Protein 3TG7 (pdb70)

GO terms:
  GO:0019028 viral capsid (C, IDA)

Solvent-accessible surface area: 44753 Å² total; per-residue (Å²): 160,132,172,58,171,108,49,99,29,53,92,61,12,58,111,57,35,68,116,51,60,14,138,115,16,165,72,22,61,130,176,144,52,27,97,124,120,61,173,71,14,136,100,78,98,133,134,67,63,77,24,149,176,120,34,177,99,54,62,135,27,93,39,94,36,74,88,81,66,105,81,6,3,60,0,79,0,42,0,34,1,31,81,49,58,7,0,70,2,63,34,4,39,2,18,2,142,5,68,0,28,0,1,90,10,20,12,15,81,71,21,16,67,65,73,56,180,19,99,99,28,32,38,19,46,3,5,7,74,126,101,72,54,96,40,131,24,37,49,41,15,104,63,8,46,182,107,0,0,16,51,17,144,143,78,125,44,12,66,83,40,35,42,8,49,100,161,84,37,86,116,69,148,114,107,69,93,54,104,43,8,0,2,26,1,20,40,95,103,3,80,11,61,2,31,7,0,13,68,7,93,78,44,44,118,79,48,6,54,6,70,79,128,123,66,21,86,10,47,65,49,76,75,53,85,145,167,187,64,39,98,35,0,9,1,2,6,34,10,66,26,64,39,68,6,8,26,28,29,101,38,27,33,141,60,108,51,32,32,128,107,15,38,36,7,21,3,30,30,20,15,12,0,15,0,0,1,4,1,0,6,1,0,3,4,1,15,14,2,80,70,16,54,2,30,0,5,2,111,97,37,176,119,39,1,2,66,8,34,70,34,6,1,2,8,0,6,27,1,20,32,23,10,39,123,32,89,7,94,185,83,98,59,55,41,9,32,0,8,4,23,54,31,94,83,20,12,9,7,75,1,150,23,40,152,63,147,145,70,44,104,69,111,21,158,26,36,47,114,83,47,86,82,69,56,84,76,95,119,98,178,100,118,13,54,154,114,106,70,85,59,46,103,87,88,89,62,134,65,100,39,119,120,80,55,87,62,21,58,122,46,54,95,44,0,30,38,2,4,0,22,24,6,28,56,138,42,21,89,52,22,84,64,37,174,48,29,147,42,78,31,15,18,48,31,42,12,44,38,26,0,6,14,20,47,3,7,21,28,33,32,103,72,18,102,6,0,15,89,109,27,9,42,37,6,16,0,18,11,20,94,0,33,0,0,83,63,0,0,105,76,34,28,130,34,75,150,9,107,10,102,14,34,3,10,13,9,0,4,1,2,33,69,0,40,0,0,0,0,25,0,29,1,15,3,13,3,34,47,13,12,0,13,0,0,1,0,0,21,4,0,4,0,63,84,18,39,11,59,27,118,15,74,44,3,21,0,53,0,59,5,110,39,26,7,45,95,46,1,51,81,44,31,63,87,30,34,80,93,115,57,28,35,71,36,85,8,107,16,10,1,0,2,76,38,40,104,2,90,44,94,28,48,93,6,89,11,80,10,101,72,75,66,0,28,16,0,51,0,1,1,0,0,3,3,22,46,83,10,12,15,59,62,21,34,21,90,19,80,188,5,37,11,0,0,0,0,4,8,20,7,1,5,1,4,0,0,17,2,0,52,57,0,28,0,29,7,56,92,94,89,39,22,23,14,118,119,146,9,93,25,51,104,40,1,21,0,39,61,93,123,149,11,75,66,88,8,36,42,154,1,21,0,3,83,14,1,14,43,0,0,1,0,16,36,7,54,5,16,120,173,41,99,131,128,5,112,82,148,76,6,67,27,17,16,1,54,120,17,19,50,44,8,40,49,80,28,31,12,86,121,151,47,104,104,64,121,160,48,35,50,102,132,36,63,33,60,24,10,135,30,14,116,39,12,47,30,108,140,76,69,122,63,150,105,60,63,64,54,58,65,68,144,60,210,110,46,10,74,53,73,65,58,77,26,4,2,1,2,39,1,5,0,64,0,23,0,5,62,45,16,50,77,116,47,68,86,15,57,32,3,112,60,143,100,14,46,123,53,58,16,35,1,55,0,50,0,54,0,34,74,10,97,46,73,0,24,0,0,0,2,0,21,0,36,1,39,0,119,4,45,4,50,122,113,8,28,5,71,28,108,48,100,18,40,5,11,69,104

InterPro domains:
  IPR016107 Adenovirus Pll, hexon, N-terminal [PF01065] (8-635)
  IPR016108 Adenovirus Pll, hexon, C-terminal [PF03678] (636-857)
  IPR016112 Group II dsDNA virus coat/capsid protein [SSF49749] (6-637)
  IPR016112 Group II dsDNA virus coat/capsid protein [SSF49749] (636-947)
  IPR037542 Adenovirus hexon protein [MF_04051] (1-952)
  IPR044942 Adenovirus Pll, hexon, subdomain 2 [G3DSA:3.90.39.10] (454-565)

Organism: Human adenovirus C serotype 5 (NCBI:txid28285)

Structure (mmCIF, N/CA/C/O backbone):
data_3TG7
#
_entry.id   3TG7
#
_cell.length_a   149.150
_cell.length_b   149.150
_cell.length_c   126.690
_cell.angle_alpha   90.00
_cell.angle_beta   90.00
_cell.angle_gamma   120.00
#
_symmetry.space_group_name_H-M   'H 3'
#
loop_
_entity.id
_entity.type
_entity.pdbx_description
1 polymer 'Hexon protein'
2 water water
#
loop_
_atom_site.group_PDB
_atom_site.id
_atom_site.type_symbol
_atom_site.label_atom_id
_atom_site.label_alt_id
_atom_site.label_comp_id
_atom_site.label_asym_id
_atom_site.label_entity_id
_atom_site.label_seq_id
_atom_site.pdbx_PDB_ins_code
_atom_site.Cartn_x
_atom_site.Cartn_y
_atom_site.Cartn_z
_atom_site.occupancy
_atom_site.B_iso_or_equiv
_atom_site.auth_seq_id
_atom_site.auth_comp_id
_atom_site.auth_asym_id
_atom_site.auth_atom_id
_atom_site.pdbx_PDB_model_num
ATOM 1 N N . PRO A 1 7 ? -27.592 -20.338 -11.191 1.00 47.95 7 PRO A N 1
ATOM 2 C CA . PRO A 1 7 ? -26.669 -21.447 -10.860 1.00 45.90 7 PRO A CA 1
ATOM 3 C C . PRO A 1 7 ? -25.847 -21.880 -12.086 1.00 43.86 7 PRO A C 1
ATOM 4 O O . PRO A 1 7 ? -24.566 -21.891 -11.998 1.00 42.10 7 PRO A O 1
ATOM 8 N N . GLN A 1 8 ? -26.563 -22.210 -13.185 1.00 40.41 8 GLN A N 1
ATOM 9 C CA . GLN A 1 8 ? -25.942 -22.692 -14.426 1.00 37.70 8 GLN A CA 1
ATOM 10 C C . GLN A 1 8 ? -25.138 -21.625 -15.185 1.00 35.27 8 GLN A C 1
ATOM 11 O O . GLN A 1 8 ? -24.111 -21.965 -15.812 1.00 33.90 8 GLN A O 1
ATOM 17 N N . TRP A 1 9 ? -25.576 -20.367 -15.192 1.00 32.53 9 TRP A N 1
ATOM 18 C CA . TRP A 1 9 ? -24.714 -19.353 -15.779 1.00 30.32 9 TRP A CA 1
ATOM 19 C C . TRP A 1 9 ? -23.384 -19.252 -15.019 1.00 30.00 9 TRP A C 1
ATOM 20 O O . TRP A 1 9 ? -22.376 -19.009 -15.578 1.00 28.59 9 TRP A O 1
ATOM 31 N N . SER A 1 10 ? -23.377 -19.367 -13.701 1.00 31.09 10 SER A N 1
ATOM 32 C CA . SER A 1 10 ? -22.126 -19.206 -12.980 1.00 31.48 10 SER A CA 1
ATOM 33 C C . SER A 1 10 ? -21.155 -20.386 -13.274 1.00 31.78 10 SER A C 1
ATOM 34 O O . SER A 1 10 ? -19.919 -20.225 -13.428 1.00 30.85 10 SER A O 1
ATOM 37 N N . TYR A 1 11 ? -21.750 -21.576 -13.362 1.00 28.02 11 TYR A N 1
ATOM 38 C CA . TYR A 1 11 ? -20.997 -22.745 -13.560 1.00 29.47 11 TYR A CA 1
ATOM 39 C C . TYR A 1 11 ? -20.436 -22.771 -14.969 1.00 27.24 11 TYR A C 1
ATOM 40 O O . TYR A 1 11 ? -19.321 -23.260 -15.156 1.00 26.35 11 TYR A O 1
ATOM 49 N N . MET A 1 12 ? -21.188 -22.229 -15.944 1.00 26.97 12 MET A N 1
ATOM 50 C CA . MET A 1 12 ? -20.664 -22.189 -17.322 1.00 24.72 12 MET A CA 1
ATOM 51 C C . MET A 1 12 ? -19.897 -20.902 -17.627 1.00 26.14 12 MET A C 1
ATOM 52 O O . MET A 1 12 ? -19.415 -20.736 -18.786 1.00 25.90 12 MET A O 1
ATOM 57 N N . HIS A 1 13 ? -19.739 -20.018 -16.628 1.00 23.52 13 HIS A N 1
ATOM 58 C CA . HIS A 1 13 ? -18.916 -18.831 -16.728 1.00 23.84 13 HIS A CA 1
ATOM 59 C C . HIS A 1 13 ? -19.487 -17.817 -17.658 1.00 24.26 13 HIS A C 1
ATOM 60 O O . HIS A 1 13 ? -18.736 -17.006 -18.173 1.00 23.85 13 HIS A O 1
ATOM 67 N N . ILE A 1 14 ? -20.810 -17.786 -17.681 1.00 22.69 14 ILE A N 1
ATOM 68 C CA . ILE A 1 14 ? -21.570 -16.735 -18.428 1.00 24.16 14 ILE A CA 1
ATOM 69 C C . ILE A 1 14 ? -21.628 -15.528 -17.510 1.00 25.27 14 ILE A C 1
ATOM 70 O O . ILE A 1 14 ? -21.631 -14.378 -17.973 1.00 25.50 14 ILE A O 1
ATOM 75 N N . SER A 1 15 ? -21.713 -15.768 -16.188 1.00 24.64 15 SER A N 1
ATOM 76 C CA . SER A 1 15 ? -21.758 -14.719 -15.172 1.00 26.28 15 SER A CA 1
ATOM 77 C C . SER A 1 15 ? -20.801 -15.116 -14.047 1.00 25.64 15 SER A C 1
ATOM 78 O O . SER A 1 15 ? -20.221 -16.236 -14.104 1.00 26.18 15 SER A O 1
ATOM 81 N N . GLY A 1 16 ? -20.656 -14.267 -13.004 1.00 27.21 16 GLY A N 1
ATOM 82 C CA . GLY A 1 16 ? -19.879 -14.635 -11.812 1.00 28.70 16 GLY A CA 1
ATOM 83 C C . GLY A 1 16 ? -18.437 -14.260 -11.843 1.00 29.15 16 GLY A C 1
ATOM 84 O O . GLY A 1 16 ? -18.048 -13.214 -12.447 1.00 30.09 16 GLY A O 1
ATOM 85 N N . GLN A 1 17 ? -17.604 -15.106 -11.245 1.00 29.18 17 GLN A N 1
ATOM 86 C CA . GLN A 1 17 ? -16.206 -14.770 -11.068 1.00 30.30 17 GLN A CA 1
ATOM 87 C C . GLN A 1 17 ? -15.386 -14.940 -12.336 1.00 29.47 17 GLN A C 1
ATOM 88 O O . GLN A 1 17 ? -15.715 -15.782 -13.135 1.00 29.13 17 GLN A O 1
ATOM 94 N N . ASP A 1 18 ? -14.309 -14.184 -12.455 1.00 30.20 18 ASP A N 1
ATOM 95 C CA . ASP A 1 18 ? -13.323 -14.358 -13.537 1.00 31.10 18 ASP A CA 1
ATOM 96 C C . ASP A 1 18 ? -12.465 -15.572 -13.155 1.00 30.05 18 ASP A C 1
ATOM 97 O O . ASP A 1 18 ? -12.532 -16.066 -12.043 1.00 29.96 18 ASP A O 1
ATOM 102 N N . ALA A 1 19 ? -11.651 -16.072 -14.074 1.00 24.96 19 ALA A N 1
ATOM 103 C CA . ALA A 1 19 ? -10.827 -17.266 -13.813 1.00 26.03 19 ALA A CA 1
ATOM 104 C C . ALA A 1 19 ? -9.818 -17.027 -12.650 1.00 26.72 19 ALA A C 1
ATOM 105 O O . ALA A 1 19 ? -9.423 -17.952 -11.905 1.00 25.44 19 ALA A O 1
ATOM 107 N N . SER A 1 20 ? -9.314 -15.800 -12.535 1.00 28.45 20 SER A N 1
ATOM 108 C CA . SER A 1 20 ? -8.381 -15.572 -11.445 1.00 29.95 20 SER A CA 1
ATOM 109 C C . SER A 1 20 ? -9.041 -15.806 -10.070 1.00 31.06 20 SER A C 1
ATOM 110 O O . SER A 1 20 ? -8.335 -16.078 -9.131 1.00 30.85 20 SER A O 1
ATOM 113 N N . GLU A 1 21 ? -10.364 -15.705 -9.946 1.00 30.84 21 GLU A N 1
ATOM 114 C CA . GLU A 1 21 ? -11.080 -15.949 -8.689 1.00 31.97 21 GLU A CA 1
ATOM 115 C C . GLU A 1 21 ? -11.584 -17.415 -8.629 1.00 31.70 21 GLU A C 1
ATOM 116 O O . GLU A 1 21 ? -11.574 -18.044 -7.586 1.00 33.86 21 GLU A O 1
ATOM 122 N N . TYR A 1 22 ? -12.075 -17.982 -9.731 1.00 29.29 22 TYR A N 1
ATOM 123 C CA . TYR A 1 22 ? -12.647 -19.308 -9.549 1.00 26.82 22 TYR A CA 1
ATOM 124 C C . TYR A 1 22 ? -11.696 -20.513 -9.637 1.00 26.63 22 TYR A C 1
ATOM 125 O O . TYR A 1 22 ? -12.078 -21.587 -9.188 1.00 27.93 22 TYR A O 1
ATOM 134 N N . LEU A 1 23 ? -10.527 -20.350 -10.263 1.00 25.25 23 LEU A N 1
ATOM 135 C CA . LEU A 1 23 ? -9.520 -21.384 -10.354 1.00 26.10 23 LEU A CA 1
ATOM 136 C C . LEU A 1 23 ? -8.872 -21.488 -8.997 1.00 26.28 23 LEU A C 1
ATOM 137 O O . LEU A 1 23 ? -8.901 -20.538 -8.192 1.00 27.47 23 LEU A O 1
ATOM 142 N N . SER A 1 24 ? -8.170 -22.584 -8.779 1.00 26.13 24 SER A N 1
ATOM 143 C CA . SER A 1 24 ? -7.418 -22.663 -7.512 1.00 27.74 24 SER A CA 1
ATOM 144 C C . SER A 1 24 ? -6.290 -21.641 -7.514 1.00 29.73 24 SER A C 1
ATOM 145 O O . SER A 1 24 ? -5.685 -21.377 -8.578 1.00 28.96 24 SER A O 1
ATOM 148 N N . PRO A 1 25 ? -5.974 -21.053 -6.332 1.00 30.46 25 PRO A N 1
ATOM 149 C CA . PRO A 1 25 ? -4.934 -19.989 -6.304 1.00 30.77 25 PRO A CA 1
ATOM 150 C C . PRO A 1 25 ? -3.565 -20.446 -6.791 1.00 31.57 25 PRO A C 1
ATOM 151 O O . PRO A 1 25 ? -2.839 -19.698 -7.468 1.00 32.18 25 PRO A O 1
ATOM 155 N N . GLY A 1 26 ? -3.192 -21.675 -6.502 1.00 31.38 26 GLY A N 1
ATOM 156 C CA . GLY A 1 26 ? -1.952 -22.222 -7.139 1.00 30.90 26 GLY A CA 1
ATOM 157 C C . GLY A 1 26 ? -1.915 -22.293 -8.674 1.00 29.51 26 GLY A C 1
ATOM 158 O O . GLY A 1 26 ? -0.882 -22.012 -9.277 1.00 31.15 26 GLY A O 1
ATOM 159 N N . LEU A 1 27 ? -3.023 -22.671 -9.301 1.00 28.48 27 LEU A N 1
ATOM 160 C CA . LEU A 1 27 ? -3.071 -22.739 -10.741 1.00 26.81 27 LEU A CA 1
ATOM 161 C C . LEU A 1 27 ? -2.930 -21.270 -11.247 1.00 28.02 27 LEU A C 1
ATOM 162 O O . LEU A 1 27 ? -2.078 -21.002 -12.122 1.00 25.95 27 LEU A O 1
ATOM 167 N N . VAL A 1 28 ? -3.627 -20.339 -10.589 1.00 28.06 28 VAL A N 1
ATOM 168 C CA . VAL A 1 28 ? -3.529 -18.934 -10.978 1.00 28.44 28 VAL A CA 1
ATOM 169 C C . VAL A 1 28 ? -2.092 -18.445 -10.909 1.00 29.82 28 VAL A C 1
ATOM 170 O O . VAL A 1 28 ? -1.575 -17.877 -11.873 1.00 29.04 28 VAL A O 1
ATOM 174 N N . GLN A 1 29 ? -1.425 -18.618 -9.762 1.00 29.23 29 GLN A N 1
ATOM 175 C CA . GLN A 1 29 ? -0.006 -18.234 -9.664 1.00 31.98 29 GLN A CA 1
ATOM 176 C C . GLN A 1 29 ? 0.865 -18.889 -10.738 1.00 30.98 29 GLN A C 1
ATOM 177 O O . GLN A 1 29 ? 1.670 -18.222 -11.404 1.00 32.19 29 GLN A O 1
ATOM 183 N N . PHE A 1 30 ? 0.678 -20.192 -10.905 1.00 29.60 30 PHE A N 1
ATOM 184 C CA . PHE A 1 30 ? 1.469 -20.939 -11.857 1.00 28.11 30 PHE A CA 1
ATOM 185 C C . PHE A 1 30 ? 1.229 -20.372 -13.294 1.00 27.53 30 PHE A C 1
ATOM 186 O O . PHE A 1 30 ? 2.186 -20.145 -14.043 1.00 28.19 30 PHE A O 1
ATOM 194 N N . ALA A 1 31 ? -0.031 -20.157 -13.656 1.00 26.92 31 ALA A N 1
ATOM 195 C CA . ALA A 1 31 ? -0.336 -19.665 -15.008 1.00 26.92 31 ALA A CA 1
ATOM 196 C C . ALA A 1 31 ? 0.280 -18.279 -15.217 1.00 28.86 31 ALA A C 1
ATOM 197 O O . ALA A 1 31 ? 0.879 -18.029 -16.249 1.00 28.64 31 ALA A O 1
ATOM 199 N N . ARG A 1 32 ? 0.178 -17.393 -14.228 1.00 30.09 32 ARG A N 1
ATOM 200 C CA . ARG A 1 32 ? 0.699 -16.015 -14.401 1.00 32.03 32 ARG A CA 1
ATOM 201 C C . ARG A 1 32 ? 2.223 -16.040 -14.574 1.00 32.15 32 ARG A C 1
ATOM 202 O O . ARG A 1 32 ? 2.788 -15.328 -15.407 1.00 32.42 32 ARG A O 1
ATOM 210 N N . ALA A 1 33 ? 2.883 -16.885 -13.801 1.00 30.26 33 ALA A N 1
ATOM 211 C CA . ALA A 1 33 ? 4.351 -17.039 -13.872 1.00 30.87 33 ALA A CA 1
ATOM 212 C C . ALA A 1 33 ? 4.900 -17.633 -15.175 1.00 29.94 33 ALA A C 1
ATOM 213 O O . ALA A 1 33 ? 6.052 -17.368 -15.476 1.00 32.16 33 ALA A O 1
ATOM 215 N N . THR A 1 34 ? 4.060 -18.373 -15.931 1.00 28.67 34 THR A N 1
ATOM 216 C CA . THR A 1 34 ? 4.536 -19.223 -17.029 1.00 27.54 34 THR A CA 1
ATOM 217 C C . THR A 1 34 ? 3.969 -18.757 -18.405 1.00 25.73 34 THR A C 1
ATOM 218 O O . THR A 1 34 ? 4.240 -19.390 -19.430 1.00 25.95 34 THR A O 1
ATOM 222 N N . GLU A 1 35 ? 3.250 -17.631 -18.421 1.00 26.57 35 GLU A N 1
ATOM 223 C CA . GLU A 1 35 ? 2.555 -17.152 -19.622 1.00 27.95 35 GLU A CA 1
ATOM 224 C C . GLU A 1 35 ? 3.477 -17.012 -20.763 1.00 26.09 35 GLU A C 1
ATOM 225 O O . GLU A 1 35 ? 3.020 -17.204 -21.871 1.00 29.44 35 GLU A O 1
ATOM 231 N N . THR A 1 36 ? 4.755 -16.645 -20.526 1.00 25.09 36 THR A N 1
ATOM 232 C CA . THR A 1 36 ? 5.672 -16.425 -21.662 1.00 25.51 36 THR A CA 1
ATOM 233 C C . THR A 1 36 ? 6.323 -17.692 -22.206 1.00 24.89 36 THR A C 1
ATOM 234 O O . THR A 1 36 ? 7.058 -17.641 -23.222 1.00 26.19 36 THR A O 1
ATOM 238 N N . TYR A 1 37 ? 6.125 -18.817 -21.504 1.00 22.66 37 TYR A N 1
ATOM 239 C CA . TYR A 1 37 ? 6.660 -20.114 -21.893 1.00 24.49 37 TYR A CA 1
ATOM 240 C C . TYR A 1 37 ? 5.524 -20.918 -22.527 1.00 20.30 37 TYR A C 1
ATOM 241 O O . TYR A 1 37 ? 5.693 -21.441 -23.561 1.00 21.56 37 TYR A O 1
ATOM 250 N N . PHE A 1 38 ? 4.399 -21.052 -21.842 1.00 22.37 38 PHE A N 1
ATOM 251 C CA . PHE A 1 38 ? 3.327 -21.900 -22.358 1.00 21.71 38 PHE A CA 1
ATOM 252 C C . PHE A 1 38 ? 2.072 -21.277 -21.765 1.00 21.74 38 PHE A C 1
ATOM 253 O O . PHE A 1 38 ? 1.847 -21.312 -20.540 1.00 22.05 38 PHE A O 1
ATOM 261 N N . SER A 1 39 ? 1.268 -20.634 -22.600 1.00 19.90 39 SER A N 1
ATOM 262 C CA . SER A 1 39 ? 0.200 -19.854 -22.091 1.00 20.92 39 SER A CA 1
ATOM 263 C C . SER A 1 39 ? -1.072 -20.644 -21.780 1.00 19.73 39 SER A C 1
ATOM 264 O O . SER A 1 39 ? -1.547 -21.458 -22.577 1.00 20.60 39 SER A O 1
ATOM 267 N N . LEU A 1 40 ? -1.686 -20.383 -20.637 1.00 21.80 40 LEU A N 1
ATOM 268 C CA . LEU A 1 40 ? -2.861 -21.081 -20.277 1.00 21.76 40 LEU A CA 1
ATOM 269 C C . LEU A 1 40 ? -4.055 -20.186 -20.267 1.00 22.87 40 LEU A C 1
ATOM 270 O O . LEU A 1 40 ? -5.148 -20.698 -20.107 1.00 23.44 40 LEU A O 1
ATOM 275 N N . ASN A 1 41 ? -3.916 -18.863 -20.537 1.00 22.30 41 ASN A N 1
ATOM 276 C CA . ASN A 1 41 ? -5.132 -18.081 -20.338 1.00 22.92 41 ASN A CA 1
ATOM 277 C C . ASN A 1 41 ? -6.320 -18.410 -21.253 1.00 22.98 41 ASN A C 1
ATOM 278 O O . ASN A 1 41 ? -7.478 -18.222 -20.848 1.00 23.80 41 ASN A O 1
ATOM 283 N N . ASN A 1 42 ? -6.078 -18.890 -22.453 1.00 20.04 42 ASN A N 1
ATOM 284 C CA . ASN A 1 42 ? -7.205 -19.114 -23.401 1.00 20.26 42 ASN A CA 1
ATOM 285 C C . ASN A 1 42 ? -8.010 -20.389 -23.108 1.00 19.61 42 ASN A C 1
ATOM 286 O O . ASN A 1 42 ? -8.998 -20.731 -23.793 1.00 20.93 42 ASN A O 1
ATOM 291 N N . LYS A 1 43 ? -7.691 -21.064 -21.994 1.00 20.84 43 LYS A N 1
ATOM 292 C CA . LYS A 1 43 ? -8.451 -22.280 -21.698 1.00 21.37 43 LYS A CA 1
ATOM 293 C C . LYS A 1 43 ? -9.494 -22.090 -20.628 1.00 21.96 43 LYS A C 1
ATOM 294 O O . LYS A 1 43 ? -10.127 -23.107 -20.239 1.00 20.74 43 LYS A O 1
ATOM 300 N N . PHE A 1 44 ? -9.721 -20.859 -20.140 1.00 21.84 44 PHE A N 1
ATOM 301 C CA . PHE A 1 44 ? -10.636 -20.646 -18.982 1.00 22.28 44 PHE A CA 1
ATOM 302 C C . PHE A 1 44 ? -11.442 -19.382 -19.305 1.00 23.06 44 PHE A C 1
ATOM 303 O O . PHE A 1 44 ? -10.844 -18.296 -19.459 1.00 25.29 44 PHE A O 1
ATOM 311 N N . ARG A 1 45 ? -12.756 -19.517 -19.458 1.00 22.34 45 ARG A N 1
ATOM 312 C CA . ARG A 1 45 ? -13.613 -18.377 -19.795 1.00 22.36 45 ARG A CA 1
ATOM 313 C C . ARG A 1 45 ? -13.739 -17.345 -18.676 1.00 23.80 45 ARG A C 1
ATOM 314 O O . ARG A 1 45 ? -13.820 -17.709 -17.471 1.00 21.96 45 ARG A O 1
ATOM 322 N N . ASN A 1 46 ? -13.770 -16.071 -19.056 1.00 23.91 46 ASN A N 1
ATOM 323 C CA . ASN A 1 46 ? -14.068 -15.000 -18.086 1.00 24.41 46 ASN A CA 1
ATOM 324 C C . ASN A 1 46 ? -15.374 -14.413 -18.548 1.00 26.28 46 ASN A C 1
ATOM 325 O O . ASN A 1 46 ? -15.586 -14.226 -19.706 1.00 27.80 46 ASN A O 1
ATOM 330 N N . PRO A 1 47 ? -16.296 -14.204 -17.644 1.00 26.62 47 PRO A N 1
ATOM 331 C CA . PRO A 1 47 ? -17.597 -13.577 -17.965 1.00 26.67 47 PRO A CA 1
ATOM 332 C C . PRO A 1 47 ? -17.432 -12.087 -18.198 1.00 27.05 47 PRO A C 1
ATOM 333 O O . PRO A 1 47 ? -16.574 -11.469 -17.611 1.00 26.72 47 PRO A O 1
ATOM 337 N N . THR A 1 48 ? -18.217 -11.532 -19.120 1.00 24.63 48 THR A N 1
ATOM 338 C CA . THR A 1 48 ? -18.410 -10.039 -19.164 1.00 25.97 48 THR A CA 1
ATOM 339 C C . THR A 1 48 ? -19.877 -9.824 -19.118 1.00 23.49 48 THR A C 1
ATOM 340 O O . THR A 1 48 ? -20.626 -10.448 -19.852 1.00 24.13 48 THR A O 1
ATOM 344 N N . VAL A 1 49 ? -20.279 -8.933 -18.208 1.00 24.02 49 VAL A N 1
ATOM 345 C CA . VAL A 1 49 ? -21.685 -8.756 -17.864 1.00 22.66 49 VAL A CA 1
ATOM 346 C C . VAL A 1 49 ? -21.997 -7.284 -17.860 1.00 22.13 49 VAL A C 1
ATOM 347 O O . VAL A 1 49 ? -21.427 -6.491 -17.094 1.00 22.86 49 VAL A O 1
ATOM 351 N N . ALA A 1 50 ? -23.006 -6.935 -18.607 1.00 21.52 50 ALA A N 1
ATOM 352 C CA . ALA A 1 50 ? -23.410 -5.495 -18.639 1.00 20.35 50 ALA A CA 1
ATOM 353 C C . ALA A 1 50 ? -24.050 -5.050 -17.332 1.00 23.45 50 ALA A C 1
ATOM 354 O O . ALA A 1 50 ? -24.754 -5.900 -16.736 1.00 22.07 50 ALA A O 1
ATOM 356 N N . PRO A 1 51 ? -23.835 -3.778 -16.919 1.00 22.55 51 PRO A N 1
ATOM 357 C CA . PRO A 1 51 ? -24.693 -3.214 -15.764 1.00 24.20 51 PRO A CA 1
ATOM 358 C C . PRO A 1 51 ? -26.182 -3.288 -16.103 1.00 25.26 51 PRO A C 1
ATOM 359 O O . PRO A 1 51 ? -26.607 -3.167 -17.295 1.00 26.41 51 PRO A O 1
ATOM 363 N N . THR A 1 52 ? -27.042 -3.412 -15.091 1.00 26.91 52 THR A N 1
ATOM 364 C CA . THR A 1 52 ? -28.475 -3.457 -15.388 1.00 28.62 52 THR A CA 1
ATOM 365 C C . THR A 1 52 ? -29.319 -2.293 -14.841 1.00 29.49 52 THR A C 1
ATOM 366 O O . THR A 1 52 ? -30.544 -2.265 -15.066 1.00 33.21 52 THR A O 1
ATOM 370 N N . HIS A 1 53 ? -28.682 -1.401 -14.128 1.00 29.89 53 HIS A N 1
ATOM 371 C CA . HIS A 1 53 ? -29.381 -0.248 -13.516 1.00 30.77 53 HIS A CA 1
ATOM 372 C C . HIS A 1 53 ? -28.531 1.012 -13.670 1.00 29.87 53 HIS A C 1
ATOM 373 O O . HIS A 1 53 ? -27.286 0.970 -13.714 1.00 28.08 53 HIS A O 1
ATOM 380 N N . ASP A 1 54 ? -29.240 2.140 -13.762 1.00 29.31 54 ASP A N 1
ATOM 381 C CA . ASP A 1 54 ? -28.635 3.469 -13.629 1.00 29.72 54 ASP A CA 1
ATOM 382 C C . ASP A 1 54 ? -27.790 3.933 -14.816 1.00 28.16 54 ASP A C 1
ATOM 383 O O . ASP A 1 54 ? -27.152 4.952 -14.703 1.00 28.84 54 ASP A O 1
ATOM 388 N N . VAL A 1 55 ? -27.764 3.138 -15.882 1.00 24.69 55 VAL A N 1
ATOM 389 C CA . VAL A 1 55 ? -27.139 3.608 -17.140 1.00 23.54 55 VAL A CA 1
ATOM 390 C C . VAL A 1 55 ? -28.109 4.176 -18.141 1.00 21.78 55 VAL A C 1
ATOM 391 O O . VAL A 1 55 ? -27.946 5.357 -18.522 1.00 19.38 55 VAL A O 1
ATOM 395 N N . THR A 1 56 ? -29.087 3.363 -18.565 1.00 21.99 56 THR A N 1
ATOM 396 C CA . THR A 1 56 ? -30.071 3.747 -19.555 1.00 23.26 56 THR A CA 1
ATOM 397 C C . THR A 1 56 ? -31.485 3.783 -18.931 1.00 24.35 56 THR A C 1
ATOM 398 O O . THR A 1 56 ? -31.732 3.234 -17.881 1.00 25.99 56 THR A O 1
ATOM 402 N N . THR A 1 57 ? -32.399 4.377 -19.660 1.00 26.78 57 THR A N 1
ATOM 403 C CA . THR A 1 57 ? -33.832 4.406 -19.273 1.00 24.72 57 THR A CA 1
ATOM 404 C C . THR A 1 57 ? -34.606 3.349 -20.025 1.00 27.42 57 THR A C 1
ATOM 405 O O . THR A 1 57 ? -34.304 2.979 -21.197 1.00 26.91 57 THR A O 1
ATOM 409 N N . ASP A 1 58 ? -35.601 2.804 -19.343 1.00 27.08 58 ASP A N 1
ATOM 410 C CA . ASP A 1 58 ? -36.612 2.023 -20.065 1.00 29.14 58 ASP A CA 1
ATOM 411 C C . ASP A 1 58 ? -37.913 2.824 -20.361 1.00 29.20 58 ASP A C 1
ATOM 412 O O . ASP A 1 58 ? -38.945 2.237 -20.738 1.00 29.81 58 ASP A O 1
ATOM 417 N N . ARG A 1 59 ? -37.829 4.162 -20.269 1.00 27.83 59 ARG A N 1
ATOM 418 C CA . ARG A 1 59 ? -39.001 5.009 -20.531 1.00 28.67 59 ARG A CA 1
ATOM 419 C C . ARG A 1 59 ? -39.037 5.379 -21.983 1.00 28.87 59 ARG A C 1
ATOM 420 O O . ARG A 1 59 ? -38.009 5.238 -22.700 1.00 28.18 59 ARG A O 1
ATOM 428 N N . SER A 1 60 ? -40.169 5.878 -22.442 1.00 27.99 60 SER A N 1
ATOM 429 C CA . SER A 1 60 ? -40.294 6.229 -23.900 1.00 27.50 60 SER A CA 1
ATOM 430 C C . SER A 1 60 ? -39.518 7.529 -24.173 1.00 28.31 60 SER A C 1
ATOM 431 O O . SER A 1 60 ? -39.614 8.532 -23.377 1.00 29.95 60 SER A O 1
ATOM 434 N N . GLN A 1 61 ? -38.746 7.538 -25.268 1.00 27.21 61 GLN A N 1
ATOM 435 C CA . GLN A 1 61 ? -37.774 8.614 -25.488 1.00 24.58 61 GLN A CA 1
ATOM 436 C C . GLN A 1 61 ? -37.118 8.399 -26.830 1.00 22.96 61 GLN A C 1
ATOM 437 O O . GLN A 1 61 ? -36.574 7.328 -27.083 1.00 22.14 61 GLN A O 1
ATOM 443 N N . ARG A 1 62 ? -37.108 9.405 -27.664 1.00 22.20 62 ARG A N 1
ATOM 444 C CA . ARG A 1 62 ? -36.381 9.329 -28.955 1.00 22.97 62 ARG A CA 1
ATOM 445 C C . ARG A 1 62 ? -34.850 9.404 -28.787 1.00 18.94 62 ARG A C 1
ATOM 446 O O . ARG A 1 62 ? -34.310 10.102 -27.906 1.00 22.40 62 ARG A O 1
ATOM 454 N N . LEU A 1 63 ? -34.172 8.571 -29.606 1.00 21.05 63 LEU A N 1
ATOM 455 C CA . LEU A 1 63 ? -32.720 8.719 -29.778 1.00 18.61 63 LEU A CA 1
ATOM 456 C C . LEU A 1 63 ? -32.286 10.001 -30.488 1.00 19.53 63 LEU A C 1
ATOM 457 O O . LEU A 1 63 ? -31.368 10.689 -30.038 1.00 20.99 63 LEU A O 1
ATOM 462 N N . THR A 1 64 ? -32.992 10.337 -31.558 1.00 21.21 64 THR A N 1
ATOM 463 C CA . THR A 1 64 ? -32.616 11.496 -32.360 1.00 20.42 64 THR A CA 1
ATOM 464 C C . THR A 1 64 ? -33.817 12.396 -32.475 1.00 22.25 64 THR A C 1
ATOM 465 O O . THR A 1 64 ? -34.914 11.953 -32.804 1.00 23.84 64 THR A O 1
ATOM 469 N N . LEU A 1 65 ? -33.567 13.671 -32.270 1.00 22.40 65 LEU A N 1
ATOM 470 C CA . LEU A 1 65 ? -34.586 14.693 -32.544 1.00 24.35 65 LEU A CA 1
ATOM 471 C C . LEU A 1 65 ? -34.222 15.507 -33.784 1.00 23.19 65 LEU A C 1
ATOM 472 O O . LEU A 1 65 ? -33.043 15.741 -34.079 1.00 23.12 65 LEU A O 1
ATOM 477 N N . ARG A 1 66 ? -35.218 15.904 -34.569 1.00 21.36 66 ARG A N 1
ATOM 478 C CA . ARG A 1 66 ? -35.065 16.793 -35.692 1.00 21.59 66 ARG A CA 1
ATOM 479 C C . ARG A 1 66 ? -35.756 18.156 -35.378 1.00 20.29 66 ARG A C 1
ATOM 480 O O . ARG A 1 66 ? -36.899 18.167 -34.950 1.00 23.77 66 ARG A O 1
ATOM 488 N N . PHE A 1 67 ? -35.094 19.264 -35.679 1.00 20.92 67 PHE A N 1
ATOM 489 C CA . PHE A 1 67 ? -35.657 20.577 -35.442 1.00 21.00 67 PHE A CA 1
ATOM 490 C C . PHE A 1 67 ? -35.734 21.322 -36.754 1.00 24.04 67 PHE A C 1
ATOM 491 O O . PHE A 1 67 ? -34.760 21.309 -37.579 1.00 20.46 67 PHE A O 1
ATOM 499 N N . ILE A 1 68 ? -36.890 21.987 -36.969 1.00 20.98 68 ILE A N 1
ATOM 500 C CA . ILE A 1 68 ? -37.174 22.760 -38.192 1.00 22.37 68 ILE A CA 1
ATOM 501 C C . ILE A 1 68 ? -36.814 24.206 -37.862 1.00 22.21 68 ILE A C 1
ATOM 502 O O . ILE A 1 68 ? -36.940 24.597 -36.676 1.00 23.60 68 ILE A O 1
ATOM 507 N N . PRO A 1 69 ? -36.325 24.978 -38.829 1.00 20.84 69 PRO A N 1
ATOM 508 C CA . PRO A 1 69 ? -36.011 26.394 -38.429 1.00 21.03 69 PRO A CA 1
ATOM 509 C C . PRO A 1 69 ? -37.241 27.197 -37.895 1.00 20.38 69 PRO A C 1
ATOM 510 O O . PRO A 1 69 ? -38.349 27.010 -38.451 1.00 24.10 69 PRO A O 1
ATOM 514 N N . VAL A 1 70 ? -36.989 28.003 -36.869 1.00 21.80 70 VAL A N 1
ATOM 515 C CA . VAL A 1 70 ? -38.014 29.021 -36.384 1.00 21.90 70 VAL A CA 1
ATOM 516 C C . VAL A 1 70 ? -37.903 30.289 -37.224 1.00 24.25 70 VAL A C 1
ATOM 517 O O . VAL A 1 70 ? -38.832 31.141 -37.250 1.00 23.62 70 VAL A O 1
ATOM 521 N N . ASP A 1 71 ? -36.772 30.463 -37.909 1.00 22.38 71 ASP A N 1
ATOM 522 C CA . ASP A 1 71 ? -36.579 31.618 -38.784 1.00 22.06 71 ASP A CA 1
ATOM 523 C C . ASP A 1 71 ? -35.472 31.343 -39.785 1.00 22.81 71 ASP A C 1
ATOM 524 O O . ASP A 1 71 ? -34.516 30.668 -39.484 1.00 22.70 71 ASP A O 1
ATOM 529 N N . ARG A 1 72 ? -35.675 31.850 -40.985 1.00 21.25 72 ARG A N 1
ATOM 530 C CA . ARG A 1 72 ? -34.597 31.813 -42.006 1.00 23.32 72 ARG A CA 1
ATOM 531 C C . ARG A 1 72 ? -34.538 33.176 -42.655 1.00 25.03 72 ARG A C 1
ATOM 532 O O . ARG A 1 72 ? -35.586 33.735 -43.013 1.00 26.02 72 ARG A O 1
ATOM 540 N N . GLU A 1 73 ? -33.344 33.718 -42.862 1.00 24.72 73 GLU A N 1
ATOM 541 C CA . GLU A 1 73 ? -33.189 34.997 -43.557 1.00 25.36 73 GLU A CA 1
ATOM 542 C C . GLU A 1 73 ? -32.207 34.767 -44.690 1.00 28.11 73 GLU A C 1
ATOM 543 O O . GLU A 1 73 ? -31.208 34.061 -44.491 1.00 25.57 73 GLU A O 1
ATOM 549 N N . ASP A 1 74 ? -32.491 35.358 -45.840 1.00 28.96 74 ASP A N 1
ATOM 550 C CA . ASP A 1 74 ? -31.595 35.245 -47.058 1.00 30.70 74 ASP A CA 1
ATOM 551 C C . ASP A 1 74 ? -31.042 36.602 -47.491 1.00 32.16 74 ASP A C 1
ATOM 552 O O . ASP A 1 74 ? -31.759 37.639 -47.372 1.00 32.90 74 ASP A O 1
ATOM 557 N N . THR A 1 75 ? -29.770 36.627 -47.917 1.00 31.22 75 THR A N 1
ATOM 558 C CA . THR A 1 75 ? -29.153 37.767 -48.634 1.00 32.71 75 THR A CA 1
ATOM 559 C C . THR A 1 75 ? -28.669 37.182 -49.965 1.00 32.51 75 THR A C 1
ATOM 560 O O . THR A 1 75 ? -28.885 35.987 -50.258 1.00 33.17 75 THR A O 1
ATOM 564 N N . ALA A 1 76 ? -28.072 37.968 -50.870 1.00 33.01 76 ALA A N 1
ATOM 565 C CA . ALA A 1 76 ? -27.768 37.336 -52.137 1.00 31.00 76 ALA A CA 1
ATOM 566 C C . ALA A 1 76 ? -26.579 36.433 -51.949 1.00 29.34 76 ALA A C 1
ATOM 567 O O . ALA A 1 76 ? -26.392 35.535 -52.748 1.00 30.16 76 ALA A O 1
ATOM 569 N N . TYR A 1 77 ? -25.803 36.702 -50.889 1.00 28.79 77 TYR A N 1
ATOM 570 C CA . TYR A 1 77 ? -24.582 35.909 -50.616 1.00 27.63 77 TYR A CA 1
ATOM 571 C C . TYR A 1 77 ? -24.589 34.962 -49.368 1.00 24.74 77 TYR A C 1
ATOM 572 O O . TYR A 1 77 ? -23.597 34.227 -49.124 1.00 24.92 77 TYR A O 1
ATOM 581 N N . SER A 1 78 ? -25.626 35.004 -48.544 1.00 22.40 78 SER A N 1
ATOM 582 C CA . SER A 1 78 ? -25.646 34.121 -47.420 1.00 21.12 78 SER A CA 1
ATOM 583 C C . SER A 1 78 ? -27.067 33.775 -47.021 1.00 21.48 78 SER A C 1
ATOM 584 O O . SER A 1 78 ? -28.060 34.354 -47.515 1.00 22.64 78 SER A O 1
ATOM 587 N N . TYR A 1 79 ? -27.181 32.780 -46.160 1.00 19.11 79 TYR A N 1
ATOM 588 C CA . TYR A 1 79 ? -28.467 32.708 -45.391 1.00 21.10 79 TYR A CA 1
ATOM 589 C C . TYR A 1 79 ? -28.220 32.387 -43.924 1.00 23.61 79 TYR A C 1
ATOM 590 O O . TYR A 1 79 ? -27.155 31.942 -43.505 1.00 21.11 79 TYR A O 1
ATOM 599 N N . LYS A 1 80 ? -29.269 32.565 -43.133 1.00 21.41 80 LYS A N 1
ATOM 600 C CA . LYS A 1 80 ? -29.151 32.429 -41.724 1.00 23.34 80 LYS A CA 1
ATOM 601 C C . LYS A 1 80 ? -30.283 31.502 -41.341 1.00 22.82 80 LYS A C 1
ATOM 602 O O . LYS A 1 80 ? -31.428 31.651 -41.909 1.00 23.41 80 LYS A O 1
ATOM 608 N N . ALA A 1 81 ? -30.066 30.542 -40.431 1.00 18.64 81 ALA A N 1
ATOM 609 C CA . ALA A 1 81 ? -31.120 29.570 -40.066 1.00 19.30 81 ALA A CA 1
ATOM 610 C C . ALA A 1 81 ? -31.067 29.505 -38.527 1.00 20.25 81 ALA A C 1
ATOM 611 O O . ALA A 1 81 ? -30.003 29.356 -37.885 1.00 18.76 81 ALA A O 1
ATOM 613 N N . ARG A 1 82 ? -32.227 29.733 -37.853 1.00 18.58 82 ARG A N 1
ATOM 614 C CA . ARG A 1 82 ? -32.312 29.743 -36.435 1.00 18.76 82 ARG A CA 1
ATOM 615 C C . ARG A 1 82 ? -33.189 28.583 -35.978 1.00 18.50 82 ARG A C 1
ATOM 616 O O . ARG A 1 82 ? -34.279 28.312 -36.543 1.00 17.44 82 ARG A O 1
ATOM 624 N N . PHE A 1 83 ? -32.759 27.918 -34.906 1.00 17.29 83 PHE A N 1
ATOM 625 C CA . PHE A 1 83 ? -33.454 26.784 -34.389 1.00 17.92 83 PHE A CA 1
ATOM 626 C C . PHE A 1 83 ? -33.708 27.027 -32.915 1.00 16.45 83 PHE A C 1
ATOM 627 O O . PHE A 1 83 ? -32.944 27.743 -32.201 1.00 20.03 83 PHE A O 1
ATOM 635 N N . THR A 1 84 ? -34.685 26.299 -32.402 1.00 20.27 84 THR A N 1
ATOM 636 C CA . THR A 1 84 ? -34.807 26.287 -30.951 1.00 18.62 84 THR A CA 1
ATOM 637 C C . THR A 1 84 ? -34.417 24.852 -30.527 1.00 18.33 84 THR A C 1
ATOM 638 O O . THR A 1 84 ? -35.202 23.902 -30.692 1.00 19.36 84 THR A O 1
ATOM 642 N N . LEU A 1 85 ? -33.198 24.753 -30.030 1.00 19.87 85 LEU A N 1
ATOM 643 C CA . LEU A 1 85 ? -32.669 23.466 -29.593 1.00 21.32 85 LEU A CA 1
ATOM 644 C C . LEU A 1 85 ? -33.104 23.161 -28.193 1.00 21.03 85 LEU A C 1
ATOM 645 O O . LEU A 1 85 ? -32.664 23.851 -27.213 1.00 22.92 85 LEU A O 1
ATOM 650 N N . ALA A 1 86 ? -33.870 22.089 -28.061 1.00 22.02 86 ALA A N 1
ATOM 651 C CA . ALA A 1 86 ? -34.434 21.798 -26.765 1.00 24.11 86 ALA A CA 1
ATOM 652 C C . ALA A 1 86 ? -33.785 20.560 -26.198 1.00 22.39 86 ALA A C 1
ATOM 653 O O . ALA A 1 86 ? -33.792 19.475 -26.853 1.00 23.99 86 ALA A O 1
ATOM 655 N N . VAL A 1 87 ? -33.282 20.671 -24.979 1.00 20.52 87 VAL A N 1
ATOM 656 C CA . VAL A 1 87 ? -32.717 19.570 -24.199 1.00 21.03 87 VAL A CA 1
ATOM 657 C C . VAL A 1 87 ? -33.761 19.376 -23.103 1.00 21.90 87 VAL A C 1
ATOM 658 O O . VAL A 1 87 ? -33.837 20.195 -22.140 1.00 22.69 87 VAL A O 1
ATOM 662 N N . GLY A 1 88 ? -34.548 18.307 -23.272 1.00 21.74 88 GLY A N 1
ATOM 663 C CA . GLY A 1 88 ? -35.661 18.037 -22.290 1.00 24.78 88 GLY A CA 1
ATOM 664 C C . GLY A 1 88 ? -35.081 17.763 -20.896 1.00 24.89 88 GLY A C 1
ATOM 665 O O . GLY A 1 88 ? -33.867 17.456 -20.677 1.00 24.92 88 GLY A O 1
ATOM 666 N N . ASP A 1 89 ? -35.900 17.809 -19.847 1.00 26.29 89 ASP A N 1
ATOM 667 C CA . ASP A 1 89 ? -35.413 17.325 -18.583 1.00 26.62 89 ASP A CA 1
ATOM 668 C C . ASP A 1 89 ? -34.996 15.853 -18.611 1.00 25.64 89 ASP A C 1
ATOM 669 O O . ASP A 1 89 ? -35.465 15.035 -19.468 1.00 26.03 89 ASP A O 1
ATOM 674 N N . ASN A 1 90 ? -34.129 15.553 -17.649 1.00 24.50 90 ASN A N 1
ATOM 675 C CA . ASN A 1 90 ? -33.565 14.190 -17.534 1.00 24.29 90 ASN A CA 1
ATOM 676 C C . ASN A 1 90 ? -32.817 13.695 -18.805 1.00 25.26 90 ASN A C 1
ATOM 677 O O . ASN A 1 90 ? -32.795 12.475 -18.992 1.00 24.74 90 ASN A O 1
ATOM 682 N N . ARG A 1 91 ? -32.371 14.638 -19.641 1.00 25.02 91 ARG A N 1
ATOM 683 C CA . ARG A 1 91 ? -31.507 14.408 -20.854 1.00 23.97 91 ARG A CA 1
ATOM 684 C C . ARG A 1 91 ? -30.216 15.204 -20.711 1.00 22.27 91 ARG A C 1
ATOM 685 O O . ARG A 1 91 ? -30.137 16.247 -20.040 1.00 19.69 91 ARG A O 1
ATOM 693 N N . VAL A 1 92 ? -29.138 14.776 -21.397 1.00 21.90 92 VAL A N 1
ATOM 694 C CA . VAL A 1 92 ? -28.022 15.711 -21.659 1.00 20.75 92 VAL A CA 1
ATOM 695 C C . VAL A 1 92 ? -27.717 15.561 -23.137 1.00 18.98 92 VAL A C 1
ATOM 696 O O . VAL A 1 92 ? -28.137 14.593 -23.715 1.00 20.36 92 VAL A O 1
ATOM 700 N N . LEU A 1 93 ? -27.059 16.540 -23.784 1.00 18.53 93 LEU A N 1
ATOM 701 C CA . LEU A 1 93 ? -26.794 16.414 -25.250 1.00 17.50 93 LEU A CA 1
ATOM 702 C C . LEU A 1 93 ? -25.356 16.734 -25.504 1.00 16.66 93 LEU A C 1
ATOM 703 O O . LEU A 1 93 ? -24.805 17.763 -24.994 1.00 16.35 93 LEU A O 1
ATOM 708 N N . ASP A 1 94 ? -24.650 15.756 -26.121 1.00 15.25 94 ASP A N 1
ATOM 709 C CA . ASP A 1 94 ? -23.264 16.040 -26.547 1.00 17.57 94 ASP A CA 1
ATOM 710 C C . ASP A 1 94 ? -23.359 16.766 -27.868 1.00 15.80 94 ASP A C 1
ATOM 711 O O . ASP A 1 94 ? -23.916 16.197 -28.805 1.00 19.57 94 ASP A O 1
ATOM 716 N N . MET A 1 95 ? -22.931 18.009 -27.980 1.00 17.55 95 MET A N 1
ATOM 717 C CA . MET A 1 95 ? -23.026 18.754 -29.216 1.00 18.26 95 MET A CA 1
ATOM 718 C C . MET A 1 95 ? -22.274 18.098 -30.390 1.00 17.95 95 MET A C 1
ATOM 719 O O . MET A 1 95 ? -22.560 18.424 -31.550 1.00 19.12 95 MET A O 1
ATOM 724 N N . ALA A 1 96 ? -21.387 17.159 -30.062 1.00 18.26 96 ALA A N 1
ATOM 725 C CA . ALA A 1 96 ? -20.701 16.518 -31.217 1.00 18.00 96 ALA A CA 1
ATOM 726 C C . ALA A 1 96 ? -21.671 15.634 -31.983 1.00 17.85 96 ALA A C 1
ATOM 727 O O . ALA A 1 96 ? -21.390 15.278 -33.127 1.00 18.41 96 ALA A O 1
ATOM 729 N N . SER A 1 97 ? -22.815 15.289 -31.348 1.00 17.17 97 SER A N 1
ATOM 730 C CA . SER A 1 97 ? -23.852 14.548 -31.997 1.00 19.49 97 SER A CA 1
ATOM 731 C C . SER A 1 97 ? -24.763 15.447 -32.862 1.00 20.18 97 SER A C 1
ATOM 732 O O . SER A 1 97 ? -25.622 14.895 -33.547 1.00 26.60 97 SER A O 1
ATOM 735 N N . THR A 1 98 ? -24.569 16.749 -32.899 1.00 18.67 98 THR A N 1
ATOM 736 C CA . THR A 1 98 ? -25.455 17.590 -33.687 1.00 20.18 98 THR A CA 1
ATOM 737 C C . THR A 1 98 ? -24.895 17.927 -35.061 1.00 18.79 98 THR A C 1
ATOM 738 O O . THR A 1 98 ? -23.678 17.949 -35.263 1.00 20.79 98 THR A O 1
ATOM 742 N N . TYR A 1 99 ? -25.810 18.128 -35.998 1.00 17.39 99 TYR A N 1
ATOM 743 C CA . TYR A 1 99 ? -25.411 18.649 -37.325 1.00 17.77 99 TYR A CA 1
ATOM 744 C C . TYR A 1 99 ? -26.539 19.267 -38.073 1.00 19.94 99 TYR A C 1
ATOM 745 O O . TYR A 1 99 ? -27.684 19.079 -37.726 1.00 19.98 99 TYR A O 1
ATOM 754 N N . PHE A 1 100 ? -26.190 20.118 -39.012 1.00 16.36 100 PHE A N 1
ATOM 755 C CA . PHE A 1 100 ? -27.142 20.628 -40.022 1.00 17.69 100 PHE A CA 1
ATOM 756 C C . PHE A 1 100 ? -27.317 19.742 -41.202 1.00 18.19 100 PHE A C 1
ATOM 757 O O . PHE A 1 100 ? -26.349 19.340 -41.878 1.00 20.06 100 PHE A O 1
ATOM 765 N N . ASP A 1 101 ? -28.536 19.359 -41.428 1.00 17.39 101 ASP A N 1
ATOM 766 C CA . ASP A 1 101 ? -28.902 18.482 -42.566 1.00 17.31 101 ASP A CA 1
ATOM 767 C C . ASP A 1 101 ? -29.495 19.350 -43.661 1.00 18.10 101 ASP A C 1
ATOM 768 O O . ASP A 1 101 ? -30.517 20.042 -43.428 1.00 18.66 101 ASP A O 1
ATOM 773 N N . ILE A 1 102 ? -28.741 19.505 -44.715 1.00 17.18 102 ILE A N 1
ATOM 774 C CA . ILE A 1 102 ? -29.047 20.485 -45.771 1.00 17.04 102 ILE A CA 1
ATOM 775 C C . ILE A 1 102 ? -29.434 19.842 -47.121 1.00 16.59 102 ILE A C 1
ATOM 776 O O . ILE A 1 102 ? -28.742 18.927 -47.587 1.00 18.49 102 ILE A O 1
ATOM 781 N N . ARG A 1 103 ? -30.551 20.228 -47.724 1.00 18.51 103 ARG A N 1
ATOM 782 C CA . ARG A 1 103 ? -30.817 19.765 -49.083 1.00 17.20 103 ARG A CA 1
ATOM 783 C C . ARG A 1 103 ? -30.930 20.877 -50.071 1.00 18.70 103 ARG A C 1
ATOM 784 O O . ARG A 1 103 ? -31.374 21.977 -49.684 1.00 19.65 103 ARG A O 1
ATOM 792 N N . GLY A 1 104 ? -30.571 20.609 -51.307 1.00 18.42 104 GLY A N 1
ATOM 793 C CA . GLY A 1 104 ? -30.681 21.707 -52.237 1.00 18.58 104 GLY A CA 1
ATOM 794 C C . GLY A 1 104 ? -30.379 21.223 -53.617 1.00 19.02 104 GLY A C 1
ATOM 795 O O . GLY A 1 104 ? -30.353 20.045 -53.867 1.00 18.24 104 GLY A O 1
ATOM 796 N N . VAL A 1 105 ? -30.189 22.178 -54.544 1.00 20.20 105 VAL A N 1
ATOM 797 C CA . VAL A 1 105 ? -29.903 21.846 -55.899 1.00 20.04 105 VAL A CA 1
ATOM 798 C C . VAL A 1 105 ? -28.642 22.546 -56.360 1.00 20.44 105 VAL A C 1
ATOM 799 O O . VAL A 1 105 ? -28.509 23.758 -56.174 1.00 21.01 105 VAL A O 1
ATOM 803 N N . LEU A 1 106 ? -27.726 21.776 -56.974 1.00 18.26 106 LEU A N 1
ATOM 804 C CA . LEU A 1 106 ? -26.486 22.308 -57.436 1.00 19.21 106 LEU A CA 1
ATOM 805 C C . LEU A 1 106 ? -26.445 22.161 -58.918 1.00 18.75 106 LEU A C 1
ATOM 806 O O . LEU A 1 106 ? -26.831 21.124 -59.471 1.00 17.23 106 LEU A O 1
ATOM 811 N N . ASP A 1 107 ? -25.907 23.185 -59.572 1.00 17.75 107 ASP A N 1
ATOM 812 C CA . ASP A 1 107 ? -25.578 23.040 -60.966 1.00 17.11 107 ASP A CA 1
ATOM 813 C C . ASP A 1 107 ? -24.103 23.357 -61.081 1.00 19.12 107 ASP A C 1
ATOM 814 O O . ASP A 1 107 ? -23.680 24.489 -60.751 1.00 20.44 107 ASP A O 1
ATOM 819 N N . ARG A 1 108 ? -23.302 22.363 -61.439 1.00 16.76 108 ARG A N 1
ATOM 820 C CA . ARG A 1 108 ? -21.853 22.522 -61.468 1.00 17.11 108 ARG A CA 1
ATOM 821 C C . ARG A 1 108 ? -21.399 23.353 -62.641 1.00 17.66 108 ARG A C 1
ATOM 822 O O . ARG A 1 108 ? -20.250 23.740 -62.716 1.00 17.80 108 ARG A O 1
ATOM 830 N N . GLY A 1 109 ? -22.350 23.575 -63.544 1.00 17.71 109 GLY A N 1
ATOM 831 C CA . GLY A 1 109 ? -22.134 24.459 -64.671 1.00 18.18 109 GLY A CA 1
ATOM 832 C C . GLY A 1 109 ? -21.422 23.707 -65.783 1.00 18.30 109 GLY A C 1
ATOM 833 O O . GLY A 1 109 ? -21.068 22.518 -65.724 1.00 18.88 109 GLY A O 1
ATOM 834 N N . PRO A 1 110 ? -21.198 24.362 -66.885 1.00 17.26 110 PRO A N 1
ATOM 835 C CA . PRO A 1 110 ? -20.745 23.691 -68.140 1.00 17.23 110 PRO A CA 1
ATOM 836 C C . PRO A 1 110 ? -19.278 23.374 -68.159 1.00 19.46 110 PRO A C 1
ATOM 837 O O . PRO A 1 110 ? -18.795 22.787 -69.127 1.00 19.23 110 PRO A O 1
ATOM 841 N N . THR A 1 111 ? -18.503 23.809 -67.140 1.00 16.45 111 THR A N 1
ATOM 842 C CA . THR A 1 111 ? -17.033 23.525 -67.169 1.00 17.30 111 THR A CA 1
ATOM 843 C C . THR A 1 111 ? -16.667 22.325 -66.289 1.00 17.49 111 THR A C 1
ATOM 844 O O . THR A 1 111 ? -15.492 21.974 -66.244 1.00 17.61 111 THR A O 1
ATOM 848 N N . PHE A 1 112 ? -17.696 21.760 -65.706 1.00 16.52 112 PHE A N 1
ATOM 849 C CA . PHE A 1 112 ? -17.479 20.480 -64.883 1.00 14.90 112 PHE A CA 1
ATOM 850 C C . PHE A 1 112 ? -17.184 19.376 -65.885 1.00 16.11 112 PHE A C 1
ATOM 851 O O . PHE A 1 112 ? -17.947 19.102 -66.817 1.00 17.36 112 PHE A O 1
ATOM 859 N N . LYS A 1 113 ? -16.070 18.653 -65.732 1.00 15.75 113 LYS A N 1
ATOM 860 C CA . LYS A 1 113 ? -15.791 17.527 -66.679 1.00 13.85 113 LYS A CA 1
ATOM 861 C C . LYS A 1 113 ? -15.070 16.458 -65.795 1.00 14.19 113 LYS A C 1
ATOM 862 O O . LYS A 1 113 ? -13.833 16.573 -65.657 1.00 14.71 113 LYS A O 1
ATOM 868 N N . PRO A 1 114 ? -15.807 15.495 -65.228 1.00 15.40 114 PRO A N 1
ATOM 869 C CA . PRO A 1 114 ? -15.194 14.517 -64.240 1.00 14.43 114 PRO A CA 1
ATOM 870 C C . PRO A 1 114 ? -14.487 13.318 -64.838 1.00 15.89 114 PRO A C 1
ATOM 871 O O . PRO A 1 114 ? -14.513 12.216 -64.302 1.00 15.43 114 PRO A O 1
ATOM 875 N N . TYR A 1 115 ? -13.709 13.601 -65.867 1.00 14.06 115 TYR A N 1
ATOM 876 C CA . TYR A 1 115 ? -12.898 12.585 -66.601 1.00 13.71 115 TYR A CA 1
ATOM 877 C C . TYR A 1 115 ? -11.906 13.159 -67.626 1.00 16.48 115 TYR A C 1
ATOM 878 O O . TYR A 1 115 ? -12.093 14.287 -68.135 1.00 15.48 115 TYR A O 1
ATOM 887 N N . SER A 1 116 ? -10.912 12.357 -67.963 1.00 16.11 116 SER A N 1
ATOM 888 C CA . SER A 1 116 ? -9.984 12.689 -69.071 1.00 15.95 116 SER A CA 1
ATOM 889 C C . SER A 1 116 ? -10.491 11.977 -70.302 1.00 14.27 116 SER A C 1
ATOM 890 O O . SER A 1 116 ? -11.178 10.948 -70.260 1.00 16.55 116 SER A O 1
ATOM 893 N N . GLY A 1 117 ? -10.190 12.592 -71.445 1.00 15.29 117 GLY A N 1
ATOM 894 C CA . GLY A 1 117 ? -10.557 11.928 -72.687 1.00 16.83 117 GLY A CA 1
ATOM 895 C C . GLY A 1 117 ? -11.955 12.336 -73.105 1.00 15.23 117 GLY A C 1
ATOM 896 O O . GLY A 1 117 ? -12.561 13.259 -72.593 1.00 16.89 117 GLY A O 1
ATOM 897 N N . THR A 1 118 ? -12.426 11.583 -74.078 1.00 17.34 118 THR A N 1
ATOM 898 C CA . THR A 1 118 ? -13.799 11.836 -74.645 1.00 17.87 118 THR A CA 1
ATOM 899 C C . THR A 1 118 ? -14.743 10.666 -74.363 1.00 18.55 118 THR A C 1
ATOM 900 O O . THR A 1 118 ? -14.265 9.525 -74.267 1.00 18.95 118 THR A O 1
ATOM 904 N N . ALA A 1 119 ? -16.082 10.911 -74.312 1.00 17.59 119 ALA A N 1
ATOM 905 C CA . ALA A 1 119 ? -17.102 9.855 -74.300 1.00 17.78 119 ALA A CA 1
ATOM 906 C C . ALA A 1 119 ? -17.318 9.276 -75.691 1.00 18.67 119 ALA A C 1
ATOM 907 O O . ALA A 1 119 ? -17.938 8.252 -75.809 1.00 19.29 119 ALA A O 1
ATOM 909 N N . TYR A 1 120 ? -16.891 10.022 -76.725 1.00 19.15 120 TYR A N 1
ATOM 910 C CA . TYR A 1 120 ? -17.444 9.805 -78.115 1.00 18.66 120 TYR A CA 1
ATOM 911 C C . TYR A 1 120 ? -16.384 9.462 -79.153 1.00 15.35 120 TYR A C 1
ATOM 912 O O . TYR A 1 120 ? -15.477 10.267 -79.404 1.00 17.56 120 TYR A O 1
ATOM 921 N N . ASN A 1 121 ? -16.490 8.246 -79.711 1.00 17.11 121 ASN A N 1
ATOM 922 C CA . ASN A 1 121 ? -15.501 7.797 -80.678 1.00 17.17 121 ASN A CA 1
ATOM 923 C C . ASN A 1 121 ? -14.019 7.960 -80.269 1.00 18.96 121 ASN A C 1
ATOM 924 O O . ASN A 1 121 ? -13.127 8.345 -80.993 1.00 18.53 121 ASN A O 1
ATOM 929 N N . ALA A 1 122 ? -13.718 7.562 -79.024 1.00 17.24 122 ALA A N 1
ATOM 930 C CA . ALA A 1 122 ? -12.359 7.639 -78.510 1.00 18.28 122 ALA A CA 1
ATOM 931 C C . ALA A 1 122 ? -11.318 6.877 -79.253 1.00 17.37 122 ALA A C 1
ATOM 932 O O . ALA A 1 122 ? -10.190 7.300 -79.263 1.00 18.33 122 ALA A O 1
ATOM 934 N N . LEU A 1 123 ? -11.676 5.813 -79.984 1.00 18.86 123 LEU A N 1
ATOM 935 C CA . LEU A 1 123 ? -10.733 5.057 -80.758 1.00 18.09 123 LEU A CA 1
ATOM 936 C C . LEU A 1 123 ? -10.447 5.627 -82.166 1.00 18.92 123 LEU A C 1
ATOM 937 O O . LEU A 1 123 ? -9.458 5.214 -82.797 1.00 21.63 123 LEU A O 1
ATOM 942 N N . ALA A 1 124 ? -11.305 6.553 -82.609 1.00 18.95 124 ALA A N 1
ATOM 943 C CA . ALA A 1 124 ? -10.952 7.239 -83.893 1.00 17.54 124 ALA A CA 1
ATOM 944 C C . ALA A 1 124 ? -9.638 7.976 -83.835 1.00 19.36 124 ALA A C 1
ATOM 945 O O . ALA A 1 124 ? -9.455 8.798 -82.941 1.00 20.86 124 ALA A O 1
ATOM 947 N N . PRO A 1 125 ? -8.763 7.859 -84.849 1.00 22.76 125 PRO A N 1
ATOM 948 C CA . PRO A 1 125 ? -7.642 8.801 -85.015 1.00 22.44 125 PRO A CA 1
ATOM 949 C C . PRO A 1 125 ? -8.078 10.244 -84.953 1.00 21.41 125 PRO A C 1
ATOM 950 O O . PRO A 1 125 ? -9.236 10.568 -85.357 1.00 21.21 125 PRO A O 1
ATOM 954 N N . LYS A 1 126 ? -7.291 11.111 -84.295 1.00 21.66 126 LYS A N 1
ATOM 955 C CA . LYS A 1 126 ? -7.829 12.384 -83.800 1.00 21.13 126 LYS A CA 1
ATOM 956 C C . LYS A 1 126 ? -8.025 13.439 -84.905 1.00 21.61 126 LYS A C 1
ATOM 957 O O . LYS A 1 126 ? -8.598 14.563 -84.665 1.00 23.70 126 LYS A O 1
ATOM 963 N N . GLY A 1 127 ? -7.555 13.060 -86.105 1.00 23.02 127 GLY A N 1
ATOM 964 C CA . GLY A 1 127 ? -7.702 13.990 -87.259 1.00 24.03 127 GLY A CA 1
ATOM 965 C C . GLY A 1 127 ? -8.525 13.241 -88.325 1.00 24.41 127 GLY A C 1
ATOM 966 O O . GLY A 1 127 ? -8.677 13.788 -89.445 1.00 26.44 127 GLY A O 1
ATOM 967 N N . ALA A 1 128 ? -9.069 12.064 -88.034 1.00 22.73 128 ALA A N 1
ATOM 968 C CA . ALA A 1 128 ? -9.948 11.373 -89.057 1.00 23.14 128 ALA A CA 1
ATOM 969 C C . ALA A 1 128 ? -11.267 12.149 -89.146 1.00 24.67 128 ALA A C 1
ATOM 970 O O . ALA A 1 128 ? -11.941 12.388 -88.136 1.00 23.49 128 ALA A O 1
ATOM 972 N N . PRO A 1 129 ? -11.651 12.636 -90.355 1.00 25.66 129 PRO A N 1
ATOM 973 C CA . PRO A 1 129 ? -12.999 13.232 -90.498 1.00 23.40 129 PRO A CA 1
ATOM 974 C C . PRO A 1 129 ? -14.171 12.260 -90.420 1.00 24.88 129 PRO A C 1
ATOM 975 O O . PRO A 1 129 ? -14.044 11.061 -90.723 1.00 27.68 129 PRO A O 1
ATOM 979 N N . ASN A 1 130 ? -15.319 12.772 -90.060 1.00 23.70 130 ASN A N 1
ATOM 980 C CA . ASN A 1 130 ? -16.529 12.020 -90.320 1.00 26.32 130 ASN A CA 1
ATOM 981 C C . ASN A 1 130 ? -16.735 12.029 -91.861 1.00 27.71 130 ASN A C 1
ATOM 982 O O . ASN A 1 130 ? -16.249 12.948 -92.509 1.00 28.12 130 ASN A O 1
ATOM 987 N N . PRO A 1 131 ? -17.484 11.061 -92.387 1.00 28.40 131 PRO A N 1
ATOM 988 C CA . PRO A 1 131 ? -17.876 11.118 -93.848 1.00 29.08 131 PRO A CA 1
ATOM 989 C C . PRO A 1 131 ? -18.682 12.392 -94.097 1.00 29.89 131 PRO A C 1
ATOM 990 O O . PRO A 1 131 ? -19.679 12.638 -93.403 1.00 31.31 131 PRO A O 1
ATOM 994 N N . CYS A 1 132 ? -18.258 13.208 -95.078 1.00 30.08 132 CYS A N 1
ATOM 995 C CA . CYS A 1 132 ? -18.863 14.509 -95.178 1.00 31.05 132 CYS A CA 1
ATOM 996 C C . CYS A 1 132 ? -18.766 15.003 -96.607 1.00 30.39 132 CYS A C 1
ATOM 997 O O . CYS A 1 132 ? -18.197 14.347 -97.447 1.00 29.84 132 CYS A O 1
ATOM 1000 N N . GLU A 1 133 ? -19.299 16.178 -96.811 1.00 31.33 133 GLU A N 1
ATOM 1001 C CA . GLU A 1 133 ? -19.490 16.737 -98.158 1.00 31.74 133 GLU A CA 1
ATOM 1002 C C . GLU A 1 133 ? -19.235 18.203 -98.047 1.00 32.60 133 GLU A C 1
ATOM 1003 O O . GLU A 1 133 ? -19.620 18.779 -97.043 1.00 31.81 133 GLU A O 1
ATOM 1009 N N . TRP A 1 134 ? -18.585 18.829 -99.062 1.00 33.32 134 TRP A N 1
ATOM 1010 C CA . TRP A 1 134 ? -18.379 20.281 -99.055 1.00 35.38 134 TRP A CA 1
ATOM 1011 C C . TRP A 1 134 ? -18.428 20.808 -100.533 1.00 38.12 134 TRP A C 1
ATOM 1012 O O . TRP A 1 134 ? -18.356 20.010 -101.483 1.00 37.21 134 TRP A O 1
ATOM 1023 N N . ASP A 1 135 ? -18.493 22.132 -100.712 1.00 39.82 135 ASP A N 1
ATOM 1024 C CA . ASP A 1 135 ? -18.488 22.742 -102.059 1.00 43.01 135 ASP A CA 1
ATOM 1025 C C . ASP A 1 135 ? -17.163 23.382 -102.356 1.00 45.20 135 ASP A C 1
ATOM 1026 O O . ASP A 1 135 ? -16.511 23.869 -101.438 1.00 45.20 135 ASP A O 1
ATOM 1031 N N . GLU A 1 136 ? -16.779 23.393 -103.637 1.00 48.13 136 GLU A N 1
ATOM 1032 C CA . GLU A 1 136 ? -15.573 24.097 -104.143 1.00 52.05 136 GLU A CA 1
ATOM 1033 C C . GLU A 1 136 ? -15.815 24.784 -105.496 1.00 52.05 136 GLU A C 1
ATOM 1034 O O . GLU A 1 136 ? -14.846 25.059 -106.220 1.00 54.18 136 GLU A O 1
ATOM 1040 N N . THR A 1 165 ? -19.798 20.234 -105.569 1.00 41.06 165 THR A N 1
ATOM 1041 C CA . THR A 1 165 ? -19.923 19.383 -104.344 1.00 40.50 165 THR A CA 1
ATOM 1042 C C . THR A 1 165 ? -19.140 18.062 -104.367 1.00 40.30 165 THR A C 1
ATOM 1043 O O . THR A 1 165 ? -19.330 17.210 -105.246 1.00 40.99 165 THR A O 1
ATOM 1047 N N . HIS A 1 166 ? -18.323 17.860 -103.323 1.00 39.31 166 HIS A N 1
ATOM 1048 C CA . HIS A 1 166 ? -17.391 16.724 -103.231 1.00 38.77 166 HIS A CA 1
ATOM 1049 C C . HIS A 1 166 ? -17.801 15.847 -102.048 1.00 37.43 166 HIS A C 1
ATOM 1050 O O . HIS A 1 166 ? -18.327 16.374 -101.095 1.00 36.23 166 HIS A O 1
ATOM 1057 N N . VAL A 1 167 ? -17.606 14.541 -102.137 1.00 36.79 167 VAL A N 1
ATOM 1058 C CA . VAL A 1 167 ? -17.987 13.607 -101.041 1.00 36.10 167 VAL A CA 1
ATOM 1059 C C . VAL A 1 167 ? -16.740 12.798 -100.574 1.00 36.40 167 VAL A C 1
ATOM 1060 O O . VAL A 1 167 ? -15.964 12.266 -101.394 1.00 35.77 167 VAL A O 1
ATOM 1064 N N . PHE A 1 168 ? -16.525 12.758 -99.257 1.00 33.95 168 PHE A N 1
ATOM 1065 C CA . PHE A 1 168 ? -15.517 11.883 -98.671 1.00 33.24 168 PHE A CA 1
ATOM 1066 C C . PHE A 1 168 ? -16.275 10.982 -97.675 1.00 31.78 168 PHE A C 1
ATOM 1067 O O . PHE A 1 168 ? -16.947 11.444 -96.765 1.00 26.98 168 PHE A O 1
ATOM 1075 N N . GLY A 1 169 ? -16.219 9.693 -97.911 1.00 31.85 169 GLY A N 1
ATOM 1076 C CA . GLY A 1 169 ? -17.161 8.798 -97.255 1.00 32.64 169 GLY A CA 1
ATOM 1077 C C . GLY A 1 169 ? -16.740 7.363 -97.378 1.00 30.83 169 GLY A C 1
ATOM 1078 O O . GLY A 1 169 ? -15.656 7.043 -97.897 1.00 31.52 169 GLY A O 1
ATOM 1079 N N . GLN A 1 170 ? -17.626 6.523 -96.877 1.00 30.59 170 GLN A N 1
ATOM 1080 C CA . GLN A 1 170 ? -17.383 5.107 -96.743 1.00 29.24 170 GLN A CA 1
ATOM 1081 C C . GLN A 1 170 ? -18.694 4.328 -96.836 1.00 29.00 170 GLN A C 1
ATOM 1082 O O . GLN A 1 170 ? -19.758 4.718 -96.268 1.00 29.39 170 GLN A O 1
ATOM 1088 N N . ALA A 1 171 ? -18.646 3.149 -97.427 1.00 27.53 171 ALA A N 1
ATOM 1089 C CA . ALA A 1 171 ? -19.859 2.377 -97.502 1.00 26.79 171 ALA A CA 1
ATOM 1090 C C . ALA A 1 171 ? -19.533 0.988 -96.998 1.00 27.70 171 ALA A C 1
ATOM 1091 O O . ALA A 1 171 ? -18.944 0.164 -97.679 1.00 27.97 171 ALA A O 1
ATOM 1093 N N . PRO A 1 172 ? -19.864 0.708 -95.744 1.00 26.66 172 PRO A N 1
ATOM 1094 C CA . PRO A 1 172 ? -19.368 -0.588 -95.226 1.00 27.33 172 PRO A CA 1
ATOM 1095 C C . PRO A 1 172 ? -20.393 -1.670 -95.361 1.00 28.08 172 PRO A C 1
ATOM 1096 O O . PRO A 1 172 ? -20.074 -2.858 -95.153 1.00 27.42 172 PRO A O 1
ATOM 1100 N N . TYR A 1 173 ? -21.628 -1.298 -95.707 1.00 28.59 173 TYR A N 1
ATOM 1101 C CA . TYR A 1 173 ? -22.727 -2.285 -95.769 1.00 32.74 173 TYR A CA 1
ATOM 1102 C C . TYR A 1 173 ? -22.774 -2.935 -97.155 1.00 32.56 173 TYR A C 1
ATOM 1103 O O . TYR A 1 173 ? -22.676 -2.243 -98.166 1.00 33.18 173 TYR A O 1
ATOM 1112 N N . SER A 1 174 ? -22.856 -4.260 -97.134 1.00 34.68 174 SER A N 1
ATOM 1113 C CA . SER A 1 174 ? -22.982 -5.063 -98.346 1.00 35.04 174 SER A CA 1
ATOM 1114 C C . SER A 1 174 ? -24.401 -5.581 -98.532 1.00 35.87 174 SER A C 1
ATOM 1115 O O . SER A 1 174 ? -24.903 -6.379 -97.768 1.00 33.56 174 SER A O 1
ATOM 1118 N N . GLY A 1 175 ? -25.041 -5.136 -99.622 1.00 38.37 175 GLY A N 1
ATOM 1119 C CA . GLY A 1 175 ? -26.454 -5.458 -99.838 1.00 38.59 175 GLY A CA 1
ATOM 1120 C C . GLY A 1 175 ? -26.653 -6.362 -101.049 1.00 38.98 175 GLY A C 1
ATOM 1121 O O . GLY A 1 175 ? -25.697 -6.722 -101.733 1.00 38.96 175 GLY A O 1
ATOM 1122 N N . ILE A 1 176 ? -27.901 -6.703 -101.303 1.00 40.13 176 ILE A N 1
ATOM 1123 C CA . ILE A 1 176 ? -28.222 -7.669 -102.386 1.00 41.71 176 ILE A CA 1
ATOM 1124 C C . ILE A 1 176 ? -28.164 -6.989 -103.788 1.00 40.82 176 ILE A C 1
ATOM 1125 O O . ILE A 1 176 ? -27.683 -7.590 -104.767 1.00 41.79 176 ILE A O 1
ATOM 1130 N N . ASN A 1 177 ? -28.545 -5.707 -103.833 1.00 39.18 177 ASN A N 1
ATOM 1131 C CA . ASN A 1 177 ? -28.651 -4.913 -105.071 1.00 41.83 177 ASN A CA 1
ATOM 1132 C C . ASN A 1 177 ? -28.978 -3.471 -104.686 1.00 42.17 177 ASN A C 1
ATOM 1133 O O . ASN A 1 177 ? -29.494 -3.195 -103.577 1.00 43.21 177 ASN A O 1
ATOM 1138 N N . ILE A 1 178 ? -28.665 -2.557 -105.592 1.00 41.72 178 ILE A N 1
ATOM 1139 C CA . ILE A 1 178 ? -29.170 -1.214 -105.504 1.00 41.98 178 ILE A CA 1
ATOM 1140 C C . ILE A 1 178 ? -30.089 -0.826 -106.653 1.00 42.00 178 ILE A C 1
ATOM 1141 O O . ILE A 1 178 ? -29.709 -0.923 -107.798 1.00 41.46 178 ILE A O 1
ATOM 1146 N N . THR A 1 179 ? -31.272 -0.351 -106.321 1.00 42.67 179 THR A N 1
ATOM 1147 C CA . THR A 1 179 ? -32.163 0.343 -107.286 1.00 42.99 179 THR A CA 1
ATOM 1148 C C . THR A 1 179 ? -32.351 1.832 -106.869 1.00 43.61 179 THR A C 1
ATOM 1149 O O . THR A 1 179 ? -31.829 2.274 -105.834 1.00 42.97 179 THR A O 1
ATOM 1153 N N . LYS A 1 180 ? -33.103 2.617 -107.643 1.00 43.53 180 LYS A N 1
ATOM 1154 C CA . LYS A 1 180 ? -33.450 3.971 -107.188 1.00 43.27 180 LYS A CA 1
ATOM 1155 C C . LYS A 1 180 ? -34.182 3.965 -105.817 1.00 42.62 180 LYS A C 1
ATOM 1156 O O . LYS A 1 180 ? -34.396 5.026 -105.235 1.00 42.93 180 LYS A O 1
ATOM 1162 N N . GLU A 1 181 ? -34.539 2.776 -105.328 1.00 42.17 181 GLU A N 1
ATOM 1163 C CA . GLU A 1 181 ? -35.205 2.596 -104.037 1.00 42.38 181 GLU A CA 1
ATOM 1164 C C . GLU A 1 181 ? -34.150 2.555 -102.886 1.00 41.22 181 GLU A C 1
ATOM 1165 O O . GLU A 1 181 ? -34.497 2.461 -101.695 1.00 40.65 181 GLU A O 1
ATOM 1171 N N . GLY A 1 182 ? -32.877 2.629 -103.282 1.00 39.65 182 GLY A N 1
ATOM 1172 C CA . GLY A 1 182 ? -31.743 2.402 -102.389 1.00 39.71 182 GLY A CA 1
ATOM 1173 C C . GLY A 1 182 ? -31.220 0.967 -102.274 1.00 38.71 182 GLY A C 1
ATOM 1174 O O . GLY A 1 182 ? -31.412 0.096 -103.146 1.00 38.56 182 GLY A O 1
ATOM 1175 N N . ILE A 1 183 ? -30.507 0.709 -101.184 1.00 35.84 183 ILE A N 1
ATOM 1176 C CA . ILE A 1 183 ? -29.874 -0.608 -101.030 1.00 34.94 183 ILE A CA 1
ATOM 1177 C C . ILE A 1 183 ? -30.908 -1.677 -100.623 1.00 34.95 183 ILE A C 1
ATOM 1178 O O . ILE A 1 183 ? -31.726 -1.456 -99.716 1.00 34.19 183 ILE A O 1
ATOM 1183 N N . GLN A 1 184 ? -30.887 -2.833 -101.271 1.00 35.41 184 GLN A N 1
ATOM 1184 C CA . GLN A 1 184 ? -31.713 -3.977 -100.840 1.00 36.94 184 GLN A CA 1
ATOM 1185 C C . GLN A 1 184 ? -31.014 -4.722 -99.690 1.00 38.06 184 GLN A C 1
ATOM 1186 O O . GLN A 1 184 ? -29.829 -4.999 -99.796 1.00 38.49 184 GLN A O 1
ATOM 1192 N N . ILE A 1 185 ? -31.768 -5.052 -98.630 1.00 39.09 185 ILE A N 1
ATOM 1193 C CA . ILE A 1 185 ? -31.222 -5.701 -97.421 1.00 40.61 185 ILE A CA 1
ATOM 1194 C C . ILE A 1 185 ? -31.690 -7.146 -97.215 1.00 42.46 185 ILE A C 1
ATOM 1195 O O . ILE A 1 185 ? -31.118 -7.884 -96.420 1.00 42.60 185 ILE A O 1
ATOM 1200 N N . GLY A 1 186 ? -32.728 -7.546 -97.948 1.00 44.14 186 GLY A N 1
ATOM 1201 C CA . GLY A 1 186 ? -33.226 -8.920 -97.930 1.00 46.35 186 GLY A CA 1
ATOM 1202 C C . GLY A 1 186 ? -34.546 -8.992 -98.691 1.00 47.73 186 GLY A C 1
ATOM 1203 O O . GLY A 1 186 ? -34.788 -8.191 -99.596 1.00 47.66 186 GLY A O 1
ATOM 1204 N N . VAL A 1 187 ? -35.409 -9.928 -98.292 1.00 49.40 187 VAL A N 1
ATOM 1205 C CA . VAL A 1 187 ? -36.706 -10.175 -98.973 1.00 49.54 187 VAL A CA 1
ATOM 1206 C C . VAL A 1 187 ? -37.936 -10.062 -98.051 1.00 50.32 187 VAL A C 1
ATOM 1207 O O . VAL A 1 187 ? -39.025 -9.625 -98.468 1.00 50.62 187 VAL A O 1
ATOM 1211 N N . THR A 1 191 ? -40.721 -10.601 -102.090 1.00 53.53 191 THR A N 1
ATOM 1212 C CA . THR A 1 191 ? -40.598 -9.238 -102.633 1.00 54.69 191 THR A CA 1
ATOM 1213 C C . THR A 1 191 ? -39.385 -8.408 -102.028 1.00 54.50 191 THR A C 1
ATOM 1214 O O . THR A 1 191 ? -39.230 -8.364 -100.795 1.00 54.68 191 THR A O 1
ATOM 1218 N N . PRO A 1 192 ? -38.513 -7.789 -102.887 1.00 53.32 192 PRO A N 1
ATOM 1219 C CA . PRO A 1 192 ? -37.349 -7.018 -102.346 1.00 52.33 192 PRO A CA 1
ATOM 1220 C C . PRO A 1 192 ? -37.656 -6.032 -101.195 1.00 50.96 192 PRO A C 1
ATOM 1221 O O . PRO A 1 192 ? -38.684 -5.367 -101.206 1.00 50.84 192 PRO A O 1
ATOM 1225 N N . LYS A 1 193 ? -36.754 -5.975 -100.201 1.00 48.92 193 LYS A N 1
ATOM 1226 C CA . LYS A 1 193 ? -36.911 -5.128 -99.015 1.00 47.08 193 LYS A CA 1
ATOM 1227 C C . LYS A 1 193 ? -35.745 -4.148 -99.003 1.00 44.72 193 LYS A C 1
ATOM 1228 O O . LYS A 1 193 ? -34.593 -4.533 -99.241 1.00 43.30 193 LYS A O 1
ATOM 1234 N N . TYR A 1 194 ? -36.041 -2.884 -98.742 1.00 41.66 194 TYR A N 1
ATOM 1235 C CA . TYR A 1 194 ? -34.999 -1.868 -98.827 1.00 39.78 194 TYR A CA 1
ATOM 1236 C C . TYR A 1 194 ? -34.737 -1.204 -97.471 1.00 38.44 194 TYR A C 1
ATOM 1237 O O . TYR A 1 194 ? -35.630 -1.205 -96.602 1.00 35.01 194 TYR A O 1
ATOM 1246 N N . ALA A 1 195 ? -33.491 -0.728 -97.288 1.00 37.05 195 ALA A N 1
ATOM 1247 C CA . ALA A 1 195 ? -33.089 -0.029 -96.078 1.00 36.04 195 ALA A CA 1
ATOM 1248 C C . ALA A 1 195 ? -34.154 0.954 -95.637 1.00 35.47 195 ALA A C 1
ATOM 1249 O O . ALA A 1 195 ? -34.659 1.716 -96.471 1.00 36.20 195 ALA A O 1
ATOM 1251 N N . ASP A 1 196 ? -34.506 0.944 -94.348 1.00 33.45 196 ASP A N 1
ATOM 1252 C CA . ASP A 1 196 ? -35.338 2.008 -93.782 1.00 33.36 196 ASP A CA 1
ATOM 1253 C C . ASP A 1 196 ? -34.419 3.198 -93.516 1.00 34.50 196 ASP A C 1
ATOM 1254 O O . ASP A 1 196 ? -33.623 3.174 -92.560 1.00 32.86 196 ASP A O 1
ATOM 1259 N N . LYS A 1 197 ? -34.541 4.243 -94.330 1.00 33.50 197 LYS A N 1
ATOM 1260 C CA . LYS A 1 197 ? -33.521 5.260 -94.465 1.00 34.68 197 LYS A CA 1
ATOM 1261 C C . LYS A 1 197 ? -33.300 6.054 -93.170 1.00 31.89 197 LYS A C 1
ATOM 1262 O O . LYS A 1 197 ? -32.316 6.784 -93.060 1.00 31.31 197 LYS A O 1
ATOM 1268 N N . THR A 1 198 ? -34.211 5.911 -92.221 1.00 30.78 198 THR A N 1
ATOM 1269 C CA . THR A 1 198 ? -34.119 6.712 -91.019 1.00 31.30 198 THR A CA 1
ATOM 1270 C C . THR A 1 198 ? -33.047 6.126 -90.088 1.00 31.61 198 THR A C 1
ATOM 1271 O O . THR A 1 198 ? -32.639 6.794 -89.120 1.00 31.55 198 THR A O 1
ATOM 1275 N N . PHE A 1 199 ? -32.629 4.896 -90.354 1.00 30.25 199 PHE A N 1
ATOM 1276 C CA . PHE A 1 199 ? -31.581 4.285 -89.525 1.00 30.39 199 PHE A CA 1
ATOM 1277 C C . PHE A 1 199 ? -30.678 3.254 -90.207 1.00 31.21 199 PHE A C 1
ATOM 1278 O O . PHE A 1 199 ? -29.585 2.877 -89.659 1.00 30.87 199 PHE A O 1
ATOM 1286 N N . GLN A 1 200 ? -31.105 2.758 -91.377 1.00 30.84 200 GLN A N 1
ATOM 1287 C CA . GLN A 1 200 ? -30.298 1.833 -92.139 1.00 30.12 200 GLN A CA 1
ATOM 1288 C C . GLN A 1 200 ? -29.668 2.437 -93.401 1.00 28.77 200 GLN A C 1
ATOM 1289 O O . GLN A 1 200 ? -30.204 3.406 -93.999 1.00 31.72 200 GLN A O 1
ATOM 1295 N N . PRO A 1 201 ? -28.490 1.966 -93.798 1.00 27.93 201 PRO A N 1
ATOM 1296 C CA . PRO A 1 201 ? -27.566 1.063 -93.088 1.00 26.20 201 PRO A CA 1
ATOM 1297 C C . PRO A 1 201 ? -27.072 1.732 -91.800 1.00 26.28 201 PRO A C 1
ATOM 1298 O O . PRO A 1 201 ? -27.006 2.951 -91.725 1.00 25.64 201 PRO A O 1
ATOM 1302 N N . GLU A 1 202 ? -26.814 0.908 -90.787 1.00 25.38 202 GLU A N 1
ATOM 1303 C CA . GLU A 1 202 ? -26.331 1.430 -89.452 1.00 27.15 202 GLU A CA 1
ATOM 1304 C C . GLU A 1 202 ? -24.801 1.499 -89.502 1.00 26.62 202 GLU A C 1
ATOM 1305 O O . GLU A 1 202 ? -24.143 0.558 -89.936 1.00 27.38 202 GLU A O 1
ATOM 1311 N N . PRO A 1 203 ? -24.204 2.631 -89.081 1.00 25.40 203 PRO A N 1
ATOM 1312 C CA . PRO A 1 203 ? -22.729 2.782 -89.217 1.00 27.35 203 PRO A CA 1
ATOM 1313 C C . PRO A 1 203 ? -21.910 1.746 -88.423 1.00 24.79 203 PRO A C 1
ATOM 1314 O O . PRO A 1 203 ? -20.782 1.528 -88.766 1.00 25.47 203 PRO A O 1
ATOM 1318 N N . GLN A 1 204 ? -22.503 1.057 -87.464 1.00 25.80 204 GLN A N 1
ATOM 1319 C CA . GLN A 1 204 ? -21.762 0.071 -86.608 1.00 27.45 204 GLN A CA 1
ATOM 1320 C C . GLN A 1 204 ? -21.525 -1.226 -87.290 1.00 28.45 204 GLN A C 1
ATOM 1321 O O . GLN A 1 204 ? -20.809 -2.088 -86.775 1.00 29.07 204 GLN A O 1
ATOM 1327 N N . ILE A 1 205 ? -22.211 -1.435 -88.423 1.00 26.18 205 ILE A N 1
ATOM 1328 C CA . ILE A 1 205 ? -22.278 -2.731 -89.060 1.00 28.45 205 ILE A CA 1
ATOM 1329 C C . ILE A 1 205 ? -21.519 -2.770 -90.340 1.00 27.18 205 ILE A C 1
ATOM 1330 O O . ILE A 1 205 ? -21.572 -1.840 -91.217 1.00 28.45 205 ILE A O 1
ATOM 1335 N N . GLY A 1 206 ? -20.829 -3.891 -90.528 1.00 26.62 206 GLY A N 1
ATOM 1336 C CA . GLY A 1 206 ? -19.882 -3.971 -91.677 1.00 26.64 206 GLY A CA 1
ATOM 1337 C C . GLY A 1 206 ? -19.609 -5.417 -92.063 1.00 29.14 206 GLY A C 1
ATOM 1338 O O . GLY A 1 206 ? -20.241 -6.322 -91.560 1.00 30.43 206 GLY A O 1
ATOM 1339 N N . GLU A 1 207 ? -18.655 -5.688 -92.951 1.00 31.41 207 GLU A N 1
ATOM 1340 C CA . GLU A 1 207 ? -18.358 -7.079 -93.365 1.00 35.55 207 GLU A CA 1
ATOM 1341 C C . GLU A 1 207 ? -17.643 -7.810 -92.168 1.00 36.27 207 GLU A C 1
ATOM 1342 O O . GLU A 1 207 ? -17.009 -7.126 -91.337 1.00 35.71 207 GLU A O 1
ATOM 1348 N N . SER A 1 208 ? -17.739 -9.143 -92.103 1.00 37.49 208 SER A N 1
ATOM 1349 C CA . SER A 1 208 ? -17.417 -9.940 -90.873 1.00 38.68 208 SER A CA 1
ATOM 1350 C C . SER A 1 208 ? -16.024 -10.583 -90.851 1.00 39.41 208 SER A C 1
ATOM 1351 O O . SER A 1 208 ? -15.536 -10.952 -89.773 1.00 40.04 208 SER A O 1
ATOM 1354 N N . GLN A 1 209 ? -15.391 -10.665 -92.026 1.00 39.64 209 GLN A N 1
ATOM 1355 C CA . GLN A 1 209 ? -14.078 -11.298 -92.231 1.00 40.25 209 GLN A CA 1
ATOM 1356 C C . GLN A 1 209 ? -13.050 -10.272 -92.694 1.00 39.21 209 GLN A C 1
ATOM 1357 O O . GLN A 1 209 ? -13.400 -9.324 -93.349 1.00 38.65 209 GLN A O 1
ATOM 1363 N N . TRP A 1 210 ? -11.787 -10.497 -92.361 1.00 39.86 210 TRP A N 1
ATOM 1364 C CA . TRP A 1 210 ? -10.669 -9.625 -92.715 1.00 40.46 210 TRP A CA 1
ATOM 1365 C C . TRP A 1 210 ? -10.248 -9.553 -94.209 1.00 42.63 210 TRP A C 1
ATOM 1366 O O . TRP A 1 210 ? -9.660 -8.539 -94.632 1.00 41.68 210 TRP A O 1
ATOM 1377 N N . TYR A 1 211 ? -10.489 -10.611 -94.993 1.00 43.65 211 TYR A N 1
ATOM 1378 C CA . TYR A 1 211 ? -9.876 -10.659 -96.342 1.00 46.08 211 TYR A CA 1
ATOM 1379 C C . TYR A 1 211 ? -10.733 -9.909 -97.358 1.00 47.80 211 TYR A C 1
ATOM 1380 O O . TYR A 1 211 ? -11.966 -9.880 -97.218 1.00 47.63 211 TYR A O 1
ATOM 1389 N N . GLU A 1 212 ? -10.067 -9.315 -98.364 1.00 50.20 212 GLU A N 1
ATOM 1390 C CA . GLU A 1 212 ? -10.735 -8.577 -99.462 1.00 52.32 212 GLU A CA 1
ATOM 1391 C C . GLU A 1 212 ? -11.811 -9.438 -100.114 1.00 53.76 212 GLU A C 1
ATOM 1392 O O . GLU A 1 212 ? -11.644 -10.663 -100.316 1.00 54.39 212 GLU A O 1
ATOM 1394 N N . THR A 1 213 ? -12.933 -8.815 -100.433 1.00 54.62 213 THR A N 1
ATOM 1395 C CA . THR A 1 213 ? -14.004 -9.594 -101.005 1.00 55.24 213 THR A CA 1
ATOM 1396 C C . THR A 1 213 ? -14.750 -9.002 -102.233 1.00 55.08 213 THR A C 1
ATOM 1397 O O . THR A 1 213 ? -15.609 -9.671 -102.792 1.00 55.43 213 THR A O 1
ATOM 1401 N N . GLU A 1 214 ? -14.334 -7.817 -102.699 1.00 55.03 214 GLU A N 1
ATOM 1402 C CA . GLU A 1 214 ? -15.055 -7.009 -103.722 1.00 54.95 214 GLU A CA 1
ATOM 1403 C C . GLU A 1 214 ? -16.581 -6.956 -103.523 1.00 54.11 214 GLU A C 1
ATOM 1404 O O . GLU A 1 214 ? -17.327 -7.817 -103.993 1.00 54.05 214 GLU A O 1
ATOM 1406 N N . ILE A 1 215 ? -17.029 -5.936 -102.818 1.00 52.71 215 ILE A N 1
ATOM 1407 C CA . ILE A 1 215 ? -18.463 -5.710 -102.645 1.00 51.29 215 ILE A CA 1
ATOM 1408 C C . ILE A 1 215 ? -19.045 -4.991 -103.869 1.00 50.56 215 ILE A C 1
ATOM 1409 O O . ILE A 1 215 ? -18.646 -3.865 -104.185 1.00 49.58 215 ILE A O 1
ATOM 1414 N N . ASN A 1 216 ? -19.996 -5.666 -104.523 1.00 49.38 216 ASN A N 1
ATOM 1415 C CA . ASN A 1 216 ? -20.675 -5.155 -105.699 1.00 48.91 216 ASN A CA 1
ATOM 1416 C C . ASN A 1 216 ? -21.747 -4.127 -105.383 1.00 47.39 216 ASN A C 1
ATOM 1417 O O . ASN A 1 216 ? -21.976 -3.226 -106.185 1.00 48.28 216 ASN A O 1
ATOM 1422 N N . HIS A 1 217 ? -22.390 -4.235 -104.218 1.00 44.82 217 HIS A N 1
ATOM 1423 C CA . HIS A 1 217 ? -23.502 -3.353 -103.908 1.00 43.16 217 HIS A CA 1
ATOM 1424 C C . HIS A 1 217 ? -23.376 -2.790 -102.474 1.00 40.07 217 HIS A C 1
ATOM 1425 O O . HIS A 1 217 ? -23.874 -3.423 -101.538 1.00 40.84 217 HIS A O 1
ATOM 1432 N N . ALA A 1 218 ? -22.756 -1.618 -102.328 1.00 36.53 218 ALA A N 1
ATOM 1433 C CA . ALA A 1 218 ? -22.386 -1.097 -100.967 1.00 34.62 218 ALA A CA 1
ATOM 1434 C C . ALA A 1 218 ? -23.213 0.091 -100.525 1.00 34.21 218 ALA A C 1
ATOM 1435 O O . ALA A 1 218 ? -23.616 0.890 -101.371 1.00 32.47 218 ALA A O 1
ATOM 1437 N N . ALA A 1 219 ? -23.514 0.204 -99.215 1.00 31.19 219 ALA A N 1
ATOM 1438 C CA . ALA A 1 219 ? -24.219 1.358 -98.678 1.00 30.73 219 ALA A CA 1
ATOM 1439 C C . ALA A 1 219 ? -23.472 1.940 -97.442 1.00 31.60 219 ALA A C 1
ATOM 1440 O O . ALA A 1 219 ? -22.772 1.186 -96.746 1.00 29.57 219 ALA A O 1
ATOM 1442 N N . GLY A 1 220 ? -23.625 3.236 -97.192 1.00 30.88 220 GLY A N 1
ATOM 1443 C CA . GLY A 1 220 ? -23.253 3.811 -95.882 1.00 28.82 220 GLY A CA 1
ATOM 1444 C C . GLY A 1 220 ? -23.989 5.109 -95.688 1.00 30.86 220 GLY A C 1
ATOM 1445 O O . GLY A 1 220 ? -24.796 5.506 -96.555 1.00 30.72 220 GLY A O 1
ATOM 1446 N N . ARG A 1 221 ? -23.729 5.788 -94.562 1.00 27.36 221 ARG A N 1
ATOM 1447 C CA . ARG A 1 221 ? -24.358 7.034 -94.238 1.00 27.37 221 ARG A CA 1
ATOM 1448 C C . ARG A 1 221 ? -23.355 8.160 -94.509 1.00 27.12 221 ARG A C 1
ATOM 1449 O O . ARG A 1 221 ? -22.154 7.917 -94.447 1.00 29.79 221 ARG A O 1
ATOM 1457 N N . VAL A 1 222 ? -23.808 9.384 -94.768 1.00 26.52 222 VAL A N 1
ATOM 1458 C CA . VAL A 1 222 ? -22.855 10.485 -95.037 1.00 26.58 222 VAL A CA 1
ATOM 1459 C C . VAL A 1 222 ? -23.540 11.732 -94.496 1.00 28.59 222 VAL A C 1
ATOM 1460 O O . VAL A 1 222 ? -24.786 11.767 -94.436 1.00 29.05 222 VAL A O 1
ATOM 1464 N N . LEU A 1 223 ? -22.755 12.688 -94.022 1.00 25.72 223 LEU A N 1
ATOM 1465 C CA . LEU A 1 223 ? -23.262 13.958 -93.580 1.00 27.10 223 LEU A CA 1
ATOM 1466 C C . LEU A 1 223 ? -23.366 14.913 -94.790 1.00 28.49 223 LEU A C 1
ATOM 1467 O O . LEU A 1 223 ? -22.383 15.199 -95.520 1.00 28.76 223 LEU A O 1
ATOM 1472 N N . LYS A 1 224 ? -24.530 15.481 -94.883 1.00 29.70 224 LYS A N 1
ATOM 1473 C CA . LYS A 1 224 ? -24.727 16.541 -95.882 1.00 30.62 224 LYS A CA 1
ATOM 1474 C C . LYS A 1 224 ? -23.795 17.745 -95.683 1.00 31.89 224 LYS A C 1
ATOM 1475 O O . LYS A 1 224 ? -23.345 18.004 -94.555 1.00 32.19 224 LYS A O 1
ATOM 1481 N N . LYS A 1 225 ? -23.597 18.543 -96.732 1.00 32.68 225 LYS A N 1
ATOM 1482 C CA . LYS A 1 225 ? -22.731 19.703 -96.666 1.00 32.28 225 LYS A CA 1
ATOM 1483 C C . LYS A 1 225 ? -23.245 20.780 -95.751 1.00 31.63 225 LYS A C 1
ATOM 1484 O O . LYS A 1 225 ? -22.495 21.728 -95.449 1.00 30.39 225 LYS A O 1
ATOM 1490 N N . THR A 1 226 ? -24.528 20.673 -95.364 1.00 30.49 226 THR A N 1
ATOM 1491 C CA . THR A 1 226 ? -25.158 21.612 -94.421 1.00 33.83 226 THR A CA 1
ATOM 1492 C C . THR A 1 226 ? -24.954 21.212 -92.978 1.00 32.79 226 THR A C 1
ATOM 1493 O O . THR A 1 226 ? -25.460 21.858 -92.050 1.00 33.30 226 THR A O 1
ATOM 1497 N N . THR A 1 227 ? -24.227 20.130 -92.770 1.00 31.32 227 THR A N 1
ATOM 1498 C CA . THR A 1 227 ? -23.753 19.824 -91.372 1.00 28.88 227 THR A CA 1
ATOM 1499 C C . THR A 1 227 ? -22.300 20.159 -91.191 1.00 28.63 227 THR A C 1
ATOM 1500 O O . THR A 1 227 ? -21.500 19.707 -92.006 1.00 29.32 227 THR A O 1
ATOM 1504 N N . PRO A 1 228 ? -21.955 20.975 -90.157 1.00 28.66 228 PRO A N 1
ATOM 1505 C CA . PRO A 1 228 ? -20.547 21.380 -89.957 1.00 29.41 228 PRO A CA 1
ATOM 1506 C C . PRO A 1 228 ? -19.609 20.208 -89.825 1.00 28.76 228 PRO A C 1
ATOM 1507 O O . PRO A 1 228 ? -19.888 19.234 -89.065 1.00 30.59 228 PRO A O 1
ATOM 1511 N N . MET A 1 229 ? -18.487 20.292 -90.522 1.00 28.67 229 MET A N 1
ATOM 1512 C CA . MET A 1 229 ? -17.462 19.265 -90.442 1.00 27.82 229 MET A CA 1
ATOM 1513 C C . MET A 1 229 ? -16.755 19.238 -89.067 1.00 27.18 229 MET A C 1
ATOM 1514 O O . MET A 1 229 ? -16.341 20.278 -88.565 1.00 27.17 229 MET A O 1
ATOM 1519 N N . LYS A 1 230 ? -16.636 18.031 -88.476 1.00 25.89 230 LYS A N 1
ATOM 1520 C CA . LYS A 1 230 ? -15.919 17.933 -87.178 1.00 26.55 230 LYS A CA 1
ATOM 1521 C C . LYS A 1 230 ? -15.177 16.627 -87.240 1.00 23.65 230 LYS A C 1
ATOM 1522 O O . LYS A 1 230 ? -15.597 15.702 -87.915 1.00 26.32 230 LYS A O 1
ATOM 1528 N N . PRO A 1 231 ? -13.995 16.571 -86.583 1.00 23.29 231 PRO A N 1
ATOM 1529 C CA . PRO A 1 231 ? -13.397 15.244 -86.520 1.00 22.10 231 PRO A CA 1
ATOM 1530 C C . PRO A 1 231 ? -14.309 14.195 -85.878 1.00 22.06 231 PRO A C 1
ATOM 1531 O O . PRO A 1 231 ? -15.121 14.478 -84.982 1.00 23.23 231 PRO A O 1
ATOM 1535 N N . CYS A 1 232 ? -14.143 12.963 -86.323 1.00 21.14 232 CYS A N 1
ATOM 1536 C CA . CYS A 1 232 ? -14.874 11.843 -85.734 1.00 21.95 232 CYS A CA 1
ATOM 1537 C C . CYS A 1 232 ? -14.662 11.762 -84.247 1.00 21.09 232 CYS A C 1
ATOM 1538 O O . CYS A 1 232 ? -15.640 11.602 -83.526 1.00 18.88 232 CYS A O 1
ATOM 1541 N N . TYR A 1 233 ? -13.399 11.788 -83.866 1.00 22.40 233 TYR A N 1
ATOM 1542 C CA . TYR A 1 233 ? -13.099 11.721 -82.398 1.00 21.25 233 TYR A CA 1
ATOM 1543 C C . TYR A 1 233 ? -13.806 12.873 -81.702 1.00 20.21 233 TYR A C 1
ATOM 1544 O O . TYR A 1 233 ? -13.585 13.999 -82.045 1.00 20.34 233 TYR A O 1
ATOM 1553 N N . GLY A 1 234 ? -14.700 12.605 -80.732 1.00 18.58 234 GLY A N 1
ATOM 1554 C CA . GLY A 1 234 ? -15.375 13.596 -79.936 1.00 20.09 234 GLY A CA 1
ATOM 1555 C C . GLY A 1 234 ? -16.764 13.934 -80.476 1.00 20.79 234 GLY A C 1
ATOM 1556 O O . GLY A 1 234 ? -17.556 14.572 -79.773 1.00 19.90 234 GLY A O 1
ATOM 1557 N N A SER A 1 235 ? -17.062 13.467 -81.690 0.50 20.89 235 SER A N 1
ATOM 1558 N N B SER A 1 235 ? -17.047 13.559 -81.714 0.50 20.61 235 SER A N 1
ATOM 1559 C CA A SER A 1 235 ? -18.376 13.744 -82.366 0.50 21.06 235 SER A CA 1
ATOM 1560 C CA B SER A 1 235 ? -18.345 13.951 -82.344 0.50 19.89 235 SER A CA 1
ATOM 1561 C C A SER A 1 235 ? -19.548 13.019 -81.748 0.50 21.37 235 SER A C 1
ATOM 1562 C C B SER A 1 235 ? -19.513 13.079 -81.884 0.50 20.98 235 SER A C 1
ATOM 1563 O O A SER A 1 235 ? -19.495 11.835 -81.485 0.50 20.74 235 SER A O 1
ATOM 1564 O O B SER A 1 235 ? -19.378 11.850 -81.821 0.50 20.15 235 SER A O 1
ATOM 1569 N N . TYR A 1 236 ? -20.650 13.736 -81.581 1.00 21.06 236 TYR A N 1
ATOM 1570 C CA . TYR A 1 236 ? -21.832 13.118 -81.035 1.00 21.61 236 TYR A CA 1
ATOM 1571 C C . TYR A 1 236 ? -22.981 13.787 -81.792 1.00 22.15 236 TYR A C 1
ATOM 1572 O O . TYR A 1 236 ? -22.905 14.978 -82.008 1.00 23.38 236 TYR A O 1
ATOM 1581 N N . ALA A 1 237 ? -24.001 13.030 -82.175 1.00 20.15 237 ALA A N 1
ATOM 1582 C CA . ALA A 1 237 ? -25.290 13.706 -82.498 1.00 21.80 237 ALA A CA 1
ATOM 1583 C C . ALA A 1 237 ? -26.424 12.946 -81.913 1.00 22.59 237 ALA A C 1
ATOM 1584 O O . ALA A 1 237 ? -26.493 11.687 -82.020 1.00 22.22 237 ALA A O 1
ATOM 1586 N N . LYS A 1 238 ? -27.338 13.643 -81.242 1.00 18.45 238 LYS A N 1
ATOM 1587 C CA . LYS A 1 238 ? -28.438 12.953 -80.546 1.00 21.11 238 LYS A CA 1
ATOM 1588 C C . LYS A 1 238 ? -29.282 12.060 -81.447 1.00 23.61 238 LYS A C 1
ATOM 1589 O O . LYS A 1 238 ? -29.456 12.451 -82.588 1.00 26.04 238 LYS A O 1
ATOM 1595 N N . PRO A 1 239 ? -29.744 10.889 -80.973 1.00 25.42 239 PRO A N 1
ATOM 1596 C CA . PRO A 1 239 ? -30.629 10.083 -81.847 1.00 27.88 239 PRO A CA 1
ATOM 1597 C C . PRO A 1 239 ? -31.970 10.778 -82.058 1.00 27.68 239 PRO A C 1
ATOM 1598 O O . PRO A 1 239 ? -32.440 11.484 -81.199 1.00 25.09 239 PRO A O 1
ATOM 1602 N N . THR A 1 240 ? -32.570 10.582 -83.230 1.00 27.48 240 THR A N 1
ATOM 1603 C CA . THR A 1 240 ? -33.898 11.188 -83.511 1.00 28.88 240 THR A CA 1
ATOM 1604 C C . THR A 1 240 ? -34.978 10.109 -83.715 1.00 29.54 240 THR A C 1
ATOM 1605 O O . THR A 1 240 ? -36.158 10.433 -83.993 1.00 30.73 240 THR A O 1
ATOM 1609 N N . ASN A 1 241 ? -34.597 8.843 -83.607 1.00 28.10 241 ASN A N 1
ATOM 1610 C CA . ASN A 1 241 ? -35.518 7.690 -83.645 1.00 29.07 241 ASN A CA 1
ATOM 1611 C C . ASN A 1 241 ? -35.078 6.595 -82.677 1.00 30.27 241 ASN A C 1
ATOM 1612 O O . ASN A 1 241 ? -33.944 6.656 -82.178 1.00 30.30 241 ASN A O 1
ATOM 1617 N N . GLU A 1 242 ? -35.966 5.679 -82.321 1.00 30.55 242 GLU A N 1
ATOM 1618 C CA . GLU A 1 242 ? -35.627 4.665 -81.300 1.00 29.70 242 GLU A CA 1
ATOM 1619 C C . GLU A 1 242 ? -34.662 3.625 -81.851 1.00 30.62 242 GLU A C 1
ATOM 1620 O O . GLU A 1 242 ? -34.181 2.764 -81.095 1.00 32.35 242 GLU A O 1
ATOM 1622 N N . ASN A 1 243 ? -34.332 3.721 -83.151 1.00 28.45 243 ASN A N 1
ATOM 1623 C CA . ASN A 1 243 ? -33.406 2.791 -83.871 1.00 28.30 243 ASN A CA 1
ATOM 1624 C C . ASN A 1 243 ? -32.016 3.417 -84.095 1.00 25.47 243 ASN A C 1
ATOM 1625 O O . ASN A 1 243 ? -31.218 2.943 -84.899 1.00 25.80 243 ASN A O 1
ATOM 1630 N N . GLY A 1 244 ? -31.791 4.569 -83.468 1.00 26.29 244 GLY A N 1
ATOM 1631 C CA . GLY A 1 244 ? -30.410 5.119 -83.306 1.00 26.31 244 GLY A CA 1
ATOM 1632 C C . GLY A 1 244 ? -30.053 6.103 -84.390 1.00 27.96 244 GLY A C 1
ATOM 1633 O O . GLY A 1 244 ? -28.940 6.663 -84.463 1.00 25.74 244 GLY A O 1
ATOM 1634 N N . GLY A 1 245 ? -30.956 6.263 -85.381 1.00 25.24 245 GLY A N 1
ATOM 1635 C CA . GLY A 1 245 ? -30.628 7.256 -86.361 1.00 24.55 245 GLY A CA 1
ATOM 1636 C C . GLY A 1 245 ? -30.675 8.674 -85.809 1.00 24.16 245 GLY A C 1
ATOM 1637 O O . GLY A 1 245 ? -31.331 8.905 -84.797 1.00 23.55 245 GLY A O 1
ATOM 1638 N N . GLN A 1 246 ? -29.996 9.594 -86.488 1.00 24.95 246 GLN A N 1
ATOM 1639 C CA . GLN A 1 246 ? -29.702 10.919 -85.936 1.00 25.49 246 GLN A CA 1
ATOM 1640 C C . GLN A 1 246 ? -30.158 12.034 -86.893 1.00 27.16 246 GLN A C 1
ATOM 1641 O O . GLN A 1 246 ? -29.912 13.210 -86.627 1.00 27.09 246 GLN A O 1
ATOM 1647 N N . GLY A 1 247 ? -30.848 11.650 -87.978 1.00 27.68 247 GLY A N 1
ATOM 1648 C CA . GLY A 1 247 ? -31.289 12.651 -88.966 1.00 27.79 247 GLY A CA 1
ATOM 1649 C C . GLY A 1 247 ? -32.230 13.684 -88.447 1.00 28.36 247 GLY A C 1
ATOM 1650 O O . GLY A 1 247 ? -33.204 13.353 -87.746 1.00 28.70 247 GLY A O 1
ATOM 1651 N N . ILE A 1 248 ? -31.978 14.956 -88.771 1.00 30.43 248 ILE A N 1
ATOM 1652 C CA . ILE A 1 248 ? -32.800 16.047 -88.236 1.00 32.68 248 ILE A CA 1
ATOM 1653 C C . ILE A 1 248 ? -34.195 15.953 -88.853 1.00 33.96 248 ILE A C 1
ATOM 1654 O O . ILE A 1 248 ? -34.317 15.763 -90.091 1.00 33.43 248 ILE A O 1
ATOM 1659 N N . LEU A 1 249 ? -35.204 16.051 -87.987 1.00 35.63 249 LEU A N 1
ATOM 1660 C CA . LEU A 1 249 ? -36.619 15.966 -88.388 1.00 37.97 249 LEU A CA 1
ATOM 1661 C C . LEU A 1 249 ? -37.133 17.407 -88.659 1.00 39.62 249 LEU A C 1
ATOM 1662 O O . LEU A 1 249 ? -36.792 18.367 -87.943 1.00 38.32 249 LEU A O 1
ATOM 1667 N N . VAL A 1 250 ? -37.918 17.585 -89.718 1.00 40.99 250 VAL A N 1
ATOM 1668 C CA . VAL A 1 250 ? -38.257 18.961 -90.105 1.00 42.76 250 VAL A CA 1
ATOM 1669 C C . VAL A 1 250 ? -39.693 19.015 -90.571 1.00 42.69 250 VAL A C 1
ATOM 1670 O O . VAL A 1 250 ? -40.456 18.111 -90.244 1.00 42.11 250 VAL A O 1
ATOM 1674 N N . LEU A 1 257 ? -43.493 16.121 -88.555 1.00 49.28 257 LEU A N 1
ATOM 1675 C CA . LEU A 1 257 ? -42.050 15.775 -88.472 1.00 48.95 257 LEU A CA 1
ATOM 1676 C C . LEU A 1 257 ? -41.684 14.493 -89.247 1.00 48.43 257 LEU A C 1
ATOM 1677 O O . LEU A 1 257 ? -42.013 13.376 -88.813 1.00 47.84 257 LEU A O 1
ATOM 1679 N N . GLU A 1 258 ? -40.986 14.670 -90.377 1.00 46.29 258 GLU A N 1
ATOM 1680 C CA . GLU A 1 258 ? -40.555 13.561 -91.215 1.00 45.34 258 GLU A CA 1
ATOM 1681 C C . GLU A 1 258 ? -39.038 13.634 -91.467 1.00 44.39 258 GLU A C 1
ATOM 1682 O O . GLU A 1 258 ? -38.409 14.675 -91.231 1.00 43.42 258 GLU A O 1
ATOM 1684 N N . SER A 1 259 ? -38.466 12.535 -91.961 1.00 43.73 259 SER A N 1
ATOM 1685 C CA . SER A 1 259 ? -37.031 12.451 -92.153 1.00 42.69 259 SER A CA 1
ATOM 1686 C C . SER A 1 259 ? -36.619 13.141 -93.456 1.00 42.20 259 SER A C 1
ATOM 1687 O O . SER A 1 259 ? -37.372 13.096 -94.454 1.00 43.76 259 SER A O 1
ATOM 1690 N N . GLN A 1 260 ? -35.459 13.792 -93.469 1.00 40.91 260 GLN A N 1
ATOM 1691 C CA . GLN A 1 260 ? -34.940 14.436 -94.685 1.00 40.25 260 GLN A CA 1
ATOM 1692 C C . GLN A 1 260 ? -33.776 13.721 -95.331 1.00 39.30 260 GLN A C 1
ATOM 1693 O O . GLN A 1 260 ? -33.028 14.314 -96.129 1.00 39.62 260 GLN A O 1
ATOM 1699 N N . VAL A 1 261 ? -33.611 12.456 -94.987 1.00 37.80 261 VAL A N 1
ATOM 1700 C CA . VAL A 1 261 ? -32.470 11.676 -95.467 1.00 35.62 261 VAL A CA 1
ATOM 1701 C C . VAL A 1 261 ? -32.551 11.605 -97.006 1.00 36.57 261 VAL A C 1
ATOM 1702 O O . VAL A 1 261 ? -33.604 11.228 -97.524 1.00 36.28 261 VAL A O 1
ATOM 1706 N N . GLU A 1 262 ? -31.473 11.939 -97.717 1.00 35.91 262 GLU A N 1
ATOM 1707 C CA . GLU A 1 262 ? -31.521 11.853 -99.195 1.00 36.52 262 GLU A CA 1
ATOM 1708 C C . GLU A 1 262 ? -30.503 10.833 -99.721 1.00 36.43 262 GLU A C 1
ATOM 1709 O O . GLU A 1 262 ? -29.353 10.923 -99.362 1.00 36.44 262 GLU A O 1
ATOM 1711 N N . MET A 1 263 ? -30.929 9.874 -100.563 1.00 34.88 263 MET A N 1
ATOM 1712 C CA . MET A 1 263 ? -30.019 8.877 -101.163 1.00 35.25 263 MET A CA 1
ATOM 1713 C C . MET A 1 263 ? -29.162 9.434 -102.253 1.00 36.45 263 MET A C 1
ATOM 1714 O O . MET A 1 263 ? -29.650 10.195 -103.089 1.00 39.72 263 MET A O 1
ATOM 1719 N N . GLN A 1 264 ? -27.877 9.078 -102.251 1.00 36.30 264 GLN A N 1
ATOM 1720 C CA . GLN A 1 264 ? -26.898 9.534 -103.252 1.00 36.12 264 GLN A CA 1
ATOM 1721 C C . GLN A 1 264 ? -26.242 8.309 -103.912 1.00 36.67 264 GLN A C 1
ATOM 1722 O O . GLN A 1 264 ? -25.657 7.460 -103.253 1.00 37.07 264 GLN A O 1
ATOM 1728 N N . PHE A 1 265 ? -26.296 8.253 -105.238 1.00 36.08 265 PHE A N 1
ATOM 1729 C CA . PHE A 1 265 ? -25.948 7.061 -105.986 1.00 36.27 265 PHE A CA 1
ATOM 1730 C C . PHE A 1 265 ? -24.656 7.286 -106.691 1.00 36.45 265 PHE A C 1
ATOM 1731 O O . PHE A 1 265 ? -24.359 8.406 -107.151 1.00 36.20 265 PHE A O 1
ATOM 1739 N N . PHE A 1 266 ? -23.861 6.228 -106.759 1.00 38.23 266 PHE A N 1
ATOM 1740 C CA . PHE A 1 266 ? -22.502 6.319 -107.286 1.00 39.52 266 PHE A CA 1
ATOM 1741 C C . PHE A 1 266 ? -22.083 5.079 -108.085 1.00 41.51 266 PHE A C 1
ATOM 1742 O O . PHE A 1 266 ? -22.472 3.939 -107.738 1.00 41.73 266 PHE A O 1
ATOM 1750 N N . SER A 1 267 ? -21.234 5.307 -109.095 1.00 43.74 267 SER A N 1
ATOM 1751 C CA . SER A 1 267 ? -20.596 4.240 -109.885 1.00 46.36 267 SER A CA 1
ATOM 1752 C C . SER A 1 267 ? -19.142 4.599 -110.168 1.00 47.69 267 SER A C 1
ATOM 1753 O O . SER A 1 267 ? -18.733 5.735 -109.955 1.00 46.65 267 SER A O 1
ATOM 1756 N N . THR A 1 268 ? -18.365 3.645 -110.680 1.00 50.03 268 THR A N 1
ATOM 1757 C CA . THR A 1 268 ? -17.035 3.961 -111.192 1.00 53.32 268 THR A CA 1
ATOM 1758 C C . THR A 1 268 ? -17.085 4.985 -112.326 1.00 55.23 268 THR A C 1
ATOM 1759 O O . THR A 1 268 ? -18.136 5.214 -112.930 1.00 54.48 268 THR A O 1
ATOM 1763 N N . THR A 1 269 ? -15.921 5.588 -112.575 1.00 58.32 269 THR A N 1
ATOM 1764 C CA . THR A 1 269 ? -15.581 6.335 -113.785 1.00 61.15 269 THR A CA 1
ATOM 1765 C C . THR A 1 269 ? -15.260 5.356 -114.955 1.00 62.11 269 THR A C 1
ATOM 1766 O O . THR A 1 269 ? -14.166 5.365 -115.539 1.00 62.74 269 THR A O 1
ATOM 1770 N N . GLU A 1 270 ? -16.241 4.510 -115.259 1.00 63.48 270 GLU A N 1
ATOM 1771 C CA . GLU A 1 270 ? -16.182 3.472 -116.304 1.00 64.73 270 GLU A CA 1
ATOM 1772 C C . GLU A 1 270 ? -14.843 2.698 -116.420 1.00 65.22 270 GLU A C 1
ATOM 1773 O O . GLU A 1 270 ? -14.260 2.546 -117.506 1.00 65.99 270 GLU A O 1
ATOM 1779 N N . LEU A 1 279 ? -24.798 0.063 -116.858 1.00 48.50 279 LEU A N 1
ATOM 1780 C CA . LEU A 1 279 ? -24.554 1.077 -115.803 1.00 49.17 279 LEU A CA 1
ATOM 1781 C C . LEU A 1 279 ? -25.560 0.992 -114.648 1.00 48.58 279 LEU A C 1
ATOM 1782 O O . LEU A 1 279 ? -26.765 1.315 -114.782 1.00 47.96 279 LEU A O 1
ATOM 1787 N N . THR A 1 280 ? -25.009 0.581 -113.500 1.00 47.98 280 THR A N 1
ATOM 1788 C CA . THR A 1 280 ? -25.757 0.207 -112.301 1.00 46.94 280 THR A CA 1
ATOM 1789 C C . THR A 1 280 ? -25.050 0.967 -111.151 1.00 46.11 280 THR A C 1
ATOM 1790 O O . THR A 1 280 ? -23.835 1.196 -111.197 1.00 45.83 280 THR A O 1
ATOM 1792 N N . PRO A 1 281 ? -25.806 1.429 -110.164 1.00 45.15 281 PRO A N 1
ATOM 1793 C CA . PRO A 1 281 ? -24.981 2.018 -109.059 1.00 44.48 281 PRO A CA 1
ATOM 1794 C C . PRO A 1 281 ? -24.228 0.930 -108.254 1.00 43.29 281 PRO A C 1
ATOM 1795 O O . PRO A 1 281 ? -24.771 -0.157 -107.988 1.00 43.04 281 PRO A O 1
ATOM 1799 N N . LYS A 1 282 ? -22.976 1.238 -107.892 1.00 42.95 282 LYS A N 1
ATOM 1800 C CA . LYS A 1 282 ? -22.147 0.364 -107.025 1.00 41.82 282 LYS A CA 1
ATOM 1801 C C . LYS A 1 282 ? -22.249 0.764 -105.533 1.00 40.88 282 LYS A C 1
ATOM 1802 O O . LYS A 1 282 ? -22.144 -0.110 -104.656 1.00 40.27 282 LYS A O 1
ATOM 1808 N N . VAL A 1 283 ? -22.540 2.050 -105.271 1.00 39.60 283 VAL A N 1
ATOM 1809 C CA . VAL A 1 283 ? -22.677 2.593 -103.910 1.00 37.96 283 VAL A CA 1
ATOM 1810 C C . VAL A 1 283 ? -23.913 3.479 -103.774 1.00 37.84 283 VAL A C 1
ATOM 1811 O O . VAL A 1 283 ? -24.101 4.392 -104.611 1.00 38.11 283 VAL A O 1
ATOM 1815 N N . VAL A 1 284 ? -24.766 3.236 -102.761 1.00 36.88 284 VAL A N 1
ATOM 1816 C CA . VAL A 1 284 ? -25.719 4.271 -102.337 1.00 35.66 284 VAL A CA 1
ATOM 1817 C C . VAL A 1 284 ? -25.212 4.846 -100.994 1.00 36.23 284 VAL A C 1
ATOM 1818 O O . VAL A 1 284 ? -24.994 4.072 -100.025 1.00 33.86 284 VAL A O 1
ATOM 1822 N N . LEU A 1 285 ? -25.144 6.162 -100.910 1.00 35.39 285 LEU A N 1
ATOM 1823 C CA . LEU A 1 285 ? -24.930 6.828 -99.613 1.00 34.91 285 LEU A CA 1
ATOM 1824 C C . LEU A 1 285 ? -26.215 7.434 -99.106 1.00 35.11 285 LEU A C 1
ATOM 1825 O O . LEU A 1 285 ? -26.920 8.142 -99.871 1.00 36.54 285 LEU A O 1
ATOM 1830 N N . TYR A 1 286 ? -26.543 7.183 -97.840 1.00 33.13 286 TYR A N 1
ATOM 1831 C CA . TYR A 1 286 ? -27.652 7.870 -97.195 1.00 31.02 286 TYR A CA 1
ATOM 1832 C C . TYR A 1 286 ? -27.189 9.180 -96.524 1.00 32.39 286 TYR A C 1
ATOM 1833 O O . TYR A 1 286 ? -26.611 9.144 -95.389 1.00 32.57 286 TYR A O 1
ATOM 1842 N N . SER A 1 287 ? -27.423 10.322 -97.183 1.00 31.24 287 SER A N 1
ATOM 1843 C CA . SER A 1 287 ? -26.973 11.638 -96.704 1.00 30.73 287 SER A CA 1
ATOM 1844 C C . SER A 1 287 ? -28.044 12.244 -95.791 1.00 31.23 287 SER A C 1
ATOM 1845 O O . SER A 1 287 ? -29.268 12.076 -96.038 1.00 31.76 287 SER A O 1
ATOM 1848 N N . GLU A 1 288 ? -27.592 12.866 -94.697 1.00 27.83 288 GLU A N 1
ATOM 1849 C CA . GLU A 1 288 ? -28.467 13.414 -93.685 1.00 27.72 288 GLU A CA 1
ATOM 1850 C C . GLU A 1 288 ? -27.768 14.524 -92.929 1.00 26.61 288 GLU A C 1
ATOM 1851 O O . GLU A 1 288 ? -26.550 14.587 -92.971 1.00 29.36 288 GLU A O 1
ATOM 1857 N N . ASP A 1 289 ? -28.547 15.448 -92.391 1.00 29.13 289 ASP A N 1
ATOM 1858 C CA . ASP A 1 289 ? -28.031 16.434 -91.416 1.00 29.66 289 ASP A CA 1
ATOM 1859 C C . ASP A 1 289 ? -28.295 15.838 -90.079 1.00 29.58 289 ASP A C 1
ATOM 1860 O O . ASP A 1 289 ? -29.312 15.194 -89.879 1.00 29.26 289 ASP A O 1
ATOM 1865 N N . VAL A 1 290 ? -27.344 16.040 -89.154 1.00 27.62 290 VAL A N 1
ATOM 1866 C CA . VAL A 1 290 ? -27.532 15.562 -87.751 1.00 27.95 290 VAL A CA 1
ATOM 1867 C C . VAL A 1 290 ? -27.149 16.699 -86.829 1.00 27.87 290 VAL A C 1
ATOM 1868 O O . VAL A 1 290 ? -26.397 17.586 -87.252 1.00 28.21 290 VAL A O 1
ATOM 1872 N N . ASP A 1 291 ? -27.658 16.718 -85.604 1.00 28.32 291 ASP A N 1
ATOM 1873 C CA . ASP A 1 291 ? -27.258 17.836 -84.755 1.00 26.80 291 ASP A CA 1
ATOM 1874 C C . ASP A 1 291 ? -25.874 17.568 -84.153 1.00 26.41 291 ASP A C 1
ATOM 1875 O O . ASP A 1 291 ? -25.773 17.177 -82.942 1.00 25.69 291 ASP A O 1
ATOM 1880 N N . ILE A 1 292 ? -24.831 17.779 -84.965 1.00 25.30 292 ILE A N 1
ATOM 1881 C CA . ILE A 1 292 ? -23.480 17.413 -84.611 1.00 25.06 292 ILE A CA 1
ATOM 1882 C C . ILE A 1 292 ? -22.995 18.324 -83.461 1.00 24.35 292 ILE A C 1
ATOM 1883 O O . ILE A 1 292 ? -23.225 19.567 -83.489 1.00 26.51 292 ILE A O 1
ATOM 1888 N N . GLU A 1 293 ? -22.402 17.692 -82.408 1.00 22.17 293 GLU A N 1
ATOM 1889 C CA . GLU A 1 293 ? -21.838 18.420 -81.293 1.00 23.22 293 GLU A CA 1
ATOM 1890 C C . GLU A 1 293 ? -20.504 17.859 -80.949 1.00 21.40 293 GLU A C 1
ATOM 1891 O O . GLU A 1 293 ? -20.206 16.734 -81.334 1.00 22.95 293 GLU A O 1
ATOM 1897 N N . THR A 1 294 ? -19.702 18.673 -80.224 1.00 22.27 294 THR A N 1
ATOM 1898 C CA . THR A 1 294 ? -18.458 18.174 -79.621 1.00 24.86 294 THR A CA 1
ATOM 1899 C C . THR A 1 294 ? -18.454 18.510 -78.117 1.00 22.11 294 THR A C 1
ATOM 1900 O O . THR A 1 294 ? -17.698 19.427 -77.672 1.00 24.17 294 THR A O 1
ATOM 1904 N N . PRO A 1 295 ? -19.230 17.740 -77.315 1.00 22.47 295 PRO A N 1
ATOM 1905 C CA . PRO A 1 295 ? -19.539 18.185 -76.002 1.00 22.10 295 PRO A CA 1
ATOM 1906 C C . PRO A 1 295 ? -18.336 18.205 -75.046 1.00 21.69 295 PRO A C 1
ATOM 1907 O O . PRO A 1 295 ? -18.393 18.901 -74.033 1.00 23.59 295 PRO A O 1
ATOM 1911 N N . ASP A 1 296 ? -17.317 17.397 -75.344 1.00 19.00 296 ASP A N 1
ATOM 1912 C CA . ASP A 1 296 ? -16.169 17.321 -74.443 1.00 19.14 296 ASP A CA 1
ATOM 1913 C C . ASP A 1 296 ? -14.810 17.308 -75.117 1.00 19.74 296 ASP A C 1
ATOM 1914 O O . ASP A 1 296 ? -13.808 16.856 -74.507 1.00 19.07 296 ASP A O 1
ATOM 1919 N N . THR A 1 297 ? -14.695 17.901 -76.312 1.00 16.70 297 THR A N 1
ATOM 1920 C CA . THR A 1 297 ? -13.432 17.987 -77.029 1.00 17.32 297 THR A CA 1
ATOM 1921 C C . THR A 1 297 ? -13.389 19.374 -77.661 1.00 17.93 297 THR A C 1
ATOM 1922 O O . THR A 1 297 ? -14.414 20.083 -77.678 1.00 19.23 297 THR A O 1
ATOM 1926 N N . HIS A 1 298 ? -12.191 19.745 -78.116 1.00 18.79 298 HIS A N 1
ATOM 1927 C CA . HIS A 1 298 ? -12.007 21.038 -78.798 1.00 19.87 298 HIS A CA 1
ATOM 1928 C C . HIS A 1 298 ? -11.013 20.819 -79.919 1.00 21.69 298 HIS A C 1
ATOM 1929 O O . HIS A 1 298 ? -10.384 19.785 -80.077 1.00 21.75 298 HIS A O 1
ATOM 1936 N N . ILE A 1 299 ? -10.865 21.835 -80.772 1.00 21.53 299 ILE A N 1
ATOM 1937 C CA . ILE A 1 299 ? -10.002 21.609 -81.926 1.00 22.35 299 ILE A CA 1
ATOM 1938 C C . ILE A 1 299 ? -8.535 21.929 -81.613 1.00 21.17 299 ILE A C 1
ATOM 1939 O O . ILE A 1 299 ? -8.199 23.052 -81.172 1.00 21.62 299 ILE A O 1
ATOM 1944 N N . SER A 1 300 ? -7.628 20.962 -81.879 1.00 22.23 300 SER A N 1
ATOM 1945 C CA . SER A 1 300 ? -6.195 21.177 -81.561 1.00 22.31 300 SER A CA 1
ATOM 1946 C C . SER A 1 300 ? -5.432 21.708 -82.825 1.00 22.82 300 SER A C 1
ATOM 1947 O O . SER A 1 300 ? -4.296 22.223 -82.720 1.00 23.84 300 SER A O 1
ATOM 1950 N N . TYR A 1 301 ? -6.046 21.497 -83.979 1.00 23.50 301 TYR A N 1
ATOM 1951 C CA . TYR A 1 301 ? -5.498 22.098 -85.209 1.00 24.55 301 TYR A CA 1
ATOM 1952 C C . TYR A 1 301 ? -6.640 22.554 -86.137 1.00 23.08 301 TYR A C 1
ATOM 1953 O O . TYR A 1 301 ? -7.447 21.722 -86.568 1.00 22.59 301 TYR A O 1
ATOM 1962 N N . MET A 1 302 ? -6.695 23.874 -86.385 1.00 26.31 302 MET A N 1
ATOM 1963 C CA . MET A 1 302 ? -7.785 24.510 -87.137 1.00 29.31 302 MET A CA 1
ATOM 1964 C C . MET A 1 302 ? -7.058 25.082 -88.348 1.00 32.21 302 MET A C 1
ATOM 1965 O O . MET A 1 302 ? -6.334 26.072 -88.184 1.00 32.06 302 MET A O 1
ATOM 1970 N N . PRO A 1 303 ? -7.207 24.422 -89.506 1.00 34.24 303 PRO A N 1
ATOM 1971 C CA . PRO A 1 303 ? -6.387 24.746 -90.689 1.00 37.65 303 PRO A CA 1
ATOM 1972 C C . PRO A 1 303 ? -6.684 26.134 -91.261 1.00 41.03 303 PRO A C 1
ATOM 1973 O O . PRO A 1 303 ? -5.765 26.796 -91.778 1.00 41.73 303 PRO A O 1
ATOM 1977 N N . THR A 1 304 ? -7.922 26.596 -91.150 1.00 42.80 304 THR A N 1
ATOM 1978 C CA . THR A 1 304 ? -8.298 27.888 -91.752 1.00 47.41 304 THR A CA 1
ATOM 1979 C C . THR A 1 304 ? -9.052 28.790 -90.805 1.00 50.28 304 THR A C 1
ATOM 1980 O O . THR A 1 304 ? -9.808 28.323 -89.941 1.00 50.68 304 THR A O 1
ATOM 1984 N N . ILE A 1 305 ? -8.846 30.093 -90.993 1.00 53.86 305 ILE A N 1
ATOM 1985 C CA . ILE A 1 305 ? -9.730 31.119 -90.433 1.00 56.44 305 ILE A CA 1
ATOM 1986 C C . ILE A 1 305 ? -11.095 30.968 -91.110 1.00 57.44 305 ILE A C 1
ATOM 1987 O O . ILE A 1 305 ? -12.102 30.976 -90.421 1.00 58.31 305 ILE A O 1
ATOM 1992 N N . LYS A 1 306 ? -11.102 30.768 -92.436 1.00 58.17 306 LYS A N 1
ATOM 1993 C CA . LYS A 1 306 ? -12.337 30.649 -93.234 1.00 58.81 306 LYS A CA 1
ATOM 1994 C C . LYS A 1 306 ? -13.466 29.875 -92.537 1.00 59.02 306 LYS A C 1
ATOM 1995 O O . LYS A 1 306 ? -13.223 28.903 -91.778 1.00 59.99 306 LYS A O 1
ATOM 1997 N N . GLU A 1 307 ? -14.697 30.319 -92.795 1.00 58.72 307 GLU A N 1
ATOM 1998 C CA . GLU A 1 307 ? -15.932 29.698 -92.251 1.00 57.51 307 GLU A CA 1
ATOM 1999 C C . GLU A 1 307 ? -16.616 28.787 -93.281 1.00 56.66 307 GLU A C 1
ATOM 2000 O O . GLU A 1 307 ? -16.628 29.093 -94.511 1.00 56.13 307 GLU A O 1
ATOM 2002 N N . GLY A 1 308 ? -17.186 27.684 -92.775 1.00 54.65 308 GLY A N 1
ATOM 2003 C CA . GLY A 1 308 ? -18.015 26.784 -93.582 1.00 51.78 308 GLY A CA 1
ATOM 2004 C C . GLY A 1 308 ? -17.227 25.614 -94.120 1.00 49.23 308 GLY A C 1
ATOM 2005 O O . GLY A 1 308 ? -16.002 25.644 -94.148 1.00 49.72 308 GLY A O 1
ATOM 2006 N N . ASN A 1 309 ? -17.925 24.584 -94.562 1.00 47.48 309 ASN A N 1
ATOM 2007 C CA . ASN A 1 309 ? -17.243 23.356 -94.920 1.00 45.56 309 ASN A CA 1
ATOM 2008 C C . ASN A 1 309 ? -16.339 23.502 -96.141 1.00 46.11 309 ASN A C 1
ATOM 2009 O O . ASN A 1 309 ? -16.626 24.291 -97.034 1.00 47.01 309 ASN A O 1
ATOM 2014 N N . SER A 1 310 ? -15.238 22.757 -96.147 1.00 45.00 310 SER A N 1
ATOM 2015 C CA . SER A 1 310 ? -14.180 22.903 -97.159 1.00 44.51 310 SER A CA 1
ATOM 2016 C C . SER A 1 310 ? -13.275 21.692 -97.066 1.00 44.19 310 SER A C 1
ATOM 2017 O O . SER A 1 310 ? -13.307 20.981 -96.025 1.00 42.86 310 SER A O 1
ATOM 2020 N N . ARG A 1 311 ? -12.528 21.410 -98.136 1.00 43.05 311 ARG A N 1
ATOM 2021 C CA . ARG A 1 311 ? -11.597 20.269 -98.178 1.00 42.75 311 ARG A CA 1
ATOM 2022 C C . ARG A 1 311 ? -10.612 20.460 -97.058 1.00 41.95 311 ARG A C 1
ATOM 2023 O O . ARG A 1 311 ? -10.277 19.481 -96.411 1.00 41.12 311 ARG A O 1
ATOM 2031 N N . GLU A 1 312 ? -10.170 21.696 -96.801 1.00 40.92 312 GLU A N 1
ATOM 2032 C CA . GLU A 1 312 ? -9.139 21.956 -95.741 1.00 41.59 312 GLU A CA 1
ATOM 2033 C C . GLU A 1 312 ? -9.625 21.548 -94.368 1.00 39.76 312 GLU A C 1
ATOM 2034 O O . GLU A 1 312 ? -8.821 21.164 -93.503 1.00 40.96 312 GLU A O 1
ATOM 2040 N N . LEU A 1 313 ? -10.935 21.657 -94.144 1.00 38.32 313 LEU A N 1
ATOM 2041 C CA . LEU A 1 313 ? -11.516 21.312 -92.823 1.00 36.94 313 LEU A CA 1
ATOM 2042 C C . LEU A 1 313 ? -11.428 19.812 -92.556 1.00 36.87 313 LEU A C 1
ATOM 2043 O O . LEU A 1 313 ? -11.681 19.320 -91.443 1.00 37.90 313 LEU A O 1
ATOM 2048 N N . MET A 1 314 ? -11.049 19.056 -93.561 1.00 35.07 314 MET A N 1
ATOM 2049 C CA . MET A 1 314 ? -10.957 17.616 -93.336 1.00 35.62 314 MET A CA 1
ATOM 2050 C C . MET A 1 314 ? -9.681 17.308 -92.539 1.00 33.99 314 MET A C 1
ATOM 2051 O O . MET A 1 314 ? -9.533 16.222 -91.994 1.00 34.16 314 MET A O 1
ATOM 2056 N N . GLY A 1 315 ? -8.791 18.298 -92.483 1.00 33.26 315 GLY A N 1
ATOM 2057 C CA . GLY A 1 315 ? -7.519 18.250 -91.799 1.00 31.96 315 GLY A CA 1
ATOM 2058 C C . GLY A 1 315 ? -7.579 18.647 -90.334 1.00 29.59 315 GLY A C 1
ATOM 2059 O O . GLY A 1 315 ? -6.548 18.587 -89.674 1.00 32.34 315 GLY A O 1
ATOM 2060 N N . GLN A 1 316 ? -8.741 19.034 -89.831 1.00 27.36 316 GLN A N 1
ATOM 2061 C CA . GLN A 1 316 ? -8.770 19.526 -88.452 1.00 26.41 316 GLN A CA 1
ATOM 2062 C C . GLN A 1 316 ? -8.540 18.343 -87.522 1.00 24.03 316 GLN A C 1
ATOM 2063 O O . GLN A 1 316 ? -8.795 17.231 -87.892 1.00 24.18 316 GLN A O 1
ATOM 2069 N N . GLN A 1 317 ? -8.048 18.648 -86.314 1.00 20.63 317 GLN A N 1
ATOM 2070 C CA . GLN A 1 317 ? -7.754 17.559 -85.326 1.00 21.49 317 GLN A CA 1
ATOM 2071 C C . GLN A 1 317 ? -8.479 17.970 -84.053 1.00 20.14 317 GLN A C 1
ATOM 2072 O O . GLN A 1 317 ? -8.501 19.177 -83.687 1.00 21.86 317 GLN A O 1
ATOM 2078 N N A SER A 1 318 ? -8.906 16.922 -83.304 0.50 21.20 318 SER A N 1
ATOM 2079 N N B SER A 1 318 ? -9.058 17.000 -83.315 0.50 21.62 318 SER A N 1
ATOM 2080 C CA A SER A 1 318 ? -9.742 17.022 -82.079 0.50 20.88 318 SER A CA 1
ATOM 2081 C CA B SER A 1 318 ? -9.548 17.369 -81.962 0.50 20.74 318 SER A CA 1
ATOM 2082 C C A SER A 1 318 ? -8.906 16.527 -80.875 0.50 20.22 318 SER A C 1
ATOM 2083 C C B SER A 1 318 ? -8.685 16.783 -80.883 0.50 20.80 318 SER A C 1
ATOM 2084 O O A SER A 1 318 ? -8.146 15.585 -81.096 0.50 19.81 318 SER A O 1
ATOM 2085 O O B SER A 1 318 ? -7.769 16.036 -81.131 0.50 21.39 318 SER A O 1
ATOM 2090 N N . MET A 1 319 ? -9.051 17.162 -79.678 1.00 19.46 319 MET A N 1
ATOM 2091 C CA . MET A 1 319 ? -8.264 16.863 -78.424 1.00 20.45 319 MET A CA 1
ATOM 2092 C C . MET A 1 319 ? -9.317 16.885 -77.362 1.00 19.87 319 MET A C 1
ATOM 2093 O O . MET A 1 319 ? -10.174 17.750 -77.331 1.00 20.05 319 MET A O 1
ATOM 2098 N N . PRO A 1 320 ? -9.262 15.934 -76.399 1.00 18.79 320 PRO A N 1
ATOM 2099 C CA . PRO A 1 320 ? -10.217 16.082 -75.357 1.00 18.02 320 PRO A CA 1
ATOM 2100 C C . PRO A 1 320 ? -10.028 17.295 -74.462 1.00 17.41 320 PRO A C 1
ATOM 2101 O O . PRO A 1 320 ? -8.904 17.710 -74.228 1.00 18.10 320 PRO A O 1
ATOM 2105 N N . ASN A 1 321 ? -11.183 17.764 -73.952 1.00 17.02 321 ASN A N 1
ATOM 2106 C CA . ASN A 1 321 ? -11.132 18.874 -72.972 1.00 18.92 321 ASN A CA 1
ATOM 2107 C C . ASN A 1 321 ? -10.424 18.467 -71.699 1.00 18.46 321 ASN A C 1
ATOM 2108 O O . ASN A 1 321 ? -10.445 17.268 -71.243 1.00 16.87 321 ASN A O 1
ATOM 2113 N N . ARG A 1 322 ? -9.839 19.427 -71.031 1.00 16.66 322 ARG A N 1
ATOM 2114 C CA . ARG A 1 322 ? -9.193 19.150 -69.722 1.00 16.15 322 ARG A CA 1
ATOM 2115 C C . ARG A 1 322 ? -10.215 18.673 -68.663 1.00 15.42 322 ARG A C 1
ATOM 2116 O O . ARG A 1 322 ? -11.295 19.208 -68.572 1.00 16.17 322 ARG A O 1
ATOM 2124 N N . PRO A 1 323 ? -9.836 17.650 -67.829 1.00 15.02 323 PRO A N 1
ATOM 2125 C CA . PRO A 1 323 ? -10.703 17.370 -66.723 1.00 14.82 323 PRO A CA 1
ATOM 2126 C C . PRO A 1 323 ? -10.843 18.516 -65.725 1.00 14.11 323 PRO A C 1
ATOM 2127 O O . PRO A 1 323 ? -9.914 19.307 -65.545 1.00 14.89 323 PRO A O 1
ATOM 2131 N N . ASN A 1 324 ? -11.999 18.558 -65.073 1.00 13.80 324 ASN A N 1
ATOM 2132 C CA . ASN A 1 324 ? -12.200 19.596 -64.034 1.00 14.68 324 ASN A CA 1
ATOM 2133 C C . ASN A 1 324 ? -13.292 19.034 -63.152 1.00 14.68 324 ASN A C 1
ATOM 2134 O O . ASN A 1 324 ? -14.507 19.067 -63.403 1.00 16.43 324 ASN A O 1
ATOM 2139 N N . TYR A 1 325 ? -12.851 18.509 -62.004 1.00 15.33 325 TYR A N 1
ATOM 2140 C CA . TYR A 1 325 ? -13.806 18.006 -61.003 1.00 13.71 325 TYR A CA 1
ATOM 2141 C C . TYR A 1 325 ? -14.289 19.173 -60.241 1.00 14.19 325 TYR A C 1
ATOM 2142 O O . TYR A 1 325 ? -13.492 20.111 -59.979 1.00 16.07 325 TYR A O 1
ATOM 2151 N N . ILE A 1 326 ? -15.579 19.165 -59.967 1.00 14.05 326 ILE A N 1
ATOM 2152 C CA . ILE A 1 326 ? -16.192 20.205 -59.114 1.00 15.60 326 ILE A CA 1
ATOM 2153 C C . ILE A 1 326 ? -16.977 19.516 -57.928 1.00 13.78 326 ILE A C 1
ATOM 2154 O O . ILE A 1 326 ? -17.743 18.568 -58.121 1.00 15.39 326 ILE A O 1
ATOM 2159 N N . ALA A 1 327 ? -16.761 20.006 -56.743 1.00 14.11 327 ALA A N 1
ATOM 2160 C CA . ALA A 1 327 ? -17.347 19.361 -55.552 1.00 14.42 327 ALA A CA 1
ATOM 2161 C C . ALA A 1 327 ? -17.526 20.293 -54.394 1.00 15.17 327 ALA A C 1
ATOM 2162 O O . ALA A 1 327 ? -16.967 21.382 -54.414 1.00 16.61 327 ALA A O 1
ATOM 2164 N N . PHE A 1 328 ? -18.157 19.828 -53.307 1.00 12.76 328 PHE A N 1
ATOM 2165 C CA . PHE A 1 328 ? -17.949 20.495 -52.048 1.00 13.09 328 PHE A CA 1
ATOM 2166 C C . PHE A 1 328 ? -16.558 20.196 -51.498 1.00 12.41 328 PHE A C 1
ATOM 2167 O O . PHE A 1 328 ? -15.898 19.261 -51.958 1.00 14.20 328 PHE A O 1
ATOM 2175 N N . ARG A 1 329 ? -16.107 20.989 -50.506 1.00 12.86 329 ARG A N 1
ATOM 2176 C CA . ARG A 1 329 ? -14.771 20.905 -50.075 1.00 12.61 329 ARG A CA 1
ATOM 2177 C C . ARG A 1 329 ? -14.635 19.827 -48.992 1.00 15.97 329 ARG A C 1
ATOM 2178 O O . ARG A 1 329 ? -15.671 19.277 -48.478 1.00 14.16 329 ARG A O 1
ATOM 2186 N N . ASP A 1 330 ? -13.389 19.432 -48.735 1.00 12.92 330 ASP A N 1
ATOM 2187 C CA . ASP A 1 330 ? -13.071 18.517 -47.637 1.00 14.34 330 ASP A CA 1
ATOM 2188 C C . ASP A 1 330 ? -13.764 19.050 -46.355 1.00 13.02 330 ASP A C 1
ATOM 2189 O O . ASP A 1 330 ? -13.661 20.286 -46.053 1.00 13.08 330 ASP A O 1
ATOM 2194 N N . ASN A 1 331 ? -14.455 18.154 -45.608 1.00 14.86 331 ASN A N 1
ATOM 2195 C CA . ASN A 1 331 ? -15.072 18.552 -44.333 1.00 13.57 331 ASN A CA 1
ATOM 2196 C C . ASN A 1 331 ? -16.069 19.738 -44.550 1.00 14.74 331 ASN A C 1
ATOM 2197 O O . ASN A 1 331 ? -16.386 20.439 -43.593 1.00 15.71 331 ASN A O 1
ATOM 2202 N N . PHE A 1 332 ? -16.560 19.862 -45.787 1.00 13.12 332 PHE A N 1
ATOM 2203 C CA . PHE A 1 332 ? -17.496 20.956 -46.127 1.00 12.92 332 PHE A CA 1
ATOM 2204 C C . PHE A 1 332 ? -16.955 22.315 -45.645 1.00 15.81 332 PHE A C 1
ATOM 2205 O O . PHE A 1 332 ? -17.734 23.262 -45.338 1.00 16.27 332 PHE A O 1
ATOM 2213 N N . ILE A 1 333 ? -15.671 22.513 -45.740 1.00 14.52 333 ILE A N 1
ATOM 2214 C CA . ILE A 1 333 ? -15.098 23.866 -45.514 1.00 14.22 333 ILE A CA 1
ATOM 2215 C C . ILE A 1 333 ? -15.811 24.892 -46.455 1.00 15.15 333 ILE A C 1
ATOM 2216 O O . ILE A 1 333 ? -16.141 24.613 -47.612 1.00 14.49 333 ILE A O 1
ATOM 2221 N N . GLY A 1 334 ? -16.101 26.010 -45.836 1.00 16.57 334 GLY A N 1
ATOM 2222 C CA . GLY A 1 334 ? -16.623 27.164 -46.560 1.00 16.60 334 GLY A CA 1
ATOM 2223 C C . GLY A 1 334 ? -18.150 27.253 -46.389 1.00 17.47 334 GLY A C 1
ATOM 2224 O O . GLY A 1 334 ? -18.730 28.348 -46.616 1.00 20.34 334 GLY A O 1
ATOM 2225 N N . LEU A 1 335 ? -18.879 26.147 -46.098 1.00 17.87 335 LEU A N 1
ATOM 2226 C CA . LEU A 1 335 ? -20.359 26.263 -45.985 1.00 16.51 335 LEU A CA 1
ATOM 2227 C C . LEU A 1 335 ? -20.837 27.094 -44.832 1.00 18.73 335 LEU A C 1
ATOM 2228 O O . LEU A 1 335 ? -21.902 27.781 -44.989 1.00 19.37 335 LEU A O 1
ATOM 2233 N N . MET A 1 336 ? -20.144 27.040 -43.696 1.00 16.88 336 MET A N 1
ATOM 2234 C CA . MET A 1 336 ? -20.609 27.763 -42.494 1.00 16.91 336 MET A CA 1
ATOM 2235 C C . MET A 1 336 ? -19.643 28.885 -42.207 1.00 16.80 336 MET A C 1
ATOM 2236 O O . MET A 1 336 ? -18.441 28.716 -42.348 1.00 19.36 336 MET A O 1
ATOM 2241 N N . TYR A 1 337 ? -20.150 30.035 -41.748 1.00 17.59 337 TYR A N 1
ATOM 2242 C CA . TYR A 1 337 ? -19.202 31.156 -41.427 1.00 18.10 337 TYR A CA 1
ATOM 2243 C C . TYR A 1 337 ? -18.632 30.992 -40.078 1.00 18.84 337 TYR A C 1
ATOM 2244 O O . TYR A 1 337 ? -19.408 30.732 -39.133 1.00 19.80 337 TYR A O 1
ATOM 2253 N N . TYR A 1 338 ? -17.310 31.127 -39.979 1.00 16.05 338 TYR A N 1
ATOM 2254 C CA . TYR A 1 338 ? -16.611 31.275 -38.766 1.00 16.78 338 TYR A CA 1
ATOM 2255 C C . TYR A 1 338 ? -15.785 32.471 -38.824 1.00 14.80 338 TYR A C 1
ATOM 2256 O O . TYR A 1 338 ? -15.460 32.993 -39.911 1.00 18.59 338 TYR A O 1
ATOM 2265 N N . ASN A 1 339 ? -15.356 32.924 -37.657 1.00 18.39 339 ASN A N 1
ATOM 2266 C CA . ASN A 1 339 ? -14.304 33.960 -37.598 1.00 18.41 339 ASN A CA 1
ATOM 2267 C C . ASN A 1 339 ? -14.700 35.220 -38.368 1.00 20.40 339 ASN A C 1
ATOM 2268 O O . ASN A 1 339 ? -13.873 35.903 -39.049 1.00 23.18 339 ASN A O 1
ATOM 2273 N N . SER A 1 340 ? -15.993 35.489 -38.328 1.00 22.86 340 SER A N 1
ATOM 2274 C CA . SER A 1 340 ? -16.525 36.633 -39.100 1.00 25.10 340 SER A CA 1
ATOM 2275 C C . SER A 1 340 ? -17.509 37.425 -38.231 1.00 26.22 340 SER A C 1
ATOM 2276 O O . SER A 1 340 ? -18.592 36.902 -37.851 1.00 26.56 340 SER A O 1
ATOM 2279 N N . THR A 1 341 ? -17.133 38.643 -37.851 1.00 26.87 341 THR A N 1
ATOM 2280 C CA . THR A 1 341 ? -17.903 39.350 -36.811 1.00 27.84 341 THR A CA 1
ATOM 2281 C C . THR A 1 341 ? -19.316 39.738 -37.263 1.00 26.20 341 THR A C 1
ATOM 2282 O O . THR A 1 341 ? -20.248 39.862 -36.444 1.00 27.72 341 THR A O 1
ATOM 2286 N N . GLY A 1 342 ? -19.484 39.866 -38.566 1.00 25.52 342 GLY A N 1
ATOM 2287 C CA . GLY A 1 342 ? -20.760 40.189 -39.158 1.00 26.43 342 GLY A CA 1
ATOM 2288 C C . GLY A 1 342 ? -21.674 39.052 -39.464 1.00 27.16 342 GLY A C 1
ATOM 2289 O O . GLY A 1 342 ? -22.838 39.229 -39.821 1.00 26.89 342 GLY A O 1
ATOM 2290 N N . ASN A 1 343 ? -21.141 37.833 -39.333 1.00 25.15 343 ASN A N 1
ATOM 2291 C CA . ASN A 1 343 ? -21.915 36.646 -39.608 1.00 24.32 343 ASN A CA 1
ATOM 2292 C C . ASN A 1 343 ? -21.680 35.664 -38.499 1.00 23.35 343 ASN A C 1
ATOM 2293 O O . ASN A 1 343 ? -21.265 34.498 -38.734 1.00 22.80 343 ASN A O 1
ATOM 2298 N N . MET A 1 344 ? -21.890 36.097 -37.279 1.00 22.52 344 MET A N 1
ATOM 2299 C CA . MET A 1 344 ? -21.538 35.273 -36.188 1.00 23.62 344 MET A CA 1
ATOM 2300 C C . MET A 1 344 ? -22.624 34.302 -35.792 1.00 24.48 344 MET A C 1
ATOM 2301 O O . MET A 1 344 ? -23.821 34.665 -35.675 1.00 25.94 344 MET A O 1
ATOM 2306 N N . GLY A 1 345 ? -22.198 33.101 -35.399 1.00 23.02 345 GLY A N 1
ATOM 2307 C CA . GLY A 1 345 ? -23.137 32.015 -34.997 1.00 19.93 345 GLY A CA 1
ATOM 2308 C C . GLY A 1 345 ? -23.616 32.371 -33.622 1.00 20.35 345 GLY A C 1
ATOM 2309 O O . GLY A 1 345 ? -22.965 33.169 -32.893 1.00 20.63 345 GLY A O 1
ATOM 2310 N N . VAL A 1 346 ? -24.694 31.715 -33.238 1.00 20.29 346 VAL A N 1
ATOM 2311 C CA . VAL A 1 346 ? -25.335 31.954 -31.928 1.00 21.02 346 VAL A CA 1
ATOM 2312 C C . VAL A 1 346 ? -25.658 30.646 -31.258 1.00 17.99 346 VAL A C 1
ATOM 2313 O O . VAL A 1 346 ? -26.343 29.789 -31.860 1.00 18.50 346 VAL A O 1
ATOM 2317 N N . LEU A 1 347 ? -25.298 30.565 -30.001 1.00 19.16 347 LEU A N 1
ATOM 2318 C CA . LEU A 1 347 ? -25.902 29.557 -29.094 1.00 19.18 347 LEU A CA 1
ATOM 2319 C C . LEU A 1 347 ? -26.211 30.332 -27.811 1.00 19.49 347 LEU A C 1
ATOM 2320 O O . LEU A 1 347 ? -25.305 30.860 -27.178 1.00 21.34 347 LEU A O 1
ATOM 2325 N N . ALA A 1 348 ? -27.483 30.391 -27.448 1.00 18.37 348 ALA A N 1
ATOM 2326 C CA . ALA A 1 348 ? -27.840 31.184 -26.205 1.00 21.08 348 ALA A CA 1
ATOM 2327 C C . ALA A 1 348 ? -29.051 30.586 -25.570 1.00 21.45 348 ALA A C 1
ATOM 2328 O O . ALA A 1 348 ? -29.842 29.998 -26.248 1.00 21.99 348 ALA A O 1
ATOM 2330 N N . GLY A 1 349 ? -29.208 30.671 -24.256 1.00 23.25 349 GLY A N 1
ATOM 2331 C CA . GLY A 1 349 ? -30.525 30.307 -23.663 1.00 24.03 349 GLY A CA 1
ATOM 2332 C C . GLY A 1 349 ? -31.664 31.082 -24.281 1.00 23.77 349 GLY A C 1
ATOM 2333 O O . GLY A 1 349 ? -31.406 32.250 -24.656 1.00 23.62 349 GLY A O 1
ATOM 2334 N N . GLN A 1 350 ? -32.851 30.481 -24.449 1.00 24.34 350 GLN A N 1
ATOM 2335 C CA . GLN A 1 350 ? -33.902 31.214 -25.260 1.00 27.18 350 GLN A CA 1
ATOM 2336 C C . GLN A 1 350 ? -34.349 32.424 -24.461 1.00 27.04 350 GLN A C 1
ATOM 2337 O O . GLN A 1 350 ? -34.780 33.406 -25.114 1.00 27.95 350 GLN A O 1
ATOM 2343 N N . ALA A 1 351 ? -34.212 32.361 -23.132 1.00 27.76 351 ALA A N 1
ATOM 2344 C CA . ALA A 1 351 ? -34.778 33.452 -22.299 1.00 28.59 351 ALA A CA 1
ATOM 2345 C C . ALA A 1 351 ? -33.759 34.567 -22.178 1.00 31.68 351 ALA A C 1
ATOM 2346 O O . ALA A 1 351 ? -34.045 35.691 -21.749 1.00 28.38 351 ALA A O 1
ATOM 2348 N N . SER A 1 352 ? -32.536 34.232 -22.548 1.00 33.05 352 SER A N 1
ATOM 2349 C CA . SER A 1 352 ? -31.408 34.699 -21.790 1.00 36.92 352 SER A CA 1
ATOM 2350 C C . SER A 1 352 ? -30.514 35.444 -22.738 1.00 39.37 352 SER A C 1
ATOM 2351 O O . SER A 1 352 ? -29.340 35.606 -22.354 1.00 40.70 352 SER A O 1
ATOM 2354 N N . GLN A 1 353 ? -30.947 35.728 -23.998 1.00 39.99 353 GLN A N 1
ATOM 2355 C CA . GLN A 1 353 ? -30.361 36.878 -24.770 1.00 41.92 353 GLN A CA 1
ATOM 2356 C C . GLN A 1 353 ? -28.820 36.976 -25.164 1.00 41.46 353 GLN A C 1
ATOM 2357 O O . GLN A 1 353 ? -28.441 37.629 -26.137 1.00 43.00 353 GLN A O 1
ATOM 2363 N N . LEU A 1 354 ? -27.968 36.465 -24.291 1.00 38.42 354 LEU A N 1
ATOM 2364 C CA . LEU A 1 354 ? -26.538 36.665 -24.359 1.00 34.26 354 LEU A CA 1
ATOM 2365 C C . LEU A 1 354 ? -25.862 35.462 -25.096 1.00 30.85 354 LEU A C 1
ATOM 2366 O O . LEU A 1 354 ? -25.970 34.297 -24.706 1.00 28.03 354 LEU A O 1
ATOM 2371 N N . ASN A 1 355 ? -25.183 35.811 -26.182 1.00 29.13 355 ASN A N 1
ATOM 2372 C CA . ASN A 1 355 ? -24.662 34.777 -27.091 1.00 25.66 355 ASN A CA 1
ATOM 2373 C C . ASN A 1 355 ? -23.453 34.141 -26.444 1.00 26.15 355 ASN A C 1
ATOM 2374 O O . ASN A 1 355 ? -22.482 34.861 -26.097 1.00 26.48 355 ASN A O 1
ATOM 2379 N N . ALA A 1 356 ? -23.453 32.817 -26.328 1.00 25.78 356 ALA A N 1
ATOM 2380 C CA . ALA A 1 356 ? -22.271 32.063 -25.735 1.00 25.22 356 ALA A CA 1
ATOM 2381 C C . ALA A 1 356 ? -21.096 31.877 -26.693 1.00 24.95 356 ALA A C 1
ATOM 2382 O O . ALA A 1 356 ? -19.966 31.582 -26.297 1.00 23.33 356 ALA A O 1
ATOM 2384 N N . VAL A 1 357 ? -21.380 32.098 -27.946 1.00 23.09 357 VAL A N 1
ATOM 2385 C CA . VAL A 1 357 ? -20.352 32.097 -29.013 1.00 22.66 357 VAL A CA 1
ATOM 2386 C C . VAL A 1 357 ? -19.826 33.520 -29.112 1.00 21.62 357 VAL A C 1
ATOM 2387 O O . VAL A 1 357 ? -20.619 34.477 -29.363 1.00 21.91 357 VAL A O 1
ATOM 2391 N N . VAL A 1 358 ? -18.501 33.645 -28.997 1.00 20.45 358 VAL A N 1
ATOM 2392 C CA . VAL A 1 358 ? -17.778 34.910 -29.250 1.00 20.22 358 VAL A CA 1
ATOM 2393 C C . VAL A 1 358 ? -16.668 34.514 -30.185 1.00 22.03 358 VAL A C 1
ATOM 2394 O O . VAL A 1 358 ? -15.872 33.687 -29.840 1.00 22.91 358 VAL A O 1
ATOM 2398 N N . ASP A 1 359 ? -16.681 35.070 -31.374 1.00 20.64 359 ASP A N 1
ATOM 2399 C CA . ASP A 1 359 ? -15.620 34.731 -32.297 1.00 21.63 359 ASP A CA 1
ATOM 2400 C C . ASP A 1 359 ? -14.824 35.972 -32.679 1.00 24.22 359 ASP A C 1
ATOM 2401 O O . ASP A 1 359 ? -15.112 37.090 -32.309 1.00 24.14 359 ASP A O 1
ATOM 2406 N N . LEU A 1 360 ? -13.702 35.700 -33.316 1.00 19.98 360 LEU A N 1
ATOM 2407 C CA . LEU A 1 360 ? -12.674 36.693 -33.714 1.00 20.08 360 LEU A CA 1
ATOM 2408 C C . LEU A 1 360 ? -12.217 36.525 -35.146 1.00 20.37 360 LEU A C 1
ATOM 2409 O O . LEU A 1 360 ? -12.105 35.376 -35.624 1.00 21.18 360 LEU A O 1
ATOM 2414 N N . GLN A 1 361 ? -11.928 37.625 -35.911 1.00 19.50 361 GLN A N 1
ATOM 2415 C CA . GLN A 1 361 ? -11.439 37.528 -37.250 1.00 22.16 361 GLN A CA 1
ATOM 2416 C C . GLN A 1 361 ? -10.026 36.970 -37.334 1.00 19.19 361 GLN A C 1
ATOM 2417 O O . GLN A 1 361 ? -9.680 36.461 -38.384 1.00 22.71 361 GLN A O 1
ATOM 2423 N N . ASP A 1 362 ? -9.286 36.986 -36.219 1.00 19.08 362 ASP A N 1
ATOM 2424 C CA . ASP A 1 362 ? -7.925 36.428 -36.313 1.00 19.34 362 ASP A CA 1
ATOM 2425 C C . ASP A 1 362 ? -7.822 35.039 -35.724 1.00 19.70 362 ASP A C 1
ATOM 2426 O O . ASP A 1 362 ? -6.739 34.524 -35.470 1.00 20.73 362 ASP A O 1
ATOM 2431 N N . ARG A 1 363 ? -8.985 34.422 -35.468 1.00 18.18 363 ARG A N 1
ATOM 2432 C CA . ARG A 1 363 ? -9.005 32.979 -35.169 1.00 17.74 363 ARG A CA 1
ATOM 2433 C C . ARG A 1 363 ? -9.260 32.244 -36.552 1.00 17.18 363 ARG A C 1
ATOM 2434 O O . ARG A 1 363 ? -9.861 32.794 -37.524 1.00 16.75 363 ARG A O 1
ATOM 2442 N N . ASN A 1 364 ? -8.795 30.969 -36.668 1.00 16.86 364 ASN A N 1
ATOM 2443 C CA . ASN A 1 364 ? -8.989 30.192 -37.960 1.00 17.11 364 ASN A CA 1
ATOM 2444 C C . ASN A 1 364 ? -9.568 28.833 -37.630 1.00 18.34 364 ASN A C 1
ATOM 2445 O O . ASN A 1 364 ? -8.851 27.805 -37.409 1.00 16.11 364 ASN A O 1
ATOM 2450 N N . THR A 1 365 ? -10.894 28.813 -37.552 1.00 16.33 365 THR A N 1
ATOM 2451 C CA . THR A 1 365 ? -11.609 27.616 -37.156 1.00 16.38 365 THR A CA 1
ATOM 2452 C C . THR A 1 365 ? -11.497 26.439 -38.135 1.00 16.73 365 THR A C 1
ATOM 2453 O O . THR A 1 365 ? -11.390 25.279 -37.681 1.00 16.54 365 THR A O 1
ATOM 2457 N N . GLU A 1 366 ? -11.544 26.732 -39.418 1.00 15.19 366 GLU A N 1
ATOM 2458 C CA . GLU A 1 366 ? -11.478 25.693 -40.411 1.00 16.35 366 GLU A CA 1
ATOM 2459 C C . GLU A 1 366 ? -10.089 25.013 -40.345 1.00 14.87 366 GLU A C 1
ATOM 2460 O O . GLU A 1 366 ? -10.049 23.755 -40.362 1.00 15.67 366 GLU A O 1
ATOM 2466 N N . LEU A 1 367 ? -9.004 25.760 -40.249 1.00 15.46 367 LEU A N 1
ATOM 2467 C CA . LEU A 1 367 ? -7.709 25.162 -40.285 1.00 14.09 367 LEU A CA 1
ATOM 2468 C C . LEU A 1 367 ? -7.491 24.389 -38.946 1.00 13.38 367 LEU A C 1
ATOM 2469 O O . LEU A 1 367 ? -6.923 23.244 -38.923 1.00 14.74 367 LEU A O 1
ATOM 2474 N N . SER A 1 368 ? -7.994 24.907 -37.814 1.00 14.52 368 SER A N 1
ATOM 2475 C CA . SER A 1 368 ? -7.854 24.195 -36.563 1.00 13.69 368 SER A CA 1
ATOM 2476 C C . SER A 1 368 ? -8.497 22.814 -36.678 1.00 13.51 368 SER A C 1
ATOM 2477 O O . SER A 1 368 ? -7.895 21.855 -36.178 1.00 14.56 368 SER A O 1
ATOM 2480 N N . TYR A 1 369 ? -9.645 22.713 -37.304 1.00 14.56 369 TYR A N 1
ATOM 2481 C CA . TYR A 1 369 ? -10.345 21.398 -37.436 1.00 13.93 369 TYR A CA 1
ATOM 2482 C C . TYR A 1 369 ? -9.496 20.479 -38.282 1.00 14.49 369 TYR A C 1
ATOM 2483 O O . TYR A 1 369 ? -9.405 19.319 -37.893 1.00 15.91 369 TYR A O 1
ATOM 2492 N N . GLN A 1 370 ? -8.951 21.025 -39.376 1.00 12.66 370 GLN A N 1
ATOM 2493 C CA . GLN A 1 370 ? -8.054 20.183 -40.309 1.00 13.29 370 GLN A CA 1
ATOM 2494 C C . GLN A 1 370 ? -6.941 19.576 -39.460 1.00 13.23 370 GLN A C 1
ATOM 2495 O O . GLN A 1 370 ? -6.703 18.320 -39.498 1.00 14.57 370 GLN A O 1
ATOM 2501 N N . LEU A 1 371 ? -6.261 20.414 -38.681 1.00 15.53 371 LEU A N 1
ATOM 2502 C CA . LEU A 1 371 ? -5.122 19.914 -37.910 1.00 13.82 371 LEU A CA 1
ATOM 2503 C C . LEU A 1 371 ? -5.577 18.925 -36.803 1.00 13.24 371 LEU A C 1
ATOM 2504 O O . LEU A 1 371 ? -4.904 17.905 -36.550 1.00 15.18 371 LEU A O 1
ATOM 2509 N N . LEU A 1 372 ? -6.689 19.222 -36.107 1.00 12.67 372 LEU A N 1
ATOM 2510 C CA . LEU A 1 372 ? -7.208 18.337 -35.107 1.00 13.73 372 LEU A CA 1
ATOM 2511 C C . LEU A 1 372 ? -7.507 16.980 -35.733 1.00 14.00 372 LEU A C 1
ATOM 2512 O O . LEU A 1 372 ? -7.117 15.983 -35.167 1.00 14.50 372 LEU A O 1
ATOM 2517 N N . LEU A 1 373 ? -8.176 16.939 -36.871 1.00 14.52 373 LEU A N 1
ATOM 2518 C CA . LEU A 1 373 ? -8.506 15.611 -37.465 1.00 16.58 373 LEU A CA 1
ATOM 2519 C C . LEU A 1 373 ? -7.261 14.796 -37.794 1.00 13.77 373 LEU A C 1
ATOM 2520 O O . LEU A 1 373 ? -7.233 13.585 -37.512 1.00 16.87 373 LEU A O 1
ATOM 2525 N N . ASP A 1 374 ? -6.223 15.448 -38.268 1.00 16.41 374 ASP A N 1
ATOM 2526 C CA . ASP A 1 374 ? -4.988 14.708 -38.630 1.00 16.41 374 ASP A CA 1
ATOM 2527 C C . ASP A 1 374 ? -4.370 14.203 -37.348 1.00 17.93 374 ASP A C 1
ATOM 2528 O O . ASP A 1 374 ? -3.756 13.143 -37.420 1.00 19.10 374 ASP A O 1
ATOM 2533 N N . SER A 1 375 ? -4.554 14.905 -36.174 1.00 17.23 375 SER A N 1
ATOM 2534 C CA . SER A 1 375 ? -3.859 14.509 -35.014 1.00 19.70 375 SER A CA 1
ATOM 2535 C C . SER A 1 375 ? -4.497 13.272 -34.411 1.00 20.08 375 SER A C 1
ATOM 2536 O O . SER A 1 375 ? -3.797 12.601 -33.640 1.00 21.70 375 SER A O 1
ATOM 2539 N N . ILE A 1 376 ? -5.802 13.062 -34.626 1.00 18.33 376 ILE A N 1
ATOM 2540 C CA . ILE A 1 376 ? -6.468 11.947 -33.945 1.00 19.59 376 ILE A CA 1
ATOM 2541 C C . ILE A 1 376 ? -6.922 10.798 -34.831 1.00 20.32 376 ILE A C 1
ATOM 2542 O O . ILE A 1 376 ? -7.498 9.829 -34.353 1.00 23.37 376 ILE A O 1
ATOM 2547 N N . GLY A 1 377 ? -6.688 10.873 -36.109 1.00 19.07 377 GLY A N 1
ATOM 2548 C CA . GLY A 1 377 ? -7.238 9.818 -36.964 1.00 17.48 377 GLY A CA 1
ATOM 2549 C C . GLY A 1 377 ? -6.327 9.751 -38.186 1.00 18.47 377 GLY A C 1
ATOM 2550 O O . GLY A 1 377 ? -5.327 10.505 -38.276 1.00 19.61 377 GLY A O 1
ATOM 2551 N N . ASP A 1 378 ? -6.669 8.870 -39.133 1.00 20.96 378 ASP A N 1
ATOM 2552 C CA . ASP A 1 378 ? -5.894 8.606 -40.354 1.00 20.90 378 ASP A CA 1
ATOM 2553 C C . ASP A 1 378 ? -6.584 9.287 -41.544 1.00 20.40 378 ASP A C 1
ATOM 2554 O O . ASP A 1 378 ? -7.585 8.762 -42.040 1.00 20.28 378 ASP A O 1
ATOM 2559 N N . ARG A 1 379 ? -6.096 10.469 -41.919 1.00 20.22 379 ARG A N 1
ATOM 2560 C CA . ARG A 1 379 ? -6.726 11.177 -43.020 1.00 19.98 379 ARG A CA 1
ATOM 2561 C C . ARG A 1 379 ? -6.652 10.491 -44.379 1.00 20.52 379 ARG A C 1
ATOM 2562 O O . ARG A 1 379 ? -7.267 10.942 -45.327 1.00 21.71 379 ARG A O 1
ATOM 2570 N N . THR A 1 380 ? -5.974 9.360 -44.554 1.00 18.36 380 THR A N 1
ATOM 2571 C CA . THR A 1 380 ? -6.096 8.685 -45.774 1.00 19.26 380 THR A CA 1
ATOM 2572 C C . THR A 1 380 ? -7.437 7.992 -45.928 1.00 18.67 380 THR A C 1
ATOM 2573 O O . THR A 1 380 ? -7.790 7.569 -46.989 1.00 21.14 380 THR A O 1
ATOM 2577 N N . ARG A 1 381 ? -8.184 7.841 -44.799 1.00 17.20 381 ARG A N 1
ATOM 2578 C CA . ARG A 1 381 ? -9.451 7.155 -44.916 1.00 17.32 381 ARG A CA 1
ATOM 2579 C C . ARG A 1 381 ? -10.552 8.200 -45.162 1.00 15.45 381 ARG A C 1
ATOM 2580 O O . ARG A 1 381 ? -10.434 9.354 -44.656 1.00 16.12 381 ARG A O 1
ATOM 2588 N N . TYR A 1 382 ? -11.543 7.836 -45.902 1.00 14.02 382 TYR A N 1
ATOM 2589 C CA . TYR A 1 382 ? -12.622 8.772 -46.257 1.00 14.67 382 TYR A CA 1
ATOM 2590 C C . TYR A 1 382 ? -13.902 8.452 -45.485 1.00 15.26 382 TYR A C 1
ATOM 2591 O O . TYR A 1 382 ? -14.258 7.329 -45.263 1.00 15.21 382 TYR A O 1
ATOM 2600 N N . PHE A 1 383 ? -14.687 9.515 -45.247 1.00 15.60 383 PHE A N 1
ATOM 2601 C CA . PHE A 1 383 ? -16.027 9.367 -44.588 1.00 16.48 383 PHE A CA 1
ATOM 2602 C C . PHE A 1 383 ? -17.023 10.298 -45.308 1.00 15.13 383 PHE A C 1
ATOM 2603 O O . PHE A 1 383 ? -16.951 11.542 -45.184 1.00 14.93 383 PHE A O 1
ATOM 2611 N N . SER A 1 384 ? -17.942 9.698 -46.052 1.00 14.86 384 SER A N 1
ATOM 2612 C CA . SER A 1 384 ? -18.846 10.521 -46.839 1.00 14.72 384 SER A CA 1
ATOM 2613 C C . SER A 1 384 ? -19.734 11.484 -46.048 1.00 13.92 384 SER A C 1
ATOM 2614 O O . SER A 1 384 ? -20.074 12.547 -46.498 1.00 15.29 384 SER A O 1
ATOM 2617 N N . MET A 1 385 ? -20.039 11.124 -44.831 1.00 12.48 385 MET A N 1
ATOM 2618 C CA . MET A 1 385 ? -21.046 11.881 -44.095 1.00 12.24 385 MET A CA 1
ATOM 2619 C C . MET A 1 385 ? -20.551 13.366 -43.959 1.00 14.31 385 MET A C 1
ATOM 2620 O O . MET A 1 385 ? -21.399 14.312 -44.039 1.00 15.59 385 MET A O 1
ATOM 2625 N N . TRP A 1 386 ? -19.243 13.584 -43.781 1.00 14.04 386 TRP A N 1
ATOM 2626 C CA . TRP A 1 386 ? -18.734 14.989 -43.549 1.00 13.74 386 TRP A CA 1
ATOM 2627 C C . TRP A 1 386 ? -17.890 15.429 -44.703 1.00 13.56 386 TRP A C 1
ATOM 2628 O O . TRP A 1 386 ? -17.166 16.374 -44.622 1.00 13.27 386 TRP A O 1
ATOM 2639 N N . ASN A 1 387 ? -18.083 14.710 -45.792 1.00 11.78 387 ASN A N 1
ATOM 2640 C CA . ASN A 1 387 ? -17.226 14.990 -46.978 1.00 14.48 387 ASN A CA 1
ATOM 2641 C C . ASN A 1 387 ? -15.772 14.990 -46.571 1.00 14.97 387 ASN A C 1
ATOM 2642 O O . ASN A 1 387 ? -14.922 15.728 -47.107 1.00 14.75 387 ASN A O 1
ATOM 2647 N N . GLN A 1 388 ? -15.401 13.968 -45.824 1.00 13.85 388 GLN A N 1
ATOM 2648 C CA . GLN A 1 388 ? -14.110 13.920 -45.088 1.00 13.50 388 GLN A CA 1
ATOM 2649 C C . GLN A 1 388 ? -13.231 13.144 -46.111 1.00 15.18 388 GLN A C 1
ATOM 2650 O O . GLN A 1 388 ? -13.172 11.868 -46.061 1.00 14.74 388 GLN A O 1
ATOM 2656 N N . ALA A 1 389 ? -12.583 13.878 -47.044 1.00 13.50 389 ALA A N 1
ATOM 2657 C CA . ALA A 1 389 ? -11.727 13.187 -47.987 1.00 13.09 389 ALA A CA 1
ATOM 2658 C C . ALA A 1 389 ? -10.631 14.192 -48.332 1.00 12.23 389 ALA A C 1
ATOM 2659 O O . ALA A 1 389 ? -10.863 15.146 -49.144 1.00 14.44 389 ALA A O 1
ATOM 2661 N N . VAL A 1 390 ? -9.441 13.983 -47.787 1.00 12.55 390 VAL A N 1
ATOM 2662 C CA . VAL A 1 390 ? -8.446 15.046 -47.734 1.00 13.24 390 VAL A CA 1
ATOM 2663 C C . VAL A 1 390 ? -7.931 15.350 -49.130 1.00 12.82 390 VAL A C 1
ATOM 2664 O O . VAL A 1 390 ? -7.782 14.462 -49.965 1.00 13.61 390 VAL A O 1
ATOM 2668 N N . ASP A 1 391 ? -7.714 16.657 -49.359 1.00 12.51 391 ASP A N 1
ATOM 2669 C CA . ASP A 1 391 ? -7.001 16.986 -50.605 1.00 12.17 391 ASP A CA 1
ATOM 2670 C C . ASP A 1 391 ? -5.638 16.347 -50.655 1.00 12.77 391 ASP A C 1
ATOM 2671 O O . ASP A 1 391 ? -4.875 16.389 -49.647 1.00 13.53 391 ASP A O 1
ATOM 2676 N N . SER A 1 392 ? -5.283 15.777 -51.793 1.00 13.36 392 SER A N 1
ATOM 2677 C CA . SER A 1 392 ? -3.953 15.114 -51.900 1.00 14.29 392 SER A CA 1
ATOM 2678 C C . SER A 1 392 ? -3.414 15.331 -53.288 1.00 12.75 392 SER A C 1
ATOM 2679 O O . SER A 1 392 ? -4.105 15.926 -54.154 1.00 14.72 392 SER A O 1
ATOM 2682 N N . TYR A 1 393 ? -2.162 14.856 -53.542 1.00 14.09 393 TYR A N 1
ATOM 2683 C CA . TYR A 1 393 ? -1.655 14.869 -54.903 1.00 14.39 393 TYR A CA 1
ATOM 2684 C C . TYR A 1 393 ? -0.908 13.564 -55.145 1.00 15.58 393 TYR A C 1
ATOM 2685 O O . TYR A 1 393 ? -0.527 12.894 -54.180 1.00 16.95 393 TYR A O 1
ATOM 2694 N N . ASP A 1 394 ? -0.701 13.245 -56.411 1.00 14.72 394 ASP A N 1
ATOM 2695 C CA . ASP A 1 394 ? 0.125 12.094 -56.856 1.00 16.70 394 ASP A CA 1
ATOM 2696 C C . ASP A 1 394 ? 1.607 12.412 -56.627 1.00 15.03 394 ASP A C 1
ATOM 2697 O O . ASP A 1 394 ? 2.112 13.341 -57.126 1.00 14.78 394 ASP A O 1
ATOM 2702 N N . PRO A 1 395 ? 2.308 11.725 -55.717 1.00 16.21 395 PRO A N 1
ATOM 2703 C CA . PRO A 1 395 ? 3.702 12.024 -55.385 1.00 16.28 395 PRO A CA 1
ATOM 2704 C C . PRO A 1 395 ? 4.528 11.958 -56.639 1.00 15.12 395 PRO A C 1
ATOM 2705 O O . PRO A 1 395 ? 5.433 12.765 -56.727 1.00 16.41 395 PRO A O 1
ATOM 2709 N N . ASP A 1 396 ? 4.151 11.162 -57.640 1.00 15.99 396 ASP A N 1
ATOM 2710 C CA . ASP A 1 396 ? 4.975 11.031 -58.836 1.00 17.26 396 ASP A CA 1
ATOM 2711 C C . ASP A 1 396 ? 4.649 12.083 -59.892 1.00 17.01 396 ASP A C 1
ATOM 2712 O O . ASP A 1 396 ? 5.281 12.097 -60.955 1.00 19.06 396 ASP A O 1
ATOM 2717 N N . VAL A 1 397 ? 3.676 12.930 -59.561 1.00 15.70 397 VAL A N 1
ATOM 2718 C CA . VAL A 1 397 ? 3.378 14.126 -60.374 1.00 15.39 397 VAL A CA 1
ATOM 2719 C C . VAL A 1 397 ? 4.144 15.301 -59.749 1.00 15.78 397 VAL A C 1
ATOM 2720 O O . VAL A 1 397 ?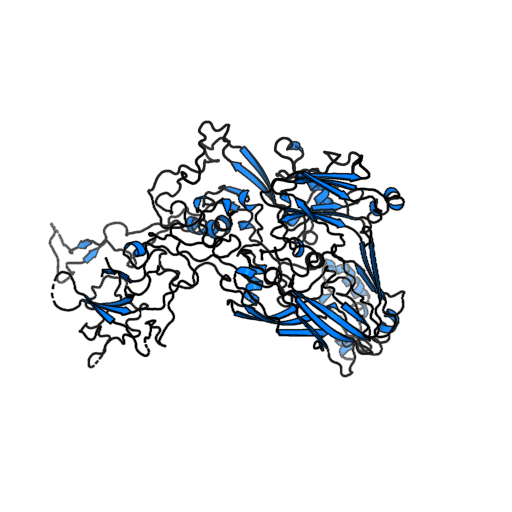 4.749 16.113 -60.509 1.00 17.47 397 VAL A O 1
ATOM 2724 N N . ARG A 1 398 ? 4.063 15.478 -58.465 1.00 14.89 398 ARG A N 1
ATOM 2725 C CA . ARG A 1 398 ? 4.761 16.564 -57.851 1.00 13.43 398 ARG A CA 1
ATOM 2726 C C . ARG A 1 398 ? 6.286 16.492 -58.001 1.00 14.94 398 ARG A C 1
ATOM 2727 O O . ARG A 1 398 ? 6.886 17.572 -58.337 1.00 17.04 398 ARG A O 1
ATOM 2735 N N . ILE A 1 399 ? 6.868 15.297 -57.858 1.00 14.70 399 ILE A N 1
ATOM 2736 C CA . ILE A 1 399 ? 8.340 15.112 -58.047 1.00 15.15 399 ILE A CA 1
ATOM 2737 C C . ILE A 1 399 ? 8.426 14.052 -59.155 1.00 15.74 399 ILE A C 1
ATOM 2738 O O . ILE A 1 399 ? 7.991 12.874 -58.965 1.00 16.91 399 ILE A O 1
ATOM 2743 N N . ILE A 1 400 ? 8.983 14.447 -60.315 1.00 14.27 400 ILE A N 1
ATOM 2744 C CA . ILE A 1 400 ? 9.151 13.494 -61.415 1.00 15.90 400 ILE A CA 1
ATOM 2745 C C . ILE A 1 400 ? 10.336 12.564 -61.154 1.00 15.90 400 ILE A C 1
ATOM 2746 O O . ILE A 1 400 ? 11.443 13.017 -60.913 1.00 16.75 400 ILE A O 1
ATOM 2751 N N . GLU A 1 401 ? 10.050 11.291 -61.072 1.00 16.95 401 GLU A N 1
ATOM 2752 C CA . GLU A 1 401 ? 11.101 10.286 -60.984 1.00 17.36 401 GLU A CA 1
ATOM 2753 C C . GLU A 1 401 ? 11.217 9.661 -62.378 1.00 17.76 401 GLU A C 1
ATOM 2754 O O . GLU A 1 401 ? 10.356 8.782 -62.794 1.00 20.42 401 GLU A O 1
ATOM 2760 N N . ASN A 1 402 ? 12.225 10.070 -63.195 1.00 16.46 402 ASN A N 1
ATOM 2761 C CA . ASN A 1 402 ? 12.260 9.631 -64.545 1.00 14.86 402 ASN A CA 1
ATOM 2762 C C . ASN A 1 402 ? 13.273 8.499 -64.676 1.00 15.28 402 ASN A C 1
ATOM 2763 O O . ASN A 1 402 ? 14.501 8.768 -64.810 1.00 18.10 402 ASN A O 1
ATOM 2768 N N . HIS A 1 403 ? 12.786 7.256 -64.570 1.00 15.03 403 HIS A N 1
ATOM 2769 C CA . HIS A 1 403 ? 13.701 6.145 -64.759 1.00 15.63 403 HIS A CA 1
ATOM 2770 C C . HIS A 1 403 ? 13.543 5.612 -66.165 1.00 17.71 403 HIS A C 1
ATOM 2771 O O . HIS A 1 403 ? 13.921 4.490 -66.437 1.00 17.07 403 HIS A O 1
ATOM 2778 N N . GLY A 1 404 ? 13.057 6.446 -67.086 1.00 15.76 404 GLY A N 1
ATOM 2779 C CA . GLY A 1 404 ? 12.907 6.037 -68.474 1.00 16.28 404 GLY A CA 1
ATOM 2780 C C . GLY A 1 404 ? 11.892 4.932 -68.635 1.00 18.17 404 GLY A C 1
ATOM 2781 O O . GLY A 1 404 ? 10.912 4.853 -67.860 1.00 18.27 404 GLY A O 1
ATOM 2782 N N . THR A 1 405 ? 12.090 4.090 -69.648 1.00 20.18 405 THR A N 1
ATOM 2783 C CA . THR A 1 405 ? 11.033 3.190 -70.155 1.00 22.45 405 THR A CA 1
ATOM 2784 C C . THR A 1 405 ? 11.660 1.820 -70.444 1.00 20.06 405 THR A C 1
ATOM 2785 O O . THR A 1 405 ? 12.816 1.761 -70.922 1.00 19.56 405 THR A O 1
ATOM 2789 N N . GLU A 1 406 ? 10.914 0.731 -70.177 1.00 19.75 406 GLU A N 1
ATOM 2790 C CA . GLU A 1 406 ? 11.349 -0.632 -70.510 1.00 17.64 406 GLU A CA 1
ATOM 2791 C C . GLU A 1 406 ? 10.964 -0.997 -71.968 1.00 20.07 406 GLU A C 1
ATOM 2792 O O . GLU A 1 406 ? 9.990 -1.753 -72.174 1.00 19.55 406 GLU A O 1
ATOM 2798 N N . ASP A 1 407 ? 11.667 -0.390 -72.918 1.00 18.09 407 ASP A N 1
ATOM 2799 C CA . ASP A 1 407 ? 11.378 -0.528 -74.341 1.00 20.54 407 ASP A CA 1
ATOM 2800 C C . ASP A 1 407 ? 12.435 -1.373 -75.022 1.00 20.68 407 ASP A C 1
ATOM 2801 O O . ASP A 1 407 ? 12.652 -1.149 -76.260 1.00 23.36 407 ASP A O 1
ATOM 2806 N N . GLU A 1 408 ? 13.059 -2.321 -74.329 1.00 18.79 408 GLU A N 1
ATOM 2807 C CA . GLU A 1 408 ? 14.148 -3.136 -75.000 1.00 19.78 408 GLU A CA 1
ATOM 2808 C C . GLU A 1 408 ? 13.585 -3.915 -76.130 1.00 20.81 408 GLU A C 1
ATOM 2809 O O . GLU A 1 408 ? 14.266 -3.991 -77.175 1.00 24.82 408 GLU A O 1
ATOM 2815 N N . LEU A 1 409 ? 12.399 -4.463 -76.027 1.00 18.97 409 LEU A N 1
ATOM 2816 C CA . LEU A 1 409 ? 11.822 -5.223 -77.142 1.00 21.91 409 LEU A CA 1
ATOM 2817 C C . LEU A 1 409 ? 10.984 -4.343 -78.025 1.00 23.17 409 LEU A C 1
ATOM 2818 O O . LEU A 1 409 ? 10.158 -3.528 -77.517 1.00 23.87 409 LEU A O 1
ATOM 2823 N N . PRO A 1 410 ? 11.136 -4.462 -79.330 1.00 25.39 410 PRO A N 1
ATOM 2824 C CA . PRO A 1 410 ? 10.237 -3.781 -80.271 1.00 23.57 410 PRO A CA 1
ATOM 2825 C C . PRO A 1 410 ? 8.830 -4.327 -80.205 1.00 23.42 410 PRO A C 1
ATOM 2826 O O . PRO A 1 410 ? 8.593 -5.521 -79.851 1.00 25.01 410 PRO A O 1
ATOM 2830 N N . ASN A 1 411 ? 7.881 -3.442 -80.454 1.00 20.26 411 ASN A N 1
ATOM 2831 C CA . ASN A 1 411 ? 6.484 -3.789 -80.378 1.00 20.72 411 ASN A CA 1
ATOM 2832 C C . ASN A 1 411 ? 5.936 -3.500 -81.773 1.00 20.48 411 ASN A C 1
ATOM 2833 O O . ASN A 1 411 ? 6.077 -2.403 -82.319 1.00 22.43 411 ASN A O 1
ATOM 2838 N N . TYR A 1 412 ? 5.245 -4.487 -82.365 1.00 21.75 412 TYR A N 1
ATOM 2839 C CA . TYR A 1 412 ? 4.673 -4.312 -83.743 1.00 22.55 412 TYR A CA 1
ATOM 2840 C C . TYR A 1 412 ? 3.164 -4.479 -83.890 1.00 22.83 412 TYR A C 1
ATOM 2841 O O . TYR A 1 412 ? 2.490 -5.223 -83.087 1.00 20.83 412 TYR A O 1
ATOM 2850 N N A CYS A 1 413 ? 2.596 -3.820 -84.888 0.60 22.83 413 CYS A N 1
ATOM 2851 N N B CYS A 1 413 ? 2.597 -3.778 -84.883 0.40 23.04 413 CYS A N 1
ATOM 2852 C CA A CYS A 1 413 ? 1.250 -4.200 -85.300 0.60 24.20 413 CYS A CA 1
ATOM 2853 C CA B CYS A 1 413 ? 1.209 -4.004 -85.341 0.40 24.09 413 CYS A CA 1
ATOM 2854 C C A CYS A 1 413 ? 1.450 -4.924 -86.615 0.60 23.14 413 CYS A C 1
ATOM 2855 C C B CYS A 1 413 ? 1.367 -4.779 -86.665 0.40 23.59 413 CYS A C 1
ATOM 2856 O O A CYS A 1 413 ? 2.473 -4.745 -87.291 0.60 21.04 413 CYS A O 1
ATOM 2857 O O B CYS A 1 413 ? 2.316 -4.494 -87.394 0.40 22.80 413 CYS A O 1
ATOM 2862 N N . PHE A 1 414 ? 0.466 -5.741 -86.929 1.00 22.65 4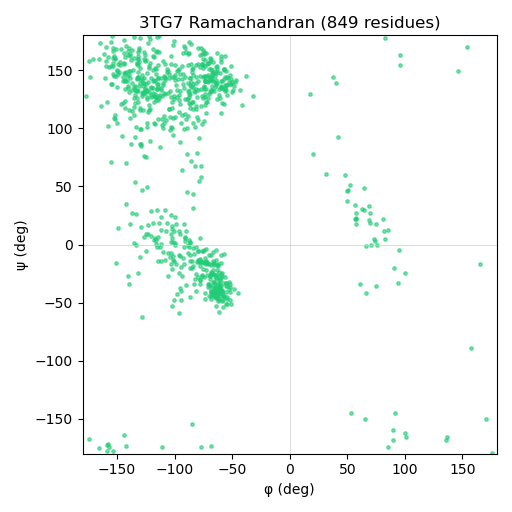14 PHE A N 1
ATOM 2863 C CA . PHE A 1 414 ? 0.546 -6.705 -88.029 1.00 22.74 414 PHE A CA 1
ATOM 2864 C C . PHE A 1 414 ? -0.768 -6.661 -88.802 1.00 23.85 414 PHE A C 1
ATOM 2865 O O . PHE A 1 414 ? -1.816 -6.259 -88.268 1.00 24.18 414 PHE A O 1
ATOM 2873 N N . PRO A 1 415 ? -0.747 -7.172 -90.060 1.00 25.43 415 PRO A N 1
ATOM 2874 C CA . PRO A 1 415 ? -2.011 -7.145 -90.865 1.00 25.19 415 PRO A CA 1
ATOM 2875 C C . PRO A 1 415 ? -3.024 -8.133 -90.275 1.00 24.47 415 PRO A C 1
ATOM 2876 O O . PRO A 1 415 ? -2.617 -9.162 -89.699 1.00 23.32 415 PRO A O 1
ATOM 2880 N N . LEU A 1 416 ? -4.316 -7.851 -90.442 1.00 25.35 416 LEU A N 1
ATOM 2881 C CA . LEU A 1 416 ? -5.349 -8.754 -89.897 1.00 25.76 416 LEU A CA 1
ATOM 2882 C C . LEU A 1 416 ? -5.245 -10.192 -90.314 1.00 26.15 416 LEU A C 1
ATOM 2883 O O . LEU A 1 416 ? -5.492 -11.075 -89.505 1.00 25.17 416 LEU A O 1
ATOM 2888 N N . GLY A 1 417 ? -4.827 -10.458 -91.563 1.00 26.61 417 GLY A N 1
ATOM 2889 C CA . GLY A 1 417 ? -4.672 -11.825 -92.055 1.00 27.83 417 GLY A CA 1
ATOM 2890 C C . GLY A 1 417 ? -3.301 -12.427 -91.863 1.00 28.36 417 GLY A C 1
ATOM 2891 O O . GLY A 1 417 ? -2.954 -13.482 -92.453 1.00 30.93 417 GLY A O 1
ATOM 2892 N N . GLY A 1 418 ? -2.456 -11.695 -91.166 1.00 26.68 418 GLY A N 1
ATOM 2893 C CA . GLY A 1 418 ? -1.121 -12.146 -90.842 1.00 29.85 418 GLY A CA 1
ATOM 2894 C C . GLY A 1 418 ? -0.127 -11.643 -91.873 1.00 33.08 418 GLY A C 1
ATOM 2895 O O . GLY A 1 418 ? 1.024 -11.315 -91.570 1.00 33.14 418 GLY A O 1
ATOM 2896 N N . VAL A 1 419 ? -0.639 -11.558 -93.109 1.00 33.57 419 VAL A N 1
ATOM 2897 C CA . VAL A 1 419 ? 0.136 -11.260 -94.295 1.00 35.75 419 VAL A CA 1
ATOM 2898 C C . VAL A 1 419 ? -0.789 -10.519 -95.300 1.00 36.86 419 VAL A C 1
ATOM 2899 O O . VAL A 1 419 ? -2.013 -10.697 -95.290 1.00 36.14 419 VAL A O 1
ATOM 2903 N N . ILE A 1 420 ? -0.206 -9.634 -96.105 1.00 36.73 420 ILE A N 1
ATOM 2904 C CA . ILE A 1 420 ? -0.996 -8.808 -97.020 1.00 38.45 420 ILE A CA 1
ATOM 2905 C C . ILE A 1 420 ? -0.393 -8.603 -98.424 1.00 39.10 420 ILE A C 1
ATOM 2906 O O . ILE A 1 420 ? -1.193 -8.532 -99.376 1.00 39.36 420 ILE A O 1
ATOM 2911 N N . ASN A 1 421 ? 0.957 -8.533 -98.548 1.00 39.08 421 ASN A N 1
ATOM 2912 C CA . ASN A 1 421 ? 1.654 -8.299 -99.843 1.00 38.74 421 ASN A CA 1
ATOM 2913 C C . ASN A 1 421 ? 2.063 -9.576 -100.544 1.00 37.70 421 ASN A C 1
ATOM 2914 O O . ASN A 1 421 ? 3.243 -9.849 -100.755 1.00 36.08 421 ASN A O 1
ATOM 2919 N N . THR A 1 422 ? 1.053 -10.340 -100.912 1.00 38.33 422 THR A N 1
ATOM 2920 C CA . THR A 1 422 ? 1.244 -11.694 -101.426 1.00 38.72 422 THR A CA 1
ATOM 2921 C C . THR A 1 422 ? 1.611 -11.691 -102.900 1.00 40.20 422 THR A C 1
ATOM 2922 O O . THR A 1 422 ? 1.312 -10.747 -103.623 1.00 38.59 422 THR A O 1
ATOM 2926 N N . GLU A 1 423 ? 2.305 -12.743 -103.321 1.00 41.34 423 GLU A N 1
ATOM 2927 C CA . GLU A 1 423 ? 2.497 -13.001 -104.750 1.00 43.41 423 GLU A CA 1
ATOM 2928 C C . GLU A 1 423 ? 1.463 -14.005 -105.224 1.00 44.17 423 GLU A C 1
ATOM 2929 O O . GLU A 1 423 ? 1.098 -14.930 -104.484 1.00 44.11 423 GLU A O 1
ATOM 2935 N N . THR A 1 424 ? 0.957 -13.815 -106.442 1.00 45.15 424 THR A N 1
ATOM 2936 C CA . THR A 1 424 ? 0.087 -14.836 -107.039 1.00 45.92 424 THR A CA 1
ATOM 2937 C C . THR A 1 424 ? 0.948 -15.880 -107.766 1.00 45.00 424 THR A C 1
ATOM 2938 O O . THR A 1 424 ? 1.732 -15.537 -108.631 1.00 45.93 424 THR A O 1
ATOM 2942 N N . LEU A 1 425 ? 0.862 -17.144 -107.381 1.00 44.40 425 LEU A N 1
ATOM 2943 C CA . LEU A 1 425 ? 1.774 -18.107 -107.974 1.00 43.33 425 LEU A CA 1
ATOM 2944 C C . LEU A 1 425 ? 1.064 -19.357 -108.493 1.00 43.79 425 LEU A C 1
ATOM 2945 O O . LEU A 1 425 ? -0.087 -19.632 -108.132 1.00 43.49 425 LEU A O 1
ATOM 2950 N N . THR A 1 426 ? 1.812 -20.138 -109.273 1.00 43.62 426 THR A N 1
ATOM 2951 C CA . THR A 1 426 ? 1.300 -21.323 -109.983 1.00 44.22 426 THR A CA 1
ATOM 2952 C C . THR A 1 426 ? 2.143 -22.482 -109.563 1.00 43.58 426 THR A C 1
ATOM 2953 O O . THR A 1 426 ? 3.368 -22.372 -109.533 1.00 44.21 426 THR A O 1
ATOM 2957 N N . LYS A 1 427 ? 1.491 -23.591 -109.213 1.00 44.48 427 LYS A N 1
ATOM 2958 C CA . LYS A 1 427 ? 2.187 -24.823 -108.836 1.00 44.85 427 LYS A CA 1
ATOM 2959 C C . LYS A 1 427 ? 2.894 -25.385 -110.082 1.00 45.66 427 LYS A C 1
ATOM 2960 O O . LYS A 1 427 ? 2.305 -25.387 -111.177 1.00 45.28 427 LYS A O 1
ATOM 2966 N N . VAL A 1 428 ? 4.140 -25.816 -109.905 1.00 45.51 428 VAL A N 1
ATOM 2967 C CA . VAL A 1 428 ? 4.949 -26.450 -110.987 1.00 46.31 428 VAL A CA 1
ATOM 2968 C C . VAL A 1 428 ? 5.508 -27.817 -110.581 1.00 48.24 428 VAL A C 1
ATOM 2969 O O . VAL A 1 428 ? 5.623 -28.124 -109.383 1.00 47.54 428 VAL A O 1
ATOM 2973 N N . LYS A 1 429 ? 5.836 -28.652 -111.570 1.00 49.21 429 LYS A N 1
ATOM 2974 C CA . LYS A 1 429 ? 6.394 -29.986 -111.286 1.00 50.84 429 LYS A CA 1
ATOM 2975 C C . LYS A 1 429 ? 7.657 -30.299 -112.126 1.00 51.89 429 LYS A C 1
ATOM 2976 O O . LYS A 1 429 ? 7.931 -29.570 -113.093 1.00 51.89 429 LYS A O 1
ATOM 2982 N N . PRO A 1 430 ? 8.441 -31.363 -111.747 1.00 52.99 430 PRO A N 1
ATOM 2983 C CA . PRO A 1 430 ? 9.691 -31.730 -112.450 1.00 53.89 430 PRO A CA 1
ATOM 2984 C C . PRO A 1 430 ? 9.502 -32.287 -113.883 1.00 53.85 430 PRO A C 1
ATOM 2985 O O . PRO A 1 430 ? 8.554 -31.907 -114.604 1.00 53.69 430 PRO A O 1
ATOM 2989 N N . GLY A 1 437 ? 14.325 -29.408 -115.217 1.00 51.11 437 GLY A N 1
ATOM 2990 C CA . GLY A 1 437 ? 13.158 -29.080 -116.030 1.00 52.42 437 GLY A CA 1
ATOM 2991 C C . GLY A 1 437 ? 11.842 -29.063 -115.241 1.00 53.07 437 GLY A C 1
ATOM 2992 O O . GLY A 1 437 ? 11.643 -29.900 -114.339 1.00 53.87 437 GLY A O 1
ATOM 2993 N N . TRP A 1 438 ? 10.945 -28.135 -115.618 1.00 53.08 438 TRP A N 1
ATOM 2994 C CA . TRP A 1 438 ? 9.728 -27.785 -114.863 1.00 53.17 438 TRP A CA 1
ATOM 2995 C C . TRP A 1 438 ? 8.587 -27.442 -115.795 1.00 54.22 438 TRP A C 1
ATOM 2996 O O . TRP A 1 438 ? 8.783 -26.779 -116.818 1.00 54.17 438 TRP A O 1
ATOM 3007 N N . GLU A 1 439 ? 7.390 -27.883 -115.441 1.00 55.67 439 GLU A N 1
ATOM 3008 C CA . GLU A 1 439 ? 6.191 -27.525 -116.195 1.00 57.60 439 GLU A CA 1
ATOM 3009 C C . GLU A 1 439 ? 5.013 -27.199 -115.255 1.00 58.16 439 GLU A C 1
ATOM 3010 O O . GLU A 1 439 ? 4.991 -27.629 -114.098 1.00 58.67 439 GLU A O 1
ATOM 3016 N N . LYS A 1 440 ? 4.045 -26.457 -115.780 1.00 58.94 440 LYS A N 1
ATOM 3017 C CA . LYS A 1 440 ? 2.830 -26.033 -115.081 1.00 60.75 440 LYS A CA 1
ATOM 3018 C C . LYS A 1 440 ? 1.998 -27.203 -114.502 1.00 61.97 440 LYS A C 1
ATOM 3019 O O . LYS A 1 440 ? 2.228 -28.361 -114.883 1.00 61.85 440 LYS A O 1
ATOM 3025 N N . ASP A 1 441 ? 1.091 -26.882 -113.549 1.00 63.37 441 ASP A N 1
ATOM 3026 C CA . ASP A 1 441 ? -0.066 -27.722 -113.090 1.00 64.23 441 ASP A CA 1
ATOM 3027 C C . ASP A 1 441 ? -1.446 -27.049 -113.252 1.00 65.09 441 ASP A C 1
ATOM 3028 O O . ASP A 1 441 ? -1.558 -25.874 -113.654 1.00 66.07 441 ASP A O 1
ATOM 3033 N N . ALA A 1 442 ? -2.494 -27.799 -112.921 1.00 65.49 442 ALA A N 1
ATOM 3034 C CA . ALA A 1 442 ? -3.902 -27.353 -112.989 1.00 65.82 442 ALA A CA 1
ATOM 3035 C C . ALA A 1 442 ? -4.687 -28.598 -112.621 1.00 66.20 442 ALA A C 1
ATOM 3036 O O . ALA A 1 442 ? -4.056 -29.648 -112.375 1.00 66.12 442 ALA A O 1
ATOM 3038 N N . THR A 1 443 ? -6.031 -28.507 -112.612 1.00 66.55 443 THR A N 1
ATOM 3039 C CA . THR A 1 443 ? -6.927 -29.614 -112.156 1.00 66.47 443 THR A CA 1
ATOM 3040 C C . THR A 1 443 ? -6.123 -30.586 -111.268 1.00 66.14 443 THR A C 1
ATOM 3041 O O . THR A 1 443 ? -5.662 -31.651 -111.697 1.00 66.42 443 THR A O 1
ATOM 3045 N N . GLU A 1 444 ? -5.947 -30.134 -110.030 1.00 65.49 444 GLU A N 1
ATOM 3046 C CA . GLU A 1 444 ? -5.073 -30.662 -108.988 1.00 64.54 444 GLU A CA 1
ATOM 3047 C C . GLU A 1 444 ? -4.977 -29.380 -108.183 1.00 62.46 444 GLU A C 1
ATOM 3048 O O . GLU A 1 444 ? -5.829 -29.118 -107.349 1.00 62.98 444 GLU A O 1
ATOM 3054 N N . PHE A 1 445 ? -4.009 -28.528 -108.499 1.00 60.39 445 PHE A N 1
ATOM 3055 C CA . PHE A 1 445 ? -3.908 -27.263 -107.782 1.00 58.01 445 PHE A CA 1
ATOM 3056 C C . PHE A 1 445 ? -4.315 -26.108 -108.653 1.00 55.95 445 PHE A C 1
ATOM 3057 O O . PHE A 1 445 ? -4.036 -26.106 -109.859 1.00 54.35 445 PHE A O 1
ATOM 3065 N N . SER A 1 446 ? -5.013 -25.156 -108.023 1.00 53.45 446 SER A N 1
ATOM 3066 C CA . SER A 1 446 ? -5.376 -23.856 -108.612 1.00 51.61 446 SER A CA 1
ATOM 3067 C C . SER A 1 446 ? -4.151 -23.156 -109.208 1.00 50.59 446 SER A C 1
ATOM 3068 O O . SER A 1 446 ? -3.040 -23.375 -108.736 1.00 50.11 446 SER A O 1
ATOM 3071 N N . ASP A 1 447 ? -4.337 -22.294 -110.208 1.00 50.23 447 ASP A N 1
ATOM 3072 C CA . ASP A 1 447 ? -3.204 -21.579 -110.819 1.00 50.37 447 ASP A CA 1
ATOM 3073 C C . ASP A 1 447 ? -3.023 -20.126 -110.330 1.00 49.54 447 ASP A C 1
ATOM 3074 O O . ASP A 1 447 ? -2.270 -19.348 -110.927 1.00 49.53 447 ASP A O 1
ATOM 3079 N N . LYS A 1 448 ? -3.729 -19.759 -109.261 1.00 47.99 448 LYS A N 1
ATOM 3080 C CA . LYS A 1 448 ? -3.606 -18.446 -108.652 1.00 46.77 448 LYS A CA 1
ATOM 3081 C C . LYS A 1 448 ? -3.599 -18.700 -107.127 1.00 45.87 448 LYS A C 1
ATOM 3082 O O . LYS A 1 448 ? -4.638 -18.755 -106.503 1.00 47.18 448 LYS A O 1
ATOM 3084 N N . ASN A 1 449 ? -2.430 -18.965 -106.566 1.00 44.24 449 ASN A N 1
ATOM 3085 C CA . ASN A 1 449 ? -2.304 -19.124 -105.101 1.00 42.08 449 ASN A CA 1
ATOM 3086 C C . ASN A 1 449 ? -1.652 -17.862 -104.552 1.00 41.25 449 ASN A C 1
ATOM 3087 O O . ASN A 1 449 ? -0.792 -17.265 -105.226 1.00 41.68 449 ASN A O 1
ATOM 3092 N N . GLU A 1 450 ? -2.082 -17.420 -103.365 1.00 38.98 450 GLU A N 1
ATOM 3093 C CA . GLU A 1 450 ? -1.535 -16.225 -102.761 1.00 37.80 450 GLU A CA 1
ATOM 3094 C C . GLU A 1 450 ? -0.488 -16.612 -101.709 1.00 36.49 450 GLU A C 1
ATOM 3095 O O . GLU A 1 450 ? -0.847 -17.189 -100.680 1.00 34.14 450 GLU A O 1
ATOM 3101 N N . ILE A 1 451 ? 0.783 -16.338 -102.005 1.00 32.41 451 ILE A N 1
ATOM 3102 C CA . ILE A 1 451 ? 1.939 -16.650 -101.109 1.00 33.04 451 ILE A CA 1
ATOM 3103 C C . ILE A 1 451 ? 2.848 -15.412 -100.861 1.00 33.04 451 ILE A C 1
ATOM 3104 O O . ILE A 1 451 ? 3.267 -14.697 -101.788 1.00 33.57 451 ILE A O 1
ATOM 3109 N N . ARG A 1 452 ? 3.123 -15.106 -99.587 1.00 32.46 452 ARG A N 1
ATOM 3110 C CA . ARG A 1 452 ? 4.010 -13.982 -99.272 1.00 29.36 452 ARG A CA 1
ATOM 3111 C C . ARG A 1 452 ? 5.434 -14.485 -99.242 1.00 29.21 452 ARG A C 1
ATOM 3112 O O . ARG A 1 452 ? 5.771 -15.431 -98.511 1.00 30.34 452 ARG A O 1
ATOM 3120 N N . VAL A 1 453 ? 6.303 -13.852 -100.024 1.00 27.88 453 VAL A N 1
ATOM 3121 C CA . VAL A 1 453 ? 7.687 -14.163 -99.964 1.00 29.46 453 VAL A CA 1
ATOM 3122 C C . VAL A 1 453 ? 8.370 -13.163 -99.041 1.00 29.83 453 VAL A C 1
ATOM 3123 O O . VAL A 1 453 ? 8.319 -11.977 -99.330 1.00 32.25 453 VAL A O 1
ATOM 3127 N N . GLY A 1 454 ? 9.073 -13.670 -98.017 1.00 29.18 454 GLY A N 1
ATOM 3128 C CA . GLY A 1 454 ? 9.774 -12.855 -97.030 1.00 27.77 454 GLY A CA 1
ATOM 3129 C C . GLY A 1 454 ? 8.965 -12.720 -95.726 1.00 28.40 454 GLY A C 1
ATOM 3130 O O . GLY A 1 454 ? 8.051 -13.491 -95.496 1.00 28.06 454 GLY A O 1
ATOM 3131 N N . ASN A 1 455 ? 9.329 -11.715 -94.916 1.00 26.96 455 ASN A N 1
ATOM 3132 C CA . ASN A 1 455 ? 8.615 -11.430 -93.623 1.00 27.90 455 ASN A CA 1
ATOM 3133 C C . ASN A 1 455 ? 7.313 -10.701 -93.904 1.00 26.80 455 ASN A C 1
ATOM 3134 O O . ASN A 1 455 ? 7.154 -10.069 -94.969 1.00 27.85 455 ASN A O 1
ATOM 3139 N N . ASN A 1 456 ? 6.391 -10.674 -92.919 1.00 26.23 456 ASN A N 1
ATOM 3140 C CA . ASN A 1 456 ? 5.121 -9.985 -93.056 1.00 27.60 456 ASN A CA 1
ATOM 3141 C C . ASN A 1 456 ? 5.279 -8.475 -92.941 1.00 27.73 456 ASN A C 1
ATOM 3142 O O . ASN A 1 456 ? 6.286 -7.943 -92.341 1.00 30.91 456 ASN A O 1
ATOM 3147 N N . PHE A 1 457 ? 4.279 -7.786 -93.460 1.00 25.08 457 PHE A N 1
ATOM 3148 C CA . PHE A 1 457 ? 4.228 -6.380 -93.373 1.00 26.00 457 PHE A CA 1
ATOM 3149 C C . PHE A 1 457 ? 3.952 -6.002 -91.872 1.00 24.02 457 PHE A C 1
ATOM 3150 O O . PHE A 1 457 ? 3.011 -6.544 -91.312 1.00 27.19 457 PHE A O 1
ATOM 3158 N N . ALA A 1 458 ? 4.744 -5.109 -91.281 1.00 26.28 458 ALA A N 1
ATOM 3159 C CA . ALA A 1 458 ? 4.629 -4.754 -89.854 1.00 25.54 458 ALA A CA 1
ATOM 3160 C C . ALA A 1 458 ? 4.885 -3.282 -89.670 1.00 26.65 458 ALA A C 1
ATOM 3161 O O . ALA A 1 458 ? 5.668 -2.693 -90.421 1.00 27.12 458 ALA A O 1
ATOM 3163 N N . MET A 1 459 ? 4.228 -2.663 -88.674 1.00 24.61 459 MET A N 1
ATOM 3164 C CA . MET A 1 459 ? 4.584 -1.305 -88.298 1.00 26.73 459 MET A CA 1
ATOM 3165 C C . MET A 1 459 ? 5.041 -1.381 -86.831 1.00 25.13 459 MET A C 1
ATOM 3166 O O . MET A 1 459 ? 4.747 -2.386 -86.193 1.00 25.98 459 MET A O 1
ATOM 3171 N N . GLU A 1 460 ? 5.754 -0.375 -86.344 1.00 23.19 460 GLU A N 1
ATOM 3172 C CA . GLU A 1 460 ? 6.454 -0.455 -85.087 1.00 23.13 460 GLU A CA 1
ATOM 3173 C C . GLU A 1 460 ? 6.051 0.745 -84.187 1.00 21.49 460 GLU A C 1
ATOM 3174 O O . GLU A 1 460 ? 5.918 1.900 -84.627 1.00 20.06 460 GLU A O 1
ATOM 3180 N N . ILE A 1 461 ? 5.813 0.464 -82.894 1.00 20.77 461 ILE A N 1
ATOM 3181 C CA . ILE A 1 461 ? 5.374 1.514 -81.966 1.00 19.96 461 ILE A CA 1
ATOM 3182 C C . ILE A 1 461 ? 6.114 1.265 -80.693 1.00 19.12 461 ILE A C 1
ATOM 3183 O O . ILE A 1 461 ? 6.047 0.160 -80.185 1.00 21.86 461 ILE A O 1
ATOM 3188 N N . ASN A 1 462 ? 6.733 2.318 -80.114 1.00 18.77 462 ASN A N 1
ATOM 3189 C CA . ASN A 1 462 ? 7.277 2.123 -78.697 1.00 16.48 462 ASN A CA 1
ATOM 3190 C C . ASN A 1 462 ? 6.156 2.302 -77.656 1.00 15.11 462 ASN A C 1
ATOM 3191 O O . ASN A 1 462 ? 5.812 3.420 -77.311 1.00 17.40 462 ASN A O 1
ATOM 3196 N N . LEU A 1 463 ? 5.651 1.197 -77.178 1.00 16.74 463 LEU A N 1
ATOM 3197 C CA . LEU A 1 463 ? 4.500 1.296 -76.216 1.00 16.07 463 LEU A CA 1
ATOM 3198 C C . LEU A 1 463 ? 4.865 1.988 -74.932 1.00 17.37 463 LEU A C 1
ATOM 3199 O O . LEU A 1 463 ? 4.174 2.924 -74.512 1.00 16.97 463 LEU A O 1
ATOM 3204 N N . ASN A 1 464 ? 5.911 1.531 -74.282 1.00 18.81 464 ASN A N 1
ATOM 3205 C CA . ASN A 1 464 ? 6.222 2.109 -72.986 1.00 17.93 464 ASN A CA 1
ATOM 3206 C C . ASN A 1 464 ? 6.614 3.583 -73.088 1.00 17.52 464 ASN A C 1
ATOM 3207 O O . ASN A 1 464 ? 6.275 4.443 -72.230 1.00 17.29 464 ASN A O 1
ATOM 3212 N N . ALA A 1 465 ? 7.331 3.950 -74.146 1.00 16.87 465 ALA A N 1
ATOM 3213 C CA . ALA A 1 465 ? 7.685 5.404 -74.289 1.00 18.59 465 ALA A CA 1
ATOM 3214 C C . ALA A 1 465 ? 6.410 6.243 -74.500 1.00 17.70 465 ALA A C 1
ATOM 3215 O O . ALA A 1 465 ? 6.249 7.381 -73.938 1.00 18.25 465 ALA A O 1
ATOM 3217 N N . ASN A 1 466 ? 5.525 5.725 -75.353 1.00 15.52 466 ASN A N 1
ATOM 3218 C CA . ASN A 1 466 ? 4.246 6.437 -75.499 1.00 17.41 466 ASN A CA 1
ATOM 3219 C C . ASN A 1 466 ? 3.427 6.604 -74.214 1.00 16.78 466 ASN A C 1
ATOM 3220 O O . ASN A 1 466 ? 2.923 7.725 -73.943 1.00 16.91 466 ASN A O 1
ATOM 3225 N N . LEU A 1 467 ? 3.370 5.528 -73.390 1.00 15.33 467 LEU A N 1
ATOM 3226 C CA . LEU A 1 467 ? 2.565 5.617 -72.172 1.00 17.67 467 LEU A CA 1
ATOM 3227 C C . LEU A 1 467 ? 3.172 6.657 -71.203 1.00 16.26 467 LEU A C 1
ATOM 3228 O O . LEU A 1 467 ? 2.442 7.458 -70.539 1.00 16.91 467 LEU A O 1
ATOM 3233 N N . TRP A 1 468 ? 4.490 6.688 -71.145 1.00 16.79 468 TRP A N 1
ATOM 3234 C CA . TRP A 1 468 ? 5.200 7.624 -70.303 1.00 15.18 468 TRP A CA 1
ATOM 3235 C C . TRP A 1 468 ? 4.985 9.085 -70.805 1.00 16.39 468 TRP A C 1
ATOM 3236 O O . TRP A 1 468 ? 4.668 9.990 -70.014 1.00 17.55 468 TRP A O 1
ATOM 3247 N N A ARG A 1 469 ? 5.123 9.260 -72.128 0.50 17.99 469 ARG A N 1
ATOM 3248 N N B ARG A 1 469 ? 5.104 9.315 -72.106 0.50 17.91 469 ARG A N 1
ATOM 3249 C CA A ARG A 1 469 ? 4.840 10.566 -72.761 0.50 17.64 469 ARG A CA 1
ATOM 3250 C CA B ARG A 1 469 ? 4.848 10.681 -72.614 0.50 16.96 469 ARG A CA 1
ATOM 3251 C C A ARG A 1 469 ? 3.453 11.072 -72.393 0.50 16.39 469 ARG A C 1
ATOM 3252 C C B ARG A 1 469 ? 3.405 11.125 -72.375 0.50 15.87 469 ARG A C 1
ATOM 3253 O O A ARG A 1 469 ? 3.295 12.238 -71.998 0.50 17.50 469 ARG A O 1
ATOM 3254 O O B ARG A 1 469 ? 3.152 12.311 -72.044 0.50 15.94 469 ARG A O 1
ATOM 3269 N N . ASN A 1 470 ? 2.442 10.203 -72.545 1.00 17.57 470 ASN A N 1
ATOM 3270 C CA . ASN A 1 470 ? 1.033 10.600 -72.260 1.00 16.11 470 ASN A CA 1
ATOM 3271 C C . ASN A 1 470 ? 0.815 10.982 -70.814 1.00 16.27 470 ASN A C 1
ATOM 3272 O O . ASN A 1 470 ? 0.119 11.937 -70.555 1.00 15.72 470 ASN A O 1
ATOM 3277 N N . PHE A 1 471 ? 1.487 10.277 -69.888 1.00 14.48 471 PHE A N 1
ATOM 3278 C CA . PHE A 1 471 ? 1.351 10.554 -68.478 1.00 15.33 471 PHE A CA 1
ATOM 3279 C C . PHE A 1 471 ? 1.991 11.947 -68.179 1.00 14.29 471 PHE A C 1
ATOM 3280 O O . PHE A 1 471 ? 1.413 12.814 -67.500 1.00 15.12 471 PHE A O 1
ATOM 3288 N N . LEU A 1 472 ? 3.159 12.218 -68.813 1.00 14.08 472 LEU A N 1
ATOM 3289 C CA . LEU A 1 472 ? 3.865 13.466 -68.504 1.00 14.47 472 LEU A CA 1
ATOM 3290 C C . LEU A 1 472 ? 3.014 14.648 -69.107 1.00 13.45 472 LEU A C 1
ATOM 3291 O O . LEU A 1 472 ? 2.931 15.719 -68.468 1.00 16.09 472 LEU A O 1
ATOM 3296 N N . TYR A 1 473 ? 2.372 14.414 -70.271 1.00 13.21 473 TYR A N 1
ATOM 3297 C CA . TYR A 1 473 ? 1.678 15.529 -70.902 1.00 14.16 473 TYR A CA 1
ATOM 3298 C C . TYR A 1 473 ? 0.373 15.877 -70.145 1.00 15.24 473 TYR A C 1
ATOM 3299 O O . TYR A 1 473 ? 0.158 17.035 -69.722 1.00 17.64 473 TYR A O 1
ATOM 3308 N N . SER A 1 474 ? -0.381 14.798 -69.848 1.00 15.17 474 SER A N 1
ATOM 3309 C CA . SER A 1 474 ? -1.598 14.983 -69.120 1.00 16.58 474 SER A CA 1
ATOM 3310 C C . SER A 1 474 ? -1.358 15.556 -67.716 1.00 15.70 474 SER A C 1
ATOM 3311 O O . SER A 1 474 ? -2.159 16.412 -67.224 1.00 16.33 474 SER A O 1
ATOM 3314 N N . ASN A 1 475 ? -0.335 15.088 -66.936 1.00 15.04 475 ASN A N 1
ATOM 3315 C CA . ASN A 1 475 ? -0.310 15.466 -65.555 1.00 15.37 475 ASN A CA 1
ATOM 3316 C C . ASN A 1 475 ? 0.660 16.564 -65.195 1.00 16.55 475 ASN A C 1
ATOM 3317 O O . ASN A 1 475 ? 0.541 17.128 -64.142 1.00 14.01 475 ASN A O 1
ATOM 3322 N N . ILE A 1 476 ? 1.548 16.965 -66.106 1.00 14.54 476 ILE A N 1
ATOM 3323 C CA . ILE A 1 476 ? 2.574 17.972 -65.830 1.00 14.45 476 ILE A CA 1
ATOM 3324 C C . ILE A 1 476 ? 2.512 19.071 -66.922 1.00 14.91 476 ILE A C 1
ATOM 3325 O O . ILE A 1 476 ? 2.291 20.212 -66.470 1.00 15.27 476 ILE A O 1
ATOM 3330 N N . ALA A 1 477 ? 2.749 18.714 -68.181 1.00 16.29 477 ALA A N 1
ATOM 3331 C CA . ALA A 1 477 ? 2.788 19.780 -69.263 1.00 15.16 477 ALA A CA 1
ATOM 3332 C C . ALA A 1 477 ? 1.528 20.648 -69.208 1.00 15.38 477 ALA A C 1
ATOM 3333 O O . ALA A 1 477 ? 1.606 21.903 -69.159 1.00 16.24 477 ALA A O 1
ATOM 3335 N N . LEU A 1 478 ? 0.372 20.020 -69.132 1.00 17.53 478 LEU A N 1
ATOM 3336 C CA . LEU A 1 478 ? -0.888 20.826 -69.153 1.00 17.79 478 LEU A CA 1
ATOM 3337 C C . LEU A 1 478 ? -1.087 21.715 -67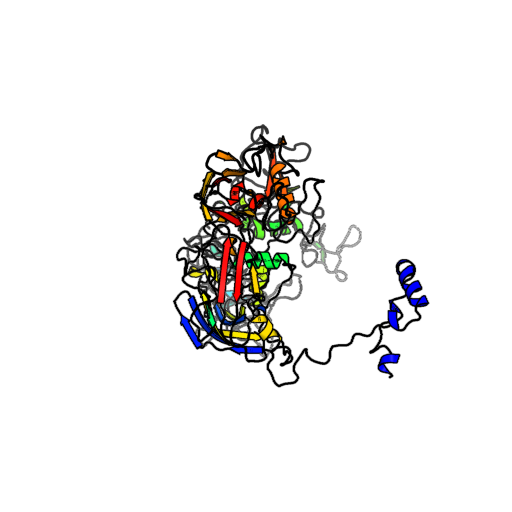.933 1.00 18.43 478 LEU A C 1
ATOM 3338 O O . LEU A 1 478 ? -1.899 22.665 -68.006 1.00 18.34 478 LEU A O 1
ATOM 3343 N N . TYR A 1 479 ? -0.320 21.442 -66.845 1.00 15.93 479 TYR A N 1
ATOM 3344 C CA . TYR A 1 479 ? -0.417 22.233 -65.668 1.00 16.24 479 TYR A CA 1
ATOM 3345 C C . TYR A 1 479 ? 0.700 23.269 -65.497 1.00 16.89 479 TYR A C 1
ATOM 3346 O O . TYR A 1 479 ? 0.779 23.946 -64.435 1.00 17.48 479 TYR A O 1
ATOM 3355 N N . LEU A 1 480 ? 1.582 23.321 -66.493 1.00 16.73 480 LEU A N 1
ATOM 3356 C CA . LEU A 1 480 ? 2.655 24.318 -66.468 1.00 17.66 480 LEU A CA 1
ATOM 3357 C C . LEU A 1 480 ? 2.064 25.778 -66.353 1.00 19.21 480 LEU A C 1
ATOM 3358 O O . LEU A 1 480 ? 0.931 26.009 -66.760 1.00 19.49 480 LEU A O 1
ATOM 3363 N N . PRO A 1 481 ? 2.832 26.673 -65.748 1.00 18.68 481 PRO A N 1
ATOM 3364 C CA . PRO A 1 481 ? 2.363 28.096 -65.635 1.00 19.53 481 PRO A CA 1
ATOM 3365 C C . PRO A 1 481 ? 1.983 28.625 -67.061 1.00 18.99 481 PRO A C 1
ATOM 3366 O O . PRO A 1 481 ? 2.630 28.344 -68.139 1.00 18.38 481 PRO A O 1
ATOM 3370 N N . ASP A 1 482 ? 0.949 29.426 -67.049 1.00 17.84 482 ASP A N 1
ATOM 3371 C CA . ASP A 1 482 ? 0.384 29.933 -68.329 1.00 19.75 482 ASP A CA 1
ATOM 3372 C C . ASP A 1 482 ? 1.402 30.735 -69.162 1.00 18.49 482 ASP A C 1
ATOM 3373 O O . ASP A 1 482 ? 1.257 30.809 -70.380 1.00 21.42 482 ASP A O 1
ATOM 3378 N N . LYS A 1 483 ? 2.412 31.319 -68.482 1.00 20.21 483 LYS A N 1
ATOM 3379 C CA . LYS A 1 483 ? 3.425 32.098 -69.254 1.00 21.10 483 LYS A CA 1
ATOM 3380 C C . LYS A 1 483 ? 4.206 31.244 -70.241 1.00 22.47 483 LYS A C 1
ATOM 3381 O O . LYS A 1 483 ? 4.805 31.790 -71.187 1.00 24.09 483 LYS A O 1
ATOM 3387 N N . LEU A 1 484 ? 4.208 29.898 -70.088 1.00 20.78 484 LEU A N 1
ATOM 3388 C CA . LEU A 1 484 ? 4.865 28.988 -71.012 1.00 19.31 484 LEU A CA 1
ATOM 3389 C C . LEU A 1 484 ? 3.977 28.468 -72.123 1.00 19.32 484 LEU A C 1
ATOM 3390 O O . LEU A 1 484 ? 4.456 27.717 -73.043 1.00 21.44 484 LEU A O 1
ATOM 3395 N N . LYS A 1 485 ? 2.693 28.852 -72.121 1.00 20.15 485 LYS A N 1
ATOM 3396 C CA . LYS A 1 485 ? 1.757 28.380 -73.074 1.00 19.21 485 LYS A CA 1
ATOM 3397 C C . LYS A 1 485 ? 1.549 29.432 -74.172 1.00 21.63 485 LYS A C 1
ATOM 3398 O O . LYS A 1 485 ? 2.071 30.559 -74.055 1.00 23.37 485 LYS A O 1
ATOM 3404 N N . TYR A 1 486 ? 0.751 29.058 -75.193 1.00 19.49 486 TYR A N 1
ATOM 3405 C CA . TYR A 1 486 ? 0.396 30.120 -76.157 1.00 20.17 486 TYR A CA 1
ATOM 3406 C C . TYR A 1 486 ? -1.016 29.978 -76.672 1.00 21.97 486 TYR A C 1
ATOM 3407 O O . TYR A 1 486 ? -1.683 28.942 -76.523 1.00 20.44 486 TYR A O 1
ATOM 3416 N N . SER A 1 487 ? -1.553 31.032 -77.294 1.00 23.82 487 SER A N 1
ATOM 3417 C CA . SER A 1 487 ? -2.920 30.956 -77.679 1.00 25.30 487 SER A CA 1
ATOM 3418 C C . SER A 1 487 ? -3.106 30.299 -79.055 1.00 25.64 487 SER A C 1
ATOM 3419 O O . SER A 1 487 ? -2.297 30.465 -79.952 1.00 28.86 487 SER A O 1
ATOM 3422 N N . PRO A 1 488 ? -4.166 29.532 -79.210 1.00 24.96 488 PRO A N 1
ATOM 3423 C CA . PRO A 1 488 ? -4.261 28.688 -80.402 1.00 27.12 488 PRO A CA 1
ATOM 3424 C C . PRO A 1 488 ? -4.462 29.502 -81.706 1.00 29.66 488 PRO A C 1
ATOM 3425 O O . PRO A 1 488 ? -5.068 30.562 -81.718 1.00 29.39 488 PRO A O 1
ATOM 3429 N N . SER A 1 489 ? -3.986 28.957 -82.803 1.00 30.88 489 SER A N 1
ATOM 3430 C CA . SER A 1 489 ? -4.200 29.635 -84.071 1.00 31.67 489 SER A CA 1
ATOM 3431 C C . SER A 1 489 ? -5.554 29.241 -84.741 1.00 31.13 489 SER A C 1
ATOM 3432 O O . SER A 1 489 ? -5.949 28.035 -84.876 1.00 29.88 489 SER A O 1
ATOM 3435 N N . ASN A 1 490 ? -6.298 30.304 -85.127 1.00 31.54 490 ASN A N 1
ATOM 3436 C CA . ASN A 1 490 ? -7.584 30.174 -85.849 1.00 30.35 490 ASN A CA 1
ATOM 3437 C C . ASN A 1 490 ? -8.761 29.728 -85.015 1.00 30.79 490 ASN A C 1
ATOM 3438 O O . ASN A 1 490 ? -9.785 29.247 -85.529 1.00 30.46 490 ASN A O 1
ATOM 3443 N N . VAL A 1 491 ? -8.544 29.883 -83.714 1.00 29.71 491 VAL A N 1
ATOM 3444 C CA . VAL A 1 491 ? -9.494 29.527 -82.645 1.00 29.22 491 VAL A CA 1
ATOM 3445 C C . VAL A 1 491 ? -9.727 30.700 -81.701 1.00 27.78 491 VAL A C 1
ATOM 3446 O O . VAL A 1 491 ? -8.795 31.336 -81.155 1.00 28.58 491 VAL A O 1
ATOM 3450 N N . LYS A 1 492 ? -11.013 30.971 -81.448 1.00 27.65 492 LYS A N 1
ATOM 3451 C CA . LYS A 1 492 ? -11.458 32.028 -80.520 1.00 26.40 492 LYS A CA 1
ATOM 3452 C C . LYS A 1 492 ? -11.175 31.469 -79.160 1.00 24.72 492 LYS A C 1
ATOM 3453 O O . LYS A 1 492 ? -11.420 30.295 -78.942 1.00 25.61 492 LYS A O 1
ATOM 3459 N N . ILE A 1 493 ? -10.706 32.318 -78.249 1.00 23.75 493 ILE A N 1
ATOM 3460 C CA . ILE A 1 493 ? -10.425 31.935 -76.846 1.00 23.25 493 ILE A CA 1
ATOM 3461 C C . ILE A 1 493 ? -10.908 33.099 -76.031 1.00 24.19 493 ILE A C 1
ATOM 3462 O O . ILE A 1 493 ? -10.901 34.250 -76.510 1.00 22.61 493 ILE A O 1
ATOM 3467 N N . SER A 1 494 ? -11.364 32.833 -74.804 1.00 20.76 494 SER A N 1
ATOM 3468 C CA . SER A 1 494 ? -11.749 33.817 -73.835 1.00 23.18 494 SER A CA 1
ATOM 3469 C C . SER A 1 494 ? -10.624 34.819 -73.558 1.00 23.25 494 SER A C 1
ATOM 3470 O O . SER A 1 494 ? -9.450 34.443 -73.539 1.00 21.97 494 SER A O 1
ATOM 3473 N N . ASP A 1 495 ? -11.009 36.060 -73.228 1.00 24.14 495 ASP A N 1
ATOM 3474 C CA . ASP A 1 495 ? -10.051 37.050 -72.734 1.00 25.26 495 ASP A CA 1
ATOM 3475 C C . ASP A 1 495 ? -9.820 37.027 -71.267 1.00 26.01 495 ASP A C 1
ATOM 3476 O O . ASP A 1 495 ? -9.074 37.880 -70.703 1.00 26.50 495 ASP A O 1
ATOM 3481 N N . ASN A 1 496 ? -10.446 36.051 -70.589 1.00 21.68 496 ASN A N 1
ATOM 3482 C CA . ASN A 1 496 ? -10.404 36.090 -69.126 1.00 21.24 496 ASN A CA 1
ATOM 3483 C C . ASN A 1 496 ? -9.645 34.810 -68.638 1.00 20.87 496 ASN A C 1
ATOM 3484 O O . ASN A 1 496 ? -10.187 33.705 -68.831 1.00 21.73 496 ASN A O 1
ATOM 3489 N N . PRO A 1 497 ? -8.390 34.961 -68.226 1.00 22.87 497 PRO A N 1
ATOM 3490 C CA . PRO A 1 497 ? -7.517 33.795 -67.872 1.00 20.19 497 PRO A CA 1
ATOM 3491 C C . PRO A 1 497 ? -8.101 32.951 -66.732 1.00 21.41 497 PRO A C 1
ATOM 3492 O O . PRO A 1 497 ? -7.552 31.870 -66.433 1.00 21.03 497 PRO A O 1
ATOM 3496 N N . ASN A 1 498 ? -9.152 33.450 -66.111 1.00 19.65 498 ASN A N 1
ATOM 3497 C CA . ASN A 1 498 ? -9.742 32.706 -64.900 1.00 17.40 498 ASN A CA 1
ATOM 3498 C C . ASN A 1 498 ? -10.769 31.718 -65.402 1.00 19.23 498 ASN A C 1
ATOM 3499 O O . ASN A 1 498 ? -11.351 30.937 -64.666 1.00 18.68 498 ASN A O 1
ATOM 3504 N N . THR A 1 499 ? -11.056 31.780 -66.687 1.00 17.21 499 THR A N 1
ATOM 3505 C CA . THR A 1 499 ? -12.079 30.902 -67.246 1.00 18.36 499 THR A CA 1
ATOM 3506 C C . THR A 1 499 ? -11.563 29.492 -67.633 1.00 18.61 499 THR A C 1
ATOM 3507 O O . THR A 1 499 ? -10.418 29.303 -68.150 1.00 16.65 499 THR A O 1
ATOM 3511 N N . TYR A 1 500 ? -12.485 28.527 -67.566 1.00 18.96 500 TYR A N 1
ATOM 3512 C CA . TYR A 1 500 ? -12.215 27.235 -68.215 1.00 18.68 500 TYR A CA 1
ATOM 3513 C C . TYR A 1 500 ? -11.873 27.259 -69.670 1.00 19.40 500 TYR A C 1
ATOM 3514 O O . TYR A 1 500 ? -10.934 26.561 -70.089 1.00 18.80 500 TYR A O 1
ATOM 3523 N N . ASP A 1 501 ? -12.576 28.089 -70.427 1.00 19.26 501 ASP A N 1
ATOM 3524 C CA . ASP A 1 501 ? -12.296 28.125 -71.850 1.00 20.65 501 ASP A CA 1
ATOM 3525 C C . ASP A 1 501 ? -10.839 28.537 -72.102 1.00 18.74 501 ASP A C 1
ATOM 3526 O O . ASP A 1 501 ? -10.165 27.950 -72.960 1.00 17.59 501 ASP A O 1
ATOM 3531 N N . TYR A 1 502 ? -10.345 29.565 -71.398 1.00 18.69 502 TYR A N 1
ATOM 3532 C CA . TYR A 1 502 ? -8.940 29.980 -71.543 1.00 16.92 502 TYR A CA 1
ATOM 3533 C C . TYR A 1 502 ? -7.970 28.823 -71.136 1.00 17.22 502 TYR A C 1
ATOM 3534 O O . TYR A 1 502 ? -7.071 28.438 -71.889 1.00 17.34 502 TYR A O 1
ATOM 3543 N N . MET A 1 503 ? -8.267 28.225 -69.983 1.00 17.06 503 MET A N 1
ATOM 3544 C CA A MET A 1 503 ? -7.376 27.167 -69.442 0.50 17.30 503 MET A CA 1
ATOM 3545 C CA B MET A 1 503 ? -7.369 27.174 -69.443 0.50 17.57 503 MET A CA 1
ATOM 3546 C C . MET A 1 503 ? -7.394 25.929 -70.302 1.00 16.54 503 MET A C 1
ATOM 3547 O O . MET A 1 503 ? -6.382 25.181 -70.414 1.00 17.88 503 MET A O 1
ATOM 3556 N N . ASN A 1 504 ? -8.515 25.695 -70.916 1.00 17.06 504 ASN A N 1
ATOM 3557 C CA . ASN A 1 504 ? -8.622 24.542 -71.751 1.00 17.79 504 ASN A CA 1
ATOM 3558 C C . ASN A 1 504 ? -8.003 24.740 -73.097 1.00 18.51 504 ASN A C 1
ATOM 3559 O O . ASN A 1 504 ? -7.544 23.768 -73.763 1.00 21.67 504 ASN A O 1
ATOM 3564 N N . LYS A 1 505 ? -7.962 26.035 -73.599 1.00 18.23 505 LYS A N 1
ATOM 3565 C CA . LYS A 1 505 ? -7.566 26.217 -75.076 1.00 19.32 505 LYS A CA 1
ATOM 3566 C C . LYS A 1 505 ? -6.151 26.705 -75.228 1.00 19.05 505 LYS A C 1
ATOM 3567 O O . LYS A 1 505 ? -5.589 26.608 -76.320 1.00 21.77 505 LYS A O 1
ATOM 3573 N N . ARG A 1 506 ? -5.536 27.236 -74.178 1.00 17.53 506 ARG A N 1
ATOM 3574 C CA . ARG A 1 506 ? -4.146 27.577 -74.217 1.00 18.33 506 ARG A CA 1
ATOM 3575 C C . ARG A 1 506 ? -3.314 26.350 -74.569 1.00 19.35 506 ARG A C 1
ATOM 3576 O O . ARG A 1 506 ? -3.431 25.262 -73.968 1.00 20.99 506 ARG A O 1
ATOM 3584 N N . VAL A 1 507 ? -2.394 26.475 -75.462 1.00 18.48 507 VAL A N 1
ATOM 3585 C CA . VAL A 1 507 ? -1.661 25.349 -76.001 1.00 20.15 507 VAL A CA 1
ATOM 3586 C C . VAL A 1 507 ? -0.292 25.206 -75.320 1.00 17.69 507 VAL A C 1
ATOM 3587 O O . VAL A 1 507 ? 0.372 26.208 -75.033 1.00 18.06 507 VAL A O 1
ATOM 3591 N N . VAL A 1 508 ? 0.108 23.966 -74.992 1.00 17.46 508 VAL A N 1
ATOM 3592 C CA . VAL A 1 508 ? 1.448 23.806 -74.438 1.00 20.32 508 VAL A CA 1
ATOM 3593 C C . VAL A 1 508 ? 2.223 22.827 -75.302 1.00 17.45 508 VAL A C 1
ATOM 3594 O O . VAL A 1 508 ? 1.743 21.747 -75.709 1.00 18.13 508 VAL A O 1
ATOM 3598 N N . ALA A 1 509 ? 3.496 23.146 -75.525 1.00 19.17 509 ALA A N 1
ATOM 3599 C CA . ALA A 1 509 ? 4.257 22.253 -76.390 1.00 19.01 509 ALA A CA 1
ATOM 3600 C C . ALA A 1 509 ? 4.654 20.974 -75.638 1.00 18.78 509 ALA A C 1
ATOM 3601 O O . ALA A 1 509 ? 5.298 21.089 -74.564 1.00 17.65 509 ALA A O 1
ATOM 3603 N N . PRO A 1 510 ? 4.363 19.794 -76.179 1.00 19.85 510 PRO A N 1
ATOM 3604 C CA . PRO A 1 510 ? 4.801 18.566 -75.374 1.00 19.88 510 PRO A CA 1
ATOM 3605 C C . PRO A 1 510 ? 6.309 18.490 -75.110 1.00 21.12 510 PRO A C 1
ATOM 3606 O O . PRO A 1 510 ? 6.767 17.898 -74.095 1.00 20.88 510 PRO A O 1
ATOM 3610 N N . GLY A 1 511 ? 7.158 19.078 -75.965 1.00 17.12 511 GLY A N 1
ATOM 3611 C CA . GLY A 1 511 ? 8.528 19.017 -75.681 1.00 19.25 511 GLY A CA 1
ATOM 3612 C C . GLY A 1 511 ? 9.083 19.735 -74.474 1.00 18.61 511 GLY A C 1
ATOM 3613 O O . GLY A 1 511 ? 10.271 19.539 -74.160 1.00 19.87 511 GLY A O 1
ATOM 3614 N N . LEU A 1 512 ? 8.220 20.515 -73.814 1.00 18.04 512 LEU A N 1
ATOM 3615 C CA . LEU A 1 512 ? 8.563 21.113 -72.594 1.00 19.45 512 LEU A CA 1
ATOM 3616 C C . LEU A 1 512 ? 8.634 20.051 -71.421 1.00 19.60 512 LEU A C 1
ATOM 3617 O O . LEU A 1 512 ? 9.300 20.297 -70.419 1.00 23.75 512 LEU A O 1
ATOM 3622 N N . VAL A 1 513 ? 7.909 18.955 -71.516 1.00 19.23 513 VAL A N 1
ATOM 3623 C CA . VAL A 1 513 ? 8.010 17.908 -70.450 1.00 17.71 513 VAL A CA 1
ATOM 3624 C C . VAL A 1 513 ? 7.917 16.612 -71.188 1.00 19.77 513 VAL A C 1
ATOM 3625 O O . VAL A 1 513 ? 6.879 15.895 -71.199 1.00 20.71 513 VAL A O 1
ATOM 3629 N N . ASP A 1 514 ? 8.980 16.333 -71.928 1.00 19.70 514 ASP A N 1
ATOM 3630 C CA . ASP A 1 514 ? 8.944 15.138 -72.693 1.00 20.64 514 ASP A CA 1
ATOM 3631 C C . ASP A 1 514 ? 9.550 13.932 -71.980 1.00 20.28 514 ASP A C 1
ATOM 3632 O O . ASP A 1 514 ? 10.029 14.052 -70.831 1.00 20.01 514 ASP A O 1
ATOM 3637 N N A CYS A 1 515 ? 9.601 12.817 -72.691 0.50 20.02 515 CYS A N 1
ATOM 3638 N N B CYS A 1 515 ? 9.585 12.810 -72.660 0.50 20.13 515 CYS A N 1
ATOM 3639 C CA A CYS A 1 515 ? 10.097 11.526 -72.122 0.50 21.20 515 CYS A CA 1
ATOM 3640 C CA B CYS A 1 515 ? 9.999 11.569 -71.967 0.50 21.34 515 CYS A CA 1
ATOM 3641 C C A CYS A 1 515 ? 11.464 11.634 -71.517 0.50 21.54 515 CYS A C 1
ATOM 3642 C C B CYS A 1 515 ? 11.475 11.575 -71.556 0.50 21.63 515 CYS A C 1
ATOM 3643 O O A CYS A 1 515 ? 11.820 10.891 -70.593 0.50 20.28 515 CYS A O 1
ATOM 3644 O O B CYS A 1 515 ? 11.885 10.750 -70.726 0.50 20.39 515 CYS A O 1
ATOM 3649 N N . TYR A 1 516 ? 12.242 12.521 -72.119 1.00 20.14 516 TYR A N 1
ATOM 3650 C CA . TYR A 1 516 ? 13.620 12.733 -71.735 1.00 18.34 516 TYR A CA 1
ATOM 3651 C C . TYR A 1 516 ? 13.814 13.860 -70.729 1.00 18.47 516 TYR A C 1
ATOM 3652 O O . TYR A 1 516 ? 14.973 14.235 -70.412 1.00 20.98 516 TYR A O 1
ATOM 3661 N N . ILE A 1 517 ? 12.741 14.364 -70.142 1.00 17.81 517 ILE A N 1
ATOM 3662 C CA . ILE A 1 517 ? 12.906 15.448 -69.108 1.00 19.30 517 ILE A CA 1
ATOM 3663 C C . ILE A 1 517 ? 13.715 14.944 -67.843 1.00 20.24 517 ILE A C 1
ATOM 3664 O O . ILE A 1 517 ? 13.367 13.945 -67.213 1.00 19.13 517 ILE A O 1
ATOM 3669 N N . ASN A 1 518 ? 14.802 15.631 -67.475 1.00 18.44 518 ASN A N 1
ATOM 3670 C CA . ASN A 1 518 ? 15.740 15.298 -66.413 1.00 17.08 518 ASN A CA 1
ATOM 3671 C C . ASN A 1 518 ? 15.857 13.806 -66.230 1.00 17.12 518 ASN A C 1
ATOM 3672 O O . ASN A 1 518 ? 15.491 13.215 -65.202 1.00 17.92 518 ASN A O 1
ATOM 3677 N N . LEU A 1 519 ? 16.292 13.149 -67.304 1.00 15.17 519 LEU A N 1
ATOM 3678 C CA . LEU A 1 519 ? 16.292 11.710 -67.345 1.00 17.73 519 LEU A CA 1
ATOM 3679 C C . LEU A 1 519 ? 17.265 11.150 -66.318 1.00 16.42 519 LEU A C 1
ATOM 3680 O O . LEU A 1 519 ? 18.441 11.546 -66.250 1.00 17.02 519 LEU A O 1
ATOM 3685 N N . GLY A 1 520 ? 16.823 10.175 -65.538 1.00 16.84 520 GLY A N 1
ATOM 3686 C CA . GLY A 1 520 ? 17.562 9.588 -64.436 1.00 17.56 520 GLY A CA 1
ATOM 3687 C C . GLY A 1 520 ? 17.513 10.311 -63.120 1.00 16.10 520 GLY A C 1
ATOM 3688 O O . GLY A 1 520 ? 18.231 9.942 -62.130 1.00 17.11 520 GLY A O 1
ATOM 3689 N N . ALA A 1 521 ? 16.702 11.384 -63.090 1.00 17.27 521 ALA A N 1
ATOM 3690 C CA . ALA A 1 521 ? 16.626 12.185 -61.880 1.00 15.65 521 ALA A CA 1
ATOM 3691 C C . ALA A 1 521 ? 15.282 12.032 -61.113 1.00 14.97 521 ALA A C 1
ATOM 3692 O O . ALA A 1 521 ? 14.305 11.670 -61.688 1.00 16.39 521 ALA A O 1
ATOM 3694 N N . ARG A 1 522 ? 15.355 12.292 -59.839 1.00 15.33 522 ARG A N 1
ATOM 3695 C CA . ARG A 1 522 ? 14.102 12.501 -59.033 1.00 14.18 522 ARG A CA 1
ATOM 3696 C C . ARG A 1 522 ? 14.133 14.011 -58.775 1.00 14.36 522 ARG A C 1
ATOM 3697 O O . ARG A 1 522 ? 14.926 14.582 -57.994 1.00 16.02 522 ARG A O 1
ATOM 3705 N N . TRP A 1 523 ? 13.239 14.687 -59.484 1.00 13.82 523 TRP A N 1
ATOM 3706 C CA . TRP A 1 523 ? 13.346 16.188 -59.508 1.00 14.84 523 TRP A CA 1
ATOM 3707 C C . TRP A 1 523 ? 12.033 16.833 -59.883 1.00 15.93 523 TRP A C 1
ATOM 3708 O O . TRP A 1 523 ? 11.426 16.472 -60.887 1.00 14.58 523 TRP A O 1
ATOM 3719 N N . SER A 1 524 ? 11.486 17.702 -59.036 1.00 14.70 524 SER A N 1
ATOM 3720 C CA . SER A 1 524 ? 10.336 18.445 -59.428 1.00 15.36 524 SER A CA 1
ATOM 3721 C C . SER A 1 524 ? 10.755 19.583 -60.344 1.00 16.75 524 SER A C 1
ATOM 3722 O O . SER A 1 524 ? 11.805 20.145 -60.230 1.00 17.69 524 SER A O 1
ATOM 3725 N N . LEU A 1 525 ? 9.911 19.881 -61.283 1.00 15.47 525 LEU A N 1
ATOM 3726 C CA . LEU A 1 525 ? 10.276 20.980 -62.212 1.00 16.21 525 LEU A CA 1
ATOM 3727 C C . LEU A 1 525 ? 10.287 22.315 -61.427 1.00 16.31 525 LEU A C 1
ATOM 3728 O O . LEU A 1 525 ? 9.297 22.604 -60.730 1.00 17.87 525 LEU A O 1
ATOM 3733 N N . ASP A 1 526 ? 11.347 23.194 -61.552 1.00 16.40 526 ASP A N 1
ATOM 3734 C CA . ASP A 1 526 ? 11.281 24.517 -60.930 1.00 17.96 526 ASP A CA 1
ATOM 3735 C C . ASP A 1 526 ? 9.993 25.279 -61.329 1.00 16.37 526 ASP A C 1
ATOM 3736 O O . ASP A 1 526 ? 9.406 25.939 -60.446 1.00 21.37 526 ASP A O 1
ATOM 3741 N N . TYR A 1 527 ? 9.492 25.044 -62.561 1.00 15.94 527 TYR A N 1
ATOM 3742 C CA . TYR A 1 527 ? 8.298 25.716 -63.012 1.00 18.87 527 TYR A CA 1
ATOM 3743 C C . TYR A 1 527 ? 7.083 25.317 -62.211 1.00 17.66 527 TYR A C 1
ATOM 3744 O O . TYR A 1 527 ? 6.135 26.117 -62.062 1.00 18.38 527 TYR A O 1
ATOM 3753 N N . MET A 1 528 ? 7.117 24.087 -61.639 1.00 15.69 528 MET A N 1
ATOM 3754 C CA . MET A 1 528 ? 5.942 23.571 -60.939 1.00 17.34 528 MET A CA 1
ATOM 3755 C C . MET A 1 528 ? 6.074 23.646 -59.455 1.00 15.41 528 MET A C 1
ATOM 3756 O O . MET A 1 528 ? 5.036 23.515 -58.740 1.00 16.20 528 MET A O 1
ATOM 3761 N N . ASP A 1 529 ? 7.231 24.011 -58.905 1.00 17.71 529 ASP A N 1
ATOM 3762 C CA . ASP A 1 529 ? 7.316 23.985 -57.472 1.00 16.52 529 ASP A CA 1
ATOM 3763 C C . ASP A 1 529 ? 6.299 24.953 -56.786 1.00 16.09 529 ASP A C 1
ATOM 3764 O O . ASP A 1 529 ? 5.786 24.745 -55.646 1.00 16.52 529 ASP A O 1
ATOM 3769 N N . ASN A 1 530 ? 6.056 26.118 -57.460 1.00 13.73 530 ASN A N 1
ATOM 3770 C CA . ASN A 1 530 ? 5.217 27.098 -56.844 1.00 15.28 530 ASN A CA 1
ATOM 3771 C C . ASN A 1 530 ? 3.806 27.093 -57.432 1.00 16.23 530 ASN A C 1
ATOM 3772 O O . ASN A 1 530 ? 3.051 28.087 -57.219 1.00 17.70 530 ASN A O 1
ATOM 3777 N N . VAL A 1 531 ? 3.427 26.051 -58.142 1.00 16.02 531 VAL A N 1
ATOM 3778 C CA . VAL A 1 531 ? 2.080 25.855 -58.610 1.00 14.82 531 VAL A CA 1
ATOM 3779 C C . VAL A 1 531 ? 1.392 24.950 -57.582 1.00 16.79 531 VAL A C 1
ATOM 3780 O O . VAL A 1 531 ? 1.959 23.893 -57.175 1.00 17.01 531 VAL A O 1
ATOM 3784 N N . ASN A 1 532 ? 0.190 25.354 -57.172 1.00 15.47 532 ASN A N 1
ATOM 3785 C CA . ASN A 1 532 ? -0.543 24.577 -56.145 1.00 13.40 532 ASN A CA 1
ATOM 3786 C C . ASN A 1 532 ? -0.788 23.129 -56.668 1.00 14.98 532 ASN A C 1
ATOM 3787 O O . ASN A 1 532 ? -1.546 22.926 -57.632 1.00 15.72 532 ASN A O 1
ATOM 3792 N N . PRO A 1 533 ? -0.128 22.123 -56.016 1.00 13.86 533 PRO A N 1
ATOM 3793 C CA . PRO A 1 533 ? -0.272 20.719 -56.525 1.00 14.31 533 PRO A CA 1
ATOM 3794 C C . PRO A 1 533 ? -1.577 20.068 -56.284 1.00 15.77 533 PRO A C 1
ATOM 3795 O O . PRO A 1 533 ? -1.858 19.022 -56.849 1.00 14.91 533 PRO A O 1
ATOM 3799 N N . PHE A 1 534 ? -2.365 20.687 -55.375 1.00 13.71 534 PHE A N 1
ATOM 3800 C CA . PHE A 1 534 ? -3.687 20.099 -55.087 1.00 14.68 534 PHE A CA 1
ATOM 3801 C C . PHE A 1 534 ? -4.763 20.422 -56.113 1.00 13.13 534 PHE A C 1
ATOM 3802 O O . PHE A 1 534 ? -5.801 19.760 -56.206 1.00 15.23 534 PHE A O 1
ATOM 3810 N N . ASN A 1 535 ? -4.476 21.405 -56.981 1.00 13.46 535 ASN A N 1
ATOM 3811 C CA . ASN A 1 535 ? -5.422 21.720 -57.984 1.00 14.83 535 ASN A CA 1
ATOM 3812 C C . ASN A 1 535 ? -5.182 20.886 -59.211 1.00 13.56 535 ASN A C 1
ATOM 3813 O O . ASN A 1 535 ? -4.482 21.341 -60.189 1.00 15.28 535 ASN A O 1
ATOM 3818 N N . HIS A 1 536 ? -5.604 19.624 -59.161 1.00 12.78 536 HIS A N 1
ATOM 3819 C CA . HIS A 1 536 ? -5.150 18.640 -60.206 1.00 11.03 536 HIS A CA 1
ATOM 3820 C C . HIS A 1 536 ? -6.182 17.536 -60.243 1.00 14.98 536 HIS A C 1
ATOM 3821 O O . HIS A 1 536 ? -6.761 17.165 -59.174 1.00 14.10 536 HIS A O 1
ATOM 3828 N N . HIS A 1 537 ? -6.291 16.897 -61.403 1.00 15.02 537 HIS A N 1
ATOM 3829 C CA . HIS A 1 537 ? -7.277 15.841 -61.553 1.00 15.86 537 HIS A CA 1
ATOM 3830 C C . HIS A 1 537 ? -6.810 14.577 -60.803 1.00 14.60 537 HIS A C 1
ATOM 3831 O O . HIS A 1 537 ? -7.659 13.669 -60.627 1.00 17.05 537 HIS A O 1
ATOM 3838 N N . ARG A 1 538 ? -5.545 14.502 -60.443 1.00 13.92 538 ARG A N 1
ATOM 3839 C CA . ARG A 1 538 ? -5.114 13.369 -59.554 1.00 14.98 538 ARG A CA 1
ATOM 3840 C C . ARG A 1 538 ? -5.170 13.690 -58.074 1.00 16.23 538 ARG A C 1
ATOM 3841 O O . ARG A 1 538 ? -4.579 12.923 -57.280 1.00 19.18 538 ARG A O 1
ATOM 3849 N N . ASN A 1 539 ? -5.920 14.772 -57.632 1.00 12.91 539 ASN A N 1
ATOM 3850 C CA . ASN A 1 539 ? -6.224 14.966 -56.236 1.00 14.37 539 ASN A CA 1
ATOM 3851 C C . ASN A 1 539 ? -7.328 13.907 -55.908 1.00 15.48 539 ASN A C 1
ATOM 3852 O O . ASN A 1 539 ? -8.514 14.123 -56.217 1.00 15.46 539 ASN A O 1
ATOM 3857 N N . ALA A 1 540 ? -6.963 12.852 -55.178 1.00 14.93 540 ALA A N 1
ATOM 3858 C CA . ALA A 1 540 ? -7.922 11.788 -55.071 1.00 14.34 540 ALA A CA 1
ATOM 3859 C C . ALA A 1 540 ? -9.076 12.200 -54.101 1.00 13.23 540 ALA A C 1
ATOM 3860 O O . ALA A 1 540 ? -10.175 11.686 -54.228 1.00 14.78 540 ALA A O 1
ATOM 3862 N N . GLY A 1 541 ? -8.790 13.075 -53.132 1.00 13.20 541 GLY A N 1
ATOM 3863 C CA . GLY A 1 541 ? -9.898 13.448 -52.200 1.00 13.17 541 GLY A CA 1
ATOM 3864 C C . GLY A 1 541 ? -10.943 14.247 -52.928 1.00 12.42 541 GLY A C 1
ATOM 3865 O O . GLY A 1 541 ? -12.175 14.114 -52.734 1.00 13.43 541 GLY A O 1
ATOM 3866 N N . LEU A 1 542 ? -10.460 15.206 -53.738 1.00 13.13 542 LEU A N 1
ATOM 3867 C CA . LEU A 1 542 ? -11.383 16.010 -54.544 1.00 13.42 542 LEU A CA 1
ATOM 3868 C C . LEU A 1 542 ? -12.116 15.173 -55.606 1.00 14.33 542 LEU A C 1
ATOM 3869 O O . LEU A 1 542 ? -13.344 15.323 -55.833 1.00 15.32 542 LEU A O 1
ATOM 3874 N N . ARG A 1 543 ? -11.385 14.262 -56.283 1.00 12.56 543 ARG A N 1
ATOM 3875 C CA . ARG A 1 543 ? -12.110 13.362 -57.203 1.00 13.62 543 ARG A CA 1
ATOM 3876 C C . ARG A 1 543 ? -13.230 12.565 -56.461 1.00 13.96 543 ARG A C 1
ATOM 3877 O O . ARG A 1 543 ? -14.319 12.415 -56.990 1.00 12.50 543 ARG A O 1
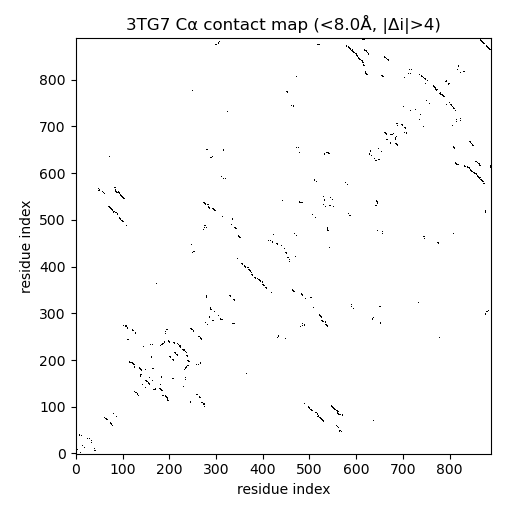ATOM 3885 N N . TYR A 1 544 ? -12.908 12.049 -55.296 1.00 13.26 544 TYR A N 1
ATOM 3886 C CA . TYR A 1 544 ? -13.893 11.285 -54.572 1.00 13.79 544 TYR A CA 1
ATOM 3887 C C . TYR A 1 544 ? -15.106 12.178 -54.177 1.00 13.80 544 TYR A C 1
ATOM 3888 O O . TYR A 1 544 ? -16.257 11.764 -54.293 1.00 14.41 544 TYR A O 1
ATOM 3897 N N . ARG A 1 545 ? -14.818 13.378 -53.717 1.00 11.82 545 ARG A N 1
ATOM 3898 C CA . ARG A 1 545 ? -15.912 14.276 -53.322 1.00 13.34 545 ARG A CA 1
ATOM 3899 C C . ARG A 1 545 ? -16.758 14.672 -54.523 1.00 13.15 545 ARG A C 1
ATOM 3900 O O . ARG A 1 545 ? -17.992 14.841 -54.477 1.00 14.84 545 ARG A O 1
ATOM 3908 N N . SER A 1 546 ? -16.120 14.773 -55.720 1.00 14.37 546 SER A N 1
ATOM 3909 C CA . SER A 1 546 ? -16.872 15.086 -56.924 1.00 15.37 546 SER A CA 1
ATOM 3910 C C . SER A 1 546 ? -17.812 13.905 -57.320 1.00 14.57 546 SER A C 1
ATOM 3911 O O . SER A 1 546 ? -19.000 14.053 -57.652 1.00 15.72 546 SER A O 1
ATOM 3914 N N . MET A 1 547 ? -17.225 12.716 -57.157 1.00 14.24 547 MET A N 1
ATOM 3915 C CA . MET A 1 547 ? -17.949 11.462 -57.466 1.00 14.43 547 MET A CA 1
ATOM 3916 C C . MET A 1 547 ? -19.053 11.084 -56.435 1.00 12.98 547 MET A C 1
ATOM 3917 O O . MET A 1 547 ? -20.044 10.411 -56.809 1.00 15.92 547 MET A O 1
ATOM 3922 N N . LEU A 1 548 ? -18.914 11.629 -55.242 1.00 13.82 548 LEU A N 1
ATOM 3923 C CA . LEU A 1 548 ? -20.005 11.425 -54.292 1.00 15.44 548 LEU A CA 1
ATOM 3924 C C . LEU A 1 548 ? -21.281 12.075 -54.717 1.00 16.88 548 LEU A C 1
ATOM 3925 O O . LEU A 1 548 ? -22.372 11.594 -54.369 1.00 15.67 548 LEU A O 1
ATOM 3930 N N . LEU A 1 549 ? -21.137 13.221 -55.397 1.00 15.18 549 LEU A N 1
ATOM 3931 C CA . LEU A 1 549 ? -22.345 13.859 -55.876 1.00 15.40 549 LEU A CA 1
ATOM 3932 C C . LEU A 1 549 ? -22.895 13.179 -57.128 1.00 16.99 549 LEU A C 1
ATOM 3933 O O . LEU A 1 549 ? -24.131 13.222 -57.317 1.00 19.28 549 LEU A O 1
ATOM 3938 N N . GLY A 1 550 ? -22.016 12.603 -57.955 1.00 16.59 550 GLY A N 1
ATOM 3939 C CA . GLY A 1 550 ? -22.457 11.952 -59.209 1.00 17.02 550 GLY A CA 1
ATOM 3940 C C . GLY A 1 550 ? -21.505 12.325 -60.352 1.00 15.19 550 GLY A C 1
ATOM 3941 O O . GLY A 1 550 ? -20.528 13.001 -60.103 1.00 16.46 550 GLY A O 1
ATOM 3942 N N . ASN A 1 551 ? -21.956 12.055 -61.590 1.00 15.38 551 ASN A N 1
ATOM 3943 C CA . ASN A 1 551 ? -21.101 12.310 -62.735 1.00 15.41 551 ASN A CA 1
ATOM 3944 C C . ASN A 1 551 ? -21.697 13.419 -63.611 1.00 16.74 551 ASN A C 1
ATOM 3945 O O . ASN A 1 551 ? -21.162 13.662 -64.680 1.00 16.11 551 ASN A O 1
ATOM 3950 N N . GLY A 1 552 ? -22.779 14.050 -63.146 1.00 16.05 552 GLY A N 1
ATOM 3951 C CA . GLY A 1 552 ? -23.435 15.046 -64.052 1.00 16.06 552 GLY A CA 1
ATOM 3952 C C . GLY A 1 552 ? -23.363 16.430 -63.467 1.00 15.73 552 GLY A C 1
ATOM 3953 O O . GLY A 1 552 ? -23.171 16.656 -62.275 1.00 15.74 552 GLY A O 1
ATOM 3954 N N . ARG A 1 553 ? -23.658 17.436 -64.331 1.00 16.83 553 ARG A N 1
ATOM 3955 C CA . ARG A 1 553 ? -23.587 18.798 -63.820 1.00 17.43 553 ARG A CA 1
ATOM 3956 C C . ARG A 1 553 ? -24.782 19.106 -62.957 1.00 17.69 553 ARG A C 1
ATOM 3957 O O . ARG A 1 553 ? -24.660 19.926 -62.075 1.00 18.95 553 ARG A O 1
ATOM 3965 N N . TYR A 1 554 ? -25.918 18.434 -63.182 1.00 18.33 554 TYR A N 1
ATOM 3966 C CA . TYR A 1 554 ? -27.140 18.736 -62.395 1.00 20.61 554 TYR A CA 1
ATOM 3967 C C . TYR A 1 554 ? -27.343 17.799 -61.200 1.00 20.56 554 TYR A C 1
ATOM 3968 O O . TYR A 1 554 ? -27.611 16.607 -61.425 1.00 18.77 554 TYR A O 1
ATOM 3977 N N . VAL A 1 555 ? -27.261 18.307 -59.972 1.00 17.19 555 VAL A N 1
ATOM 3978 C CA . VAL A 1 555 ? -27.248 17.458 -58.785 1.00 18.10 555 VAL A CA 1
ATOM 3979 C C . VAL A 1 555 ? -28.130 18.025 -57.729 1.00 19.35 555 VAL A C 1
ATOM 3980 O O . VAL A 1 555 ? -27.763 19.015 -57.103 1.00 19.84 555 VAL A O 1
ATOM 3984 N N . PRO A 1 556 ? -29.206 17.311 -57.396 1.00 22.92 556 PRO A N 1
ATOM 3985 C CA . PRO A 1 556 ? -29.861 17.545 -56.108 1.00 23.54 556 PRO A CA 1
ATOM 3986 C C . PRO A 1 556 ? -28.991 16.927 -55.038 1.00 24.77 556 PRO A C 1
ATOM 3987 O O . PRO A 1 556 ? -28.510 15.776 -55.228 1.00 27.83 556 PRO A O 1
ATOM 3991 N N . PHE A 1 557 ? -28.737 17.651 -53.950 1.00 20.67 557 PHE A N 1
ATOM 3992 C CA . PHE A 1 557 ? -27.787 17.189 -52.944 1.00 20.66 557 PHE A CA 1
ATOM 3993 C C . PHE A 1 557 ? -28.412 17.129 -51.572 1.00 20.33 557 PHE A C 1
ATOM 3994 O O . PHE A 1 557 ? -29.403 17.806 -51.283 1.00 18.56 557 PHE A O 1
ATOM 4002 N N . HIS A 1 558 ? -27.794 16.324 -50.674 1.00 18.36 558 HIS A N 1
ATOM 4003 C CA . HIS A 1 558 ? -28.321 16.109 -49.335 1.00 17.80 558 HIS A CA 1
ATOM 4004 C C . HIS A 1 558 ? -27.111 15.811 -48.464 1.00 20.03 558 HIS A C 1
ATOM 4005 O O . HIS A 1 558 ? -26.517 14.684 -48.568 1.00 18.74 558 HIS A O 1
ATOM 4012 N N . ILE A 1 559 ? -26.750 16.746 -47.617 1.00 18.73 559 ILE A N 1
ATOM 4013 C CA . ILE A 1 559 ? -25.495 16.665 -46.848 1.00 16.02 559 ILE A CA 1
ATOM 4014 C C . ILE A 1 559 ? -25.708 16.954 -45.395 1.00 20.09 559 ILE A C 1
ATOM 4015 O O . ILE A 1 559 ? -26.717 17.555 -45.045 1.00 18.69 559 ILE A O 1
ATOM 4020 N N . GLN A 1 560 ? -24.756 16.503 -44.563 1.00 15.21 560 GLN A N 1
ATOM 4021 C CA . GLN A 1 560 ? -24.708 16.713 -43.101 1.00 16.63 560 GLN A CA 1
ATOM 4022 C C . GLN A 1 560 ? -23.449 17.504 -42.789 1.00 15.01 560 GLN A C 1
ATOM 4023 O O . GLN A 1 560 ? -22.335 17.138 -43.221 1.00 17.96 560 GLN A O 1
ATOM 4029 N N . VAL A 1 561 ? -23.646 18.666 -42.146 1.00 14.39 561 VAL A N 1
ATOM 4030 C CA . VAL A 1 561 ? -22.532 19.574 -41.973 1.00 15.20 561 VAL A CA 1
ATOM 4031 C C . VAL A 1 561 ? -22.246 19.731 -40.497 1.00 17.11 561 VAL A C 1
ATOM 4032 O O . VAL A 1 561 ? -23.152 20.096 -39.714 1.00 17.82 561 VAL A O 1
ATOM 4036 N N . PRO A 1 562 ? -21.008 19.512 -40.128 1.00 19.42 562 PRO A N 1
ATOM 4037 C CA . PRO A 1 562 ? -20.622 19.476 -38.741 1.00 19.32 562 PRO A CA 1
ATOM 4038 C C . PRO A 1 562 ? -20.247 20.854 -38.212 1.00 17.66 562 PRO A C 1
ATOM 4039 O O . PRO A 1 562 ? -19.959 21.767 -38.960 1.00 19.54 562 PRO A O 1
ATOM 4043 N N . GLN A 1 563 ? -20.423 20.954 -36.879 1.00 16.47 563 GLN A N 1
ATOM 4044 C CA . GLN A 1 563 ? -19.999 22.130 -36.128 1.00 15.62 563 GLN A CA 1
ATOM 4045 C C . GLN A 1 563 ? -18.562 22.025 -35.690 1.00 16.34 563 GLN A C 1
ATOM 4046 O O . GLN A 1 563 ? -18.174 21.086 -35.013 1.00 18.33 563 GLN A O 1
ATOM 4052 N N . LYS A 1 564 ? -17.803 22.983 -36.113 1.00 15.07 564 LYS A N 1
ATOM 4053 C CA . LYS A 1 564 ? -16.348 23.031 -35.817 1.00 15.20 564 LYS A CA 1
ATOM 4054 C C . LYS A 1 564 ? -15.836 24.034 -34.767 1.00 16.65 564 LYS A C 1
ATOM 4055 O O . LYS A 1 564 ? -14.659 24.032 -34.425 1.00 16.40 564 LYS A O 1
ATOM 4061 N N . PHE A 1 565 ? -16.709 24.912 -34.274 1.00 14.92 565 PHE A N 1
ATOM 4062 C CA . PHE A 1 565 ? -16.207 25.965 -33.390 1.00 17.41 565 PHE A CA 1
ATOM 4063 C C . PHE A 1 565 ? -15.885 25.349 -32.083 1.00 16.23 565 PHE A C 1
ATOM 4064 O O . PHE A 1 565 ? -16.712 24.718 -31.447 1.00 17.33 565 PHE A O 1
ATOM 4072 N N . PHE A 1 566 ? -14.658 25.570 -31.622 1.00 18.57 566 PHE A N 1
ATOM 4073 C CA . PHE A 1 566 ? -14.156 24.868 -30.484 1.00 17.89 566 PHE A CA 1
ATOM 4074 C C . PHE A 1 566 ? -14.998 25.091 -29.168 1.00 17.54 566 PHE A C 1
ATOM 4075 O O . PHE A 1 566 ? -15.052 24.211 -28.332 1.00 18.87 566 PHE A O 1
ATOM 4083 N N . ALA A 1 567 ? -15.651 26.235 -29.038 1.00 17.21 567 ALA A N 1
ATOM 4084 C CA . ALA A 1 567 ? -16.322 26.449 -27.726 1.00 19.00 567 ALA A CA 1
ATOM 4085 C C . ALA A 1 567 ? -17.563 25.666 -27.548 1.00 20.34 567 ALA A C 1
ATOM 4086 O O . ALA A 1 567 ? -17.996 25.472 -26.404 1.00 21.96 567 ALA A O 1
ATOM 4088 N N . ILE A 1 568 ? -18.128 25.108 -28.609 1.00 18.45 568 ILE A N 1
ATOM 4089 C CA . ILE A 1 568 ? -19.347 24.398 -28.473 1.00 18.30 568 ILE A CA 1
ATOM 4090 C C . ILE A 1 568 ? -19.308 23.015 -29.108 1.00 17.42 568 ILE A C 1
ATOM 4091 O O . ILE A 1 568 ? -20.252 22.261 -28.939 1.00 18.18 568 ILE A O 1
ATOM 4096 N N . LYS A 1 569 ? -18.272 22.680 -29.893 1.00 17.74 569 LYS A N 1
ATOM 4097 C CA . LYS A 1 569 ? -18.372 21.434 -30.709 1.00 18.15 569 LYS A CA 1
ATOM 4098 C C . LYS A 1 569 ? -18.293 20.162 -29.848 1.00 17.06 569 LYS A C 1
ATOM 4099 O O . LYS A 1 569 ? -18.710 19.090 -30.310 1.00 19.93 569 LYS A O 1
ATOM 4105 N N . ASN A 1 570 ? -17.832 20.257 -28.595 1.00 15.89 570 ASN A N 1
ATOM 4106 C CA . ASN A 1 570 ? -17.832 19.099 -27.774 1.00 17.69 570 ASN A CA 1
ATOM 4107 C C . ASN A 1 570 ? -18.600 19.371 -26.462 1.00 19.30 570 ASN A C 1
ATOM 4108 O O . ASN A 1 570 ? -18.455 18.617 -25.510 1.00 18.69 570 ASN A O 1
ATOM 4113 N N . LEU A 1 571 ? -19.264 20.516 -26.383 1.00 18.59 571 LEU A N 1
ATOM 4114 C CA . LEU A 1 571 ? -20.048 20.892 -25.199 1.00 20.46 571 LEU A CA 1
ATOM 4115 C C . LEU A 1 571 ? -21.097 19.833 -24.824 1.00 21.02 571 LEU A C 1
ATOM 4116 O O . LEU A 1 571 ? -21.816 19.329 -25.672 1.00 19.81 571 LEU A O 1
ATOM 4121 N N . LEU A 1 572 ? -21.152 19.498 -23.541 1.00 18.11 572 LEU A N 1
ATOM 4122 C CA . LEU A 1 572 ? -22.302 18.751 -23.042 1.00 18.30 572 LEU A CA 1
ATOM 4123 C C . LEU A 1 572 ? -23.351 19.795 -22.550 1.00 17.18 572 LEU A C 1
ATOM 4124 O O . LEU A 1 572 ? -23.083 20.516 -21.586 1.00 19.23 572 LEU A O 1
ATOM 4129 N N . LEU A 1 573 ? -24.432 19.826 -23.278 1.00 18.37 573 LEU A N 1
ATOM 4130 C CA . LEU A 1 573 ? -25.471 20.842 -23.069 1.00 18.12 573 LEU A CA 1
ATOM 4131 C C . LEU A 1 573 ? -26.535 20.238 -22.172 1.00 18.76 573 LEU A C 1
ATOM 4132 O O . LEU A 1 573 ? -27.039 19.165 -22.402 1.00 19.57 573 LEU A O 1
ATOM 4137 N N . LEU A 1 574 ? -26.866 20.971 -21.101 1.00 19.24 574 LEU A N 1
ATOM 4138 C CA . LEU A 1 574 ? -27.770 20.497 -20.038 1.00 18.21 574 LEU A CA 1
ATOM 4139 C C . LEU A 1 574 ? -29.183 20.907 -20.367 1.00 18.66 574 LEU A C 1
ATOM 4140 O O . LEU A 1 574 ? -29.398 21.706 -21.306 1.00 18.11 574 LEU A O 1
ATOM 4145 N N . PRO A 1 575 ? -30.172 20.395 -19.611 1.00 21.04 575 PRO A N 1
ATOM 4146 C CA . PRO A 1 575 ? -31.598 20.764 -19.927 1.00 20.05 575 PRO A CA 1
ATOM 4147 C C . PRO A 1 575 ? -31.842 22.300 -20.052 1.00 19.14 575 PRO A C 1
ATOM 4148 O O . PRO A 1 575 ? -31.197 23.150 -19.390 1.00 19.60 575 PRO A O 1
ATOM 4152 N N . GLY A 1 576 ? -32.686 22.589 -20.988 1.00 19.56 576 GLY A N 1
ATOM 4153 C CA . GLY A 1 576 ? -32.968 23.965 -21.384 1.00 19.13 576 GLY A CA 1
ATOM 4154 C C . GLY A 1 576 ? -33.421 24.023 -22.794 1.00 20.42 576 GLY A C 1
ATOM 4155 O O . GLY A 1 576 ? -33.315 23.028 -23.606 1.00 23.79 576 GLY A O 1
ATOM 4156 N N . SER A 1 577 ? -33.895 25.211 -23.141 1.00 20.42 577 SER A N 1
ATOM 4157 C CA . SER A 1 577 ? -34.216 25.493 -24.514 1.00 21.51 577 SER A CA 1
ATOM 4158 C C . SER A 1 577 ? -33.260 26.655 -24.965 1.00 22.85 577 SER A C 1
ATOM 4159 O O . SER A 1 577 ? -33.008 27.649 -24.213 1.00 25.07 577 SER A O 1
ATOM 4162 N N . TYR A 1 578 ? -32.591 26.468 -26.106 1.00 21.64 578 TYR A N 1
ATOM 4163 C CA . TYR A 1 578 ? -31.542 27.390 -26.525 1.00 21.48 578 TYR A CA 1
ATOM 4164 C C . TYR A 1 578 ? -31.857 27.814 -27.948 1.00 21.47 578 TYR A C 1
ATOM 4165 O O . TYR A 1 578 ? -32.408 27.021 -28.714 1.00 25.48 578 TYR A O 1
ATOM 4174 N N . THR A 1 579 ? -31.532 29.062 -28.285 1.00 23.40 579 THR A N 1
ATOM 4175 C CA . THR A 1 579 ? -31.513 29.445 -29.660 1.00 21.89 579 THR A CA 1
ATOM 4176 C C . THR A 1 579 ? -30.155 28.993 -30.255 1.00 19.87 579 THR A C 1
ATOM 4177 O O . THR A 1 579 ? -29.109 29.299 -29.655 1.00 22.07 579 THR A O 1
ATOM 4181 N N . TYR A 1 580 ? -30.231 28.334 -31.411 1.00 17.57 580 TYR A N 1
ATOM 4182 C CA . TYR A 1 580 ? -28.969 27.941 -32.125 1.00 17.72 580 TYR A CA 1
ATOM 4183 C C . TYR A 1 580 ? -29.181 28.425 -33.547 1.00 17.29 580 TYR A C 1
ATOM 4184 O O . TYR A 1 580 ? -30.082 27.974 -34.228 1.00 18.34 580 TYR A O 1
ATOM 4193 N N . GLU A 1 581 ? -28.352 29.389 -33.997 1.00 17.04 581 GLU A N 1
ATOM 4194 C CA . GLU A 1 581 ? -28.528 29.987 -35.277 1.00 16.85 581 GLU A CA 1
ATOM 4195 C C . GLU A 1 581 ? -27.122 29.997 -35.940 1.00 16.66 581 GLU A C 1
ATOM 4196 O O . GLU A 1 581 ? -26.162 30.284 -35.254 1.00 19.04 581 GLU A O 1
ATOM 4202 N N . TRP A 1 582 ? -27.076 29.753 -37.230 1.00 19.57 582 TRP A N 1
ATOM 4203 C CA . TRP A 1 582 ? -25.758 29.876 -37.862 1.00 17.95 582 TRP A CA 1
ATOM 4204 C C . TRP A 1 582 ? -25.967 30.521 -39.219 1.00 17.26 582 TRP A C 1
ATOM 4205 O O . TRP A 1 582 ? -27.106 30.545 -39.795 1.00 18.85 582 TRP A O 1
ATOM 4216 N N . ASN A 1 583 ? -24.880 31.057 -39.828 1.00 19.98 583 ASN A N 1
ATOM 4217 C CA . ASN A 1 583 ? -24.998 31.719 -41.124 1.00 19.65 583 ASN A CA 1
ATOM 4218 C C . ASN A 1 583 ? -24.196 30.844 -42.104 1.00 19.73 583 ASN A C 1
ATOM 4219 O O . ASN A 1 583 ? -23.228 30.219 -41.675 1.00 17.98 583 ASN A O 1
ATOM 4224 N N . PHE A 1 584 ? -24.683 30.737 -43.311 1.00 18.22 584 PHE A N 1
ATOM 4225 C CA . PHE A 1 584 ? -24.173 29.832 -44.369 1.00 19.08 584 PHE A CA 1
ATOM 4226 C C . PHE A 1 584 ? -23.842 30.593 -45.606 1.00 19.66 584 PHE A C 1
ATOM 4227 O O . PHE A 1 584 ? -24.562 31.551 -45.968 1.00 19.48 584 PHE A O 1
ATOM 4235 N N . ARG A 1 585 ? -22.711 30.260 -46.230 1.00 17.64 585 ARG A N 1
ATOM 4236 C CA . ARG A 1 585 ? -22.406 30.876 -47.519 1.00 17.55 585 ARG A CA 1
ATOM 4237 C C . ARG A 1 585 ? -23.133 30.423 -48.753 1.00 19.53 585 ARG A C 1
ATOM 4238 O O . ARG A 1 585 ? -23.556 29.301 -48.838 1.00 18.84 585 ARG A O 1
ATOM 4246 N N . LYS A 1 586 ? -23.274 31.319 -49.741 1.00 18.09 586 LYS A N 1
ATOM 4247 C CA . LYS A 1 586 ? -23.756 30.922 -51.074 1.00 18.57 586 LYS A CA 1
ATOM 4248 C C . LYS A 1 586 ? -22.734 31.065 -52.249 1.00 18.89 586 LYS A C 1
ATOM 4249 O O . LYS A 1 586 ? -23.007 30.502 -53.292 1.00 20.83 586 LYS A O 1
ATOM 4255 N N . ASP A 1 587 ? -21.638 31.788 -52.045 1.00 18.36 587 ASP A N 1
ATOM 4256 C CA . ASP A 1 587 ? -20.658 32.010 -53.117 1.00 19.48 587 ASP A CA 1
ATOM 4257 C C . ASP A 1 587 ? -20.110 30.690 -53.638 1.00 19.09 587 ASP A C 1
ATOM 4258 O O . ASP A 1 587 ? -19.434 30.017 -52.803 1.00 19.09 587 ASP A O 1
ATOM 4263 N N . VAL A 1 588 ? -20.281 30.452 -54.951 1.00 18.49 588 VAL A N 1
ATOM 4264 C CA . VAL A 1 588 ? -19.863 29.200 -55.498 1.00 18.86 588 VAL A CA 1
ATOM 4265 C C . VAL A 1 588 ? -18.329 29.077 -55.364 1.00 18.47 588 VAL A C 1
ATOM 4266 O O . VAL A 1 588 ? -17.822 27.940 -55.359 1.00 17.59 588 VAL A O 1
ATOM 4270 N N . ASN A 1 589 ? -17.548 30.166 -55.355 1.00 16.80 589 ASN A N 1
ATOM 4271 C CA . ASN A 1 589 ? -16.052 29.985 -55.233 1.00 18.61 589 ASN A CA 1
ATOM 4272 C C . ASN A 1 589 ? -15.578 29.562 -53.876 1.00 19.14 589 ASN A C 1
ATOM 4273 O O . ASN A 1 589 ? -14.434 29.103 -53.759 1.00 19.71 589 ASN A O 1
ATOM 4278 N N . MET A 1 590 ? -16.441 29.709 -52.847 1.00 16.62 590 MET A N 1
ATOM 4279 C CA . MET A 1 590 ? -16.182 29.280 -51.479 1.00 18.56 590 MET A CA 1
ATOM 4280 C C . MET A 1 590 ? -16.828 27.940 -51.226 1.00 18.85 590 MET A C 1
ATOM 4281 O O . MET A 1 590 ? -16.187 27.066 -50.523 1.00 19.07 590 MET A O 1
ATOM 4286 N N . VAL A 1 591 ? -18.060 27.759 -51.697 1.00 16.14 591 VAL A N 1
ATOM 4287 C CA . VAL A 1 591 ? -18.780 26.567 -51.295 1.00 19.29 591 VAL A CA 1
ATOM 4288 C C . VAL A 1 591 ? -18.427 25.384 -52.187 1.00 17.35 591 VAL A C 1
ATOM 4289 O O . VAL A 1 591 ? -18.461 24.246 -51.680 1.00 18.83 591 VAL A O 1
ATOM 4293 N N . LEU A 1 592 ? -17.906 25.649 -53.366 1.00 14.56 592 LEU A N 1
ATOM 4294 C CA . LEU A 1 592 ? -17.398 24.612 -54.300 1.00 13.32 592 LEU A CA 1
ATOM 4295 C C . LEU A 1 592 ? -15.927 24.732 -54.453 1.00 15.64 592 LEU A C 1
ATOM 4296 O O . LEU A 1 592 ? -15.331 25.784 -54.182 1.00 17.80 592 LEU A O 1
ATOM 4301 N N . GLN A 1 593 ? -15.376 23.680 -55.018 1.00 15.03 593 GLN A N 1
ATOM 4302 C CA . GLN A 1 593 ? -13.968 23.565 -55.287 1.00 14.56 593 GLN A CA 1
ATOM 4303 C C . GLN A 1 593 ? -13.852 22.897 -56.649 1.00 14.82 593 GLN A C 1
ATOM 4304 O O . GLN A 1 593 ? -14.530 21.920 -56.916 1.00 14.90 593 GLN A O 1
ATOM 4310 N N . SER A 1 594 ? -12.949 23.401 -57.501 1.00 16.25 594 SER A N 1
ATOM 4311 C CA . SER A 1 594 ? -12.686 22.788 -58.706 1.00 14.87 594 SER A CA 1
ATOM 4312 C C . SER A 1 594 ? -11.227 22.319 -58.818 1.00 15.05 594 SER A C 1
ATOM 4313 O O . SER A 1 594 ? -10.397 22.858 -58.088 1.00 15.07 594 SER A O 1
ATOM 4316 N N . SER A 1 595 ? -10.908 21.409 -59.719 1.00 13.67 595 SER A N 1
ATOM 4317 C CA . SER A 1 595 ? -9.516 20.940 -59.781 1.00 13.90 595 SER A CA 1
ATOM 4318 C C . SER A 1 595 ? -8.678 21.918 -60.589 1.00 15.34 595 SER A C 1
ATOM 4319 O O . SER A 1 595 ? -7.494 22.063 -60.342 1.00 16.38 595 SER A O 1
ATOM 4322 N N . LEU A 1 596 ? -9.326 22.596 -61.557 1.00 15.15 596 LEU A N 1
ATOM 4323 C CA . LEU A 1 596 ? -8.570 23.673 -62.376 1.00 17.03 596 LEU A CA 1
ATOM 4324 C C . LEU A 1 596 ? -8.476 25.067 -61.630 1.00 18.96 596 LEU A C 1
ATOM 4325 O O . LEU A 1 596 ? -7.586 25.911 -61.948 1.00 21.63 596 LEU A O 1
ATOM 4330 N N . GLY A 1 597 ? -9.432 25.313 -60.722 1.00 14.34 597 GLY A N 1
ATOM 4331 C CA . GLY A 1 597 ? -9.480 26.538 -59.884 1.00 13.53 597 GLY A CA 1
ATOM 4332 C C . GLY A 1 597 ? -10.084 27.742 -60.648 1.00 16.40 597 GLY A C 1
ATOM 4333 O O . GLY A 1 597 ? -9.913 28.861 -60.214 1.00 18.36 597 GLY A O 1
ATOM 4334 N N . ASN A 1 598 ? -10.846 27.410 -61.690 1.00 15.51 598 ASN A N 1
ATOM 4335 C CA . ASN A 1 598 ? -11.474 28.450 -62.528 1.00 16.65 598 ASN A CA 1
ATOM 4336 C C . ASN A 1 598 ? -12.519 29.243 -61.775 1.00 16.87 598 ASN A C 1
ATOM 4337 O O . ASN A 1 598 ? -13.020 28.857 -60.726 1.00 17.01 598 ASN A O 1
ATOM 4342 N N . ASP A 1 599 ? -12.817 30.463 -62.219 1.00 16.22 599 ASP A N 1
ATOM 4343 C CA . ASP A 1 599 ? -13.781 31.277 -61.494 1.00 18.59 599 ASP A CA 1
ATOM 4344 C C . ASP A 1 599 ? -15.183 30.792 -61.763 1.00 19.51 599 ASP A C 1
ATOM 4345 O O . ASP A 1 599 ? -15.760 30.980 -62.859 1.00 19.05 599 ASP A O 1
ATOM 4350 N N . LEU A 1 600 ? -15.770 30.076 -60.767 1.00 17.12 600 LEU A N 1
ATOM 4351 C CA . LEU A 1 600 ? -17.082 29.483 -61.008 1.00 19.22 600 LEU A CA 1
ATOM 4352 C C . LEU A 1 600 ? -18.251 30.494 -61.034 1.00 18.99 600 LEU A C 1
ATOM 4353 O O . LEU A 1 600 ? -19.354 30.144 -61.546 1.00 21.65 600 LEU A O 1
ATOM 4358 N N . ARG A 1 601 ? -17.980 31.708 -60.549 1.00 19.77 601 ARG A N 1
ATOM 4359 C CA . ARG A 1 601 ? -18.974 32.800 -60.627 1.00 23.03 601 ARG A CA 1
ATOM 4360 C C . ARG A 1 601 ? -19.213 33.137 -62.103 1.00 26.70 601 ARG A C 1
ATOM 4361 O O . ARG A 1 601 ? -20.382 33.350 -62.537 1.00 30.77 601 ARG A O 1
ATOM 4369 N N . VAL A 1 602 ? -18.172 33.148 -62.907 1.00 22.36 602 VAL A N 1
ATOM 4370 C CA . VAL A 1 602 ? -18.335 33.480 -64.343 1.00 23.08 602 VAL A CA 1
ATOM 4371 C C . VAL A 1 602 ? -18.572 32.251 -65.196 1.00 22.95 602 VAL A C 1
ATOM 4372 O O . VAL A 1 602 ? -19.041 32.323 -66.321 1.00 25.19 602 VAL A O 1
ATOM 4376 N N . ASP A 1 603 ? -18.255 31.058 -64.643 1.00 20.38 603 ASP A N 1
ATOM 4377 C CA . ASP A 1 603 ? -18.303 29.859 -65.402 1.00 21.32 603 ASP A CA 1
ATOM 4378 C C . ASP A 1 603 ? -19.550 28.992 -65.102 1.00 21.91 603 ASP A C 1
ATOM 4379 O O . ASP A 1 603 ? -19.544 27.768 -65.313 1.00 22.88 603 ASP A O 1
ATOM 4384 N N . GLY A 1 604 ? -20.633 29.653 -64.631 1.00 20.18 604 GLY A N 1
ATOM 4385 C CA . GLY A 1 604 ? -21.959 29.109 -64.767 1.00 20.68 604 GLY A CA 1
ATOM 4386 C C . GLY A 1 604 ? -22.354 28.143 -63.662 1.00 21.03 604 GLY A C 1
ATOM 4387 O O . GLY A 1 604 ? -23.383 27.494 -63.781 1.00 22.41 604 GLY A O 1
ATOM 4388 N N . ALA A 1 605 ? -21.606 28.077 -62.576 1.00 20.46 605 ALA A N 1
ATOM 4389 C CA . ALA A 1 605 ? -22.113 27.166 -61.505 1.00 19.66 605 ALA A CA 1
ATOM 4390 C C . ALA A 1 605 ? -23.133 27.946 -60.697 1.00 20.60 605 ALA A C 1
ATOM 4391 O O . ALA A 1 605 ? -22.978 29.224 -60.539 1.00 23.38 605 ALA A O 1
ATOM 4393 N N . SER A 1 606 ? -24.108 27.230 -60.092 1.00 20.91 606 SER A N 1
ATOM 4394 C CA . SER A 1 606 ? -25.009 27.881 -59.151 1.00 19.84 606 SER A CA 1
ATOM 4395 C C . SER A 1 606 ? -25.529 26.872 -58.183 1.00 21.42 606 SER A C 1
ATOM 4396 O O . SER A 1 606 ? -25.422 25.664 -58.425 1.00 22.06 606 SER A O 1
ATOM 4399 N N . ILE A 1 607 ? -26.125 27.381 -57.113 1.00 19.83 607 ILE A N 1
ATOM 4400 C CA . ILE A 1 607 ? -26.567 26.509 -56.055 1.00 18.54 607 ILE A CA 1
ATOM 4401 C C . ILE A 1 607 ? -27.730 27.182 -55.282 1.00 20.33 607 ILE A C 1
ATOM 4402 O O . ILE A 1 607 ? -27.705 28.426 -55.019 1.00 20.44 607 ILE A O 1
ATOM 4407 N N . LYS A 1 608 ? -28.712 26.332 -54.978 1.00 19.13 608 LYS A N 1
ATOM 4408 C CA A LYS A 1 608 ? -29.912 26.719 -54.209 0.50 21.06 608 LYS A CA 1
ATOM 4409 C CA B LYS A 1 608 ? -29.827 26.791 -54.135 0.50 20.88 608 LYS A CA 1
ATOM 4410 C C . LYS A 1 608 ? -29.925 25.855 -52.957 1.00 20.12 608 LYS A C 1
ATOM 4411 O O . LYS A 1 608 ? -29.828 24.638 -53.120 1.00 20.63 608 LYS A O 1
ATOM 4422 N N . PHE A 1 609 ? -30.044 26.463 -51.760 1.00 19.65 609 PHE A N 1
ATOM 4423 C CA . PHE A 1 609 ? -30.129 25.707 -50.541 1.00 21.93 609 PHE A CA 1
ATOM 4424 C C . PHE A 1 609 ? -31.613 25.772 -50.156 1.00 23.15 609 PHE A C 1
ATOM 4425 O O . PHE A 1 609 ? -32.104 26.847 -49.754 1.00 25.76 609 PHE A O 1
ATOM 4433 N N . ASP A 1 610 ? -32.310 24.638 -50.264 1.00 23.08 610 ASP A N 1
ATOM 4434 C CA . ASP A 1 610 ? -33.803 24.532 -50.194 1.00 23.45 610 ASP A CA 1
ATOM 4435 C C . ASP A 1 610 ? -34.329 24.300 -48.802 1.00 23.80 610 ASP A C 1
ATOM 4436 O O . ASP A 1 610 ? -35.405 24.815 -48.448 1.00 25.57 610 ASP A O 1
ATOM 4441 N N . SER A 1 611 ? -33.571 23.543 -48.000 1.00 20.00 611 SER A N 1
ATOM 4442 C CA . SER A 1 611 ? -33.980 23.144 -46.663 1.00 21.31 611 SER A CA 1
ATOM 4443 C C . SER A 1 611 ? -32.793 22.899 -45.826 1.00 20.97 611 SER A C 1
ATOM 4444 O O . SER A 1 611 ? -31.742 22.496 -46.304 1.00 19.40 611 SER A O 1
ATOM 4447 N N . ILE A 1 612 ? -32.964 23.214 -44.559 1.00 20.10 612 ILE A N 1
ATOM 4448 C CA . ILE A 1 612 ? -31.977 23.033 -43.499 1.00 20.85 612 ILE A CA 1
ATOM 4449 C C . ILE A 1 612 ? -32.686 22.664 -42.217 1.00 22.04 612 ILE A C 1
ATOM 4450 O O . ILE A 1 612 ? -33.663 23.341 -41.790 1.00 22.59 612 ILE A O 1
ATOM 4455 N N . CYS A 1 613 ? -32.307 21.495 -41.682 1.00 19.68 613 CYS A N 1
ATOM 4456 C CA . CYS A 1 613 ? -32.818 20.948 -40.390 1.00 18.86 613 CYS A CA 1
ATOM 4457 C C . CYS A 1 613 ? -31.689 20.709 -39.454 1.00 21.04 613 CYS A C 1
ATOM 4458 O O . CYS A 1 613 ? -30.544 20.514 -39.841 1.00 23.85 613 CYS A O 1
ATOM 4461 N N . LEU A 1 614 ? -31.969 20.745 -38.190 1.00 16.92 614 LEU A N 1
ATOM 4462 C CA . LEU A 1 614 ? -30.969 20.485 -37.158 1.00 17.84 614 LEU A CA 1
ATOM 4463 C C . LEU A 1 614 ? -31.288 19.142 -36.560 1.00 17.84 614 LEU A C 1
ATOM 4464 O O . LEU A 1 614 ? -32.441 18.852 -36.151 1.00 19.58 614 LEU A O 1
ATOM 4469 N N . TYR A 1 615 ? -30.276 18.267 -36.481 1.00 16.84 615 TYR A N 1
ATOM 4470 C CA . TYR A 1 615 ? -30.455 16.962 -35.891 1.00 16.79 615 TYR A CA 1
ATOM 4471 C C . TYR A 1 615 ? -29.608 16.885 -34.630 1.00 17.49 615 TYR A C 1
ATOM 4472 O O . TYR A 1 615 ? -28.467 17.431 -34.514 1.00 16.79 615 TYR A O 1
ATOM 4481 N N . ALA A 1 616 ? -30.136 16.202 -33.621 1.00 18.48 616 ALA A N 1
ATOM 4482 C CA . ALA A 1 616 ? -29.406 16.003 -32.452 1.00 19.02 616 ALA A CA 1
ATOM 4483 C C . ALA A 1 616 ? -29.714 14.582 -31.905 1.00 20.87 616 ALA A C 1
ATOM 4484 O O . ALA A 1 616 ? -30.867 14.171 -31.947 1.00 20.72 616 ALA A O 1
ATOM 4486 N N . THR A 1 617 ? -28.670 13.884 -31.380 1.00 18.27 617 THR A N 1
ATOM 4487 C CA . THR A 1 617 ? -28.828 12.522 -30.853 1.00 19.47 617 THR A CA 1
ATOM 4488 C C . THR A 1 617 ? -28.576 12.468 -29.371 1.00 18.92 617 THR A C 1
ATOM 4489 O O . THR A 1 617 ? -27.611 13.103 -28.933 1.00 20.53 617 THR A O 1
ATOM 4493 N N . PHE A 1 618 ? -29.427 11.768 -28.609 1.00 19.13 618 PHE A N 1
ATOM 4494 C CA . PHE A 1 618 ? -29.305 11.776 -27.155 1.00 20.93 618 PHE A CA 1
ATOM 4495 C C . PHE A 1 618 ? -29.081 10.344 -26.649 1.00 21.23 618 PHE A C 1
ATOM 4496 O O . PHE A 1 618 ? -29.873 9.435 -26.998 1.00 23.54 618 PHE A O 1
ATOM 4504 N N . PHE A 1 619 ? -28.008 10.166 -25.858 1.00 18.12 619 PHE A N 1
ATOM 4505 C CA . PHE A 1 619 ? -27.837 8.897 -25.116 1.00 15.47 619 PHE A CA 1
ATOM 4506 C C . PHE A 1 619 ? -29.121 8.673 -24.285 1.00 21.33 619 PHE A C 1
ATOM 4507 O O . PHE A 1 619 ? -29.525 9.618 -23.588 1.00 22.48 619 PHE A O 1
ATOM 4515 N N . PRO A 1 620 ? -29.742 7.496 -24.379 1.00 20.25 620 PRO A N 1
ATOM 4516 C CA . PRO A 1 620 ? -31.020 7.297 -23.558 1.00 20.75 620 PRO A CA 1
ATOM 4517 C C . PRO A 1 620 ? -30.702 7.030 -22.095 1.00 20.67 620 PRO A C 1
ATOM 4518 O O . PRO A 1 620 ? -30.868 5.876 -21.621 1.00 21.95 620 PRO A O 1
ATOM 4522 N N . MET A 1 621 ? -30.171 8.051 -21.400 1.00 20.64 621 MET A N 1
ATOM 4523 C CA . MET A 1 621 ? -29.667 7.931 -20.054 1.00 20.44 621 MET A CA 1
ATOM 4524 C C . MET A 1 621 ? -30.778 7.662 -19.037 1.00 21.50 621 MET A C 1
ATOM 4525 O O . MET A 1 621 ? -31.880 8.256 -19.144 1.00 22.60 621 MET A O 1
ATOM 4530 N N . ALA A 1 622 ? -30.439 6.812 -18.049 1.00 21.30 622 ALA A N 1
ATOM 4531 C CA . ALA A 1 622 ? -31.376 6.614 -16.915 1.00 22.52 622 ALA A CA 1
ATOM 4532 C C . ALA A 1 622 ? -31.662 7.980 -16.338 1.00 23.00 622 ALA A C 1
ATOM 4533 O O . ALA A 1 622 ? -30.761 8.851 -16.157 1.00 21.26 622 ALA A O 1
ATOM 4535 N N A HIS A 1 623 ? -32.945 8.180 -16.038 0.50 22.13 623 HIS A N 1
ATOM 4536 N N B HIS A 1 623 ? -32.937 8.219 -16.034 0.50 22.98 623 HIS A N 1
ATOM 4537 C CA A HIS A 1 623 ? -33.388 9.523 -15.632 0.50 23.56 623 HIS A CA 1
ATOM 4538 C CA B HIS A 1 623 ? -33.336 9.578 -15.583 0.50 24.46 623 HIS A CA 1
ATOM 4539 C C A HIS A 1 623 ? -32.832 10.048 -14.290 0.50 23.63 623 HIS A C 1
ATOM 4540 C C B HIS A 1 623 ? -32.714 10.058 -14.268 0.50 24.42 623 HIS A C 1
ATOM 4541 O O A HIS A 1 623 ? -32.566 11.258 -14.192 0.50 24.10 623 HIS A O 1
ATOM 4542 O O B HIS A 1 623 ? -32.321 11.222 -14.133 0.50 24.58 623 HIS A O 1
ATOM 4555 N N . ASN A 1 624 ? -32.599 9.154 -13.306 1.00 25.59 624 ASN A N 1
ATOM 4556 C CA . ASN A 1 624 ? -32.015 9.520 -12.040 1.00 25.32 624 ASN A CA 1
ATOM 4557 C C . ASN A 1 624 ? -30.544 9.888 -12.237 1.00 24.99 624 ASN A C 1
ATOM 4558 O O . ASN A 1 624 ? -30.033 10.897 -11.729 1.00 23.82 624 ASN A O 1
ATOM 4563 N N . THR A 1 625 ? -29.855 9.085 -13.053 1.00 25.05 625 THR A N 1
ATOM 4564 C CA . THR A 1 625 ? -28.464 9.407 -13.366 1.00 23.78 625 THR A CA 1
ATOM 4565 C C . THR A 1 625 ? -28.299 10.726 -14.108 1.00 21.94 625 THR A C 1
ATOM 4566 O O . THR A 1 625 ? -27.444 11.519 -13.691 1.00 25.03 625 THR A O 1
ATOM 4570 N N . ALA A 1 626 ? -29.126 10.968 -15.134 1.00 22.03 626 ALA A N 1
ATOM 4571 C CA . ALA A 1 626 ? -29.156 12.234 -15.872 1.00 21.87 626 ALA A CA 1
ATOM 4572 C C . ALA A 1 626 ? -29.399 13.430 -14.922 1.00 23.62 626 ALA A C 1
ATOM 4573 O O . ALA A 1 626 ? -28.709 14.446 -15.041 1.00 23.53 626 ALA A O 1
ATOM 4575 N N A SER A 1 627 ? -30.346 13.297 -13.984 0.50 23.41 627 SER A N 1
ATOM 4576 N N B SER A 1 627 ? -30.321 13.255 -13.965 0.50 22.40 627 SER A N 1
ATOM 4577 C CA A SER A 1 627 ? -30.632 14.438 -13.115 0.50 24.70 627 SER A CA 1
ATOM 4578 C CA B SER A 1 627 ? -30.645 14.332 -13.038 0.50 23.16 627 SER A CA 1
ATOM 4579 C C A SER A 1 627 ? -29.459 14.664 -12.137 0.50 23.30 627 SER A C 1
ATOM 4580 C C B SER A 1 627 ? -29.462 14.646 -12.156 0.50 22.30 627 SER A C 1
ATOM 4581 O O A SER A 1 627 ? -29.078 15.824 -11.834 0.50 23.00 627 SER A O 1
ATOM 4582 O O B SER A 1 627 ? -29.100 15.832 -11.920 0.50 22.46 627 SER A O 1
ATOM 4587 N N . THR A 1 628 ? -28.846 13.582 -11.660 1.00 23.16 628 THR A N 1
ATOM 4588 C CA . THR A 1 628 ? -27.645 13.711 -10.808 1.00 23.13 628 THR A CA 1
ATOM 4589 C C . THR A 1 628 ? -26.449 14.362 -11.533 1.00 23.31 628 THR A C 1
ATOM 4590 O O . THR A 1 628 ? -25.783 15.254 -11.019 1.00 22.68 628 THR A O 1
ATOM 4594 N N . LEU A 1 629 ? -26.223 13.892 -12.758 1.00 21.88 629 LEU A N 1
ATOM 4595 C CA . LEU A 1 629 ? -25.200 14.511 -13.593 1.00 24.16 629 LEU A CA 1
ATOM 4596 C C . LEU A 1 629 ? -25.409 15.988 -13.878 1.00 21.79 629 LEU A C 1
ATOM 4597 O O . LEU A 1 629 ? -24.543 16.755 -13.661 1.00 24.67 629 LEU A O 1
ATOM 4602 N N . GLU A 1 630 ? -26.614 16.341 -14.295 1.00 22.68 630 GLU A N 1
ATOM 4603 C CA . GLU A 1 630 ? -26.990 17.730 -14.471 1.00 22.56 630 GLU A CA 1
ATOM 4604 C C . GLU A 1 630 ? -26.693 18.598 -13.233 1.00 24.88 630 GLU A C 1
ATOM 4605 O O . GLU A 1 630 ? -26.002 19.609 -13.356 1.00 23.75 630 GLU A O 1
ATOM 4611 N N . ALA A 1 631 ? -27.160 18.147 -12.052 1.00 24.72 631 ALA A N 1
ATOM 4612 C CA . ALA A 1 631 ? -26.904 18.883 -10.858 1.00 25.62 631 ALA A CA 1
ATOM 4613 C C . ALA A 1 631 ? -25.404 19.082 -10.583 1.00 25.48 631 ALA A C 1
ATOM 4614 O O . ALA A 1 631 ? -24.983 20.190 -10.306 1.00 27.12 631 ALA A O 1
ATOM 4616 N N . MET A 1 632 ? -24.584 18.023 -10.738 1.00 25.67 632 MET A N 1
ATOM 4617 C CA . MET A 1 632 ? -23.110 18.214 -10.610 1.00 25.18 632 MET A CA 1
ATOM 4618 C C . MET A 1 632 ? -22.562 19.253 -11.629 1.00 23.63 632 MET A C 1
ATOM 4619 O O . MET A 1 632 ? -21.793 20.107 -11.268 1.00 23.85 632 MET A O 1
ATOM 4624 N N . LEU A 1 633 ? -23.065 19.221 -12.842 1.00 21.82 633 LEU A N 1
ATOM 4625 C CA . LEU A 1 633 ? -22.516 20.004 -13.863 1.00 22.37 633 LEU A CA 1
ATOM 4626 C C . LEU A 1 633 ? -22.938 21.468 -13.861 1.00 21.62 633 LEU A C 1
ATOM 4627 O O . LEU A 1 633 ? -22.361 22.311 -14.598 1.00 21.35 633 LEU A O 1
ATOM 4632 N N . ARG A 1 634 ? -23.998 21.791 -13.091 1.00 20.89 634 ARG A N 1
ATOM 4633 C CA . ARG A 1 634 ? -24.338 23.155 -12.792 1.00 22.73 634 ARG A CA 1
ATOM 4634 C C . ARG A 1 634 ? -23.561 23.912 -11.693 1.00 22.02 634 ARG A C 1
ATOM 4635 O O . ARG A 1 634 ? -23.667 25.137 -11.594 1.00 24.80 634 ARG A O 1
ATOM 4643 N N . ASN A 1 635 ? -22.690 23.232 -11.010 1.00 23.25 635 ASN A N 1
ATOM 4644 C CA . ASN A 1 635 ? -21.858 23.874 -9.977 1.00 27.28 635 ASN A CA 1
ATOM 4645 C C . ASN A 1 635 ? -20.667 24.506 -10.597 1.00 28.37 635 ASN A C 1
ATOM 4646 O O . ASN A 1 635 ? -20.111 23.943 -11.542 1.00 29.77 635 ASN A O 1
ATOM 4651 N N . ASP A 1 636 ? -20.207 25.619 -10.076 1.00 30.68 636 ASP A N 1
ATOM 4652 C CA . ASP A 1 636 ? -19.130 26.257 -10.790 1.00 31.58 636 ASP A CA 1
ATOM 4653 C C . ASP A 1 636 ? -17.793 25.523 -10.793 1.00 30.13 636 ASP A C 1
ATOM 4654 O O . ASP A 1 636 ? -17.028 25.704 -11.734 1.00 27.48 636 ASP A O 1
ATOM 4659 N N . THR A 1 637 ? -17.525 24.678 -9.798 1.00 26.77 637 THR A N 1
ATOM 4660 C CA . THR A 1 637 ? -16.288 23.943 -9.806 1.00 27.32 637 THR A CA 1
ATOM 4661 C C . THR A 1 637 ? -16.226 22.959 -10.960 1.00 26.52 637 THR A C 1
ATOM 4662 O O . THR A 1 637 ? -15.147 22.456 -11.295 1.00 28.18 637 THR A O 1
ATOM 4666 N N . ASN A 1 638 ? -17.389 22.700 -11.535 1.00 22.97 638 ASN A N 1
ATOM 4667 C CA . ASN A 1 638 ? -17.517 21.680 -12.612 1.00 22.06 638 ASN A CA 1
ATOM 4668 C C . ASN A 1 638 ? -17.831 22.281 -13.947 1.00 20.51 638 ASN A C 1
ATOM 4669 O O . ASN A 1 638 ? -18.332 21.563 -14.852 1.00 24.21 638 ASN A O 1
ATOM 4674 N N . ASP A 1 639 ? -17.486 23.557 -14.150 1.00 20.59 639 ASP A N 1
ATOM 4675 C CA . ASP A 1 639 ? -17.626 24.227 -15.447 1.00 19.64 639 ASP A CA 1
ATOM 4676 C C . ASP A 1 639 ? -16.768 23.418 -16.473 1.00 20.39 639 ASP A C 1
ATOM 4677 O O . ASP A 1 639 ? -15.662 22.996 -16.151 1.00 22.93 639 ASP A O 1
ATOM 4682 N N . GLN A 1 640 ? -17.320 23.278 -17.682 1.00 19.52 640 GLN A N 1
ATOM 4683 C CA . GLN A 1 640 ? -16.562 22.662 -18.780 1.00 19.54 640 GLN A CA 1
ATOM 4684 C C . GLN A 1 640 ? -15.619 23.691 -19.371 1.00 20.05 640 GLN A C 1
ATOM 4685 O O . GLN A 1 640 ? -15.863 24.891 -19.318 1.00 20.98 640 GLN A O 1
ATOM 4691 N N . SER A 1 641 ? -14.525 23.263 -20.000 1.00 17.53 641 SER A N 1
ATOM 4692 C CA . SER A 1 641 ? -13.662 24.250 -20.638 1.00 18.69 641 SER A CA 1
ATOM 4693 C C . SER A 1 641 ? -13.061 23.545 -21.899 1.00 16.99 641 SER A C 1
ATOM 4694 O O . SER A 1 641 ? -12.913 22.300 -21.888 1.00 19.35 641 SER A O 1
ATOM 4697 N N . PHE A 1 642 ? -12.699 24.391 -22.858 1.00 18.32 642 PHE A N 1
ATOM 4698 C CA . PHE A 1 642 ? -12.178 23.892 -24.163 1.00 18.49 642 PHE A CA 1
ATOM 4699 C C . PHE A 1 642 ? -11.108 24.828 -24.678 1.00 20.07 642 PHE A C 1
ATOM 4700 O O . PHE A 1 642 ? -11.255 26.031 -24.465 1.00 19.72 642 PHE A O 1
ATOM 4708 N N . ASN A 1 643 ? -10.057 24.265 -25.352 1.00 20.93 643 ASN A N 1
ATOM 4709 C CA . ASN A 1 643 ? -9.019 25.064 -25.908 1.00 21.93 643 ASN A CA 1
ATOM 4710 C C . ASN A 1 643 ? -9.146 24.848 -27.394 1.00 22.67 643 ASN A C 1
ATOM 4711 O O . ASN A 1 643 ? -9.313 23.705 -27.850 1.00 23.07 643 ASN A O 1
ATOM 4716 N N . ASP A 1 644 ? -9.019 25.886 -28.163 1.00 21.00 644 ASP A N 1
ATOM 4717 C CA . ASP A 1 644 ? -8.975 25.648 -29.617 1.00 19.67 644 ASP A CA 1
ATOM 4718 C C . ASP A 1 644 ? -7.728 24.827 -30.040 1.00 21.84 644 ASP A C 1
ATOM 4719 O O . ASP A 1 644 ? -6.641 25.061 -29.560 1.00 23.14 644 ASP A O 1
ATOM 4724 N N . TYR A 1 645 ? -7.885 23.904 -31.008 1.00 18.03 645 TYR A N 1
ATOM 4725 C CA . TYR A 1 645 ? -6.717 23.044 -31.317 1.00 18.36 645 TYR A CA 1
ATOM 4726 C C . TYR A 1 645 ? -5.494 23.815 -31.850 1.00 17.73 645 TYR A C 1
ATOM 4727 O O . TYR A 1 645 ? -4.365 23.609 -31.439 1.00 19.19 645 TYR A O 1
ATOM 4736 N N . LEU A 1 646 ? -5.719 24.666 -32.824 1.00 19.20 646 LEU A N 1
ATOM 4737 C CA . LEU A 1 646 ? -4.682 25.465 -33.469 1.00 18.87 646 LEU A CA 1
ATOM 4738 C C . LEU A 1 646 ? -4.055 26.438 -32.453 1.00 20.58 646 LEU A C 1
ATOM 4739 O O . LEU A 1 646 ? -2.835 26.662 -32.483 1.00 21.05 646 LEU A O 1
ATOM 4744 N N . SER A 1 647 ? -4.882 27.003 -31.591 1.00 19.67 647 SER A N 1
ATOM 4745 C CA . SER A 1 647 ? -4.360 27.891 -30.525 1.00 20.66 647 SER A CA 1
ATOM 4746 C C . SER A 1 647 ? -3.386 28.955 -30.970 1.00 20.34 647 SER A C 1
ATOM 4747 O O . SER A 1 647 ? -2.211 29.026 -30.516 1.00 19.83 647 SER A O 1
ATOM 4750 N N . ALA A 1 648 ? -3.883 29.813 -31.876 1.00 19.24 648 ALA A N 1
ATOM 4751 C CA . ALA A 1 648 ? -3.049 30.846 -32.485 1.00 19.73 648 ALA A CA 1
ATOM 4752 C C . ALA A 1 648 ? -3.868 32.102 -32.847 1.00 20.16 648 ALA A C 1
ATOM 4753 O O . ALA A 1 648 ? -5.050 31.972 -33.238 1.00 19.52 648 ALA A O 1
ATOM 4755 N N . ALA A 1 649 ? -3.206 33.267 -32.747 1.00 18.33 649 ALA A N 1
ATOM 4756 C CA . ALA A 1 649 ? -3.678 34.473 -33.382 1.00 18.82 649 ALA A CA 1
ATOM 4757 C C . ALA A 1 649 ? -3.033 34.520 -34.768 1.00 19.84 649 ALA A C 1
ATOM 4758 O O . ALA A 1 649 ? -1.771 34.446 -34.827 1.00 22.05 649 ALA A O 1
ATOM 4760 N N . ASN A 1 650 ? -3.851 34.651 -35.830 1.00 18.77 650 ASN A N 1
ATOM 4761 C CA . ASN A 1 650 ? -3.468 34.412 -37.222 1.00 20.45 650 ASN A CA 1
ATOM 4762 C C . ASN A 1 650 ? -3.333 35.779 -37.913 1.00 20.95 650 ASN A C 1
ATOM 4763 O O . ASN A 1 650 ? -4.285 36.560 -37.888 1.00 22.92 650 ASN A O 1
ATOM 4768 N N A MET A 1 651 ? -2.183 36.041 -38.495 0.50 20.61 651 MET A N 1
ATOM 4769 N N B MET A 1 651 ? -2.196 36.019 -38.541 0.50 20.00 651 MET A N 1
ATOM 4770 C CA A MET A 1 651 ? -2.007 37.268 -39.225 0.50 20.01 651 MET A CA 1
ATOM 4771 C CA B MET A 1 651 ? -1.882 37.311 -39.118 0.50 18.73 651 MET A CA 1
ATOM 4772 C C A MET A 1 651 ? -1.529 36.983 -40.645 0.50 19.20 651 MET A C 1
ATOM 4773 C C B MET A 1 651 ? -1.314 37.145 -40.549 0.50 18.51 651 MET A C 1
ATOM 4774 O O A MET A 1 651 ? -0.853 35.993 -40.901 0.50 17.64 651 MET A O 1
ATOM 4775 O O B MET A 1 651 ? -0.366 36.356 -40.699 0.50 15.29 651 MET A O 1
ATOM 4784 N N . LEU A 1 652 ? -1.838 37.879 -41.550 1.00 17.87 652 LEU A N 1
ATOM 4785 C CA . LEU A 1 652 ? -1.408 37.797 -42.920 1.00 19.14 652 LEU A CA 1
ATOM 4786 C C . LEU A 1 652 ? -0.794 39.162 -43.278 1.00 21.16 652 LEU A C 1
ATOM 4787 O O . LEU A 1 652 ? -1.339 40.208 -42.923 1.00 22.81 652 LEU A O 1
ATOM 4792 N N . TYR A 1 653 ? 0.353 39.069 -43.897 1.00 20.80 653 TYR A N 1
ATOM 4793 C CA . TYR A 1 653 ? 1.115 40.239 -44.317 1.00 20.88 653 TYR A CA 1
ATOM 4794 C C . TYR A 1 653 ? 1.401 40.206 -45.764 1.00 21.96 653 TYR A C 1
ATOM 4795 O O . TYR A 1 653 ? 1.885 39.230 -46.348 1.00 20.92 653 TYR A O 1
ATOM 4804 N N . PRO A 1 654 ? 1.160 41.333 -46.474 1.00 21.84 654 PRO A N 1
ATOM 4805 C CA . PRO A 1 654 ? 1.310 41.308 -47.881 1.00 21.75 654 PRO A CA 1
ATOM 4806 C C . PRO A 1 654 ? 2.779 41.283 -48.415 1.00 22.14 654 PRO A C 1
ATOM 4807 O O . PRO A 1 654 ? 3.649 41.919 -47.844 1.00 23.43 654 PRO A O 1
ATOM 4811 N N . ILE A 1 655 ? 3.022 40.517 -49.468 1.00 21.08 655 ILE A N 1
ATOM 4812 C CA . ILE A 1 655 ? 4.365 40.411 -50.127 1.00 20.79 655 ILE A CA 1
ATOM 4813 C C . ILE A 1 655 ? 4.183 40.750 -51.553 1.00 20.88 655 ILE A C 1
ATOM 4814 O O . ILE A 1 655 ? 3.649 39.973 -52.365 1.00 20.88 655 ILE A O 1
ATOM 4819 N N . PRO A 1 656 ? 4.613 41.970 -51.948 1.00 22.63 656 PRO A N 1
ATOM 4820 C CA . PRO A 1 656 ? 4.269 42.298 -53.273 1.00 22.36 656 PRO A CA 1
ATOM 4821 C C . PRO A 1 656 ? 5.046 41.428 -54.229 1.00 23.54 656 PRO A C 1
ATOM 4822 O O . PRO A 1 656 ? 6.020 40.794 -53.834 1.00 21.36 656 PRO A O 1
ATOM 4826 N N . ALA A 1 657 ? 4.588 41.301 -55.459 1.00 23.11 657 ALA A N 1
ATOM 4827 C CA . ALA A 1 657 ? 5.249 40.515 -56.498 1.00 24.29 657 ALA A CA 1
ATOM 4828 C C . ALA A 1 657 ? 6.716 40.859 -56.614 1.00 25.45 657 ALA A C 1
ATOM 4829 O O . ALA A 1 657 ? 7.071 42.068 -56.647 1.00 26.46 657 ALA A O 1
ATOM 4831 N N . ASN A 1 658 ? 7.567 39.823 -56.642 1.00 22.79 658 ASN A N 1
ATOM 4832 C CA . ASN A 1 658 ? 9.018 39.959 -56.750 1.00 22.89 658 ASN A CA 1
ATOM 4833 C C . ASN A 1 658 ? 9.674 40.519 -55.514 1.00 21.79 658 ASN A C 1
ATOM 4834 O O . ASN A 1 658 ? 10.920 40.614 -55.471 1.00 23.22 658 ASN A O 1
ATOM 4839 N N . ALA A 1 659 ? 8.924 40.840 -54.467 1.00 20.11 659 ALA A N 1
ATOM 4840 C CA . ALA A 1 659 ? 9.629 41.235 -53.310 1.00 21.16 659 ALA A CA 1
ATOM 4841 C C . ALA A 1 659 ? 10.311 40.058 -52.588 1.00 23.52 659 ALA A C 1
ATOM 4842 O O . ALA A 1 659 ? 9.856 38.885 -52.705 1.00 22.87 659 ALA A O 1
ATOM 4844 N N . THR A 1 660 ? 11.308 40.364 -51.783 1.00 22.04 660 THR A N 1
ATOM 4845 C CA . THR A 1 660 ? 12.032 39.308 -51.073 1.00 23.01 660 THR A CA 1
ATOM 4846 C C . THR A 1 660 ? 12.207 39.586 -49.595 1.00 20.83 660 THR A C 1
ATOM 4847 O O . THR A 1 660 ? 12.442 38.680 -48.846 1.00 21.92 660 THR A O 1
ATOM 4851 N N . ASN A 1 661 ? 12.173 40.844 -49.173 1.00 20.48 661 ASN A N 1
ATOM 4852 C CA . ASN A 1 661 ? 12.335 41.249 -47.812 1.00 21.40 661 ASN A CA 1
ATOM 4853 C C . ASN A 1 661 ? 11.002 41.584 -47.184 1.00 21.51 661 ASN A C 1
ATOM 4854 O O . ASN A 1 661 ? 10.290 42.453 -47.669 1.00 23.54 661 ASN A O 1
ATOM 4859 N N . VAL A 1 662 ? 10.683 40.899 -46.093 1.00 19.84 662 VAL A N 1
ATOM 4860 C CA . VAL A 1 662 ? 9.333 41.012 -45.497 1.00 20.52 662 VAL A CA 1
ATOM 4861 C C . VAL A 1 662 ? 9.459 41.304 -44.005 1.00 22.49 662 VAL A C 1
ATOM 4862 O O . VAL A 1 662 ? 9.497 40.448 -43.154 1.00 23.32 662 VAL A O 1
ATOM 4866 N N . PRO A 1 663 ? 9.578 42.580 -43.650 1.00 22.42 663 PRO A N 1
ATOM 4867 C CA . PRO A 1 663 ? 9.667 42.977 -42.264 1.00 22.87 663 PRO A CA 1
ATOM 4868 C C . PRO A 1 663 ? 8.291 43.156 -41.649 1.00 23.64 663 PRO A C 1
ATOM 4869 O O . PRO A 1 663 ? 7.385 43.695 -42.358 1.00 24.65 663 PRO A O 1
ATOM 4873 N N . ILE A 1 664 ? 8.126 42.659 -40.424 1.00 23.11 664 ILE A N 1
ATOM 4874 C CA . ILE A 1 664 ? 6.940 42.859 -39.622 1.00 22.94 664 ILE A CA 1
ATOM 4875 C C . ILE A 1 664 ? 7.225 43.275 -38.232 1.00 24.25 664 ILE A C 1
ATOM 4876 O O . ILE A 1 664 ? 8.290 43.015 -37.682 1.00 23.59 664 ILE A O 1
ATOM 4881 N N . SER A 1 665 ? 6.223 43.954 -37.652 1.00 27.58 665 SER A N 1
ATOM 4882 C CA . SER A 1 665 ? 6.335 44.527 -36.374 1.00 31.16 665 SER A CA 1
ATOM 4883 C C . SER A 1 665 ? 5.108 44.232 -35.594 1.00 30.88 665 SER A C 1
ATOM 4884 O O . SER A 1 665 ? 3.997 44.302 -36.115 1.00 32.85 665 SER A O 1
ATOM 4887 N N . ILE A 1 666 ? 5.291 43.845 -34.360 1.00 29.26 666 ILE A N 1
ATO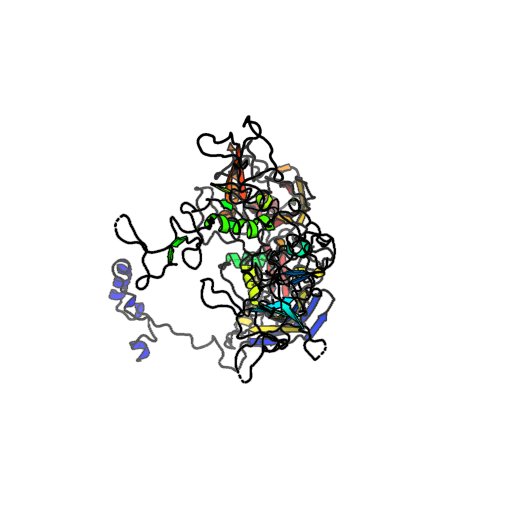M 4888 C CA . ILE A 1 666 ? 4.213 43.734 -33.410 1.00 30.22 666 ILE A CA 1
ATOM 4889 C C . ILE A 1 666 ? 4.523 44.845 -32.362 1.00 31.71 666 ILE A C 1
ATOM 4890 O O . ILE A 1 666 ? 5.629 44.857 -31.806 1.00 28.75 666 ILE A O 1
ATOM 4895 N N . PRO A 1 667 ? 3.538 45.760 -32.080 1.00 33.28 667 PRO A N 1
ATOM 4896 C CA . PRO A 1 667 ? 3.764 46.772 -31.023 1.00 34.44 667 PRO A CA 1
ATOM 4897 C C . PRO A 1 667 ? 3.895 46.203 -29.613 1.00 33.67 667 PRO A C 1
ATOM 4898 O O . PRO A 1 667 ? 3.331 45.140 -29.280 1.00 34.68 667 PRO A O 1
ATOM 4902 N N . SER A 1 668 ? 4.695 46.879 -28.795 1.00 32.78 668 SER A N 1
ATOM 4903 C CA . SER A 1 668 ? 4.846 46.527 -27.392 1.00 33.27 668 SER A CA 1
ATOM 4904 C C . SER A 1 668 ? 3.575 45.940 -26.803 1.00 32.92 668 SER A C 1
ATOM 4905 O O . SER A 1 668 ? 2.477 46.495 -26.962 1.00 32.69 668 SER A O 1
ATOM 4908 N N . ARG A 1 669 ? 3.706 44.775 -26.173 1.00 32.56 669 ARG A N 1
ATOM 4909 C CA . ARG A 1 669 ? 2.595 44.098 -25.519 1.00 31.14 669 ARG A CA 1
ATOM 4910 C C . ARG A 1 669 ? 3.178 43.071 -24.633 1.00 30.40 669 ARG A C 1
ATOM 4911 O O . ARG A 1 669 ? 4.376 42.851 -24.649 1.00 28.72 669 ARG A O 1
ATOM 4919 N N . ASN A 1 670 ? 2.326 42.436 -23.838 1.00 30.64 670 ASN A N 1
ATOM 4920 C CA . ASN A 1 670 ? 2.765 41.387 -22.949 1.00 31.27 670 ASN A CA 1
ATOM 4921 C C . ASN A 1 670 ? 2.790 40.026 -23.728 1.00 29.61 670 ASN A C 1
ATOM 4922 O O . ASN A 1 670 ? 1.967 39.745 -24.643 1.00 29.85 670 ASN A O 1
ATOM 4927 N N . TRP A 1 671 ? 3.841 39.288 -23.423 1.00 26.53 671 TRP A N 1
ATOM 4928 C CA . TRP A 1 671 ? 4.118 38.013 -24.108 1.00 25.20 671 TRP A CA 1
ATOM 4929 C C . TRP A 1 671 ? 4.045 36.869 -23.124 1.00 24.54 671 TRP A C 1
ATOM 4930 O O . TRP A 1 671 ? 4.381 35.681 -23.457 1.00 23.20 671 TRP A O 1
ATOM 4941 N N . ALA A 1 672 ? 3.694 37.077 -21.863 1.00 22.36 672 ALA A N 1
ATOM 4942 C CA . ALA A 1 672 ? 3.564 35.923 -20.989 1.00 22.96 672 ALA A CA 1
ATOM 4943 C C . ALA A 1 672 ? 2.665 34.828 -21.597 1.00 23.14 672 ALA A C 1
ATOM 4944 O O . ALA A 1 672 ? 1.593 35.115 -22.147 1.00 24.19 672 ALA A O 1
ATOM 4946 N N . ALA A 1 673 ? 3.133 33.600 -21.424 1.00 21.25 673 ALA A N 1
ATOM 4947 C CA . ALA A 1 673 ? 2.440 32.374 -21.964 1.00 20.92 673 ALA A CA 1
ATOM 4948 C C . ALA A 1 673 ? 2.587 32.202 -23.521 1.00 18.58 673 ALA A C 1
ATOM 4949 O O . ALA A 1 673 ? 1.944 31.265 -24.129 1.00 21.46 673 ALA A O 1
ATOM 4951 N N . PHE A 1 674 ? 3.324 33.060 -24.192 1.00 20.29 674 PHE A N 1
ATOM 4952 C CA . PHE A 1 674 ? 3.499 32.864 -25.682 1.00 18.27 674 PHE A CA 1
ATOM 4953 C C . PHE A 1 674 ? 4.168 31.483 -25.954 1.00 18.84 674 PHE A C 1
ATOM 4954 O O . PHE A 1 674 ? 5.125 31.065 -25.241 1.00 19.80 674 PHE A O 1
ATOM 4962 N N . ARG A 1 675 ? 3.634 30.761 -26.963 1.00 18.13 675 ARG A N 1
ATOM 4963 C CA . ARG A 1 675 ? 4.132 29.362 -27.190 1.00 17.00 675 ARG A CA 1
ATOM 4964 C C . ARG A 1 675 ? 5.100 29.304 -28.360 1.00 17.42 675 ARG A C 1
ATOM 4965 O O . ARG A 1 675 ? 5.768 28.295 -28.510 1.00 18.03 675 ARG A O 1
ATOM 4973 N N . GLY A 1 676 ? 5.059 30.272 -29.230 1.00 18.06 676 GLY A N 1
ATOM 4974 C CA . GLY A 1 676 ? 6.016 30.283 -30.336 1.00 17.46 676 GLY A CA 1
ATOM 4975 C C . GLY A 1 676 ? 5.332 30.633 -31.646 1.00 18.04 676 GLY A C 1
ATOM 4976 O O . GLY A 1 676 ? 4.214 31.149 -31.638 1.00 19.55 676 GLY A O 1
ATOM 4977 N N . TRP A 1 677 ? 6.018 30.438 -32.731 1.00 17.29 677 TRP A N 1
ATOM 4978 C CA . TRP A 1 677 ? 5.506 30.903 -34.007 1.00 15.22 677 TRP A CA 1
ATOM 4979 C C . TRP A 1 677 ? 5.409 29.736 -35.013 1.00 17.20 677 TRP A C 1
ATOM 4980 O O . TRP A 1 677 ? 6.196 28.797 -34.916 1.00 16.69 677 TRP A O 1
ATOM 4991 N N . ALA A 1 678 ? 4.440 29.790 -35.894 1.00 17.83 678 ALA A N 1
ATOM 4992 C CA . ALA A 1 678 ? 4.328 28.884 -37.036 1.00 14.86 678 ALA A CA 1
ATOM 4993 C C . ALA A 1 678 ? 4.054 29.726 -38.283 1.00 16.68 678 ALA A C 1
ATOM 4994 O O . ALA A 1 678 ? 3.538 30.852 -38.149 1.00 17.87 678 ALA A O 1
ATOM 4996 N N . PHE A 1 679 ? 4.596 29.347 -39.414 1.00 15.19 679 PHE A N 1
ATOM 4997 C CA . PHE A 1 679 ? 4.394 30.227 -40.557 1.00 15.88 679 PHE A CA 1
ATOM 4998 C C . PHE A 1 679 ? 4.443 29.513 -41.885 1.00 17.12 679 PHE A C 1
ATOM 4999 O O . PHE A 1 679 ? 5.027 28.375 -41.937 1.00 18.55 679 PHE A O 1
ATOM 5007 N N . THR A 1 680 ? 3.886 30.132 -42.916 1.00 15.74 680 THR A N 1
ATOM 5008 C CA . THR A 1 680 ? 3.978 29.670 -44.294 1.00 14.90 680 THR A CA 1
ATOM 5009 C C . THR A 1 680 ? 3.704 30.866 -45.188 1.00 16.63 680 THR A C 1
ATOM 5010 O O . THR A 1 680 ? 3.675 31.999 -44.690 1.00 17.16 680 THR A O 1
ATOM 5014 N N . ARG A 1 681 ? 3.582 30.626 -46.494 1.00 16.59 681 ARG A N 1
ATOM 5015 C CA . ARG A 1 681 ? 3.385 31.639 -47.548 1.00 14.75 681 ARG A CA 1
ATOM 5016 C C . ARG A 1 681 ? 2.186 31.171 -48.333 1.00 15.96 681 ARG A C 1
ATOM 5017 O O . ARG A 1 681 ? 2.048 29.962 -48.654 1.00 16.90 681 ARG A O 1
ATOM 5025 N N . LEU A 1 682 ? 1.338 32.150 -48.769 1.00 15.42 682 LEU A N 1
ATOM 5026 C CA . LEU A 1 682 ? 0.117 31.870 -49.470 1.00 13.76 682 LEU A CA 1
ATOM 5027 C C . LEU A 1 682 ? 0.096 32.767 -50.703 1.00 16.69 682 LEU A C 1
ATOM 5028 O O . LEU A 1 682 ? 0.750 33.795 -50.632 1.00 17.46 682 LEU A O 1
ATOM 5033 N N . LYS A 1 683 ? -0.653 32.360 -51.701 1.00 15.61 683 LYS A N 1
ATOM 5034 C CA . LYS A 1 683 ? -0.957 33.264 -52.840 1.00 15.65 683 LYS A CA 1
ATOM 5035 C C . LYS A 1 683 ? -2.122 34.116 -52.441 1.00 17.86 683 LYS A C 1
ATOM 5036 O O . LYS A 1 683 ? -3.136 33.600 -51.984 1.00 18.23 683 LYS A O 1
ATOM 5042 N N . THR A 1 684 ? -2.094 35.429 -52.756 1.00 16.51 684 THR A N 1
ATOM 5043 C CA . THR A 1 684 ? -3.305 36.211 -52.396 1.00 17.27 684 THR A CA 1
ATOM 5044 C C . THR A 1 684 ? -4.507 35.798 -53.281 1.00 18.40 684 THR A C 1
ATOM 5045 O O . THR A 1 684 ? -5.641 35.857 -52.822 1.00 18.62 684 THR A O 1
ATOM 5049 N N . LYS A 1 685 ? -4.240 35.313 -54.510 1.00 17.13 685 LYS A N 1
ATOM 5050 C CA . LYS A 1 685 ? -5.283 34.864 -55.510 1.00 19.49 685 LYS A CA 1
ATOM 5051 C C . LYS A 1 685 ? -6.097 33.670 -54.840 1.00 19.30 685 LYS A C 1
ATOM 5052 O O . LYS A 1 685 ? -7.236 33.469 -55.121 1.00 19.52 685 LYS A O 1
ATOM 5058 N N . GLU A 1 686 ? -5.410 32.932 -53.980 1.00 18.37 686 GLU A N 1
ATOM 5059 C CA . GLU A 1 686 ? -5.951 31.726 -53.206 1.00 16.46 686 GLU A CA 1
ATOM 5060 C C . GLU A 1 686 ? -6.455 31.943 -51.818 1.00 17.99 686 GLU A C 1
ATOM 5061 O O . GLU A 1 686 ? -6.732 30.938 -51.093 1.00 16.07 686 GLU A O 1
ATOM 5067 N N . THR A 1 687 ? -6.574 33.210 -51.383 1.00 16.37 687 THR A N 1
ATOM 5068 C CA . THR A 1 687 ? -6.818 33.498 -49.974 1.00 16.97 687 THR A CA 1
ATOM 5069 C C . THR A 1 687 ? -7.943 34.547 -49.857 1.00 18.13 687 THR A C 1
ATOM 5070 O O . THR A 1 687 ? -7.704 35.701 -50.173 1.00 20.39 687 THR A O 1
ATOM 5074 N N . PRO A 1 688 ? -9.165 34.114 -49.552 1.00 18.55 688 PRO A N 1
ATOM 5075 C CA . PRO A 1 688 ? -10.264 35.063 -49.447 1.00 21.47 688 PRO A CA 1
ATOM 5076 C C . PRO A 1 688 ? -9.992 36.064 -48.380 1.00 22.88 688 PRO A C 1
ATOM 5077 O O . PRO A 1 688 ? -9.359 35.745 -47.361 1.00 23.36 688 PRO A O 1
ATOM 5081 N N . SER A 1 689 ? -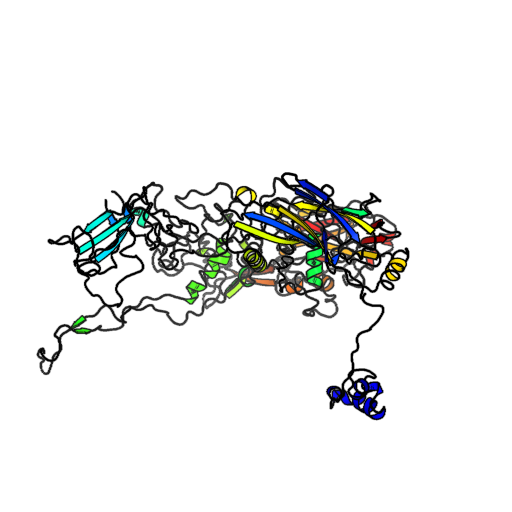10.499 37.304 -48.599 1.00 22.84 689 SER A N 1
ATOM 5082 C CA . SER A 1 689 ? -10.317 38.318 -47.543 1.00 27.15 689 SER A CA 1
ATOM 5083 C C . SER A 1 689 ? -10.868 37.839 -46.145 1.00 25.83 689 SER A C 1
ATOM 5084 O O . SER A 1 689 ? -11.934 37.250 -46.054 1.00 26.54 689 SER A O 1
ATOM 5087 N N . LEU A 1 690 ? -10.156 38.080 -45.054 1.00 28.20 690 LEU A N 1
ATOM 5088 C CA . LEU A 1 690 ? -10.617 37.565 -43.739 1.00 30.58 690 LEU A CA 1
ATOM 5089 C C . LEU A 1 690 ? -11.941 38.164 -43.275 1.00 32.95 690 LEU A C 1
ATOM 5090 O O . LEU A 1 690 ? -12.182 39.381 -43.425 1.00 35.48 690 LEU A O 1
ATOM 5095 N N . GLY A 1 691 ? -12.805 37.311 -42.752 1.00 33.16 691 GLY A N 1
ATOM 5096 C CA . GLY A 1 691 ? -13.925 37.808 -41.993 1.00 31.85 691 GLY A CA 1
ATOM 5097 C C . GLY A 1 691 ? -15.013 38.374 -42.818 1.00 33.64 691 GLY A C 1
ATOM 5098 O O . GLY A 1 691 ? -16.006 38.823 -42.218 1.00 33.89 691 GLY A O 1
ATOM 5099 N N . SER A 1 692 ? -14.869 38.387 -44.160 1.00 33.10 692 SER A N 1
ATOM 5100 C CA . SER A 1 692 ? -15.821 39.122 -45.041 1.00 33.15 692 SER A CA 1
ATOM 5101 C C . SER A 1 692 ? -17.131 38.392 -45.307 1.00 31.98 692 SER A C 1
ATOM 5102 O O . SER A 1 692 ? -17.135 37.147 -45.495 1.00 32.78 692 SER A O 1
ATOM 5105 N N . GLY A 1 693 ? -18.260 39.103 -45.346 1.00 29.19 693 GLY A N 1
ATOM 5106 C CA . GLY A 1 693 ? -19.470 38.426 -45.821 1.00 26.43 693 GLY A CA 1
ATOM 5107 C C . GLY A 1 693 ? -19.281 37.855 -47.237 1.00 24.61 693 GLY A C 1
ATOM 5108 O O . GLY A 1 693 ? -19.729 36.750 -47.608 1.00 22.67 693 GLY A O 1
ATOM 5109 N N . TYR A 1 694 ? -18.696 38.649 -48.119 1.00 24.24 694 TYR A N 1
ATOM 5110 C CA . TYR A 1 694 ? -18.590 38.205 -49.533 1.00 21.52 694 TYR A CA 1
ATOM 5111 C C . TYR A 1 694 ? -17.361 39.011 -50.055 1.00 24.41 694 TYR A C 1
ATOM 5112 O O . TYR A 1 694 ? -17.184 40.183 -49.662 1.00 24.12 694 TYR A O 1
ATOM 5121 N N . ASP A 1 695 ? -16.466 38.376 -50.841 1.00 23.12 695 ASP A N 1
ATOM 5122 C CA . ASP A 1 695 ? -15.256 39.018 -51.347 1.00 23.03 695 ASP A CA 1
ATOM 5123 C C . ASP A 1 695 ? -15.458 39.161 -52.816 1.00 23.11 695 ASP A C 1
ATOM 5124 O O . ASP A 1 695 ? -15.371 38.209 -53.626 1.00 23.34 695 ASP A O 1
ATOM 5129 N N . PRO A 1 696 ? -15.689 40.431 -53.281 1.00 25.14 696 PRO A N 1
ATOM 5130 C CA . PRO A 1 696 ? -16.078 40.580 -54.703 1.00 26.72 696 PRO A CA 1
ATOM 5131 C C . PRO A 1 696 ? -14.850 40.381 -55.643 1.00 24.48 696 PRO A C 1
ATOM 5132 O O . PRO A 1 696 ? -15.008 40.259 -56.843 1.00 27.93 696 PRO A O 1
ATOM 5136 N N . TYR A 1 697 ? -13.660 40.222 -55.080 1.00 25.66 697 TYR A N 1
ATOM 5137 C CA . TYR A 1 697 ? -12.452 40.122 -55.916 1.00 27.34 697 TYR A CA 1
ATOM 5138 C C . TYR A 1 697 ? -11.892 38.728 -55.837 1.00 28.51 697 TYR A C 1
ATOM 5139 O O . TYR A 1 697 ? -10.765 38.451 -56.280 1.00 30.98 697 TYR A O 1
ATOM 5148 N N . TYR A 1 698 ? -12.681 37.819 -55.278 1.00 24.18 698 TYR A N 1
ATOM 5149 C CA . TYR A 1 698 ? -12.216 36.408 -55.218 1.00 22.68 698 TYR A CA 1
ATOM 5150 C C . TYR A 1 698 ? -12.664 35.626 -56.467 1.00 21.91 698 TYR A C 1
ATOM 5151 O O . TYR A 1 698 ? -13.841 35.261 -56.614 1.00 24.74 698 TYR A O 1
ATOM 5160 N N . THR A 1 699 ? -11.695 35.329 -57.341 1.00 19.36 699 THR A N 1
ATOM 5161 C CA . THR A 1 699 ? -12.048 34.803 -58.598 1.00 20.60 699 THR A CA 1
ATOM 5162 C C . THR A 1 699 ? -11.332 33.433 -58.822 1.00 20.63 699 THR A C 1
ATOM 5163 O O . THR A 1 699 ? -10.680 33.235 -59.845 1.00 22.24 699 THR A O 1
ATOM 5167 N N . TYR A 1 700 ? -11.429 32.554 -57.839 1.00 19.42 700 TYR A N 1
ATOM 5168 C CA . TYR A 1 700 ? -10.585 31.332 -57.854 1.00 16.37 700 TYR A CA 1
ATOM 5169 C C . TYR A 1 700 ? -11.427 30.332 -57.070 1.00 16.36 700 TYR A C 1
ATOM 5170 O O . TYR A 1 700 ? -12.102 30.690 -56.087 1.00 16.38 700 TYR A O 1
ATOM 5179 N N . SER A 1 701 ? -11.361 29.048 -57.479 1.00 16.03 701 SER A N 1
ATOM 5180 C CA . SER A 1 701 ? -12.162 28.035 -56.748 1.00 13.26 701 SER A CA 1
ATOM 5181 C C . SER A 1 701 ? -11.287 26.806 -56.460 1.00 14.29 701 SER A C 1
ATOM 5182 O O . SER A 1 701 ? -11.908 25.764 -56.245 1.00 14.95 701 SER A O 1
ATOM 5185 N N . GLY A 1 702 ? -9.963 26.932 -56.366 1.00 13.48 702 GLY A N 1
ATOM 5186 C CA . GLY A 1 702 ? -9.166 25.752 -56.016 1.00 15.36 702 GLY A CA 1
ATOM 5187 C C . GLY A 1 702 ? -9.074 25.522 -54.570 1.00 15.06 702 GLY A C 1
ATOM 5188 O O . GLY A 1 702 ? -9.945 25.991 -53.815 1.00 14.68 702 GLY A O 1
ATOM 5189 N N . SER A 1 703 ? -7.984 24.832 -54.157 1.00 14.54 703 SER A N 1
ATOM 5190 C CA . SER A 1 703 ? -7.862 24.600 -52.719 1.00 14.79 703 SER A CA 1
ATOM 5191 C C . SER A 1 703 ? -7.457 25.946 -52.082 1.00 15.16 703 SER A C 1
ATOM 5192 O O . SER A 1 703 ? -6.970 26.883 -52.698 1.00 15.48 703 SER A O 1
ATOM 5195 N N . ILE A 1 704 ? -7.823 26.094 -50.821 1.00 13.36 704 ILE A N 1
ATOM 5196 C CA . ILE A 1 704 ? -7.538 27.360 -50.150 1.00 14.38 704 ILE A CA 1
ATOM 5197 C C . ILE A 1 704 ? -6.666 27.046 -48.919 1.00 13.86 704 ILE A C 1
ATOM 5198 O O . ILE A 1 704 ? -7.136 26.660 -47.824 1.00 15.56 704 ILE A O 1
ATOM 5203 N N . PRO A 1 705 ? -5.361 27.029 -49.089 1.00 14.06 705 PRO A N 1
ATOM 5204 C CA . PRO A 1 705 ? -4.453 26.574 -48.049 1.00 14.29 705 PRO A CA 1
ATOM 5205 C C . PRO A 1 705 ? -4.665 27.159 -46.629 1.00 12.43 705 PRO A C 1
ATOM 5206 O O . PRO A 1 705 ? -4.609 26.452 -45.619 1.00 14.81 705 PRO A O 1
ATOM 5210 N N . TYR A 1 706 ? -4.998 28.451 -46.627 1.00 14.65 706 TYR A N 1
ATOM 5211 C CA . TYR A 1 706 ? -5.282 29.147 -45.354 1.00 14.59 706 TYR A CA 1
ATOM 5212 C C . TYR A 1 706 ? -6.345 28.356 -44.525 1.00 13.82 706 TYR A C 1
ATOM 5213 O O . TYR A 1 706 ? -6.214 28.267 -43.306 1.00 15.67 706 TYR A O 1
ATOM 5222 N N . LEU A 1 707 ? -7.351 27.836 -45.192 1.00 15.01 707 LEU A N 1
ATOM 5223 C CA . LEU A 1 707 ? -8.491 27.145 -44.525 1.00 14.47 707 LEU A CA 1
ATOM 5224 C C . LEU A 1 707 ? -8.262 25.636 -44.479 1.00 15.72 707 LEU A C 1
ATOM 5225 O O . LEU A 1 707 ? -8.608 25.016 -43.519 1.00 16.38 707 LEU A O 1
ATOM 5230 N N . ASP A 1 708 ? -7.674 25.107 -45.557 1.00 14.93 708 ASP A N 1
ATOM 5231 C CA . ASP A 1 708 ? -7.693 23.602 -45.671 1.00 15.99 708 ASP A CA 1
ATOM 5232 C C . ASP A 1 708 ? -6.377 22.902 -45.335 1.00 14.89 708 ASP A C 1
ATOM 5233 O O . ASP A 1 708 ? -6.331 21.691 -45.249 1.00 14.05 708 ASP A O 1
ATOM 5238 N N . GLY A 1 709 ? -5.303 23.655 -45.193 1.00 14.73 709 GLY A N 1
ATOM 5239 C CA . GLY A 1 709 ? -3.979 23.110 -44.895 1.00 14.40 709 GLY A CA 1
ATOM 5240 C C . GLY A 1 709 ? -3.192 22.569 -46.090 1.00 14.15 709 GLY A C 1
ATOM 5241 O O . GLY A 1 709 ? -2.177 21.931 -45.877 1.00 17.23 709 GLY A O 1
ATOM 5242 N N . THR A 1 710 ? -3.648 22.852 -47.296 1.00 13.07 710 THR A N 1
ATOM 5243 C CA . THR A 1 710 ? -2.850 22.430 -48.489 1.00 13.77 710 THR A CA 1
ATOM 5244 C C . THR A 1 710 ? -1.656 23.386 -48.767 1.00 12.91 710 THR A C 1
ATOM 5245 O O . THR A 1 710 ? -1.538 23.904 -49.894 1.00 15.49 710 THR A O 1
ATOM 5249 N N . PHE A 1 711 ? -0.817 23.600 -47.800 1.00 14.41 711 PHE A N 1
ATOM 5250 C CA . PHE A 1 711 ? 0.369 24.456 -47.922 1.00 13.07 711 PHE A CA 1
ATOM 5251 C C . PHE A 1 711 ? 1.345 23.831 -48.951 1.00 15.49 711 PHE A C 1
ATOM 5252 O O . PHE A 1 711 ? 1.484 22.588 -49.018 1.00 13.99 711 PHE A O 1
ATOM 5260 N N . TYR A 1 712 ? 1.956 24.725 -49.780 1.00 14.62 712 TYR A N 1
ATOM 5261 C CA . TYR A 1 712 ? 2.952 24.169 -50.772 1.00 13.26 712 TYR A CA 1
ATOM 5262 C C . TYR A 1 712 ? 4.075 25.168 -51.105 1.00 15.13 712 TYR A C 1
ATOM 5263 O O . TYR A 1 712 ? 4.813 24.942 -52.066 1.00 15.98 712 TYR A O 1
ATOM 5272 N N . LEU A 1 713 ? 4.260 26.244 -50.330 1.00 14.24 713 LEU A N 1
ATOM 5273 C CA . LEU A 1 713 ? 5.297 27.263 -50.607 1.00 12.13 713 LEU A CA 1
ATOM 5274 C C . LEU A 1 713 ? 6.337 27.425 -49.538 1.00 15.61 713 LEU A C 1
ATOM 5275 O O . LEU A 1 713 ? 7.107 28.387 -49.504 1.00 17.96 713 LEU A O 1
ATOM 5280 N N . ASN A 1 714 ? 6.454 26.412 -48.669 1.00 14.03 714 ASN A N 1
ATOM 5281 C CA . ASN A 1 714 ? 7.415 26.504 -47.631 1.00 14.35 714 ASN A CA 1
ATOM 5282 C C . ASN A 1 714 ? 8.863 26.530 -48.089 1.00 14.01 714 ASN A C 1
ATOM 5283 O O . ASN A 1 714 ? 9.741 27.084 -47.402 1.00 15.48 714 ASN A O 1
ATOM 5288 N N . HIS A 1 715 ? 9.153 25.971 -49.229 1.00 14.61 715 HIS A N 1
ATOM 5289 C CA . HIS A 1 715 ? 10.514 25.961 -49.711 1.00 15.08 715 HIS A CA 1
ATOM 5290 C C . HIS A 1 715 ? 10.967 27.317 -50.244 1.00 16.79 715 HIS A C 1
ATOM 5291 O O . HIS A 1 715 ? 12.146 27.453 -50.613 1.00 16.99 715 HIS A O 1
ATOM 5298 N N . THR A 1 716 ? 10.053 28.248 -50.276 1.00 14.77 716 THR A N 1
ATOM 5299 C CA . THR A 1 716 ? 10.438 29.613 -50.798 1.00 15.71 716 THR A CA 1
ATOM 5300 C C . THR A 1 716 ? 11.015 30.474 -49.649 1.00 16.03 716 THR A C 1
ATOM 5301 O O . THR A 1 716 ? 11.476 31.583 -49.923 1.00 19.99 716 THR A O 1
ATOM 5305 N N . PHE A 1 717 ? 11.128 29.970 -48.432 1.00 17.00 717 PHE A N 1
ATOM 5306 C CA . PHE A 1 717 ? 11.714 30.743 -47.365 1.00 16.23 717 PHE A CA 1
ATOM 5307 C C . PHE A 1 717 ? 13.235 30.615 -47.338 1.00 18.89 717 PHE A C 1
ATOM 5308 O O . PHE A 1 717 ? 13.822 29.500 -47.455 1.00 17.59 717 PHE A O 1
ATOM 5316 N N . LYS A 1 718 ? 13.899 31.776 -47.155 1.00 18.07 718 LYS A N 1
ATOM 5317 C CA . LYS A 1 718 ? 15.365 31.720 -46.906 1.00 19.22 718 LYS A CA 1
ATOM 5318 C C . LYS A 1 718 ? 15.809 31.863 -45.494 1.00 16.58 718 LYS A C 1
ATOM 5319 O O . LYS A 1 718 ? 16.700 31.170 -45.038 1.00 18.69 718 LYS A O 1
ATOM 5325 N N . LYS A 1 719 ? 15.265 32.865 -44.831 1.00 18.16 719 LYS A N 1
ATOM 5326 C CA . LYS A 1 719 ? 15.577 33.014 -43.408 1.00 19.23 719 LYS A CA 1
ATOM 5327 C C . LYS A 1 719 ? 14.563 33.838 -42.664 1.00 18.43 719 LYS A C 1
ATOM 5328 O O . LYS A 1 719 ? 13.745 34.477 -43.287 1.00 19.91 719 LYS A O 1
ATOM 5334 N N . VAL A 1 720 ? 14.675 33.829 -41.336 1.00 18.54 720 VAL A N 1
ATOM 5335 C CA . VAL A 1 720 ? 13.899 34.767 -40.495 1.00 19.35 720 VAL A CA 1
ATOM 5336 C C . VAL A 1 720 ? 14.733 35.219 -39.337 1.00 22.75 720 VAL A C 1
ATOM 5337 O O . VAL A 1 720 ? 15.415 34.409 -38.669 1.00 18.80 720 VAL A O 1
ATOM 5341 N N . ALA A 1 721 ? 14.703 36.544 -39.108 1.00 19.84 721 ALA A N 1
ATOM 5342 C CA . ALA A 1 721 ? 15.441 37.125 -37.949 1.00 21.91 721 ALA A CA 1
ATOM 5343 C C . ALA A 1 721 ? 14.393 37.624 -36.962 1.00 22.25 721 ALA A C 1
ATOM 5344 O O . ALA A 1 721 ? 13.433 38.289 -37.350 1.00 24.15 721 ALA A O 1
ATOM 5346 N N . ILE A 1 722 ? 14.567 37.287 -35.684 1.00 20.81 722 ILE A N 1
ATOM 5347 C CA . ILE A 1 722 ? 13.576 37.603 -34.663 1.00 20.44 722 ILE A CA 1
ATOM 5348 C C . ILE A 1 722 ? 14.267 38.514 -33.637 1.00 21.53 722 ILE A C 1
ATOM 5349 O O . ILE A 1 722 ? 15.279 38.087 -33.067 1.00 23.57 722 ILE A O 1
ATOM 5354 N N . THR A 1 723 ? 13.620 39.651 -33.285 1.00 22.62 723 THR A N 1
ATOM 5355 C CA . THR A 1 723 ? 14.324 40.612 -32.436 1.00 24.48 723 THR A CA 1
ATOM 5356 C C . THR A 1 723 ? 13.291 41.196 -31.489 1.00 24.15 723 THR A C 1
ATOM 5357 O O . THR A 1 723 ? 12.269 41.722 -31.902 1.00 27.59 723 THR A O 1
ATOM 5361 N N . PHE A 1 724 ? 13.541 41.085 -30.191 1.00 26.69 724 PHE A N 1
ATOM 5362 C CA . PHE A 1 724 ? 12.672 41.811 -29.225 1.00 27.05 724 PHE A CA 1
ATOM 5363 C C . PHE A 1 724 ? 13.245 43.223 -28.908 1.00 29.00 724 PHE A C 1
ATOM 5364 O O . PHE A 1 724 ? 14.449 43.376 -28.877 1.00 28.80 724 PHE A O 1
ATOM 5372 N N . ASP A 1 725 ? 12.386 44.222 -28.724 1.00 28.63 725 ASP A N 1
ATOM 5373 C CA . ASP A 1 725 ? 12.855 45.536 -28.225 1.00 32.94 725 ASP A CA 1
ATOM 5374 C C . ASP A 1 725 ? 14.004 46.082 -29.045 1.00 33.46 725 ASP A C 1
ATOM 5375 O O . ASP A 1 725 ? 15.078 46.503 -28.518 1.00 35.49 725 ASP A O 1
ATOM 5380 N N . SER A 1 726 ? 13.759 46.099 -30.337 1.00 35.64 726 SER A N 1
ATOM 5381 C CA . SER A 1 726 ? 14.664 46.670 -31.313 1.00 37.71 726 SER A CA 1
ATOM 5382 C C . SER A 1 726 ? 15.997 45.947 -31.459 1.00 37.63 726 SER A C 1
ATOM 5383 O O . SER A 1 726 ? 16.426 45.710 -32.582 1.00 39.57 726 SER A O 1
ATOM 5386 N N . SER A 1 727 ? 16.621 45.523 -30.375 1.00 36.39 727 SER A N 1
ATOM 5387 C CA . SER A 1 727 ? 17.944 44.958 -30.532 1.00 36.35 727 SER A CA 1
ATOM 5388 C C . SER A 1 727 ? 18.270 43.733 -29.724 1.00 35.82 727 SER A C 1
ATOM 5389 O O . SER A 1 727 ? 19.462 43.463 -29.539 1.00 37.33 727 SER A O 1
ATOM 5392 N N . VAL A 1 728 ? 17.287 43.001 -29.184 1.00 33.19 728 VAL A N 1
ATOM 5393 C CA . VAL A 1 728 ? 17.623 41.777 -28.433 1.00 30.85 728 VAL A CA 1
ATOM 5394 C C . VAL A 1 728 ? 17.268 40.646 -29.444 1.00 30.48 728 VAL A C 1
ATOM 5395 O O . VAL A 1 728 ? 16.096 40.436 -29.720 1.00 29.32 728 VAL A O 1
ATOM 5399 N N . SER A 1 729 ? 18.281 40.088 -30.100 1.00 28.87 729 SER A N 1
ATOM 5400 C CA . SER A 1 729 ? 18.065 38.945 -31.036 1.00 26.54 729 SER A CA 1
ATOM 5401 C C . SER A 1 729 ? 17.561 37.749 -30.247 1.00 26.24 729 SER A C 1
ATOM 5402 O O . SER A 1 729 ? 17.968 37.519 -29.096 1.00 27.45 729 SER A O 1
ATOM 5405 N N . TRP A 1 730 ? 16.583 37.029 -30.807 1.00 21.38 730 TRP A N 1
ATOM 5406 C CA . TRP A 1 730 ? 16.091 35.799 -30.175 1.00 22.72 730 TRP A CA 1
ATOM 5407 C C . TRP A 1 730 ? 16.337 34.632 -31.220 1.00 21.72 730 TRP A C 1
ATOM 5408 O O . TRP A 1 730 ? 15.968 34.729 -32.374 1.00 22.71 730 TRP A O 1
ATOM 5419 N N . PRO A 1 731 ? 16.877 33.514 -30.714 1.00 22.22 731 PRO A N 1
ATOM 5420 C CA . PRO A 1 731 ? 17.199 33.140 -29.362 1.00 21.09 731 PRO A CA 1
ATOM 5421 C C . PRO A 1 731 ? 18.502 33.803 -28.880 1.00 22.08 731 PRO A C 1
ATOM 5422 O O . PRO A 1 731 ? 18.757 33.759 -27.681 1.00 21.33 731 PRO A O 1
ATOM 5426 N N . GLY A 1 732 ? 19.286 34.370 -29.766 1.00 24.00 732 GLY A N 1
ATOM 5427 C CA . GLY A 1 732 ? 20.622 34.841 -29.285 1.00 22.83 732 GLY A CA 1
ATOM 5428 C C . GLY A 1 732 ? 21.419 33.792 -28.567 1.00 25.18 732 GLY A C 1
ATOM 5429 O O . GLY A 1 732 ? 21.418 32.579 -28.948 1.00 22.52 732 GLY A O 1
ATOM 5430 N N . ASN A 1 733 ? 22.177 34.216 -27.544 1.00 24.37 733 ASN A N 1
ATOM 5431 C CA . ASN A 1 733 ? 22.911 33.267 -26.656 1.00 24.61 733 ASN A CA 1
ATOM 5432 C C . ASN A 1 733 ? 23.881 32.333 -27.433 1.00 20.97 733 ASN A C 1
ATOM 5433 O O . ASN A 1 733 ? 24.283 31.319 -26.927 1.00 22.61 733 ASN A O 1
ATOM 5438 N N . ASP A 1 734 ? 24.267 32.785 -28.615 1.00 22.69 734 ASP A N 1
ATOM 5439 C CA . ASP A 1 734 ? 25.224 32.069 -29.482 1.00 23.74 734 ASP A CA 1
ATOM 5440 C C . ASP A 1 734 ? 24.723 30.609 -29.811 1.00 24.31 734 ASP A C 1
ATOM 5441 O O . ASP A 1 734 ? 25.520 29.718 -30.158 1.00 25.90 734 ASP A O 1
ATOM 5446 N N . ARG A 1 735 ? 23.400 30.432 -29.794 1.00 23.34 735 ARG A N 1
ATOM 5447 C CA . ARG A 1 735 ? 22.811 29.078 -29.895 1.00 21.04 735 ARG A CA 1
ATOM 5448 C C . ARG A 1 735 ? 23.003 28.484 -31.280 1.00 21.35 735 ARG A C 1
ATOM 5449 O O . ARG A 1 735 ? 23.392 27.313 -31.364 1.00 21.71 735 ARG A O 1
ATOM 5457 N N . LEU A 1 736 ? 22.762 29.298 -32.323 1.00 20.77 736 LEU A N 1
ATOM 5458 C CA . LEU A 1 736 ? 22.734 28.786 -33.712 1.00 25.24 736 LEU A CA 1
ATOM 5459 C C . LEU A 1 736 ? 24.071 29.026 -34.428 1.00 27.88 736 LEU A C 1
ATOM 5460 O O . LEU A 1 736 ? 24.730 30.034 -34.146 1.00 29.05 736 LEU A O 1
ATOM 5465 N N . LEU A 1 737 ? 24.419 28.118 -35.361 1.00 29.60 737 LEU A N 1
ATOM 5466 C CA . LEU A 1 737 ? 25.611 28.220 -36.231 1.00 31.02 737 LEU A CA 1
ATOM 5467 C C . LEU A 1 737 ? 25.704 29.568 -36.972 1.00 33.50 737 LEU A C 1
ATOM 5468 O O . LEU A 1 737 ? 26.793 30.071 -37.208 1.00 34.40 737 LEU A O 1
ATOM 5473 N N . THR A 1 738 ? 24.569 30.157 -37.351 1.00 34.08 738 THR A N 1
ATOM 5474 C CA . THR A 1 738 ? 24.483 31.620 -37.671 1.00 34.35 738 THR A CA 1
ATOM 5475 C C . THR A 1 738 ? 23.671 32.261 -36.558 1.00 35.04 738 THR A C 1
ATOM 5476 O O . THR A 1 738 ? 22.411 32.161 -36.495 1.00 34.85 738 THR A O 1
ATOM 5480 N N . PRO A 1 739 ? 24.353 32.889 -35.611 1.00 35.65 739 PRO A N 1
ATOM 5481 C CA . PRO A 1 739 ? 23.540 33.000 -34.367 1.00 35.43 739 PRO A CA 1
ATOM 5482 C C . PRO A 1 739 ? 22.443 34.106 -34.326 1.00 34.39 739 PRO A C 1
ATOM 5483 O O . PRO A 1 739 ? 21.582 34.034 -33.450 1.00 34.58 739 PRO A O 1
ATOM 5487 N N A ASN A 1 740 ? 22.440 35.112 -35.212 0.50 33.79 740 ASN A N 1
ATOM 5488 N N B ASN A 1 740 ? 22.459 34.998 -35.329 0.50 34.43 740 ASN A N 1
ATOM 5489 C CA A ASN A 1 740 ? 21.408 36.159 -35.088 0.50 31.83 740 ASN A CA 1
ATOM 5490 C CA B ASN A 1 740 ? 21.658 36.221 -35.441 0.50 33.05 740 ASN A CA 1
ATOM 5491 C C A ASN A 1 740 ? 20.082 35.880 -35.818 0.50 31.23 740 ASN A C 1
ATOM 5492 C C B ASN A 1 740 ? 20.327 36.103 -36.235 0.50 32.46 740 ASN A C 1
ATOM 5493 O O A ASN A 1 740 ? 19.092 36.583 -35.591 0.50 29.60 740 ASN A O 1
ATOM 5494 O O B ASN A 1 740 ? 19.579 37.060 -36.446 0.50 32.23 740 ASN A O 1
ATOM 5503 N N . GLU A 1 741 ? 20.079 34.917 -36.744 1.00 30.60 741 GLU A N 1
ATOM 5504 C CA . GLU A 1 741 ? 18.839 34.631 -37.451 1.00 27.12 741 GLU A CA 1
ATOM 5505 C C . GLU A 1 741 ? 18.678 33.112 -37.565 1.00 24.33 741 GLU A C 1
ATOM 5506 O O . GLU A 1 741 ? 19.617 32.361 -37.358 1.00 25.60 741 GLU A O 1
ATOM 5512 N N . PHE A 1 742 ? 17.501 32.720 -37.989 1.00 21.38 742 PHE A N 1
ATOM 5513 C CA . PHE A 1 742 ? 17.226 31.331 -38.457 1.00 21.65 742 PHE A CA 1
ATOM 5514 C C . PHE A 1 742 ? 17.383 31.270 -39.935 1.00 20.65 742 PHE A C 1
ATOM 5515 O O . PHE A 1 742 ? 16.557 31.761 -40.702 1.00 22.42 742 PHE A O 1
ATOM 5523 N N . GLU A 1 743 ? 18.471 30.694 -40.398 1.00 21.73 743 GLU A N 1
ATOM 5524 C CA . GLU A 1 743 ? 18.634 30.412 -41.784 1.00 20.90 743 GLU A CA 1
ATOM 5525 C C . GLU A 1 743 ? 17.983 29.102 -42.183 1.00 17.69 743 GLU A C 1
ATOM 5526 O O . GLU A 1 743 ? 18.319 28.099 -41.625 1.00 21.31 743 GLU A O 1
ATOM 5532 N N . ILE A 1 744 ? 17.078 29.155 -43.139 1.00 17.94 744 ILE A N 1
ATOM 5533 C CA . ILE A 1 744 ? 16.288 27.944 -43.553 1.00 18.75 744 ILE A CA 1
ATOM 5534 C C . ILE A 1 744 ? 17.095 27.188 -44.604 1.00 17.79 744 ILE A C 1
ATOM 5535 O O . ILE A 1 744 ? 17.222 26.000 -44.552 1.00 17.72 744 ILE A O 1
ATOM 5540 N N . LYS A 1 745 ? 17.640 27.904 -45.560 1.00 18.10 745 LYS A N 1
ATOM 5541 C CA . LYS A 1 745 ? 18.405 27.309 -46.635 1.00 19.55 745 LYS A CA 1
ATOM 5542 C C . LYS A 1 745 ? 19.558 28.201 -47.037 1.00 22.18 745 LYS A C 1
ATOM 5543 O O . LYS A 1 745 ? 19.476 29.422 -46.903 1.00 22.12 745 LYS A O 1
ATOM 5549 N N . ARG A 1 746 ? 20.592 27.585 -47.612 1.00 21.45 746 ARG A N 1
ATOM 5550 C CA . ARG A 1 746 ? 21.762 28.347 -48.072 1.00 23.12 746 ARG A CA 1
ATOM 5551 C C . ARG A 1 746 ? 22.070 27.968 -49.506 1.00 24.80 746 ARG A C 1
ATOM 5552 O O . ARG A 1 746 ? 22.010 26.778 -49.868 1.00 25.38 746 ARG A O 1
ATOM 5560 N N . SER A 1 747 ? 22.463 28.937 -50.339 1.00 28.17 747 SER A N 1
ATOM 5561 C CA . SER A 1 747 ? 22.882 28.588 -51.692 1.00 31.84 747 SER A CA 1
ATOM 5562 C C . SER A 1 747 ? 24.325 27.994 -51.676 1.00 34.22 747 SER A C 1
ATOM 5563 O O . SER A 1 747 ? 24.890 27.727 -50.598 1.00 33.05 747 SER A O 1
ATOM 5566 N N . VAL A 1 748 ? 24.890 27.728 -52.856 1.00 37.01 748 VAL A N 1
ATOM 5567 C CA . VAL A 1 748 ? 26.224 27.066 -53.016 1.00 39.78 748 VAL A CA 1
ATOM 5568 C C . VAL A 1 748 ? 27.344 27.592 -52.100 1.00 40.38 748 VAL A C 1
ATOM 5569 O O . VAL A 1 748 ? 28.123 26.804 -51.504 1.00 39.94 748 VAL A O 1
ATOM 5573 N N . ASP A 1 749 ? 27.390 28.925 -51.957 1.00 40.06 749 ASP A N 1
ATOM 5574 C CA . ASP A 1 749 ? 28.424 29.627 -51.212 1.00 41.27 749 ASP A CA 1
ATOM 5575 C C . ASP A 1 749 ? 28.427 29.255 -49.737 1.00 39.27 749 ASP A C 1
ATOM 5576 O O . ASP A 1 749 ? 29.422 29.462 -49.002 1.00 39.80 749 ASP A O 1
ATOM 5581 N N . GLY A 1 750 ? 27.320 28.688 -49.271 1.00 36.16 750 GLY A N 1
ATOM 5582 C CA . GLY A 1 750 ? 27.233 28.320 -47.841 1.00 32.31 750 GLY A CA 1
ATOM 5583 C C . GLY A 1 750 ? 26.994 26.824 -47.625 1.00 29.80 750 GLY A C 1
ATOM 5584 O O . GLY A 1 750 ? 26.491 26.396 -46.614 1.00 26.75 750 GLY A O 1
ATOM 5585 N N . GLU A 1 751 ? 27.453 26.007 -48.547 1.00 28.93 751 GLU A N 1
ATOM 5586 C CA . GLU A 1 751 ? 27.024 24.641 -48.542 1.00 25.46 751 GLU A CA 1
ATOM 5587 C C . GLU A 1 751 ? 27.510 23.859 -47.358 1.00 25.43 751 GLU A C 1
ATOM 5588 O O . GLU A 1 751 ? 26.852 22.891 -47.016 1.00 22.40 751 GLU A O 1
ATOM 5594 N N . GLY A 1 752 ? 28.649 24.271 -46.737 1.00 23.22 752 GLY A N 1
ATOM 5595 C CA . GLY A 1 752 ? 29.230 23.544 -45.547 1.00 20.75 752 GLY A CA 1
ATOM 5596 C C . GLY A 1 752 ? 28.188 23.418 -44.445 1.00 23.03 752 GLY A C 1
ATOM 5597 O O . GLY A 1 752 ? 28.202 22.414 -43.757 1.00 22.63 752 GLY A O 1
ATOM 5598 N N . TYR A 1 753 ? 27.318 24.427 -44.255 1.00 23.98 753 TYR A N 1
ATOM 5599 C CA . TYR A 1 753 ? 26.342 24.314 -43.188 1.00 24.12 753 TYR A CA 1
ATOM 5600 C C . TYR A 1 753 ? 25.026 23.680 -43.609 1.00 21.43 753 TYR A C 1
ATOM 5601 O O . TYR A 1 753 ? 24.098 23.716 -42.798 1.00 20.41 753 TYR A O 1
ATOM 5610 N N . ASN A 1 754 ? 24.939 23.202 -44.840 1.00 17.35 754 ASN A N 1
ATOM 5611 C CA . ASN A 1 754 ? 23.740 22.424 -45.312 1.00 17.70 754 ASN A CA 1
ATOM 5612 C C . ASN A 1 754 ? 23.754 20.983 -44.865 1.00 18.13 754 ASN A C 1
ATOM 5613 O O . ASN A 1 754 ? 24.702 20.532 -44.172 1.00 18.66 754 ASN A O 1
ATOM 5618 N N . VAL A 1 755 ? 22.600 20.303 -45.068 1.00 16.93 755 VAL A N 1
ATOM 5619 C CA . VAL A 1 755 ? 22.470 18.973 -44.413 1.00 17.70 755 VAL A CA 1
ATOM 5620 C C . VAL A 1 755 ? 21.518 18.126 -45.286 1.00 17.56 755 VAL A C 1
ATOM 5621 O O . VAL A 1 755 ? 20.719 18.676 -46.000 1.00 16.41 755 VAL A O 1
ATOM 5625 N N . ALA A 1 756 ? 21.626 16.800 -45.085 1.00 14.48 756 ALA A N 1
ATOM 5626 C CA . ALA A 1 756 ? 20.613 15.839 -45.534 1.00 16.56 756 ALA A CA 1
ATOM 5627 C C . ALA A 1 756 ? 20.548 15.850 -47.039 1.00 16.67 756 ALA A C 1
ATOM 5628 O O . ALA A 1 756 ? 19.536 15.490 -47.634 1.00 17.20 756 ALA A O 1
ATOM 5630 N N . GLN A 1 757 ? 21.682 16.161 -47.677 1.00 17.96 757 GLN A N 1
ATOM 5631 C CA . GLN A 1 757 ? 21.796 16.132 -49.094 1.00 18.09 757 GLN A CA 1
ATOM 5632 C C . GLN A 1 757 ? 20.863 17.129 -49.823 1.00 18.78 757 GLN A C 1
ATOM 5633 O O . GLN A 1 757 ? 20.466 16.891 -50.938 1.00 20.71 757 GLN A O 1
ATOM 5639 N N . CYS A 1 758 ? 20.567 18.258 -49.176 1.00 16.03 758 CYS A N 1
ATOM 5640 C CA . CYS A 1 758 ? 19.854 19.283 -49.926 1.00 16.30 758 CYS A CA 1
ATOM 5641 C C . CYS A 1 758 ? 20.372 20.630 -49.475 1.00 17.34 758 CYS A C 1
ATOM 5642 O O . CYS A 1 758 ? 21.430 20.672 -48.935 1.00 19.12 758 CYS A O 1
ATOM 5645 N N . ASN A 1 759 ? 19.666 21.690 -49.769 1.00 16.30 759 ASN A N 1
ATOM 5646 C CA . ASN A 1 759 ? 20.152 23.047 -49.361 1.00 15.23 759 ASN A CA 1
ATOM 5647 C C . ASN A 1 759 ? 19.548 23.532 -48.075 1.00 16.60 759 ASN A C 1
ATOM 5648 O O . ASN A 1 759 ? 19.734 24.680 -47.691 1.00 17.31 759 ASN A O 1
ATOM 5653 N N . MET A 1 760 ? 18.847 22.680 -47.303 1.00 17.08 760 MET A N 1
ATOM 5654 C CA . MET A 1 760 ? 18.376 23.041 -46.017 1.00 16.60 760 MET A CA 1
ATOM 5655 C C . MET A 1 760 ? 19.565 23.147 -45.025 1.00 16.69 760 MET A C 1
ATOM 5656 O O . MET A 1 760 ? 20.533 22.344 -45.093 1.00 15.66 760 MET A O 1
ATOM 5661 N N . THR A 1 761 ? 19.553 24.130 -44.139 1.00 16.22 761 THR A N 1
ATOM 5662 C CA . THR A 1 761 ? 20.657 24.157 -43.137 1.00 15.01 761 THR A CA 1
ATOM 5663 C C . THR A 1 761 ? 20.579 23.131 -41.955 1.00 16.28 761 THR A C 1
ATOM 5664 O O . THR A 1 761 ? 19.485 22.685 -41.535 1.00 16.41 761 THR A O 1
ATOM 5668 N N . LYS A 1 762 ? 21.759 22.798 -41.381 1.00 15.49 762 LYS A N 1
ATOM 5669 C CA . LYS A 1 762 ? 21.808 21.987 -40.214 1.00 17.69 762 LYS A CA 1
ATOM 5670 C C . LYS A 1 762 ? 20.954 22.604 -39.155 1.00 18.55 762 LYS A C 1
ATOM 5671 O O . LYS A 1 762 ? 20.253 21.885 -38.460 1.00 19.25 762 LYS A O 1
ATOM 5677 N N . ASP A 1 763 ? 21.052 23.933 -38.951 1.00 19.38 763 ASP A N 1
ATOM 5678 C CA . ASP A 1 763 ? 20.310 24.525 -37.825 1.00 18.39 763 ASP A CA 1
ATOM 5679 C C . ASP A 1 763 ? 18.787 24.370 -38.021 1.00 18.25 763 ASP A C 1
ATOM 5680 O O . ASP A 1 763 ? 18.090 24.120 -37.072 1.00 16.40 763 ASP A O 1
ATOM 5685 N N . TRP A 1 764 ? 18.321 24.651 -39.213 1.00 16.55 764 TRP A N 1
ATOM 5686 C CA . TRP A 1 764 ? 16.869 24.584 -39.451 1.00 15.55 764 TRP A CA 1
ATOM 5687 C C . TRP A 1 764 ? 16.368 23.189 -39.310 1.00 14.99 764 TRP A C 1
ATOM 5688 O O . TRP A 1 764 ? 15.317 22.976 -38.751 1.00 14.76 764 TRP A O 1
ATOM 5699 N N . PHE A 1 765 ? 17.146 22.264 -39.804 1.00 17.02 765 PHE A N 1
ATOM 5700 C CA . PHE A 1 765 ? 16.719 20.858 -39.640 1.00 16.07 765 PHE A CA 1
ATOM 5701 C C . PHE A 1 765 ? 16.657 20.481 -38.210 1.00 14.96 765 PHE A C 1
ATOM 5702 O O . PHE A 1 765 ? 15.675 19.850 -37.802 1.00 14.84 765 PHE A O 1
ATOM 5710 N N . LEU A 1 766 ? 17.626 20.895 -37.357 1.00 14.82 766 LEU A N 1
ATOM 5711 C CA . LEU A 1 766 ? 17.538 20.590 -35.999 1.00 15.67 766 LEU A CA 1
ATOM 5712 C C . LEU A 1 766 ? 16.330 21.292 -35.290 1.00 16.55 766 LEU A C 1
ATOM 5713 O O . LEU A 1 766 ? 15.633 20.637 -34.560 1.00 15.80 766 LEU A O 1
ATOM 5718 N N . VAL A 1 767 ? 16.081 22.559 -35.588 1.00 16.80 767 VAL A N 1
ATOM 5719 C CA . VAL A 1 767 ? 14.900 23.190 -34.951 1.00 14.74 767 VAL A CA 1
ATOM 5720 C C . VAL A 1 767 ? 13.633 22.490 -35.382 1.00 16.18 767 VAL A C 1
ATOM 5721 O O . VAL A 1 767 ? 12.762 22.282 -34.615 1.00 17.22 767 VAL A O 1
ATOM 5725 N N . GLN A 1 768 ? 13.553 22.139 -36.689 1.00 14.34 768 GLN A N 1
ATOM 5726 C CA . GLN A 1 768 ? 12.225 21.447 -37.149 1.00 15.57 768 GLN A CA 1
ATOM 5727 C C . GLN A 1 768 ? 12.027 20.089 -36.502 1.00 16.46 768 GLN A C 1
ATOM 5728 O O . GLN A 1 768 ? 10.876 19.671 -36.048 1.00 15.58 768 GLN A O 1
ATOM 5734 N N . MET A 1 769 ? 13.153 19.361 -36.438 1.00 13.62 769 MET A N 1
ATOM 5735 C CA . MET A 1 769 ? 13.076 18.020 -35.793 1.00 14.00 769 MET A CA 1
ATOM 5736 C C . MET A 1 769 ? 12.728 18.118 -34.318 1.00 14.76 769 MET A C 1
ATOM 5737 O O . MET A 1 769 ? 12.054 17.230 -33.734 1.00 16.09 769 MET A O 1
ATOM 5742 N N . LEU A 1 770 ? 13.285 19.165 -33.651 1.00 15.90 770 LEU A N 1
ATOM 5743 C CA . LEU A 1 770 ? 12.990 19.263 -32.236 1.00 16.08 770 LEU A CA 1
ATOM 5744 C C . LEU A 1 770 ? 11.561 19.741 -31.990 1.00 14.65 770 LEU A C 1
ATOM 5745 O O . LEU A 1 770 ? 10.847 19.202 -31.157 1.00 16.27 770 LEU A O 1
ATOM 5750 N N . ALA A 1 771 ? 11.118 20.714 -32.760 1.00 13.55 771 ALA A N 1
ATOM 5751 C CA . ALA A 1 771 ? 9.785 21.256 -32.642 1.00 14.07 771 ALA A CA 1
ATOM 5752 C C . ALA A 1 771 ? 8.713 20.182 -32.914 1.00 16.92 771 ALA A C 1
ATOM 5753 O O . ALA A 1 771 ? 7.630 20.222 -32.344 1.00 18.77 771 ALA A O 1
ATOM 5755 N N . ASN A 1 772 ? 8.943 19.377 -33.932 1.00 15.06 772 ASN A N 1
ATOM 5756 C CA . ASN A 1 772 ? 7.967 18.360 -34.302 1.00 14.14 772 ASN A CA 1
ATOM 5757 C C . ASN A 1 772 ? 8.050 17.098 -33.446 1.00 15.59 772 ASN A C 1
ATOM 5758 O O . ASN A 1 772 ? 6.989 16.503 -33.165 1.00 16.59 772 ASN A O 1
ATOM 5763 N N . TYR A 1 773 ? 9.277 16.662 -33.121 1.00 14.02 773 TYR A N 1
ATOM 5764 C CA . TYR A 1 773 ? 9.391 15.309 -32.505 1.00 14.53 773 TYR A CA 1
ATOM 5765 C C . TYR A 1 773 ? 10.300 15.230 -31.267 1.00 13.26 773 TYR A C 1
ATOM 5766 O O . TYR A 1 773 ? 10.529 14.135 -30.750 1.00 14.59 773 TYR A O 1
ATOM 5775 N N . ASN A 1 774 ? 10.890 16.367 -30.871 1.00 15.91 774 ASN A N 1
ATOM 5776 C CA . ASN A 1 774 ? 11.822 16.262 -29.755 1.00 14.55 774 ASN A CA 1
ATOM 5777 C C . ASN A 1 774 ? 13.125 15.504 -30.106 1.00 15.01 774 ASN A C 1
ATOM 5778 O O . ASN A 1 774 ? 13.861 14.976 -29.289 1.00 17.22 774 ASN A O 1
ATOM 5783 N N . ILE A 1 775 ? 13.363 15.416 -31.412 1.00 12.82 775 ILE A N 1
ATOM 5784 C CA . ILE A 1 775 ? 14.603 14.754 -31.898 1.00 13.81 775 ILE A CA 1
ATOM 5785 C C . ILE A 1 775 ? 15.658 15.725 -32.283 1.00 15.26 775 ILE A C 1
ATOM 5786 O O . ILE A 1 775 ? 15.386 16.676 -33.140 1.00 16.15 775 ILE A O 1
ATOM 5791 N N . GLY A 1 776 ? 16.888 15.621 -31.712 1.00 16.23 776 GLY A N 1
ATOM 5792 C CA . GLY A 1 776 ? 17.978 16.429 -32.339 1.00 18.08 776 GLY A CA 1
ATOM 5793 C C . GLY A 1 776 ? 19.170 16.501 -31.402 1.00 19.84 776 GLY A C 1
ATOM 5794 O O . GLY A 1 776 ? 20.302 16.652 -31.874 1.00 21.02 776 GLY A O 1
ATOM 5795 N N . TYR A 1 777 ? 18.993 16.190 -30.151 1.00 18.76 777 TYR A N 1
ATOM 5796 C CA . TYR A 1 777 ? 20.153 16.225 -29.246 1.00 18.22 777 TYR A CA 1
ATOM 5797 C C . TYR A 1 777 ? 20.726 14.869 -28.979 1.00 18.18 777 TYR A C 1
ATOM 5798 O O . TYR A 1 777 ? 21.831 14.735 -28.331 1.00 21.10 777 TYR A O 1
ATOM 5807 N N . GLN A 1 778 ? 20.014 13.792 -29.307 1.00 17.69 778 GLN A N 1
ATOM 5808 C CA . GLN A 1 778 ? 20.611 12.483 -29.125 1.00 19.57 778 GLN A CA 1
ATOM 5809 C C . GLN A 1 778 ? 20.492 11.671 -30.442 1.00 19.10 778 GLN A C 1
ATOM 5810 O O . GLN A 1 778 ? 20.100 10.501 -30.451 1.00 24.79 778 GLN A O 1
ATOM 5816 N N . GLY A 1 779 ? 20.857 12.379 -31.444 1.00 18.94 779 GLY A N 1
ATOM 5817 C CA . GLY A 1 779 ? 20.917 11.819 -32.818 1.00 19.20 779 GLY A CA 1
ATOM 5818 C C . GLY A 1 779 ? 19.677 12.098 -33.634 1.00 19.22 779 GLY A C 1
ATOM 5819 O O . GLY A 1 779 ? 18.608 12.238 -33.086 1.00 18.36 779 GLY A O 1
ATOM 5820 N N . PHE A 1 780 ? 19.829 12.113 -34.952 1.00 18.34 780 PHE A N 1
ATOM 5821 C CA . PHE A 1 780 ? 18.743 12.258 -35.873 1.00 17.29 780 PHE A CA 1
ATOM 5822 C C . PHE A 1 780 ? 18.357 10.863 -36.375 1.00 15.67 780 PHE A C 1
ATOM 5823 O O . PHE A 1 780 ? 19.188 10.099 -36.860 1.00 17.80 780 PHE A O 1
ATOM 5831 N N . TYR A 1 781 ? 17.081 10.631 -36.358 1.00 15.22 781 TYR A N 1
ATOM 5832 C CA . TYR A 1 781 ? 16.527 9.330 -36.833 1.00 14.22 781 TYR A CA 1
ATOM 5833 C C . TYR A 1 781 ? 15.098 9.602 -37.312 1.00 16.09 781 TYR A C 1
ATOM 5834 O O . TYR A 1 781 ? 14.495 10.680 -37.059 1.00 16.52 781 TYR A O 1
ATOM 5843 N N . ILE A 1 782 ? 14.497 8.603 -37.987 1.00 14.17 782 ILE A N 1
ATOM 5844 C CA . ILE A 1 782 ? 13.139 8.794 -38.445 1.00 15.71 782 ILE A CA 1
ATOM 5845 C C . ILE A 1 782 ? 12.197 8.705 -37.246 1.00 14.26 782 ILE A C 1
ATOM 5846 O O . ILE A 1 782 ? 12.247 7.699 -36.460 1.00 15.11 782 ILE A O 1
ATOM 5851 N N . PRO A 1 783 ? 11.305 9.692 -37.082 1.00 14.11 783 PRO A N 1
ATOM 5852 C CA . PRO A 1 783 ? 10.327 9.545 -36.024 1.00 14.07 783 PRO A CA 1
ATOM 5853 C C . PRO A 1 783 ? 9.335 8.360 -36.162 1.00 16.16 783 PRO A C 1
ATOM 5854 O O . PRO A 1 783 ? 9.054 7.933 -37.273 1.00 18.53 783 PRO A O 1
ATOM 5858 N N . GLU A 1 784 ? 8.844 7.915 -34.979 1.00 19.34 784 GLU A N 1
ATOM 5859 C CA . GLU A 1 784 ? 7.778 6.839 -34.950 1.00 19.21 784 GLU A CA 1
ATOM 5860 C C . GLU A 1 784 ? 6.653 7.288 -35.885 1.00 20.15 784 GLU A C 1
ATOM 5861 O O . GLU A 1 784 ? 6.259 8.471 -35.862 1.00 17.14 784 GLU A O 1
ATOM 5867 N N A SER A 1 785 ? 6.128 6.364 -36.703 0.50 18.67 785 SER A N 1
ATOM 5868 N N B SER A 1 785 ? 6.152 6.336 -36.675 0.50 18.67 785 SER A N 1
ATOM 5869 C CA A SER A 1 785 ? 5.156 6.822 -37.683 0.50 19.49 785 SER A CA 1
ATOM 5870 C CA B SER A 1 785 ? 5.129 6.674 -37.625 0.50 19.31 785 SER A CA 1
ATOM 5871 C C A SER A 1 785 ? 3.891 7.493 -37.082 0.50 18.41 785 SER A C 1
ATOM 5872 C C B SER A 1 785 ? 3.969 7.505 -37.034 0.50 18.35 785 SER A C 1
ATOM 5873 O O A SER A 1 785 ? 3.328 8.425 -37.694 0.50 18.81 785 SER A O 1
ATOM 5874 O O B SER A 1 785 ? 3.541 8.531 -37.597 0.50 19.24 785 SER A O 1
ATOM 5879 N N . TYR A 1 786 ? 3.450 7.022 -35.941 1.00 20.81 786 TYR A N 1
ATOM 5880 C CA . TYR A 1 786 ? 2.277 7.665 -35.238 1.00 19.88 786 TYR A CA 1
ATOM 5881 C C . TYR A 1 786 ? 2.537 9.067 -34.731 1.00 19.71 786 TYR A C 1
ATOM 5882 O O . TYR A 1 786 ? 1.585 9.830 -34.526 1.00 22.33 786 TYR A O 1
ATOM 5891 N N . LYS A 1 787 ? 3.795 9.500 -34.630 1.00 17.50 787 LYS A N 1
ATOM 5892 C CA . LYS A 1 787 ? 4.108 10.855 -34.326 1.00 17.45 787 LYS A CA 1
ATOM 5893 C C . LYS A 1 787 ? 4.306 11.729 -35.599 1.00 18.98 787 LYS A C 1
ATOM 5894 O O . LYS A 1 787 ? 4.334 12.959 -35.535 1.00 18.81 787 LYS A O 1
ATOM 5900 N N . ASP A 1 788 ? 4.407 11.074 -36.766 1.00 17.41 788 ASP A N 1
ATOM 5901 C CA . ASP A 1 788 ? 4.770 11.782 -37.971 1.00 16.89 788 ASP A CA 1
ATOM 5902 C C . ASP A 1 788 ? 3.552 11.753 -38.852 1.00 17.05 788 ASP A C 1
ATOM 5903 O O . ASP A 1 788 ? 3.359 10.894 -39.720 1.00 19.20 788 ASP A O 1
ATOM 5908 N N . ARG A 1 789 ? 2.661 12.696 -38.601 1.00 16.06 789 ARG A N 1
ATOM 5909 C CA . ARG A 1 789 ? 1.320 12.704 -39.242 1.00 17.62 789 ARG A CA 1
ATOM 5910 C C . ARG A 1 789 ? 1.311 13.389 -40.630 1.00 16.15 789 ARG A C 1
ATOM 5911 O O . ARG A 1 789 ? 2.337 13.748 -41.174 1.00 18.31 789 ARG A O 1
ATOM 5919 N N A MET A 1 790 ? 0.102 13.487 -41.174 0.50 15.53 790 MET A N 1
ATOM 5920 N N B MET A 1 790 ? 0.145 13.478 -41.268 0.50 16.76 790 MET A N 1
ATOM 5921 C CA A MET A 1 790 ? -0.044 13.985 -42.495 0.50 14.46 790 MET A CA 1
ATOM 5922 C CA B MET A 1 790 ? 0.164 13.955 -42.640 0.50 16.40 790 MET A CA 1
ATOM 5923 C C A MET A 1 790 ? 0.613 15.356 -42.728 0.50 15.88 790 MET A C 1
ATOM 5924 C C B MET A 1 790 ? 0.633 15.418 -42.797 0.50 16.77 790 MET A C 1
ATOM 5925 O O A MET A 1 790 ? 1.186 15.582 -43.741 0.50 16.45 790 MET A O 1
ATOM 5926 O O B MET A 1 790 ? 1.089 15.775 -43.850 0.50 18.00 790 MET A O 1
ATOM 5935 N N . TYR A 1 791 ? 0.477 16.244 -41.765 1.00 15.51 791 TYR A N 1
ATOM 5936 C CA . TYR A 1 791 ? 0.949 17.660 -41.932 1.00 14.52 791 TYR A CA 1
ATOM 5937 C C . TYR A 1 791 ? 2.233 17.860 -41.121 1.00 17.66 791 TYR A C 1
ATOM 5938 O O . TYR A 1 791 ? 2.581 18.976 -40.695 1.00 17.85 791 TYR A O 1
ATOM 5947 N N . SER A 1 792 ? 2.970 16.756 -40.809 1.00 16.19 792 SER A N 1
ATOM 5948 C CA . SER A 1 792 ? 4.235 16.901 -40.000 1.00 14.95 792 SER A CA 1
ATOM 5949 C C . SER A 1 792 ? 5.444 17.152 -40.905 1.00 16.52 792 SER A C 1
ATOM 5950 O O . SER A 1 792 ? 5.406 16.890 -42.093 1.00 15.63 792 SER A O 1
ATOM 5953 N N . PHE A 1 793 ? 6.527 17.623 -40.302 1.00 13.74 793 PHE A N 1
ATOM 5954 C CA . PHE A 1 793 ? 7.727 17.987 -41.043 1.00 11.97 793 PHE A CA 1
ATOM 5955 C C . PHE A 1 793 ? 8.357 16.806 -41.797 1.00 14.59 793 PHE A C 1
ATOM 5956 O O . PHE A 1 793 ? 8.505 16.923 -43.000 1.00 14.77 793 PHE A O 1
ATOM 5964 N N . PHE A 1 794 ? 8.730 15.723 -41.090 1.00 14.34 794 PHE A N 1
ATOM 5965 C CA . PHE A 1 794 ? 9.561 14.712 -41.786 1.00 14.00 794 PHE A CA 1
ATOM 5966 C C . PHE A 1 794 ? 8.786 13.980 -42.807 1.00 14.67 794 PHE A C 1
ATOM 5967 O O . PHE A 1 794 ? 9.350 13.727 -43.900 1.00 15.65 794 PHE A O 1
ATOM 5975 N N . ARG A 1 795 ? 7.498 13.721 -42.610 1.00 13.40 795 ARG A N 1
ATOM 5976 C CA . ARG A 1 795 ? 6.704 12.993 -43.647 1.00 15.90 795 ARG A CA 1
ATOM 5977 C C . ARG A 1 795 ? 6.709 13.717 -45.003 1.00 16.34 795 ARG A C 1
ATOM 5978 O O . ARG A 1 795 ? 6.582 13.113 -46.023 1.00 17.42 795 ARG A O 1
ATOM 5986 N N . ASN A 1 796 ? 6.758 15.049 -44.943 1.00 14.23 796 ASN A N 1
ATOM 5987 C CA . ASN A 1 796 ? 6.676 15.912 -46.100 1.00 13.80 796 ASN A CA 1
ATOM 5988 C C . ASN A 1 796 ? 8.023 16.382 -46.661 1.00 12.37 796 ASN A C 1
ATOM 5989 O O . ASN A 1 796 ? 8.069 17.024 -47.702 1.00 16.09 796 ASN A O 1
ATOM 5994 N N . PHE A 1 797 ? 9.105 16.098 -45.928 1.00 14.72 797 PHE A N 1
ATOM 5995 C CA . PHE A 1 797 ? 10.425 16.613 -46.345 1.00 13.95 797 PHE A CA 1
ATOM 5996 C C . PHE A 1 797 ? 10.989 15.868 -47.554 1.00 14.98 797 PHE A C 1
ATOM 5997 O O . PHE A 1 797 ? 11.281 14.702 -47.469 1.00 16.10 797 PHE A O 1
ATOM 6005 N N . GLN A 1 798 ? 11.232 16.598 -48.638 1.00 15.44 798 GLN A N 1
ATOM 6006 C CA . GLN A 1 798 ? 11.636 15.915 -49.850 1.00 13.63 798 GLN A CA 1
ATOM 6007 C C . GLN A 1 798 ? 12.917 16.553 -50.456 1.00 13.91 798 GLN A C 1
ATOM 6008 O O . GLN A 1 798 ? 12.774 17.460 -51.290 1.00 14.62 798 GLN A O 1
ATOM 6014 N N . PRO A 1 799 ? 14.118 16.153 -49.987 1.00 13.31 799 PRO A N 1
ATOM 6015 C CA . PRO A 1 799 ? 15.391 16.687 -50.639 1.00 15.75 799 PRO A CA 1
ATOM 6016 C C . PRO A 1 799 ? 15.571 16.119 -52.030 1.00 15.93 799 PRO A C 1
ATOM 6017 O O . PRO A 1 799 ? 15.191 14.951 -52.265 1.00 16.38 799 PRO A O 1
ATOM 6021 N N . MET A 1 800 ? 16.106 16.933 -52.970 1.00 15.92 800 MET A N 1
ATOM 6022 C CA . MET A 1 800 ? 16.304 16.477 -54.314 1.00 15.35 800 MET A CA 1
ATOM 6023 C C . MET A 1 800 ? 17.529 17.175 -54.944 1.00 16.09 800 MET A C 1
ATOM 6024 O O . MET A 1 800 ? 17.901 18.255 -54.491 1.00 15.91 800 MET A O 1
ATOM 6029 N N . SER A 1 801 ? 18.110 16.522 -55.934 1.00 14.75 801 SER A N 1
ATOM 6030 C CA . SER A 1 801 ? 19.283 17.071 -56.617 1.00 15.50 801 SER A CA 1
ATOM 6031 C C . SER A 1 801 ? 19.190 16.695 -58.078 1.00 14.53 801 SER A C 1
ATOM 6032 O O . SER A 1 801 ? 18.535 15.713 -58.441 1.00 17.12 801 SER A O 1
ATOM 6035 N N . ARG A 1 802 ? 19.849 17.473 -58.922 1.00 16.77 802 ARG A N 1
ATOM 6036 C CA . ARG A 1 802 ? 19.957 17.022 -60.363 1.00 15.23 802 ARG A CA 1
ATOM 6037 C C . ARG A 1 802 ? 21.276 17.636 -60.901 1.00 16.33 802 ARG A C 1
ATOM 6038 O O . ARG A 1 802 ? 21.838 18.540 -60.283 1.00 17.24 802 ARG A O 1
ATOM 6046 N N . GLN A 1 803 ? 21.784 17.082 -61.983 1.00 17.87 803 GLN A N 1
ATOM 6047 C CA . GLN A 1 803 ? 22.791 17.831 -62.766 1.00 15.75 803 GLN A CA 1
ATOM 6048 C C . GLN A 1 803 ? 22.149 18.407 -64.031 1.00 18.24 803 GLN A C 1
ATOM 6049 O O . GLN A 1 803 ? 21.127 17.995 -64.538 1.00 17.01 803 GLN A O 1
ATOM 6055 N N . VAL A 1 804 ? 22.881 19.387 -64.571 1.00 18.42 804 VAL A N 1
ATOM 6056 C CA . VAL A 1 804 ? 22.474 20.045 -65.830 1.00 18.07 804 VAL A CA 1
ATOM 6057 C C . VAL A 1 804 ? 23.756 20.550 -66.459 1.00 19.96 804 VAL A C 1
ATOM 6058 O O . VAL A 1 804 ? 24.753 20.637 -65.779 1.00 19.72 804 VAL A O 1
ATOM 6062 N N . VAL A 1 805 ? 23.689 20.712 -67.795 1.00 18.60 805 VAL A N 1
ATOM 6063 C CA . VAL A 1 805 ? 24.885 21.233 -68.569 1.00 19.01 805 VAL A CA 1
ATOM 6064 C C . VAL A 1 805 ? 25.387 22.546 -67.906 1.00 19.71 805 VAL A C 1
ATOM 6065 O O . VAL A 1 805 ? 24.576 23.413 -67.494 1.00 20.71 805 VAL A O 1
ATOM 6069 N N . ASP A 1 806 ? 26.717 22.638 -67.816 1.00 22.57 806 ASP A N 1
ATOM 6070 C CA . ASP A 1 806 ? 27.343 23.826 -67.223 1.00 23.75 806 ASP A CA 1
ATOM 6071 C C . ASP A 1 806 ? 27.603 24.795 -68.406 1.00 25.95 806 ASP A C 1
ATOM 6072 O O . ASP A 1 806 ? 28.505 24.567 -69.199 1.00 23.64 806 ASP A O 1
ATOM 6077 N N . ASP A 1 807 ? 26.712 25.771 -68.565 1.00 27.12 807 ASP A N 1
ATOM 6078 C CA . ASP A 1 807 ? 26.753 26.611 -69.780 1.00 30.52 807 ASP A CA 1
ATOM 6079 C C . ASP A 1 807 ? 27.971 27.553 -69.825 1.00 33.08 807 ASP A C 1
ATOM 6080 O O . ASP A 1 807 ? 28.209 28.187 -70.853 1.00 33.02 807 ASP A O 1
ATOM 6085 N N . THR A 1 808 ? 28.729 27.650 -68.737 1.00 32.43 808 THR A N 1
ATOM 6086 C CA . THR A 1 808 ? 30.017 28.353 -68.792 1.00 35.94 808 THR A CA 1
ATOM 6087 C C . THR A 1 808 ? 31.236 27.431 -69.015 1.00 35.11 808 THR A C 1
ATOM 6088 O O . THR A 1 808 ? 32.266 27.880 -69.533 1.00 37.18 808 THR A O 1
ATOM 6092 N N . LYS A 1 809 ? 31.187 26.146 -68.664 1.00 33.20 809 LYS A N 1
ATOM 6093 C CA . LYS A 1 809 ? 32.419 25.322 -68.795 1.00 30.84 809 LYS A CA 1
ATOM 6094 C C . LYS A 1 809 ? 32.339 24.329 -69.927 1.00 30.83 809 LYS A C 1
ATOM 6095 O O . LYS A 1 809 ? 33.349 23.721 -70.288 1.00 31.36 809 LYS A O 1
ATOM 6101 N N . TYR A 1 810 ? 31.139 24.117 -70.466 1.00 26.98 810 TYR A N 1
ATOM 6102 C CA . TYR A 1 810 ? 31.024 23.171 -71.512 1.00 25.23 810 TYR A CA 1
ATOM 6103 C C . TYR A 1 810 ? 31.306 24.019 -72.747 1.00 26.35 810 TYR A C 1
ATOM 6104 O O . TYR A 1 810 ? 30.501 24.887 -73.091 1.00 27.42 810 TYR A O 1
ATOM 6113 N N . LYS A 1 811 ? 32.467 23.751 -73.358 1.00 28.90 811 LYS A N 1
ATOM 6114 C CA . LYS A 1 811 ? 33.013 24.634 -74.385 1.00 31.42 811 LYS A CA 1
ATOM 6115 C C . LYS A 1 811 ? 32.058 24.706 -75.536 1.00 31.92 811 LYS A C 1
ATOM 6116 O O . LYS A 1 811 ? 31.863 25.767 -76.095 1.00 33.74 811 LYS A O 1
ATOM 6118 N N . ASP A 1 812 ? 31.373 23.591 -75.845 1.00 30.17 812 ASP A N 1
ATOM 6119 C CA . ASP A 1 812 ? 30.488 23.481 -77.018 1.00 27.98 812 ASP A CA 1
ATOM 6120 C C . ASP A 1 812 ? 29.025 23.872 -76.759 1.00 25.50 812 ASP A C 1
ATOM 6121 O O . ASP A 1 812 ? 28.178 23.645 -77.607 1.00 26.09 812 ASP A O 1
ATOM 6126 N N . TYR A 1 813 ? 28.739 24.476 -75.611 1.00 25.42 813 TYR A N 1
ATOM 6127 C CA . TYR A 1 813 ? 27.368 24.817 -75.205 1.00 25.83 813 TYR A CA 1
ATOM 6128 C C . TYR A 1 813 ? 26.663 25.678 -76.223 1.00 27.14 813 TYR A C 1
ATOM 6129 O O . TYR A 1 813 ? 27.236 26.667 -76.689 1.00 28.32 813 TYR A O 1
ATOM 6138 N N . GLN A 1 814 ? 25.433 25.332 -76.591 1.00 27.18 814 GLN A N 1
ATOM 6139 C CA . GLN A 1 814 ? 24.571 26.210 -77.412 1.00 25.89 814 GLN A CA 1
ATOM 6140 C C . GLN A 1 814 ? 23.247 26.326 -76.707 1.00 28.57 814 GLN A C 1
ATOM 6141 O O . GLN A 1 814 ? 22.663 25.275 -76.352 1.00 27.47 814 GLN A O 1
ATOM 6147 N N . GLN A 1 815 ? 22.731 27.539 -76.515 1.00 27.49 815 GLN A N 1
ATOM 6148 C CA . GLN A 1 815 ? 21.411 27.711 -75.883 1.00 29.38 815 GLN A CA 1
ATOM 6149 C C . GLN A 1 815 ? 20.320 27.432 -76.948 1.00 28.39 815 GLN A C 1
ATOM 6150 O O . GLN A 1 815 ? 19.927 28.323 -77.746 1.00 27.76 815 GLN A O 1
ATOM 6156 N N . VAL A 1 816 ? 19.866 26.187 -77.029 1.00 27.13 816 VAL A N 1
ATOM 6157 C CA . VAL A 1 816 ? 18.851 25.826 -78.042 1.00 26.79 816 VAL A CA 1
ATOM 6158 C C . VAL A 1 816 ? 17.513 25.753 -77.302 1.00 29.66 816 VAL A C 1
ATOM 6159 O O . VAL A 1 816 ? 17.333 24.916 -76.380 1.00 28.65 816 VAL A O 1
ATOM 6163 N N . GLY A 1 817 ? 16.591 26.624 -77.708 1.00 29.98 817 GLY A N 1
ATOM 6164 C CA . GLY A 1 817 ? 15.286 26.762 -77.063 1.00 28.61 817 GLY A CA 1
ATOM 6165 C C . GLY A 1 817 ? 14.256 25.795 -77.646 1.00 27.20 817 GLY A C 1
ATOM 6166 O O . GLY A 1 817 ? 14.485 25.149 -78.669 1.00 27.40 817 GLY A O 1
ATOM 6167 N N . ILE A 1 818 ? 13.063 25.757 -77.051 1.00 26.27 818 ILE A N 1
ATOM 6168 C CA . ILE A 1 818 ? 12.034 24.833 -77.511 1.00 26.49 818 ILE A CA 1
ATOM 6169 C C . ILE A 1 818 ? 11.728 24.985 -79.005 1.00 26.08 818 ILE A C 1
ATOM 6170 O O . ILE A 1 818 ? 11.399 24.000 -79.705 1.00 26.08 818 ILE A O 1
ATOM 6175 N N . LEU A 1 819 ? 11.823 26.210 -79.566 1.00 25.48 819 LEU A N 1
ATOM 6176 C CA . LEU A 1 819 ? 11.508 26.336 -80.986 1.00 24.78 819 LEU A CA 1
ATOM 6177 C C . LEU A 1 819 ? 12.466 25.527 -81.876 1.00 22.54 819 LEU A C 1
ATOM 6178 O O . LEU A 1 819 ? 12.069 25.134 -82.934 1.00 23.00 819 LEU A O 1
ATOM 6183 N N . HIS A 1 820 ? 13.694 25.283 -81.415 1.00 23.07 820 HIS A N 1
ATOM 6184 C CA . HIS A 1 820 ? 14.665 24.635 -82.272 1.00 25.22 820 HIS A CA 1
ATOM 6185 C C . HIS A 1 820 ? 15.176 23.299 -81.798 1.00 26.14 820 HIS A C 1
ATOM 6186 O O . HIS A 1 820 ? 16.031 22.710 -82.439 1.00 26.26 820 HIS A O 1
ATOM 6193 N N . GLN A 1 821 ? 14.638 22.797 -80.674 1.00 25.44 821 GLN A N 1
ATOM 6194 C CA . GLN A 1 821 ? 15.001 21.410 -80.159 1.00 24.13 821 GLN A CA 1
ATOM 6195 C C . GLN A 1 821 ? 14.363 20.343 -81.028 1.00 24.20 821 GLN A C 1
ATOM 6196 O O . GLN A 1 821 ? 13.219 20.515 -81.437 1.00 24.94 821 GLN A O 1
ATOM 6202 N N . HIS A 1 822 ? 15.063 19.306 -81.442 1.00 21.70 822 HIS A N 1
ATOM 6203 C CA . HIS A 1 822 ? 14.392 18.203 -82.125 1.00 24.27 822 HIS A CA 1
ATOM 6204 C C . HIS A 1 822 ? 14.878 16.923 -81.516 1.00 23.02 822 HIS A C 1
ATOM 6205 O O . HIS A 1 822 ? 16.119 16.718 -81.313 1.00 20.90 822 HIS A O 1
ATOM 6212 N N . ASN A 1 823 ? 13.880 16.071 -81.218 1.00 21.31 823 ASN A N 1
ATOM 6213 C CA . ASN A 1 823 ? 14.071 14.769 -80.627 1.00 21.50 823 ASN A CA 1
ATOM 6214 C C . ASN A 1 823 ? 12.728 14.116 -80.898 1.00 19.85 823 ASN A C 1
ATOM 6215 O O . ASN A 1 823 ? 11.683 14.701 -80.583 1.00 19.61 823 ASN A O 1
ATOM 6220 N N . ASN A 1 824 ? 12.774 13.023 -81.639 1.00 19.07 824 ASN A N 1
ATOM 6221 C CA . ASN A 1 824 ? 11.600 12.410 -82.236 1.00 20.39 824 ASN A CA 1
ATOM 6222 C C . ASN A 1 824 ? 10.968 13.233 -83.377 1.00 21.59 824 ASN A C 1
ATOM 6223 O O . ASN A 1 824 ? 9.802 13.005 -83.755 1.00 23.20 824 ASN A O 1
ATOM 6228 N N . SER A 1 825 ? 11.828 14.034 -84.021 1.00 23.15 825 SER A N 1
ATOM 6229 C CA . SER A 1 825 ? 11.339 14.651 -85.265 1.00 21.12 825 SER A CA 1
ATOM 6230 C C . SER A 1 825 ? 10.869 13.561 -86.216 1.00 21.60 825 SER A C 1
ATOM 6231 O O . SER A 1 825 ? 11.457 12.492 -86.344 1.00 21.23 825 SER A O 1
ATOM 6234 N N . GLY A 1 826 ? 9.815 13.885 -86.944 1.00 19.89 826 GLY A N 1
ATOM 6235 C CA . GLY A 1 826 ? 9.191 12.891 -87.818 1.00 20.79 826 GLY A CA 1
ATOM 6236 C C . GLY A 1 826 ? 8.071 12.065 -87.163 1.00 23.30 826 GLY A C 1
ATOM 6237 O O . GLY A 1 826 ? 7.202 11.484 -87.817 1.00 22.30 826 GLY A O 1
ATOM 6238 N N . PHE A 1 827 ? 8.099 12.052 -85.838 1.00 22.01 827 PHE A N 1
ATOM 6239 C CA . PHE A 1 827 ? 7.259 11.102 -85.078 1.00 21.04 827 PHE A CA 1
ATOM 6240 C C . PHE A 1 827 ? 6.344 11.789 -84.059 1.00 21.15 827 PHE A C 1
ATOM 6241 O O . PHE A 1 827 ? 5.506 11.080 -83.466 1.00 22.08 827 PHE A O 1
ATOM 6249 N N . VAL A 1 828 ? 6.481 13.097 -83.882 1.00 18.83 828 VAL A N 1
ATOM 6250 C CA . VAL A 1 828 ? 5.659 13.909 -82.990 1.00 20.62 828 VAL A CA 1
ATOM 6251 C C . VAL A 1 828 ? 5.325 15.229 -83.701 1.00 20.30 828 VAL A C 1
ATOM 6252 O O . VAL A 1 828 ? 5.978 15.597 -84.755 1.00 22.06 828 VAL A O 1
ATOM 6256 N N . GLY A 1 829 ? 4.346 15.905 -83.189 1.00 20.36 829 GLY A N 1
ATOM 6257 C CA . GLY A 1 829 ? 3.972 17.271 -83.655 1.00 20.01 829 GLY A CA 1
ATOM 6258 C C . GLY A 1 829 ? 4.942 18.323 -83.160 1.00 21.28 829 GLY A C 1
ATOM 6259 O O . GLY A 1 829 ? 5.735 18.179 -82.208 1.00 23.15 829 GLY A O 1
ATOM 6260 N N . TYR A 1 830 ? 4.983 19.405 -83.953 1.00 21.70 830 TYR A N 1
ATOM 6261 C CA . TYR A 1 830 ? 5.825 20.542 -83.647 1.00 23.19 830 TYR A CA 1
ATOM 6262 C C . TYR A 1 830 ? 5.096 21.527 -82.718 1.00 22.86 830 TYR A C 1
ATOM 6263 O O . TYR A 1 830 ? 4.071 22.141 -83.139 1.00 23.72 830 TYR A O 1
ATOM 6272 N N . LEU A 1 831 ? 5.645 21.734 -81.499 1.00 23.50 831 LEU A N 1
ATOM 6273 C CA . LEU A 1 831 ? 5.128 22.682 -80.523 1.00 23.68 831 LEU A CA 1
ATOM 6274 C C . LEU A 1 831 ? 3.699 22.453 -80.131 1.00 23.42 831 LEU A C 1
ATOM 6275 O O . LEU A 1 831 ? 3.089 23.323 -79.509 1.00 24.51 831 LEU A O 1
ATOM 6280 N N . ALA A 1 832 ? 3.162 21.272 -80.400 1.00 23.66 832 ALA A N 1
ATOM 6281 C CA . ALA A 1 832 ? 1.737 21.061 -80.057 1.00 23.03 832 ALA A CA 1
ATOM 6282 C C . ALA A 1 832 ? 1.481 19.550 -80.005 1.00 20.94 832 ALA A C 1
ATOM 6283 O O . ALA A 1 832 ? 2.234 18.777 -80.594 1.00 22.43 832 ALA A O 1
ATOM 6285 N N . PRO A 1 833 ? 0.369 19.148 -79.395 1.00 20.26 833 PRO A N 1
ATOM 6286 C CA . PRO A 1 833 ? 0.046 17.714 -79.241 1.00 21.19 833 PRO A CA 1
ATOM 6287 C C . PRO A 1 833 ? -0.727 17.226 -80.398 1.00 23.19 833 PRO A C 1
ATOM 6288 O O . PRO A 1 833 ? -1.723 16.540 -80.247 1.00 24.60 833 PRO A O 1
ATOM 6292 N N . THR A 1 834 ? -0.272 17.609 -81.579 1.00 23.87 834 THR A N 1
ATOM 6293 C CA . THR A 1 834 ? -0.992 17.395 -82.811 1.00 24.10 834 THR A CA 1
ATOM 6294 C C . THR A 1 834 ? -0.237 16.344 -83.679 1.00 24.86 834 THR A C 1
ATOM 6295 O O . THR A 1 834 ? 0.745 15.720 -83.205 1.00 24.77 834 THR A O 1
ATOM 6299 N N . MET A 1 835 ? -0.698 16.107 -84.916 1.00 24.30 835 MET A N 1
ATOM 6300 C CA . MET A 1 835 ? -0.168 15.081 -85.820 1.00 23.93 835 MET A CA 1
ATOM 6301 C C . MET A 1 835 ? 1.352 14.997 -85.977 1.00 25.63 835 MET A C 1
ATOM 6302 O O . MET A 1 835 ? 2.036 16.029 -86.048 1.00 25.93 835 MET A O 1
ATOM 6307 N N . ARG A 1 836 ? 1.863 13.762 -86.071 1.00 23.15 836 ARG A N 1
ATOM 6308 C CA . ARG A 1 836 ? 3.310 13.587 -86.279 1.00 23.23 836 ARG A CA 1
ATOM 6309 C C . ARG A 1 836 ? 3.739 14.441 -87.499 1.00 22.05 836 ARG A C 1
ATOM 6310 O O . ARG A 1 836 ? 2.948 14.603 -88.432 1.00 24.05 836 ARG A O 1
ATOM 6318 N N . GLU A 1 837 ? 4.916 14.978 -87.489 1.00 22.43 837 GLU A N 1
ATOM 6319 C CA . GLU A 1 837 ? 5.375 15.751 -88.710 1.00 23.52 837 GLU A CA 1
ATOM 6320 C C . GLU A 1 837 ? 6.848 15.814 -88.716 1.00 25.87 837 GLU A C 1
ATOM 6321 O O . GLU A 1 837 ? 7.517 15.609 -87.711 1.00 24.52 837 GLU A O 1
ATOM 6327 N N . GLY A 1 838 ? 7.435 16.119 -89.897 1.00 23.80 838 GLY A N 1
ATOM 6328 C CA . GLY A 1 838 ? 8.868 16.277 -89.869 1.00 21.94 838 GLY A CA 1
ATOM 6329 C C . GLY A 1 838 ? 9.573 15.028 -90.393 1.00 19.40 838 GLY A C 1
ATOM 6330 O O . GLY A 1 838 ? 8.984 14.136 -91.054 1.00 22.94 838 GLY A O 1
ATOM 6331 N N . GLN A 1 839 ? 10.874 14.944 -90.147 1.00 22.49 839 GLN A N 1
ATOM 6332 C CA . GLN A 1 839 ? 11.637 13.764 -90.593 1.00 22.61 839 GLN A CA 1
ATOM 6333 C C . GLN A 1 839 ? 12.533 13.157 -89.504 1.00 23.69 839 GLN A C 1
ATOM 6334 O O . GLN A 1 839 ? 12.946 13.877 -88.648 1.00 25.92 839 GLN A O 1
ATOM 6340 N N . ALA A 1 840 ? 12.826 11.872 -89.614 1.00 25.65 840 ALA A N 1
ATOM 6341 C CA . ALA A 1 840 ? 13.772 11.210 -88.703 1.00 24.40 840 ALA A CA 1
ATOM 6342 C C . ALA A 1 840 ? 15.112 11.968 -88.844 1.00 25.92 840 ALA A C 1
ATOM 6343 O O . ALA A 1 840 ? 15.509 12.327 -90.005 1.00 26.25 840 ALA A O 1
ATOM 6345 N N . TYR A 1 841 ? 15.773 12.287 -87.735 1.00 25.26 841 TYR A N 1
ATOM 6346 C CA . TYR A 1 841 ? 17.088 12.916 -87.711 1.00 23.60 841 TYR A CA 1
ATOM 6347 C C . TYR A 1 841 ? 17.789 12.704 -86.355 1.00 23.45 841 TYR A C 1
ATOM 6348 O O . TYR A 1 841 ? 17.061 12.516 -85.318 1.00 21.66 841 TYR A O 1
ATOM 6357 N N . PRO A 1 842 ? 19.118 12.718 -86.278 1.00 22.03 842 PRO A N 1
ATOM 6358 C CA . PRO A 1 842 ? 19.741 12.629 -84.938 1.00 22.96 842 PRO A CA 1
ATOM 6359 C C . PRO A 1 842 ? 19.201 13.763 -84.072 1.00 22.96 842 PRO A C 1
ATOM 6360 O O . PRO A 1 842 ? 19.023 14.949 -84.498 1.00 19.17 842 PRO A O 1
ATOM 6364 N N . ALA A 1 843 ? 18.892 13.435 -82.834 1.00 20.89 843 ALA A N 1
ATOM 6365 C CA . ALA A 1 843 ? 18.410 14.443 -81.881 1.00 21.21 843 ALA A CA 1
ATOM 6366 C C . ALA A 1 843 ? 19.463 15.478 -81.601 1.00 18.39 843 ALA A C 1
ATOM 6367 O O . ALA A 1 843 ? 20.676 15.175 -81.612 1.00 21.36 843 ALA A O 1
ATOM 6369 N N . ASN A 1 844 ? 19.036 16.717 -81.355 1.00 19.56 844 ASN A N 1
ATOM 6370 C CA . ASN A 1 844 ? 19.974 17.742 -80.935 1.00 19.97 844 ASN A CA 1
ATOM 6371 C C . ASN A 1 844 ? 19.886 18.164 -79.473 1.00 21.91 844 ASN A C 1
ATOM 6372 O O . ASN A 1 844 ? 20.493 19.151 -79.052 1.00 21.76 844 ASN A O 1
ATOM 6377 N N . PHE A 1 845 ? 19.133 17.389 -78.671 1.00 21.57 845 PHE A N 1
ATOM 6378 C CA . PHE A 1 845 ? 18.751 17.859 -77.313 1.00 20.42 845 PHE A CA 1
ATOM 6379 C C . PHE A 1 845 ? 18.064 16.637 -76.683 1.00 19.90 845 PHE A C 1
ATOM 6380 O O . PHE A 1 845 ? 17.447 15.903 -77.429 1.00 21.17 845 PHE A O 1
ATOM 6388 N N . PRO A 1 846 ? 18.232 16.398 -75.347 1.00 19.30 846 PRO A N 1
ATOM 6389 C CA . PRO A 1 846 ? 19.012 17.198 -74.415 1.00 19.34 846 PRO A CA 1
ATOM 6390 C C . PRO A 1 846 ? 20.489 16.780 -74.435 1.00 19.72 846 PRO A C 1
ATOM 6391 O O . PRO A 1 846 ? 20.851 15.690 -74.976 1.00 22.79 846 PRO A O 1
ATOM 6395 N N . TYR A 1 847 ? 21.342 17.537 -73.737 1.00 21.72 847 TYR A N 1
ATOM 6396 C CA . TYR A 1 847 ? 22.729 17.172 -73.593 1.00 19.53 847 TYR A CA 1
ATOM 6397 C C . TYR A 1 847 ? 22.860 15.913 -72.744 1.00 20.56 847 TYR A C 1
ATOM 6398 O O . TYR A 1 847 ? 22.113 15.765 -71.689 1.00 19.55 847 TYR A O 1
ATOM 6407 N N . PRO A 1 848 ? 23.759 15.044 -73.103 1.00 19.00 848 PRO A N 1
ATOM 6408 C CA . PRO A 1 848 ? 23.924 13.821 -72.275 1.00 17.98 848 PRO A CA 1
ATOM 6409 C C . PRO A 1 848 ? 24.740 14.112 -71.066 1.00 19.11 848 PRO A C 1
ATOM 6410 O O . PRO A 1 848 ? 25.758 14.839 -71.142 1.00 19.09 848 PRO A O 1
ATOM 6414 N N . LEU A 1 849 ? 24.249 13.653 -69.909 1.00 17.92 849 LEU A N 1
ATOM 6415 C CA . LEU A 1 849 ? 24.984 13.862 -68.685 1.00 17.36 849 LEU A CA 1
ATOM 6416 C C . LEU A 1 849 ? 25.706 12.603 -68.215 1.00 18.22 849 LEU A C 1
ATOM 6417 O O . LEU A 1 849 ? 26.330 12.587 -67.173 1.00 18.53 849 LEU A O 1
ATOM 6422 N N . ILE A 1 850 ? 25.599 11.539 -69.003 1.00 18.17 850 ILE A N 1
ATOM 6423 C CA . ILE A 1 850 ? 26.220 10.248 -68.729 1.00 19.72 850 ILE A CA 1
ATOM 6424 C C . ILE A 1 850 ? 26.952 9.770 -69.980 1.00 22.58 850 ILE A C 1
ATOM 6425 O O . ILE A 1 850 ? 26.836 10.352 -71.052 1.00 21.72 850 ILE A O 1
ATOM 6430 N N . GLY A 1 851 ? 27.749 8.718 -69.768 1.00 23.31 851 GLY A N 1
ATOM 6431 C CA . GLY A 1 851 ? 28.453 7.976 -70.818 1.00 23.34 851 GLY A CA 1
ATOM 6432 C C . GLY A 1 851 ? 29.757 8.698 -71.082 1.00 25.12 851 GLY A C 1
ATOM 6433 O O . GLY A 1 851 ? 30.118 9.632 -70.332 1.00 22.69 851 GLY A O 1
ATOM 6434 N N . LYS A 1 852 ? 30.469 8.197 -72.124 1.00 24.82 852 LYS A N 1
ATOM 6435 C CA . LYS A 1 852 ? 31.820 8.608 -72.353 1.00 28.70 852 LYS A CA 1
ATOM 6436 C C . LYS A 1 852 ? 31.877 10.018 -72.892 1.00 28.71 852 LYS A C 1
ATOM 6437 O O . LYS A 1 852 ? 32.924 10.585 -72.842 1.00 30.92 852 LYS A O 1
ATOM 6443 N N . THR A 1 853 ? 30.804 10.600 -73.407 1.00 26.11 853 THR A N 1
ATOM 6444 C CA . THR A 1 853 ? 30.899 11.999 -73.813 1.00 26.19 853 THR A CA 1
ATOM 6445 C C . THR A 1 853 ? 29.975 12.895 -72.944 1.00 24.33 853 THR A C 1
ATOM 6446 O O . THR A 1 853 ? 29.459 13.910 -73.440 1.00 24.43 853 THR A O 1
ATOM 6450 N N . ALA A 1 854 ? 29.770 12.474 -71.693 1.00 24.00 854 ALA A N 1
ATOM 6451 C CA . ALA A 1 854 ? 28.918 13.310 -70.730 1.00 21.24 854 ALA A CA 1
ATOM 6452 C C . ALA A 1 854 ? 29.449 14.783 -70.838 1.00 22.72 854 ALA A C 1
ATOM 6453 O O . ALA A 1 854 ? 30.636 14.996 -70.842 1.00 22.17 854 ALA A O 1
ATOM 6455 N N . VAL A 1 855 ? 28.579 15.777 -70.912 1.00 20.62 855 VAL A N 1
ATOM 6456 C CA . VAL A 1 855 ? 28.987 17.208 -70.951 1.00 22.03 855 VAL A CA 1
ATOM 6457 C C . VAL A 1 855 ? 29.428 17.720 -69.544 1.00 23.61 855 VAL A C 1
ATOM 6458 O O . VAL A 1 855 ? 29.018 17.166 -68.509 1.00 23.92 855 VAL A O 1
ATOM 6462 N N . ASP A 1 856 ? 30.259 18.766 -69.453 1.00 23.97 856 ASP A N 1
ATOM 6463 C CA . ASP A 1 856 ? 30.528 19.387 -68.174 1.00 23.00 856 ASP A CA 1
ATOM 6464 C C . ASP A 1 856 ? 29.216 19.806 -67.494 1.00 22.46 856 ASP A C 1
ATOM 6465 O O . ASP A 1 856 ? 28.358 20.328 -68.133 1.00 21.20 856 ASP A O 1
ATOM 6470 N N A SER A 1 857 ? 29.072 19.526 -66.213 0.50 21.77 857 SER A N 1
ATOM 6471 N N B SER A 1 857 ? 29.090 19.502 -66.208 0.50 21.99 857 SER A N 1
ATOM 6472 C CA A SER A 1 857 ? 27.777 19.766 -65.584 0.50 21.21 857 SER A CA 1
ATOM 6473 C CA B SER A 1 857 ? 27.812 19.657 -65.494 0.50 21.79 857 SER A CA 1
ATOM 6474 C C A SER A 1 857 ? 27.932 20.492 -64.278 0.50 21.48 857 SER A C 1
ATOM 6475 C C B SER A 1 857 ? 27.939 20.597 -64.339 0.50 21.61 857 SER A C 1
ATOM 6476 O O A SER A 1 857 ? 29.044 20.506 -63.680 0.50 21.44 857 SER A O 1
ATOM 6477 O O B SER A 1 857 ? 29.041 20.891 -63.914 0.50 21.04 857 SER A O 1
ATOM 6482 N N . ILE A 1 858 ? 26.787 21.038 -63.800 1.00 21.38 858 ILE A N 1
ATOM 6483 C CA . ILE A 1 858 ? 26.709 21.670 -62.526 1.00 22.47 858 ILE A CA 1
ATOM 6484 C C . ILE A 1 858 ? 25.581 20.890 -61.719 1.00 19.38 858 ILE A C 1
ATOM 6485 O O . ILE A 1 858 ? 24.735 20.276 -62.285 1.00 21.11 858 ILE A O 1
ATOM 6490 N N . THR A 1 859 ? 25.649 20.975 -60.443 1.00 19.77 859 THR A N 1
ATOM 6491 C CA . THR A 1 859 ? 24.640 20.321 -59.601 1.00 19.63 859 THR A CA 1
ATOM 6492 C C . THR A 1 859 ? 23.745 21.343 -58.934 1.00 19.28 859 THR A C 1
ATOM 6493 O O . THR A 1 859 ? 24.182 22.378 -58.437 1.00 22.31 859 THR A O 1
ATOM 6497 N N . GLN A 1 860 ? 22.453 21.032 -58.934 1.00 18.44 860 GLN A N 1
ATOM 6498 C CA . GLN A 1 860 ? 21.525 21.876 -58.207 1.00 17.73 860 GLN A CA 1
ATOM 6499 C C . GLN A 1 860 ? 20.841 21.011 -57.166 1.00 19.23 860 GLN A C 1
ATOM 6500 O O . GLN A 1 860 ? 20.538 19.851 -57.449 1.00 19.80 860 GLN A O 1
ATOM 6506 N N . LYS A 1 861 ? 20.596 21.618 -56.002 1.00 19.63 861 LYS A N 1
ATOM 6507 C CA . LYS A 1 861 ? 19.956 20.942 -54.919 1.00 20.14 861 LYS A CA 1
ATOM 6508 C C . LYS A 1 861 ? 18.817 21.784 -54.344 1.00 20.76 861 LYS A C 1
ATOM 6509 O O . LYS A 1 861 ? 18.917 23.036 -54.278 1.00 20.01 861 LYS A O 1
ATOM 6515 N N . LYS A 1 862 ? 17.721 21.115 -53.924 1.00 16.91 862 LYS A N 1
ATOM 6516 C CA . LYS A 1 862 ? 16.593 21.876 -53.317 1.00 18.64 862 LYS A CA 1
ATOM 6517 C C . LYS A 1 862 ? 15.832 20.971 -52.476 1.00 17.26 862 LYS A C 1
ATOM 6518 O O . LYS A 1 862 ? 16.164 19.760 -52.345 1.00 17.35 862 LYS A O 1
ATOM 6524 N N . PHE A 1 863 ? 14.705 21.461 -51.932 1.00 15.81 863 PHE A N 1
ATOM 6525 C CA . PHE A 1 863 ? 13.756 20.552 -51.259 1.00 15.82 863 PHE A CA 1
ATOM 6526 C C . PHE A 1 863 ? 12.355 21.064 -51.436 1.00 14.19 863 PHE A C 1
ATOM 6527 O O . PHE A 1 863 ? 12.126 22.240 -51.707 1.00 16.15 863 PHE A O 1
ATOM 6535 N N . LEU A 1 864 ? 11.378 20.164 -51.318 1.00 14.09 864 LEU A N 1
ATOM 6536 C CA . LEU A 1 864 ? 9.978 20.594 -51.063 1.00 14.24 864 LEU A CA 1
ATOM 6537 C C . LEU A 1 864 ? 9.596 20.199 -49.665 1.00 15.38 864 LEU A C 1
ATOM 6538 O O . LEU A 1 864 ? 10.225 19.265 -49.086 1.00 16.46 864 LEU A O 1
ATOM 6543 N N . CYS A 1 865 ? 8.566 20.880 -49.084 1.00 15.44 865 CYS A N 1
ATOM 6544 C CA . CYS A 1 865 ? 8.136 20.441 -47.747 1.00 16.16 865 CYS A CA 1
ATOM 6545 C C . CYS A 1 865 ? 6.701 20.916 -47.691 1.00 14.61 865 CYS A C 1
ATOM 6546 O O . CYS A 1 865 ? 6.331 21.883 -47.023 1.00 16.78 865 CYS A O 1
ATOM 6549 N N . ASP A 1 866 ? 5.839 20.275 -48.452 1.00 13.59 866 ASP A N 1
ATOM 6550 C CA . ASP A 1 866 ? 4.412 20.670 -48.585 1.00 14.57 866 ASP A CA 1
ATOM 6551 C C . ASP A 1 866 ? 3.646 20.254 -47.310 1.00 15.52 866 ASP A C 1
ATOM 6552 O O . ASP A 1 866 ? 4.114 19.487 -46.473 1.00 15.68 866 ASP A O 1
ATOM 6557 N N . ARG A 1 867 ? 2.425 20.781 -47.204 1.00 15.01 867 ARG A N 1
ATOM 6558 C CA . ARG A 1 867 ? 1.426 20.353 -46.128 1.00 15.24 867 ARG A CA 1
ATOM 6559 C C . ARG A 1 867 ? 1.769 20.907 -44.692 1.00 18.55 867 ARG A C 1
ATOM 6560 O O . ARG A 1 867 ? 0.899 21.455 -43.978 1.00 19.98 867 ARG A O 1
ATOM 6568 N N . THR A 1 868 ? 3.018 21.028 -44.316 1.00 17.63 868 THR A N 1
ATOM 6569 C CA . THR A 1 868 ? 3.339 21.342 -42.948 1.00 19.06 868 THR A CA 1
ATOM 6570 C C . THR A 1 868 ? 3.426 22.932 -42.864 1.00 15.70 868 THR A C 1
ATOM 6571 O O . THR A 1 868 ? 3.315 23.678 -43.871 1.00 18.10 868 THR A O 1
ATOM 6575 N N . LEU A 1 869 ? 3.490 23.380 -41.633 1.00 17.43 869 LEU A N 1
ATOM 6576 C CA . LEU A 1 869 ? 3.920 24.725 -41.323 1.00 17.23 869 LEU A CA 1
ATOM 6577 C C . LEU A 1 869 ? 5.328 24.704 -40.758 1.00 17.58 869 LEU A C 1
ATOM 6578 O O . LEU A 1 869 ? 5.685 23.743 -40.081 1.00 18.17 869 LEU A O 1
ATOM 6583 N N . TRP A 1 870 ? 6.084 25.740 -41.046 1.00 16.56 870 TRP A N 1
ATOM 6584 C CA . TRP A 1 870 ? 7.334 25.871 -40.403 1.00 16.22 870 TRP A CA 1
ATOM 6585 C C . TRP A 1 870 ? 7.092 26.293 -38.921 1.00 15.79 870 TRP A C 1
ATOM 6586 O O . TRP A 1 870 ? 6.134 27.014 -38.671 1.00 15.71 870 TRP A O 1
ATOM 6597 N N . ARG A 1 871 ? 7.909 25.823 -37.952 1.00 15.28 871 ARG A N 1
ATOM 6598 C CA . ARG A 1 871 ? 7.616 25.976 -36.511 1.00 18.08 871 ARG A CA 1
ATOM 6599 C C . ARG A 1 871 ? 8.880 26.459 -35.842 1.00 19.42 871 ARG A C 1
ATOM 6600 O O . ARG A 1 871 ? 9.975 25.882 -36.054 1.00 18.96 871 ARG A O 1
ATOM 6608 N N . ILE A 1 872 ? 8.724 27.501 -35.005 1.00 15.92 872 ILE A N 1
ATOM 6609 C CA . ILE A 1 872 ? 9.780 27.963 -34.104 1.00 16.40 872 ILE A CA 1
ATOM 6610 C C . ILE A 1 872 ? 9.128 28.051 -32.722 1.00 15.94 872 ILE A C 1
ATOM 6611 O O . ILE A 1 872 ? 8.501 29.069 -32.395 1.00 16.85 872 ILE A O 1
ATOM 6616 N N . PRO A 1 873 ? 9.317 27.030 -31.844 1.00 17.94 873 PRO A N 1
ATOM 6617 C CA . PRO A 1 873 ? 8.693 27.056 -30.537 1.00 17.40 873 PRO A CA 1
ATOM 6618 C C . PRO A 1 873 ? 9.423 28.041 -29.598 1.00 18.60 873 PRO A C 1
ATOM 6619 O O . PRO A 1 873 ? 10.627 28.172 -29.670 1.00 17.98 873 PRO A O 1
ATOM 6623 N N . PHE A 1 874 ? 8.631 28.686 -28.772 1.00 16.28 874 PHE A N 1
ATOM 6624 C CA . PHE A 1 874 ? 9.178 29.550 -27.667 1.00 17.83 874 PHE A CA 1
ATOM 6625 C C . PHE A 1 874 ? 9.575 28.745 -26.438 1.00 18.95 874 PHE A C 1
ATOM 6626 O O . PHE A 1 874 ? 8.915 28.756 -25.404 1.00 19.09 874 PHE A O 1
ATOM 6634 N N . SER A 1 875 ? 10.621 27.932 -26.587 1.00 17.77 875 SER A N 1
ATOM 6635 C CA . SER A 1 875 ? 11.012 26.997 -25.528 1.00 18.55 875 SER A CA 1
ATOM 6636 C C . SER A 1 875 ? 12.506 27.046 -25.559 1.00 20.40 875 SER A C 1
ATOM 6637 O O . SER A 1 875 ? 13.085 27.120 -26.650 1.00 19.12 875 SER A O 1
ATOM 6640 N N . SER A 1 876 ? 13.103 27.022 -24.380 1.00 19.33 876 SER A N 1
ATOM 6641 C CA . SER A 1 876 ? 14.536 27.336 -24.240 1.00 20.84 876 SER A CA 1
ATOM 6642 C C . SER A 1 876 ? 15.499 26.356 -24.896 1.00 21.31 876 SER A C 1
ATOM 6643 O O . SER A 1 876 ? 16.659 26.754 -25.212 1.00 20.98 876 SER A O 1
ATOM 6646 N N . ASN A 1 877 ? 15.011 25.137 -25.209 1.00 19.61 877 ASN A N 1
ATOM 6647 C CA . ASN A 1 877 ? 15.814 24.204 -26.049 1.00 19.41 877 ASN A CA 1
ATOM 6648 C C . ASN A 1 877 ? 15.050 23.762 -27.309 1.00 19.10 877 ASN A C 1
ATOM 6649 O O . ASN A 1 877 ? 15.430 22.769 -27.952 1.00 20.00 877 ASN A O 1
ATOM 6654 N N . PHE A 1 878 ? 14.009 24.509 -27.637 1.00 18.87 878 PHE A N 1
ATOM 6655 C CA . PHE A 1 878 ? 13.054 24.214 -28.723 1.00 18.31 878 PHE A CA 1
ATOM 6656 C C . PHE A 1 878 ? 12.238 22.957 -28.447 1.00 18.40 878 PHE A C 1
ATOM 6657 O O . PHE A 1 878 ? 11.395 22.640 -29.402 1.00 20.08 878 PHE A O 1
ATOM 6665 N N . MET A 1 879 ? 12.423 22.218 -27.331 1.00 18.88 879 MET A N 1
ATOM 6666 C CA . MET A 1 879 ? 11.681 20.976 -27.155 1.00 17.57 879 MET A CA 1
ATOM 6667 C C . MET A 1 879 ? 10.270 21.216 -26.518 1.00 19.28 879 MET A C 1
ATOM 6668 O O . MET A 1 879 ? 10.017 22.198 -25.811 1.00 19.29 879 MET A O 1
ATOM 6673 N N . SER A 1 880 ? 9.345 20.270 -26.778 1.00 20.80 880 SER A N 1
ATOM 6674 C CA . SER A 1 880 ? 7.999 20.253 -26.177 1.00 17.88 880 SER A CA 1
ATOM 6675 C C . SER A 1 880 ? 8.095 19.669 -24.813 1.00 20.41 880 SER A C 1
ATOM 6676 O O . SER A 1 880 ? 8.466 18.489 -24.634 1.00 21.26 880 SER A O 1
ATOM 6679 N N . MET A 1 881 ? 7.906 20.521 -23.816 1.00 18.77 881 MET A N 1
ATOM 6680 C CA . MET A 1 881 ? 8.039 20.026 -22.447 1.00 19.30 881 MET A CA 1
ATOM 6681 C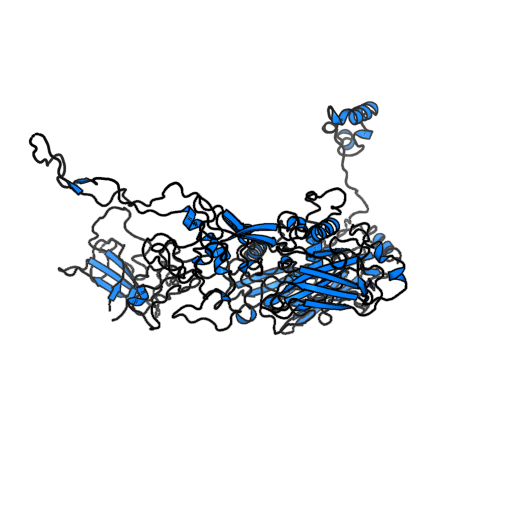 C . MET A 1 881 ? 6.801 20.407 -21.595 1.00 20.44 881 MET A C 1
ATOM 6682 O O . MET A 1 881 ? 6.834 20.316 -20.361 1.00 25.10 881 MET A O 1
ATOM 6687 N N . GLY A 1 882 ? 5.750 20.813 -22.263 1.00 20.90 882 GLY A N 1
ATOM 6688 C CA . GLY A 1 882 ? 4.451 21.268 -21.665 1.00 19.03 882 GLY A CA 1
ATOM 6689 C C . GLY A 1 882 ? 3.929 22.359 -22.570 1.00 20.14 882 GLY A C 1
ATOM 6690 O O . GLY A 1 882 ? 4.647 23.227 -23.139 1.00 20.22 882 GLY A O 1
ATOM 6691 N N . ALA A 1 883 ? 2.629 22.458 -22.639 1.00 20.95 883 ALA A N 1
ATOM 6692 C CA . ALA A 1 883 ? 2.102 23.519 -23.499 1.00 18.44 883 ALA A CA 1
ATOM 6693 C C . ALA A 1 883 ? 2.432 24.922 -23.137 1.00 18.91 883 ALA A C 1
ATOM 6694 O O . ALA A 1 883 ? 2.623 25.833 -23.981 1.00 19.13 883 ALA A O 1
ATOM 6696 N N . LEU A 1 884 ? 2.390 25.117 -21.833 1.00 17.50 884 LEU A N 1
ATOM 6697 C CA . LEU A 1 884 ? 2.816 26.413 -21.284 1.00 19.69 884 LEU A CA 1
ATOM 6698 C C . LEU A 1 884 ? 4.344 26.322 -21.141 1.00 19.08 884 LEU A C 1
ATOM 6699 O O . LEU A 1 884 ? 4.903 25.533 -20.255 1.00 21.44 884 LEU A O 1
ATOM 6704 N N . THR A 1 885 ? 5.032 26.992 -22.055 1.00 20.03 885 THR A N 1
ATOM 6705 C CA . THR A 1 885 ? 6.480 26.730 -22.247 1.00 19.14 885 THR A CA 1
ATOM 6706 C C . THR A 1 885 ? 7.303 27.347 -21.086 1.00 22.22 885 THR A C 1
ATOM 6707 O O . THR A 1 885 ? 6.772 28.238 -20.386 1.00 22.09 885 THR A O 1
ATOM 6711 N N . ASP A 1 886 ? 8.569 26.948 -20.972 1.00 21.65 886 ASP A N 1
ATOM 6712 C CA . ASP A 1 886 ? 9.420 27.545 -19.942 1.00 22.81 886 ASP A CA 1
ATOM 6713 C C . ASP A 1 886 ? 9.653 29.038 -20.171 1.00 22.73 886 ASP A C 1
ATOM 6714 O O . ASP A 1 886 ? 9.470 29.861 -19.223 1.00 24.99 886 ASP A O 1
ATOM 6719 N N . LEU A 1 887 ? 9.963 29.409 -21.400 1.00 21.03 887 LEU A N 1
ATOM 6720 C CA . LEU A 1 887 ? 10.130 30.845 -21.719 1.00 22.05 887 LEU A CA 1
ATOM 6721 C C . LEU A 1 887 ? 8.822 31.638 -21.513 1.00 24.12 887 LEU A C 1
ATOM 6722 O O . LEU A 1 887 ? 8.861 32.759 -21.024 1.00 23.75 887 LEU A O 1
ATOM 6727 N N . GLY A 1 888 ? 7.663 31.037 -21.786 1.00 20.09 888 GLY A N 1
ATOM 6728 C CA . GLY A 1 888 ? 6.386 31.714 -21.563 1.00 22.47 888 GLY A CA 1
ATOM 6729 C C . GLY A 1 888 ? 6.117 32.056 -20.121 1.00 23.88 888 GLY A C 1
ATOM 6730 O O . GLY A 1 888 ? 5.361 32.981 -19.873 1.00 23.99 888 GLY A O 1
ATOM 6731 N N . GLN A 1 889 ? 6.775 31.350 -19.217 1.00 22.63 889 GLN A N 1
ATOM 6732 C CA . GLN A 1 889 ? 6.615 31.567 -17.830 1.00 24.69 889 GLN A CA 1
ATOM 6733 C C . GLN A 1 889 ? 7.774 32.437 -17.273 1.00 26.25 889 GLN A C 1
ATOM 6734 O O . GLN A 1 889 ? 7.794 32.641 -16.069 1.00 29.64 889 GLN A O 1
ATOM 6740 N N . ASN A 1 890 ? 8.736 32.865 -18.084 1.00 27.98 890 ASN A N 1
ATOM 6741 C CA . ASN A 1 890 ? 9.980 33.529 -17.596 1.00 29.19 890 ASN A CA 1
ATOM 6742 C C . ASN A 1 890 ? 9.659 34.906 -17.024 1.00 29.62 890 ASN A C 1
ATOM 6743 O O . ASN A 1 890 ? 8.791 35.623 -17.542 1.00 28.62 890 ASN A O 1
ATOM 6748 N N . LEU A 1 891 ? 10.387 35.284 -15.964 1.00 32.34 891 LEU A N 1
ATOM 6749 C CA . LEU A 1 891 ? 10.190 36.621 -15.348 1.00 33.63 891 LEU A CA 1
ATOM 6750 C C . LEU A 1 891 ? 10.293 37.732 -16.360 1.00 33.11 891 LEU A C 1
ATOM 6751 O O . LEU A 1 891 ? 9.575 38.719 -16.237 1.00 34.38 891 LEU A O 1
ATOM 6756 N N . LEU A 1 892 ? 11.219 37.603 -17.320 1.00 34.59 892 LEU A N 1
ATOM 6757 C CA . LEU A 1 892 ? 11.422 38.619 -18.349 1.00 35.98 892 LEU A CA 1
ATOM 6758 C C . LEU A 1 892 ? 10.138 38.993 -19.055 1.00 37.72 892 LEU A C 1
ATOM 6759 O O . LEU A 1 892 ? 9.973 40.154 -19.454 1.00 38.59 892 LEU A O 1
ATOM 6764 N N . TYR A 1 893 ? 9.241 38.004 -19.280 1.00 37.70 893 TYR A N 1
ATOM 6765 C CA . TYR A 1 893 ? 8.025 38.232 -20.085 1.00 38.10 893 TYR A CA 1
ATOM 6766 C C . TYR A 1 893 ? 6.790 38.415 -19.167 1.00 40.11 893 TYR A C 1
ATOM 6767 O O . TYR A 1 893 ? 5.720 38.857 -19.611 1.00 39.56 893 TYR A O 1
ATOM 6776 N N . ALA A 1 894 ? 6.975 38.072 -17.885 1.00 44.04 894 ALA A N 1
ATOM 6777 C CA . ALA A 1 894 ? 5.930 38.217 -16.875 1.00 46.90 894 ALA A CA 1
ATOM 6778 C C . ALA A 1 894 ? 5.651 39.711 -16.609 1.00 49.68 894 ALA A C 1
ATOM 6779 O O . ALA A 1 894 ? 4.498 40.148 -16.612 1.00 50.74 894 ALA A O 1
ATOM 6781 N N . ASN A 1 895 ? 6.693 40.515 -16.424 1.00 50.68 895 ASN A N 1
ATOM 6782 C CA . ASN A 1 895 ? 6.430 41.785 -15.763 1.00 52.84 895 ASN A CA 1
ATOM 6783 C C . ASN A 1 895 ? 6.436 43.025 -16.655 1.00 52.07 895 ASN A C 1
ATOM 6784 O O . ASN A 1 895 ? 5.706 43.997 -16.384 1.00 52.91 895 ASN A O 1
ATOM 6789 N N . SER A 1 896 ? 7.190 42.951 -17.745 1.00 50.14 896 SER A N 1
ATOM 6790 C CA . SER A 1 896 ? 7.260 44.030 -18.698 1.00 48.55 896 SER A CA 1
ATOM 6791 C C . SER A 1 896 ? 6.408 43.772 -19.944 1.00 46.55 896 SER A C 1
ATOM 6792 O O . SER A 1 896 ? 5.817 42.691 -20.116 1.00 48.46 896 SER A O 1
ATOM 6795 N N . ALA A 1 897 ? 6.301 44.790 -20.772 1.00 43.08 897 ALA A N 1
ATOM 6796 C CA . ALA A 1 897 ? 5.876 44.640 -22.156 1.00 38.93 897 ALA A CA 1
ATOM 6797 C C . ALA A 1 897 ? 7.099 44.647 -23.118 1.00 38.19 897 ALA A C 1
ATOM 6798 O O . ALA A 1 897 ? 8.173 45.197 -22.790 1.00 38.79 897 ALA A O 1
ATOM 6800 N N . HIS A 1 898 ? 6.977 44.032 -24.303 1.00 33.38 898 HIS A N 1
ATOM 6801 C CA . HIS A 1 898 ? 8.126 44.024 -25.279 1.00 30.59 898 HIS A CA 1
ATOM 6802 C C . HIS A 1 898 ? 7.539 44.186 -26.637 1.00 29.33 898 HIS A C 1
ATOM 6803 O O . HIS A 1 898 ? 6.441 43.652 -26.889 1.00 29.02 898 HIS A O 1
ATOM 6810 N N . ALA A 1 899 ? 8.246 44.900 -27.516 1.00 26.65 899 ALA A N 1
ATOM 6811 C CA . ALA A 1 899 ? 7.855 44.952 -28.924 1.00 25.30 899 ALA A CA 1
ATOM 6812 C C . ALA A 1 899 ? 8.648 43.815 -29.628 1.00 26.20 899 ALA A C 1
ATOM 6813 O O . ALA A 1 899 ? 9.641 43.327 -29.082 1.00 25.95 899 ALA A O 1
ATOM 6815 N N . LEU A 1 900 ? 8.218 43.468 -30.851 1.00 25.45 900 LEU A N 1
ATOM 6816 C CA . LEU A 1 900 ? 8.832 42.351 -31.565 1.00 24.44 900 LEU A CA 1
ATOM 6817 C C . LEU A 1 900 ? 8.930 42.754 -32.991 1.00 24.96 900 LEU A C 1
ATOM 6818 O O . LEU A 1 900 ? 8.000 43.272 -33.545 1.00 23.98 900 LEU A O 1
ATOM 6823 N N . ASP A 1 901 ? 10.080 42.510 -33.589 1.00 24.50 901 ASP A N 1
ATOM 6824 C CA . ASP A 1 901 ? 10.253 42.646 -35.010 1.00 26.16 901 ASP A CA 1
ATOM 6825 C C . ASP A 1 901 ? 10.626 41.264 -35.527 1.00 25.17 901 ASP A C 1
ATOM 6826 O O . ASP A 1 901 ? 11.407 40.539 -34.889 1.00 25.48 901 ASP A O 1
ATOM 6831 N N . MET A 1 902 ? 10.082 40.921 -36.696 1.00 21.28 902 MET A N 1
ATOM 6832 C CA . MET A 1 902 ? 10.530 39.729 -37.412 1.00 22.71 902 MET A CA 1
ATOM 6833 C C . MET A 1 902 ? 10.796 40.099 -38.837 1.00 22.93 902 MET A C 1
ATOM 6834 O O . MET A 1 902 ? 10.048 40.883 -39.449 1.00 23.10 902 MET A O 1
ATOM 6839 N N . THR A 1 903 ? 11.901 39.619 -39.395 1.00 21.87 903 THR A N 1
ATOM 6840 C CA . THR A 1 903 ? 12.198 39.969 -40.789 1.00 23.86 903 THR A CA 1
ATOM 6841 C C . THR A 1 903 ? 12.439 38.674 -41.518 1.00 22.26 903 THR A C 1
ATOM 6842 O O . THR A 1 903 ? 13.330 37.931 -41.127 1.00 22.30 903 THR A O 1
ATOM 6846 N N . PHE A 1 904 ? 11.554 38.401 -42.468 1.00 20.45 904 PHE A N 1
ATOM 6847 C CA . PHE A 1 904 ? 11.610 37.175 -43.304 1.00 20.76 904 PHE A CA 1
ATOM 6848 C C . PHE A 1 904 ? 12.231 37.492 -44.651 1.00 21.74 904 PHE A C 1
ATOM 6849 O O . PHE A 1 904 ? 11.940 38.519 -45.226 1.00 25.10 904 PHE A O 1
ATOM 6857 N N . GLU A 1 905 ? 13.045 36.604 -45.194 1.00 21.10 905 GLU A N 1
ATOM 6858 C CA . GLU A 1 905 ? 13.539 36.753 -46.545 1.00 19.83 905 GLU A CA 1
ATOM 6859 C C . GLU A 1 905 ? 12.941 35.566 -47.276 1.00 19.63 905 GLU A C 1
ATOM 6860 O O . GLU A 1 905 ? 13.076 34.439 -46.761 1.00 19.85 905 GLU A O 1
ATOM 6866 N N . VAL A 1 906 ? 12.379 35.816 -48.457 1.00 18.75 906 VAL A N 1
ATOM 6867 C CA . VAL A 1 906 ? 11.772 34.807 -49.284 1.00 21.31 906 VAL A CA 1
ATOM 6868 C C . VAL A 1 906 ? 12.226 34.895 -50.690 1.00 22.90 906 VAL A C 1
ATOM 6869 O O . VAL A 1 906 ? 12.794 35.964 -51.102 1.00 23.31 906 VAL A O 1
ATOM 6873 N N . ASP A 1 907 ? 12.019 33.811 -51.453 1.00 20.59 907 ASP A N 1
ATOM 6874 C CA . ASP A 1 907 ? 12.333 33.824 -52.819 1.00 20.42 907 ASP A CA 1
ATOM 6875 C C . ASP A 1 907 ? 11.327 34.671 -53.578 1.00 21.91 907 ASP A C 1
ATOM 6876 O O . ASP A 1 907 ? 10.160 34.751 -53.235 1.00 19.02 907 ASP A O 1
ATOM 6881 N N . PRO A 1 908 ? 11.781 35.370 -54.618 1.00 19.15 908 PRO A N 1
ATOM 6882 C CA . PRO A 1 908 ? 10.785 36.231 -55.270 1.00 21.67 908 PRO A CA 1
ATOM 6883 C C . PRO A 1 908 ? 9.773 35.416 -56.090 1.00 21.21 908 PRO A C 1
ATOM 6884 O O . PRO A 1 908 ? 10.136 34.399 -56.681 1.00 22.90 908 PRO A O 1
ATOM 6888 N N . MET A 1 909 ? 8.505 35.820 -56.055 1.00 21.36 909 MET A N 1
ATOM 6889 C CA . MET A 1 909 ? 7.460 35.210 -56.879 1.00 21.05 909 MET A CA 1
ATOM 6890 C C . MET A 1 909 ? 6.753 36.292 -57.655 1.00 23.53 909 MET A C 1
ATOM 6891 O O . MET A 1 909 ? 6.419 37.328 -57.061 1.00 23.83 909 MET A O 1
ATOM 6896 N N . ASP A 1 910 ? 6.381 35.954 -58.897 1.00 23.85 910 ASP A N 1
ATOM 6897 C CA . ASP A 1 910 ? 5.863 36.967 -59.855 1.00 28.19 910 ASP A CA 1
ATOM 6898 C C . ASP A 1 910 ? 4.375 37.254 -59.710 1.00 26.56 910 ASP A C 1
ATOM 6899 O O . ASP A 1 910 ? 3.689 37.538 -60.709 1.00 28.15 910 ASP A O 1
ATOM 6904 N N . GLU A 1 911 ? 3.884 37.132 -58.488 1.00 26.31 911 GLU A N 1
ATOM 6905 C CA . GLU A 1 911 ? 2.510 37.485 -58.123 1.00 25.58 911 GLU A CA 1
ATOM 6906 C C . GLU A 1 911 ? 2.418 37.878 -56.670 1.00 23.82 911 GLU A C 1
ATOM 6907 O O . GLU A 1 911 ? 3.343 37.590 -55.898 1.00 26.98 911 GLU A O 1
ATOM 6913 N N . PRO A 1 912 ? 1.338 38.555 -56.266 1.00 24.10 912 PRO A N 1
ATOM 6914 C CA . PRO A 1 912 ? 1.209 38.929 -54.866 1.00 22.52 912 PRO A CA 1
ATOM 6915 C C . PRO A 1 912 ? 1.083 37.690 -53.964 1.00 21.84 912 PRO A C 1
ATOM 6916 O O . PRO A 1 912 ? 0.361 36.753 -54.333 1.00 22.39 912 PRO A O 1
ATOM 6920 N N . THR A 1 913 ? 1.808 37.685 -52.852 1.00 18.54 913 THR A N 1
ATOM 6921 C CA . THR A 1 913 ? 1.661 36.565 -51.902 1.00 19.70 913 THR A CA 1
ATOM 6922 C C . THR A 1 913 ? 1.448 37.097 -50.522 1.00 20.31 913 THR A C 1
ATOM 6923 O O . THR A 1 913 ? 1.449 38.319 -50.320 1.00 17.86 913 THR A O 1
ATOM 6927 N N . LEU A 1 914 ? 1.240 36.230 -49.517 1.00 18.18 914 LEU A N 1
ATOM 6928 C CA . LEU A 1 914 ? 1.037 36.674 -48.176 1.00 19.04 914 LEU A CA 1
ATOM 6929 C C . LEU A 1 914 ? 1.938 35.861 -47.296 1.00 18.46 914 LEU A C 1
ATOM 6930 O O . LEU A 1 914 ? 2.043 34.616 -47.461 1.00 20.18 914 LEU A O 1
ATOM 6935 N N . LEU A 1 915 ? 2.660 36.514 -46.407 1.00 17.99 915 LEU A N 1
ATOM 6936 C CA . LEU A 1 915 ? 3.238 35.839 -45.192 1.00 16.40 915 LEU A CA 1
ATOM 6937 C C . LEU A 1 915 ? 2.150 35.540 -44.192 1.00 19.28 915 LEU A C 1
ATOM 6938 O O . LEU A 1 915 ? 1.394 36.442 -43.745 1.00 19.12 915 LEU A O 1
ATOM 6943 N N . TYR A 1 916 ? 1.985 34.244 -43.807 1.00 16.85 916 TYR A N 1
ATOM 6944 C CA . TYR A 1 916 ? 1.013 33.864 -42.809 1.00 17.62 916 TYR A CA 1
ATOM 6945 C C . TYR A 1 916 ? 1.740 33.447 -41.553 1.00 18.33 916 TYR A C 1
ATOM 6946 O O . TYR A 1 916 ? 2.468 32.458 -41.542 1.00 17.55 916 TYR A O 1
ATOM 6955 N N . VAL A 1 917 ? 1.635 34.244 -40.500 1.00 18.23 917 VAL A N 1
ATOM 6956 C CA . VAL A 1 917 ? 2.263 33.946 -39.271 1.00 17.47 917 VAL A CA 1
ATOM 6957 C C . VAL A 1 917 ? 1.168 33.578 -38.285 1.00 17.78 917 VAL A C 1
ATOM 6958 O O . VAL A 1 917 ? 0.133 34.325 -38.144 1.00 18.74 917 VAL A O 1
ATOM 6962 N N . LEU A 1 918 ? 1.329 32.439 -37.581 1.00 18.09 918 LEU A N 1
ATOM 6963 C CA . LEU A 1 918 ? 0.469 32.036 -36.544 1.00 15.29 918 LEU A CA 1
ATOM 6964 C C . LEU A 1 918 ? 1.241 32.316 -35.259 1.00 17.88 918 LEU A C 1
ATOM 6965 O O . LEU A 1 918 ? 2.275 31.731 -35.001 1.00 16.61 918 LEU A O 1
ATOM 6970 N N . PHE A 1 919 ? 0.704 33.240 -34.403 1.00 18.12 919 PHE A N 1
ATOM 6971 C CA . PHE A 1 919 ? 1.371 33.462 -33.143 1.00 17.45 919 PHE A CA 1
ATOM 6972 C C . PHE A 1 919 ? 0.714 32.548 -32.090 1.00 17.12 919 PHE A C 1
ATOM 6973 O O . PHE A 1 919 ? -0.502 32.662 -31.800 1.00 18.27 919 PHE A O 1
ATOM 6981 N N . GLU A 1 920 ? 1.428 31.560 -31.628 1.00 17.81 920 GLU A N 1
ATOM 6982 C CA . GLU A 1 920 ? 0.831 30.500 -30.865 1.00 18.86 920 GLU A CA 1
ATOM 6983 C C . GLU A 1 920 ? 0.614 30.913 -29.372 1.00 17.57 920 GLU A C 1
ATOM 6984 O O . GLU A 1 920 ? 1.557 31.387 -28.671 1.00 17.92 920 GLU A O 1
ATOM 6990 N N . VAL A 1 921 ? -0.630 30.740 -28.901 1.00 17.32 921 VAL A N 1
ATOM 6991 C CA . VAL A 1 921 ? -1.119 31.309 -27.569 1.00 19.46 921 VAL A CA 1
ATOM 6992 C C . VAL A 1 921 ? -2.042 30.282 -26.945 1.00 20.13 921 VAL A C 1
ATOM 6993 O O . VAL A 1 921 ? -2.175 29.129 -27.393 1.00 20.11 921 VAL A O 1
ATOM 6997 N N . PHE A 1 922 ? -2.690 30.618 -25.848 1.00 18.87 922 PHE A N 1
ATOM 6998 C CA . PHE A 1 922 ? -3.718 29.784 -25.315 1.00 16.73 922 PHE A CA 1
ATOM 6999 C C . PHE A 1 922 ? -5.024 30.423 -25.754 1.00 18.93 922 PHE A C 1
ATOM 7000 O O . PHE A 1 922 ? -5.196 31.633 -25.561 1.00 20.53 922 PHE A O 1
ATOM 7008 N N . ASP A 1 923 ? -5.928 29.680 -26.379 1.00 19.05 923 ASP A N 1
ATOM 7009 C CA . ASP A 1 923 ? -7.192 30.224 -26.863 1.00 20.55 923 ASP A CA 1
ATOM 7010 C C . ASP A 1 923 ? -8.293 29.366 -26.206 1.00 22.19 923 ASP A C 1
ATOM 7011 O O . ASP A 1 923 ? -8.575 28.258 -26.622 1.00 21.12 923 ASP A O 1
ATOM 7016 N N . VAL A 1 924 ? -8.922 29.894 -25.145 1.00 20.76 924 VAL A N 1
ATOM 7017 C CA . VAL A 1 924 ? -9.606 29.031 -24.150 1.00 19.53 924 VAL A CA 1
ATOM 7018 C C . VAL A 1 924 ? -10.945 29.656 -23.829 1.00 20.16 924 VAL A C 1
ATOM 7019 O O . VAL A 1 924 ? -11.145 30.842 -24.026 1.00 18.48 924 VAL A O 1
ATOM 7023 N N . VAL A 1 925 ? -11.861 28.777 -23.490 1.00 19.70 925 VAL A N 1
ATOM 7024 C CA . VAL A 1 925 ? -13.221 29.201 -23.065 1.00 18.60 925 VAL A CA 1
ATOM 7025 C C . VAL A 1 925 ? -13.618 28.324 -21.936 1.00 21.27 925 VAL A C 1
ATOM 7026 O O . VAL A 1 925 ? -13.249 27.156 -21.828 1.00 19.81 925 VAL A O 1
ATOM 7030 N N . ARG A 1 926 ? -14.389 28.915 -20.985 1.00 19.81 926 ARG A N 1
ATOM 7031 C CA . ARG A 1 926 ? -14.806 28.140 -19.836 1.00 18.97 926 ARG A CA 1
ATOM 7032 C C . ARG A 1 926 ? -16.306 28.328 -19.813 1.00 21.77 926 ARG A C 1
ATOM 7033 O O . ARG A 1 926 ? -16.747 29.467 -20.129 1.00 21.86 926 ARG A O 1
ATOM 7041 N N . VAL A 1 927 ? -17.091 27.278 -19.536 1.00 21.18 927 VAL A N 1
ATOM 7042 C CA . VAL A 1 927 ? -18.570 27.304 -19.862 1.00 22.24 927 VAL A CA 1
ATOM 7043 C C . VAL A 1 927 ? -19.324 26.949 -18.601 1.00 21.37 927 VAL A C 1
ATOM 7044 O O . VAL A 1 927 ? -19.019 25.966 -17.913 1.00 20.18 927 VAL A O 1
ATOM 7048 N N . HIS A 1 928 ? -20.303 27.816 -18.294 1.00 22.70 928 HIS A N 1
ATOM 7049 C CA . HIS A 1 928 ? -21.025 27.749 -16.983 1.00 21.65 928 HIS A CA 1
ATOM 7050 C C . HIS A 1 928 ? -22.476 27.618 -17.272 1.00 21.18 928 HIS A C 1
ATOM 7051 O O . HIS A 1 928 ? -22.988 28.396 -18.081 1.00 22.87 928 HIS A O 1
ATOM 7058 N N . ARG A 1 929 ? -23.102 26.608 -16.697 1.00 20.79 929 ARG A N 1
ATOM 7059 C CA . ARG A 1 929 ? -24.517 26.354 -16.982 1.00 21.60 929 ARG A CA 1
ATOM 7060 C C . ARG A 1 929 ? -25.358 26.315 -15.683 1.00 21.91 929 ARG A C 1
ATOM 7061 O O . ARG A 1 929 ? -25.639 25.255 -15.111 1.00 19.40 929 ARG A O 1
ATOM 7069 N N . PRO A 1 930 ? -25.608 27.496 -15.118 1.00 22.69 930 PRO A N 1
ATOM 7070 C CA . PRO A 1 930 ? -26.002 27.417 -13.692 1.00 24.31 930 PRO A CA 1
ATOM 7071 C C . PRO A 1 930 ? -27.472 27.062 -13.427 1.00 23.28 930 PRO A C 1
ATOM 7072 O O . PRO A 1 930 ? -27.805 26.675 -12.256 1.00 25.51 930 PRO A O 1
ATOM 7076 N N . HIS A 1 931 ? -28.315 27.155 -14.464 1.00 22.91 931 HIS A N 1
ATOM 7077 C CA . HIS A 1 931 ? -29.743 27.004 -14.311 1.00 22.42 931 HIS A CA 1
ATOM 7078 C C . HIS A 1 931 ? -30.293 26.531 -15.602 1.00 21.94 931 HIS A C 1
ATOM 7079 O O . HIS A 1 931 ? -29.731 26.889 -16.672 1.00 20.50 931 HIS A O 1
ATOM 7086 N N . ARG A 1 932 ? -31.402 25.834 -15.573 1.00 21.46 932 ARG A N 1
ATOM 7087 C CA . ARG A 1 932 ? -32.109 25.425 -16.767 1.00 22.41 932 ARG A CA 1
ATOM 7088 C C . ARG A 1 932 ? -32.195 26.502 -17.862 1.00 25.44 932 ARG A C 1
ATOM 7089 O O . ARG A 1 932 ? -32.639 27.653 -17.654 1.00 23.20 932 ARG A O 1
ATOM 7097 N N . GLY A 1 933 ? -31.646 26.163 -19.029 1.00 22.54 933 GLY A N 1
ATOM 7098 C CA . GLY A 1 933 ? -31.632 27.047 -20.212 1.00 22.64 933 GLY A CA 1
ATOM 7099 C C . GLY A 1 933 ? -30.732 28.248 -20.035 1.00 22.40 933 GLY A C 1
ATOM 7100 O O . GLY A 1 933 ? -30.929 29.274 -20.725 1.00 23.47 933 GLY A O 1
ATOM 7101 N N . VAL A 1 934 ? -29.771 28.195 -19.128 1.00 21.68 934 VAL A N 1
ATOM 7102 C CA . VAL A 1 934 ? -28.779 29.267 -19.004 1.00 22.39 934 VAL A CA 1
ATOM 7103 C C . VAL A 1 934 ? -27.397 28.686 -19.391 1.00 23.08 934 VAL A C 1
ATOM 7104 O O . VAL A 1 934 ? -26.951 27.709 -18.815 1.00 24.30 934 VAL A O 1
ATOM 7108 N N . ILE A 1 935 ? -26.738 29.382 -20.305 1.00 25.16 935 ILE A N 1
ATOM 7109 C CA . ILE A 1 935 ? -25.362 29.060 -20.649 1.00 22.56 935 ILE A CA 1
ATOM 7110 C C . ILE A 1 935 ? -24.527 30.346 -20.718 1.00 20.94 935 ILE A C 1
ATOM 7111 O O . ILE A 1 935 ? -24.874 31.310 -21.442 1.00 25.57 935 ILE A O 1
ATOM 7116 N N . GLU A 1 936 ? -23.482 30.420 -19.919 1.00 22.30 936 GLU A N 1
ATOM 7117 C CA . GLU A 1 936 ? -22.580 31.552 -19.898 1.00 24.39 936 GLU A CA 1
ATOM 7118 C C . GLU A 1 936 ? -21.147 31.122 -20.196 1.00 25.28 936 GLU A C 1
ATOM 7119 O O . GLU A 1 936 ? -20.765 29.997 -19.909 1.00 25.72 936 GLU A O 1
ATOM 7125 N N . THR A 1 937 ? -20.365 32.005 -20.760 1.00 26.53 937 THR A N 1
ATOM 7126 C CA . THR A 1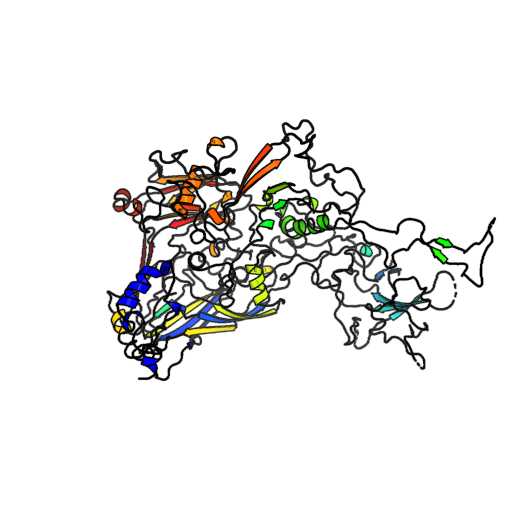 937 ? -19.027 31.646 -21.249 1.00 27.28 937 THR A CA 1
ATOM 7127 C C . THR A 1 937 ? -18.084 32.760 -20.849 1.00 27.67 937 THR A C 1
ATOM 7128 O O . THR A 1 937 ? -18.509 33.963 -20.906 1.00 28.88 937 THR A O 1
ATOM 7132 N N . VAL A 1 938 ? -16.863 32.414 -20.398 1.00 24.24 938 VAL A N 1
ATOM 7133 C CA . VAL A 1 938 ? -15.741 33.368 -20.261 1.00 23.89 938 VAL A CA 1
ATOM 7134 C C . VAL A 1 938 ? -14.675 32.847 -21.278 1.00 23.61 938 VAL A C 1
ATOM 7135 O O . VAL A 1 938 ? -14.337 31.666 -21.222 1.00 23.62 938 VAL A O 1
ATOM 7139 N N . TYR A 1 939 ? -14.293 33.740 -22.144 1.00 21.24 939 TYR A N 1
ATOM 7140 C CA . TYR A 1 939 ? -13.161 33.472 -23.135 1.00 20.49 939 TYR A CA 1
ATOM 7141 C C . TYR A 1 939 ? -11.892 34.155 -22.653 1.00 24.06 939 TYR A C 1
ATOM 7142 O O . TYR A 1 939 ? -11.917 35.333 -22.152 1.00 24.76 939 TYR A O 1
ATOM 7151 N N . LEU A 1 940 ? -10.737 33.497 -22.898 1.00 21.08 940 LEU A N 1
ATOM 7152 C CA . LEU A 1 940 ? -9.443 34.138 -22.630 1.00 20.26 940 LEU A CA 1
ATOM 7153 C C . LEU A 1 940 ? -8.510 33.581 -23.727 1.00 21.43 940 LEU A C 1
ATOM 7154 O O . LEU A 1 940 ? -8.319 32.374 -23.858 1.00 21.00 940 LEU A O 1
ATOM 7159 N N . ARG A 1 941 ? -7.973 34.513 -24.499 1.00 21.50 941 ARG A N 1
ATOM 7160 C CA . ARG A 1 941 ? -6.848 34.215 -25.441 1.00 21.98 941 ARG A CA 1
ATOM 7161 C C . ARG A 1 941 ? -5.703 35.022 -24.850 1.00 22.26 941 ARG A C 1
ATOM 7162 O O . ARG A 1 941 ? -5.791 36.258 -24.650 1.00 21.80 941 ARG A O 1
ATOM 7170 N N . THR A 1 942 ? -4.630 34.305 -24.571 1.00 21.24 942 THR A N 1
ATOM 7171 C CA . THR A 1 942 ? -3.471 34.940 -24.019 1.00 22.71 942 THR A CA 1
ATOM 7172 C C . THR A 1 942 ? -2.172 34.250 -24.418 1.00 24.21 942 THR A C 1
ATOM 7173 O O . THR A 1 942 ? -2.099 33.008 -24.333 1.00 24.14 942 THR A O 1
ATOM 7177 N N . PRO A 1 943 ? -1.177 35.032 -24.788 1.00 22.26 943 PRO A N 1
ATOM 7178 C CA . PRO A 1 943 ? -1.208 36.489 -25.064 1.00 21.21 943 PRO A CA 1
ATOM 7179 C C . PRO A 1 943 ? -2.025 36.802 -26.365 1.00 23.63 943 PRO A C 1
ATOM 7180 O O . PRO A 1 943 ? -2.751 35.935 -26.904 1.00 22.01 943 PRO A O 1
ATOM 7184 N N . PHE A 1 944 ? -2.003 38.057 -26.767 1.00 24.46 944 PHE A N 1
ATOM 7185 C CA . PHE A 1 944 ? -2.869 38.574 -27.816 1.00 27.00 944 PHE A CA 1
ATOM 7186 C C . PHE A 1 944 ? -4.335 38.506 -27.376 1.00 28.35 944 PHE A C 1
ATOM 7187 O O . PHE A 1 944 ? -5.228 38.012 -28.137 1.00 28.24 944 PHE A O 1
ATOM 7195 N N . SER A 1 945 ? -4.624 38.994 -26.165 1.00 29.82 945 SER A N 1
ATOM 7196 C CA . SER A 1 945 ? -6.043 38.994 -25.697 1.00 32.44 945 SER A CA 1
ATOM 7197 C C . SER A 1 945 ? -6.823 39.902 -26.581 1.00 34.93 945 SER A C 1
ATOM 7198 O O . SER A 1 945 ? -6.283 40.898 -27.088 1.00 34.48 945 SER A O 1
ATOM 7201 N N . ALA A 1 946 ? -8.083 39.559 -26.841 1.00 36.34 946 ALA A N 1
ATOM 7202 C CA . ALA A 1 946 ? -8.826 40.388 -27.826 1.00 38.65 946 ALA A CA 1
ATOM 7203 C C . ALA A 1 946 ? -9.185 41.733 -27.177 1.00 37.88 946 ALA A C 1
ATOM 7204 O O . ALA A 1 946 ? -9.193 41.792 -25.933 1.00 40.89 946 ALA A O 1
#

Nearest PDB structures (foldseek):
  3tg7-assembly1_A-3  TM=1.001E+00  e=0.000E+00  Human adenovirus 5
  1p30-assembly1_A  TM=9.965E-01  e=0.000E+00  Human adenovirus 5
  5ldn-assembly1_A  TM=9.988E-01  e=0.000E+00  Human adenovirus 5
  8q7c-assembly1_C  TM=9.958E-01  e=0.000E+00  Human adenovirus 5
  1p2z-assembly1_A  TM=9.973E-01  e=0.000E+00  Human adenovirus 2

B-factor: mean 26.07, std 10.32, range [10.79, 78.73]

Foldseek 3Di:
DVCVVVQQDDAACCPPPPVVVNVVQVVCCVPPHDPVPGDHHDDDDDDFFFDPDDDDQKDWWFFPDKADDPWWIKTKTKDFAAALFWFFLLQKWKKFWWWWFLFQLAALDFFAPFPRVDAQLAWAFEAAPCGDTDHDFFDAADFQDVLGGFHDPVTDHAPLQQPPPQVDHDDDQDDDDRQATEEEHEYQPADIDHRGQKDFDRPDPNRGFACPPVPGPWDWDFDDDPPPGTRYIYTYGHGPIDRSFKDWQAQQDLDDGDDPSRSRIGIGGFAHKFKFFDALLFLFFDAQFPVFFWAKFQPVGPDGQDDHHLQDFLLVLVLVVDLLPHAQCDADQQRLHHAFDFDLCLQWPQQQFFPQPDWDKDFRPVNADPWDFAFDWDPVIDGDDPVDDGGDTHDDDHGDIDTDRVRQVVLLVVCCNRPQLQFPLVQWAAHPSDDADPPCLASRNSRGTFFFSVVRHSPVLHNFGGGDPRCLPPQRSLGSRRVSSSVRSPVQHRRSIGTDIHIHADRDFFRSRDTGAGGIIMTMTMTTFQSLRRMAMSNFHQSVVRGIGMDTDGMMMMTGIRSGHSVSSNVVRVVCQDQVNWAKTWRSQQFRKDKAKAAFQRFKDKDKFPWDFLFLFWFKWWAKFFVLQAADTNDSDGPSNRTRHHRCSSRLFGRGRQQFAWKWKAKFVHRTPPAPCPDPPRRIGGQFDPPVPCVQCDDQFRGGPRLVQLLCQLQPNDDPVDDDDDDPSSQTPQHFPVQKFKTKGKAAPQVPQPPDDPADLQGWDDCQQNQDRRGRDDRHGDDDPTPDDQACDDDCHTDIDMHIGIIRTSYIRIQTPESSSHPDDSSHPNSNDPVSVPTIIMMMMMIGGGGHRRMMIMMMTRRWTWMKTWHDNDRSGIHIDTATPPVGD

Secondary structure (DSSP, 8-state):
-HHHHHTSSS--HHHHS-HHHHHHHHHHTTTS--GGGS--------SSSB--S---SEEEE--SEEEE-SSEEEEEEEEEE-TT--EEGGG-EEEEEEEEE--TT-B-SSS-SS-TTS-TTPBPSEEE---EEE----EE-S-EETTEEEEE---EE--TTT-S-TT---SSSS----SSEEEEEE-TTSPP-BSTT-EE--SSTTS--BPB---B--EEEEE-------SEEEEEE-B-EE-TTEEEEE---S--S--GGGGG-EEEEPPPB-EEEPGGGTTSB--S-GGG--EEEETTS---S----TT--HHHHHHHHHHHHS-TTS-BGGGTB------HHHHSEE-------S--EE--TTS--SPEEE--EE---EE--SSS-S-EEE--SSPP-EE--HHHHHHHHHHHHHTGGGS-GGG-BPPTT----S-TTSHHHHHH-B--GGGG-TTTTTT-EE--HHHHTS-TTSSTT-HHHHHHHHHH-SSSEEEEEEEEE---TTTTT-EEPSEEEEEEEEEE--HHHHEEESS---TTTTT-EEEEEEEEEEEE---B-HHHHHHHHHHHTSGGG-EEEE-SS-EEEEEEEE-TT--EEEEEEEEE--TT--EEEEEEEEGGGSPPTT-S--TT----S--HHHH-----GGGEEEEEEEETTTEEES-TT-SSSTTSEE-B--GGGGGGB-TTSSBBHHHHHHHHHHHHS-SSS---PPPGGGS-TT-HHHHEEEEEEEEE-TTT-TT-----TTT--SSTTTB-SSSSS--BS-------SPP-SSTTPPPEEEEEEEEE-S--EEEESSTTS--S-SS-TGGG-HHHHHS-EEEEEEEEE---SS-EEEEEEEE-EEEEEEE--STT--EEEEEEESS--

Radius of gyration: 36.42 Å; Cα contacts (8 Å, |Δi|>4): 2027; chains: 1; bounding box: 75×78×110 Å

Sequence (889 aa):
PQWSYMHISGQDASEYLSPGLVQFARATETYFSLNNKFRNPTVAPTHDVTTDRSQRLTLRFIPVDREDTAYSYKARFTLAVGDNRVLDMASTYFDIRGVLDRGPTFKPYSGTAYNALAPKGAPNPCEWDETHVFGQAPYSGINITKEGIQIGVTPKYADKTFQPEPQIGESQWYETEINHAAGRVLKKTTPMKPCYGSSYAKPTNENGGQGILVLESQVEMQFFSTTELTPKVVLYSEDVDIETPDTHISYMPTIKEGNSRELMGQQSSMPNRPNYIAFRDNFIGLMYYNSTGNMGVLAGQASQLNAVVDLQDRNTELSYQLLLDSIGDRTRYFSMWNQAVDSYDPDVRIIENHGTEDELPNYCCFPLGGVINTETLTKVKPGWEKDATEFSDKNEIRVGNNFAMEINLNANLWRRNFLYSNIALYLPDKLKYSPSNVKISDNPNTYDYMMNKRVVAPGLVDCCYINLGARWSLDYMDNVNPFNHHRNAGLRYRSMLLGNGRYVPFHIQVPQKFFAIKNLLLLPGSYTYEWNFRKDVNMVLQSSLGNDLRVDGASIKKFDSICLYATFFPMAHHNTASSTLEAMLRNDTNDQSFNDYLSAANMMLYPIPANATNVPISIPSRNWAAFRGWAFTRLKTKETPSLGSGYDPYYTYSGSIPYLDGTFYLNHTFKKVAITFDSSVSWPGNDRLLTPNNEFEIKRSVDGEGYNVAQCNMTKDWFLVQMLANYNIGYQGFYIPESSYKDRMMYSFFRNFQPMSRQVVDDTKYKDYQQVGILHQHNNSGFVGYLAPTMREGQAYPANFPYPLIGKTAVDSSITQKKFLCDRTLWRIPFSSNFMSMGALTDLGQNLLYANSAHALDMTFEVDPMDEPTLLYVLFEVFDVVRVHRPHRGVIETVYLRTPFSA